Protein 8UMD (pdb70)

Solvent-accessible surface area: 52519 Å² total; per-residue (Å²): 194,102,103,103,115,91,74,91,108,37,88,34,101,105,35,10,82,63,15,17,82,130,10,80,95,99,2,82,100,42,28,70,9,8,2,50,0,0,69,40,11,26,63,75,46,167,200,173,64,153,31,59,11,33,14,37,0,9,9,4,28,147,45,2,20,152,108,62,25,42,58,0,111,138,72,24,33,86,170,36,20,97,50,20,43,87,16,109,83,103,80,125,172,58,57,58,95,27,34,25,51,3,6,58,61,5,47,111,60,17,142,106,82,49,57,154,30,140,71,55,115,90,138,75,114,64,69,31,50,180,62,59,29,114,83,123,0,67,61,66,18,74,57,85,94,51,88,145,122,47,134,21,0,6,64,25,0,21,108,23,73,39,78,50,0,0,93,54,2,105,91,16,2,14,2,0,0,0,1,1,4,63,83,3,112,173,64,17,11,57,65,0,16,70,71,3,80,112,156,31,74,95,29,0,86,102,7,50,82,54,60,64,52,39,47,111,48,1,46,61,36,1,28,82,16,7,54,52,94,26,104,44,165,115,80,96,194,77,173,167,56,49,99,137,57,40,1,104,99,10,75,145,61,127,82,120,103,24,80,58,60,34,82,60,29,133,158,177,59,40,128,74,1,100,119,14,48,44,64,37,43,90,33,91,45,24,46,69,6,41,62,114,2,6,75,40,15,59,129,54,15,97,80,99,13,12,15,38,2,8,46,56,8,107,74,79,16,61,75,25,28,7,153,34,32,69,126,194,34,10,54,94,20,105,78,36,31,89,112,119,43,142,48,192,140,71,84,6,74,78,33,18,98,42,15,30,110,37,10,118,120,7,31,140,95,55,74,14,116,85,36,117,60,145,86,121,180,201,109,105,65,109,32,76,27,101,46,59,118,51,100,44,147,59,164,4,56,0,3,62,68,1,1,94,105,0,8,136,74,1,74,99,14,0,100,104,16,5,152,98,69,1,78,27,95,40,25,85,29,113,23,16,17,18,46,67,6,16,168,101,23,72,111,19,1,0,2,0,7,0,44,1,78,105,20,215,43,49,0,2,2,0,0,12,22,30,0,3,16,4,0,0,7,24,2,2,8,7,82,6,160,19,114,58,91,72,101,39,67,117,26,26,114,2,4,41,86,3,0,58,66,0,2,127,50,1,13,100,2,5,20,53,5,3,119,68,62,32,84,11,110,30,68,78,59,117,28,33,52,40,50,137,111,13,111,12,21,57,2,65,29,24,19,0,1,2,4,10,0,86,0,45,7,63,119,24,71,3,66,0,9,5,0,3,8,24,84,1,1,97,82,23,108,96,61,3,49,64,46,109,82,169,100,28,197,126,74,60,116,73,171,130,70,66,89,76,144,126,76,50,129,47,108,45,78,8,11,2,43,24,12,83,5,102,36,101,4,37,62,5,32,154,30,114,55,41,46,70,15,114,31,141,66,25,104,108,1,59,4,29,25,110,30,47,38,28,4,25,0,54,99,29,87,74,138,38,50,42,4,4,132,2,61,124,48,70,124,153,143,52,17,85,29,1,45,8,73,5,20,2,18,8,2,95,25,125,15,32,44,85,70,17,100,164,22,80,140,40,34,82,20,42,8,101,16,102,46,66,88,36,10,17,4,12,2,53,57,114,30,9,3,26,0,65,60,49,100,63,80,121,117,104,2,7,84,2,44,88,46,40,68,102,52,79,36,97,160,121,180,127,142,50,39,61,2,12,2,57,3,26,0,29,11,4,74,15,150,30,43,22,74,60,32,131,160,45,89,113,23,25,77,8,61,4,98,23,94,32,63,88,56,13,5,3,17,0,51,59,61,36,10,2,40,0,65,12,12,10,26,57,43,52,12,0,1,47,4,68,64,26,99,48,72,97,71,60,116,183,102,167,196,113,106,106,72,14,82,2,12,0,17,10,1,36,13,106,27,34,5,62,79,4,97,168,23,71,109,42,29,100,21,65,8,59,21,79,14,24,86,38,6,4,0,21,24,101,56,138,17,50,4,27,0,17,18,17,59,68,97,98,53,23,0,0,40,21,22,58,138,14,72,73,87,40,68,49,97,39,95,36,170

InterPro domains:
  IPR000067 Flagellar M-ring protein FliF [PIRSF004862] (12-559)
  IPR000067 Flagellar M-ring protein FliF [PR01009] (122-140)
  IPR000067 Flagellar M-ring protein FliF [PR01009] (154-168)
  IPR000067 Flagellar M-ring protein FliF [PR01009] (197-215)
  IPR000067 Flagellar M-ring protein FliF [PR01009] (266-284)
  IPR000067 Flagellar M-ring protein FliF [PR01009] (365-389)
  IPR000067 Flagellar M-ring protein FliF [TIGR00206] (8-559)
  IPR006182 Flagellar M-ring, N-terminal [PF01514] (47-221)
  IPR013556 Flagellar M-ring C-terminal [PF08345] (253-437)
  IPR043427 Lipoprotein YscJ/Flagellar M-ring protein [PTHR30046] (7-559)
  IPR045851 AMP-binding enzyme domain superfamily [G3DSA:3.30.300.30] (123-225)

B-factor: mean 137.95, std 56.35, range [25.6, 321.14]

GO terms:
  GO:0005515 protein binding (F, IPI)

Sequence (911 aa):
KDEQLQQRRANQRLGAEVMSQRIREMSDNDPRVVALVIRQWMSNDHEMSNLSGTDKSVILLMTIGEDRAAEVFKHLSTREVQALSTAMANVRQISNKQLTDVLSEFEQEAEQFAALNINANEYLRSVLVKALGEERASSLLEDILETRDTTSGIETLNFMEPQSAADLIRDEHPQIIATILVHLKRSQAADILALFDERLRHDVMLRIATFGGVQPAALAELTEVLNGLLDGQNLKRSKMGGVRTAAEIINLMKTQQEEAVITAVREFDGELAQKIIDEMFLFENLVDVDDRSIQRLLQEVDSESLLIALKGAEPPLREKFLRNMSQRAADILRDDLANRGPVRLSQVENEQKAILLIVRRLAETGEMVIGSGEDTYVDIRPYDPNTQRRVVRERLQALEIINERFARQFRMGLFNLLRRSPDITVGAIRIQPYHEFARNLPVPTNLNLIHLKPLRGTGLVVFSPSLVFIAVDNLFGGDGRFPTKVEGREFTHTEQRVINRMLKLALEGYSDAWKAINPLEVEYVRSEMQVKFTNITTSPNDIVVNTPFHVEIGNLTGEFNICLPFSMIEPLRELLVNPPLENSRHEDQNWRDNLVRQVQHSELELVANFADIPLRLSQILKLKPGDVLPIEKPDRIIAHVDGVPVLTSQYGTVNGQYALRVEHLINPDLIMDIPVKLTVELGRTRMTIKELLRLTQGSVVALDGLAGEPLDILINGYLIAQGEVVVVADKYGVRITDIITPSERMRRLDLIMDIPVKLTVELGRTRMTIKELLRLTQGSVVALDGLAGEPLDILINGYLIAQGEVVVVADKYGVRITDIITPSERMRRLIMDIPVKLTVELGRTRMTIKELLRLTQGSVVALDGLAGEPLDILINGYLIAQGEVVVVADKYGVRITDIITPSERMRRLSR

Foldseek 3Di:
DVVVVVVVVVVVVVVVVVVVVVVVVVCVVCVVVVVVVVVVVVVPVVD/DPPQDPLLLVLLVLVPPDDVVVVVVVVVDDPVNVVVSVVVVVPHDDDDPVNSVVSVVVVVVVCVVPDDDPDCVPVVQLVVCCVPPNNVVSVVVSVVVVPVVDDPWLLVVLQVADLVVNLVVCVPPDLLLLLVSLVVHDVVSSVSNLVPDDPVSSVSNVVCNVVPDDDDPVVVVVSRVVSCVVPVPPDRCPDPPDDALVVLVVLLDDDPVVSVVVLVVVCVVPVVVSVSSVDSNQDPPCVLQQDLQLLVVLVVPADLVLVLLQCLPPDPSVLCSNLVRDDPVVSVVSVVSNVPDDDDDVVSNVVSVVVSVVVSVVVVVVVSTDRDPDHDDDD/DDDDDDPPPLPPDDDAAQPLVVQLQVQLQVLLQVVLCVQLVAGKDKDWDGKDWAFQLVVQVPADAFWKWWWKDWPPFPFIWIKTWGPLNLQQQVCSNPPHPPPDDDDPPHDDQDPVSVVSVVSSVVSSQVSSQVSCVQQPHTHMDTDDIDGHPVVCCRDPDRGFIKIKIKMWMDTDPRITIMMIIGGPSRCVVVPVVRRDPPDRDDDCVVVVVVVVVVVVVVPDDFDKDKDQFDADDDVVCVVVPDPPDDGDGDHDQWIFIATVPHTFFIFGWDDDPRHIDTDTDGTDDD/DVCVCVDFDKDWDDADDDDDVVVVVVDDPPDDDDGPDDPVQFTFMDTPRAGFFTWHWDDDPVDIDIHGPTGDDVVVRVVVD/DPPDPDDWDKDKDPADDDDDPVVVVPDDPPDDDDGPDDPPWWIFIDIVRHTFFTFAWDADPNRTDTDTDDGDDCPCVVVVD/DDDDDWDKDWDAAAADDDCPVVVVDDVPDDDDGPDDPDWFIFIATNNHTFFTFHWDADPNDIDTDTDDTDDVVVVVVRVVD

Radius of gyration: 49.78 Å; Cα contacts (8 Å, |Δi|>4): 1318; chains: 6; bounding box: 89×91×152 Å

Secondary structure (DSSP, 8-state):
-HHHHHHHHHHHHHHHHHHHHHHHHHHHH-HHHHHHHHHHHHHHTT-/-----HHHHHHHHHHHH-HHHHHHHHTTS-HHHHHHHHHHHHS-----HHHHHHHHHHHHHHHHHH----SSTTHHHHHHHHHHHHHHHHHHHHHHHHHHS--SSHHHHHHHS-HHHHHHHHSSS-HHHHHHHHHHS-HHHHHHHHTTS-HHHHHHHHHHHHT-----HHHHHHHHHHHHHHTTSS-------S-TTTHHHHHTTS-HHHHHHHHHHHHHH-HHHHHHHHHHHH-TTGGGGSHHHHHHHHHTTS-HHHHHHHHHHS-HHHHHHHHTTS-HHHHHHHHHHHHHS----HHHHHHHHHHHHHHHHHHHHTTSS---SS-----/-EE---TT----------HHHHHHHHHHHHHHHHHHHHHHSS--EEEEPPPEEEEHHHHHHTS-SS-EEEEEEEETSSS-EEEEE-HHHHHHHHHHHTT--S-SPP--------HHHHHHHHHHHHHHHHHHHHHHHTTS--EEEEEEEESSGGGT--SSSTTSEEEEEEEEEEETTEEEEEEEEEEHHHHSTTHHHHH----S--SSHHHHHHHHHHHHHTT-B--EEEEEEEEEE-HHHHHH--TT-EE-----SSEEEEETTEEEEEEEEEEETTEEEEEEEEE---/-TTS---EEEEEEEEEE--BHHHHHH--TT-EEEEEEETTSPEEEEETTEEEEEEEEEEETTEEEEEEEEE--HHHHHHT-/------EEEEEEEEEEEEEEHHHHHH--TT-EEEEEEETTPPEEEEETTEEEEEEEEEEESSBEEEEEEEES--TTHHHH-/----EEEEEEEEE--EEEHHHHHH--TT-----SSBBTBPEEEEETTEEEEEEEEEEETTEEEEEEEEE--HHHHHHHH--

Organism: Salmonella typhimurium (strain LT2 / SGSC1412 / ATCC 700720) (NCBI:txid99287)

Nearest PDB structures (foldseek):
  8umd-assembly1_D  TM=1.013E+00  e=9.962E-15  Salmonella enterica subsp. enterica serovar Typhimurium
  8t8o-assembly1_N  TM=9.360E-01  e=1.573E-11  Salmonella enterica subsp. enterica serovar Typhimurium
  8uox-assembly1_E6  TM=8.994E-01  e=2.295E-11  Salmonella enterica subsp. enterica serovar Typhimurium
  1o6a-assembly1_A  TM=7.856E-01  e=8.002E-09  Thermotoga maritima
  5xrw-assembly2_B  TM=7.809E-01  e=1.346E-05  Helicobacter pylori 26695

Structure (mmCIF, N/CA/C/O backbone):
data_8UMD
#
_entry.id   8UMD
#
_cell.length_a   1.00
_cell.length_b   1.00
_cell.length_c   1.00
_cell.angle_alpha   90.00
_cell.angle_beta   90.00
_cell.angle_gamma   90.00
#
_symmetry.space_group_name_H-M   'P 1'
#
loop_
_entity.id
_entity.type
_entity.pdbx_description
1 polymer 'Flagellar M-ring protein'
2 polymer 'Flagellar motor switch protein FliG'
3 polymer 'Flagellar motor switch protein FliM'
4 polymer 'Flagellar motor switch protein FliN'
#
loop_
_atom_site.group_PDB
_atom_site.id
_atom_site.type_symbol
_atom_site.label_atom_id
_atom_site.label_alt_id
_atom_site.label_comp_id
_atom_site.label_asym_id
_atom_site.label_entity_id
_atom_site.label_seq_id
_atom_site.pdbx_PDB_ins_code
_atom_site.Cartn_x
_atom_site.Cartn_y
_atom_site.Cartn_z
_atom_site.occupancy
_atom_site.B_iso_or_equiv
_atom_site.auth_seq_id
_atom_site.auth_comp_id
_atom_site.auth_asym_id
_atom_site.auth_atom_id
_atom_site.pdbx_PDB_model_num
ATOM 1 N N . LYS A 1 514 ? 564.95835 361.21415 374.79343 1.000 188.48253 514 LYS A N 1
ATOM 2 C CA . LYS A 1 514 ? 565.43080 362.00505 375.92318 1.000 188.48253 514 LYS A CA 1
ATOM 3 C C . LYS A 1 514 ? 566.92971 361.81274 376.14037 1.000 188.48253 514 LYS A C 1
ATOM 4 O O . LYS A 1 514 ? 567.60019 362.67866 376.70253 1.000 188.48253 514 LYS A O 1
ATOM 10 N N . ASP A 1 515 ? 567.45041 360.66706 375.69418 1.000 199.31651 515 ASP A N 1
ATOM 11 C CA . ASP A 1 515 ? 568.88190 360.41241 375.81583 1.000 199.31651 515 ASP A CA 1
ATOM 12 C C . ASP A 1 515 ? 569.67466 361.22777 374.80236 1.000 199.31651 515 ASP A C 1
ATOM 13 O O . ASP A 1 515 ? 570.72644 361.78876 375.13396 1.000 199.31651 515 ASP A O 1
ATOM 18 N N . GLU A 1 516 ? 569.18682 361.30232 373.56136 1.000 198.90398 516 GLU A N 1
ATOM 19 C CA . GLU A 1 516 ? 569.89119 362.06157 372.53319 1.000 198.90398 516 GLU A CA 1
ATOM 20 C C . GLU A 1 516 ? 569.91233 363.55049 372.86173 1.000 198.90398 516 GLU A C 1
ATOM 21 O O . GLU A 1 516 ? 570.92108 364.22721 372.62991 1.000 198.90398 516 GLU A O 1
ATOM 27 N N . GLN A 1 517 ? 568.81475 364.07699 373.41034 1.000 194.96522 517 GLN A N 1
ATOM 28 C CA . GLN A 1 517 ? 568.78358 365.48239 373.80014 1.000 194.96522 517 GLN A CA 1
ATOM 29 C C . GLN A 1 517 ? 569.80487 365.76121 374.89572 1.000 194.96522 517 GLN A C 1
ATOM 30 O O . GLN A 1 517 ? 570.53516 366.75799 374.84460 1.000 194.96522 517 GLN A O 1
ATOM 36 N N . LEU A 1 518 ? 569.88389 364.87227 375.88836 1.000 190.30654 518 LEU A N 1
ATOM 37 C CA . LEU A 1 518 ? 570.85595 365.04539 376.96185 1.000 190.30654 518 LEU A CA 1
ATOM 38 C C . LEU A 1 518 ? 572.28365 364.96514 376.43703 1.000 190.30654 518 LEU A C 1
ATOM 39 O O . LEU A 1 518 ? 573.14090 365.76641 376.83022 1.000 190.30654 518 LEU A O 1
ATOM 44 N N . GLN A 1 519 ? 572.56052 364.00980 375.54549 1.000 185.32364 519 GLN A N 1
ATOM 45 C CA . GLN A 1 519 ? 573.92460 363.86109 375.04922 1.000 185.32364 519 GLN A CA 1
ATOM 46 C C . GLN A 1 519 ? 574.32579 365.04061 374.16863 1.000 185.32364 519 GLN A C 1
ATOM 47 O O . GLN A 1 519 ? 575.47321 365.49694 374.22587 1.000 185.32364 519 GLN A O 1
ATOM 53 N N . GLN A 1 520 ? 573.39421 365.57498 373.37050 1.000 176.02321 520 GLN A N 1
ATOM 54 C CA . GLN A 1 520 ? 573.73656 366.73899 372.55941 1.000 176.02321 520 GLN A CA 1
ATOM 55 C C . GLN A 1 520 ? 573.87777 367.99147 373.41640 1.000 176.02321 520 GLN A C 1
ATOM 56 O O . GLN A 1 520 ? 574.70636 368.85447 373.11137 1.000 176.02321 520 GLN A O 1
ATOM 62 N N . ARG A 1 521 ? 573.09491 368.10506 374.49322 1.000 168.57281 521 ARG A N 1
ATOM 63 C CA . ARG A 1 521 ? 573.28075 369.20775 375.43128 1.000 168.57281 521 ARG A CA 1
ATOM 64 C C . ARG A 1 521 ? 574.65596 369.12927 376.08720 1.000 168.57281 521 ARG A C 1
ATOM 65 O O . ARG A 1 521 ? 575.35986 370.14271 376.20391 1.000 168.57281 521 ARG A O 1
ATOM 73 N N . ARG A 1 522 ? 575.06935 367.92517 376.48756 1.000 154.03612 522 ARG A N 1
ATOM 74 C CA . ARG A 1 522 ? 576.40617 367.74640 377.04477 1.000 154.03612 522 ARG A CA 1
ATOM 75 C C . ARG A 1 522 ? 577.48137 368.09444 376.02018 1.000 154.03612 522 ARG A C 1
ATOM 76 O O . ARG A 1 522 ? 578.49380 368.72144 376.35765 1.000 154.03612 522 ARG A O 1
ATOM 84 N N . ALA A 1 523 ? 577.27868 367.69150 374.76230 1.000 143.01213 523 ALA A N 1
ATOM 85 C CA . ALA A 1 523 ? 578.24552 368.00175 373.71329 1.000 143.01213 523 ALA A CA 1
ATOM 86 C C . ALA A 1 523 ? 578.35914 369.50439 373.48461 1.000 143.01213 523 ALA A C 1
ATOM 87 O O . ALA A 1 523 ? 579.46432 370.03253 373.32340 1.000 143.01213 523 ALA A O 1
ATOM 89 N N . ASN A 1 524 ? 577.22705 370.21004 373.45591 1.000 143.81505 524 ASN A N 1
ATOM 90 C CA . ASN A 1 524 ? 577.27076 371.66013 373.29468 1.000 143.81505 524 ASN A CA 1
ATOM 91 C C . ASN A 1 524 ? 577.98372 372.31839 374.46841 1.000 143.81505 524 ASN A C 1
ATOM 92 O O . ASN A 1 524 ? 578.78415 373.24589 374.28115 1.000 143.81505 524 ASN A O 1
ATOM 97 N N . GLN A 1 525 ? 577.70920 371.84667 375.68806 1.000 128.19294 525 GLN A N 1
ATOM 98 C CA . GLN A 1 525 ? 578.37216 372.40329 376.86284 1.000 128.19294 525 GLN A CA 1
ATOM 99 C C . GLN A 1 525 ? 579.87907 372.19723 376.79290 1.000 128.19294 525 GLN A C 1
ATOM 100 O O . GLN A 1 525 ? 580.65681 373.12154 377.05924 1.000 128.19294 525 GLN A O 1
ATOM 106 N N . ARG A 1 526 ? 580.31297 370.98785 376.42953 1.000 113.73940 526 ARG A N 1
ATOM 107 C CA . ARG A 1 526 ? 581.74615 370.72420 376.37855 1.000 113.73940 526 ARG A CA 1
ATOM 108 C C . ARG A 1 526 ? 582.40367 371.50096 375.24488 1.000 113.73940 526 ARG A C 1
ATOM 109 O O . ARG A 1 526 ? 583.54046 371.96319 375.38348 1.000 113.73940 526 ARG A O 1
ATOM 117 N N . LEU A 1 527 ? 581.69832 371.67847 374.12411 1.000 112.44274 527 LEU A N 1
ATOM 118 C CA . LEU A 1 527 ? 582.25035 372.46391 373.02580 1.000 112.44274 527 LEU A CA 1
ATOM 119 C C . LEU A 1 527 ? 582.44325 373.91720 373.44383 1.000 112.44274 527 LEU A C 1
ATOM 120 O O . LEU A 1 527 ? 583.48545 374.52518 373.16551 1.000 112.44274 527 LEU A O 1
ATOM 125 N N . GLY A 1 528 ? 581.44376 374.49255 374.11619 1.000 99.92973 528 GLY A N 1
ATOM 126 C CA . GLY A 1 528 ? 581.58837 375.85631 374.60034 1.000 99.92973 528 GLY A CA 1
ATOM 127 C C . GLY A 1 528 ? 582.69497 375.98852 375.62790 1.000 99.92973 528 GLY A C 1
ATOM 128 O O . GLY A 1 528 ? 583.44512 376.97271 375.63011 1.000 99.92973 528 GLY A O 1
ATOM 129 N N . ALA A 1 529 ? 582.81035 374.99587 376.51553 1.000 90.50248 529 ALA A N 1
ATOM 130 C CA . ALA A 1 529 ? 583.89785 374.98498 377.48521 1.000 90.50248 529 ALA A CA 1
ATOM 131 C C . ALA A 1 529 ? 585.24980 374.94796 376.79011 1.000 90.50248 529 ALA A C 1
ATOM 132 O O . ALA A 1 529 ? 586.17119 375.67181 377.17389 1.000 90.50248 529 ALA A O 1
ATOM 134 N N . GLU A 1 530 ? 585.38434 374.12753 375.75052 1.000 90.98942 530 GLU A N 1
ATOM 135 C CA . GLU A 1 530 ? 586.64656 374.08357 375.02334 1.000 90.98942 530 GLU A CA 1
ATOM 136 C C . GLU A 1 530 ? 586.94731 375.41579 374.34769 1.000 90.98942 530 GLU A C 1
ATOM 137 O O . GLU A 1 530 ? 588.08575 375.89515 374.38904 1.000 90.98942 530 GLU A O 1
ATOM 143 N N . VAL A 1 531 ? 585.93840 376.03253 373.72897 1.000 74.29054 531 VAL A N 1
ATOM 144 C CA . VAL A 1 531 ? 586.15452 377.28962 373.01279 1.000 74.29054 531 VAL A CA 1
ATOM 145 C C . VAL A 1 531 ? 586.60756 378.38559 373.97510 1.000 74.29054 531 VAL A C 1
ATOM 146 O O . VAL A 1 531 ? 587.63463 379.05258 373.76677 1.000 74.29054 531 VAL A O 1
ATOM 150 N N . MET A 1 532 ? 585.86580 378.57922 375.06289 1.000 61.86403 532 MET A N 1
ATOM 151 C CA . MET A 1 532 ? 586.28032 379.64640 375.96098 1.000 61.86403 532 MET A CA 1
ATOM 152 C C . MET A 1 532 ? 587.52253 379.25753 376.75780 1.000 61.86403 532 MET A C 1
ATOM 153 O O . MET A 1 532 ? 588.21567 380.14127 377.26001 1.000 61.86403 532 MET A O 1
ATOM 158 N N . SER A 1 533 ? 587.84601 377.96272 376.85809 1.000 65.79563 533 SER A N 1
ATOM 159 C CA . SER A 1 533 ? 589.11949 377.56585 377.45084 1.000 65.79563 533 SER A CA 1
ATOM 160 C C . SER A 1 533 ? 590.27994 377.93735 376.54311 1.000 65.79563 533 SER A C 1
ATOM 161 O O . SER A 1 533 ? 591.36287 378.29316 377.02052 1.000 65.79563 533 SER A O 1
ATOM 164 N N . GLN A 1 534 ? 590.07489 377.85205 375.22857 1.000 65.05007 534 GLN A N 1
ATOM 165 C CA . GLN A 1 534 ? 591.04014 378.44095 374.30738 1.000 65.05007 534 GLN A CA 1
ATOM 166 C C . GLN A 1 534 ? 591.14252 379.94172 374.53771 1.000 65.05007 534 GLN A C 1
ATOM 167 O O . GLN A 1 534 ? 592.22992 380.52537 374.43781 1.000 65.05007 534 GLN A O 1
ATOM 173 N N . ARG A 1 535 ? 590.01185 380.58285 374.84438 1.000 50.99066 535 ARG A N 1
ATOM 174 C CA . ARG A 1 535 ? 590.04636 382.00530 375.18764 1.000 50.99066 535 ARG A CA 1
ATOM 175 C C . ARG A 1 535 ? 590.92463 382.25976 376.41325 1.000 50.99066 535 ARG A C 1
ATOM 176 O O . ARG A 1 535 ? 591.72821 383.19840 376.43107 1.000 50.99066 535 ARG A O 1
ATOM 184 N N . ILE A 1 536 ? 590.77129 381.43810 377.45468 1.000 55.55662 536 ILE A N 1
ATOM 185 C CA . ILE A 1 536 ? 591.63958 381.54313 378.63181 1.000 55.55662 536 ILE A CA 1
ATOM 186 C C . ILE A 1 536 ? 593.09317 381.30214 378.26881 1.000 55.55662 536 ILE A C 1
ATOM 187 O O . ILE A 1 536 ? 593.98992 381.94183 378.82130 1.000 55.55662 536 ILE A O 1
ATOM 192 N N . ARG A 1 537 ? 593.35935 380.33786 377.39240 1.000 59.13598 537 ARG A N 1
ATOM 193 C CA . ARG A 1 537 ? 594.74133 380.09126 376.99807 1.000 59.13598 537 ARG A CA 1
ATOM 194 C C . ARG A 1 537 ? 595.34139 381.32303 376.33087 1.000 59.13598 537 ARG A C 1
ATOM 195 O O . ARG A 1 537 ? 596.47138 381.72632 376.64531 1.000 59.13598 537 ARG A O 1
ATOM 203 N N . GLU A 1 538 ? 594.57731 381.95897 375.43898 1.000 68.06322 538 GLU A N 1
ATOM 204 C CA . GLU A 1 538 ? 595.04103 383.19328 374.81103 1.000 68.06322 538 GLU A CA 1
ATOM 205 C C . GLU A 1 538 ? 595.25266 384.29419 375.84404 1.000 68.06322 538 GLU A C 1
ATOM 206 O O . GLU A 1 538 ? 596.26822 384.99775 375.81345 1.000 68.06322 538 GLU A O 1
ATOM 212 N N . MET A 1 539 ? 594.31549 384.44389 376.78176 1.000 55.92437 539 MET A N 1
ATOM 213 C CA . MET A 1 539 ? 594.44961 385.47903 377.80283 1.000 55.92437 539 MET A CA 1
ATOM 214 C C . MET A 1 539 ? 595.66120 385.22571 378.69260 1.000 55.92437 539 MET A C 1
ATOM 215 O O . MET A 1 539 ? 596.35971 386.16330 379.08920 1.000 55.92437 539 MET A O 1
ATOM 220 N N . SER A 1 540 ? 595.91617 383.96473 379.03154 1.000 60.00799 540 SER A N 1
ATOM 221 C CA . SER A 1 540 ? 597.02993 383.64321 379.91286 1.000 60.00799 540 SER A CA 1
ATOM 222 C C . SER A 1 540 ? 598.36522 383.86291 379.21903 1.000 60.00799 540 SER A C 1
ATOM 223 O O . SER A 1 540 ? 599.31488 384.35444 379.83939 1.000 60.00799 540 SER A O 1
ATOM 226 N N . ASP A 1 541 ? 598.46599 383.51049 377.93348 1.000 69.36399 541 ASP A N 1
ATOM 227 C CA . ASP A 1 541 ? 599.71127 383.80494 377.23365 1.000 69.36399 541 ASP A CA 1
ATOM 228 C C . ASP A 1 541 ? 599.83750 385.28738 376.90479 1.000 69.36399 541 ASP A C 1
ATOM 229 O O . ASP A 1 541 ? 600.94449 385.75315 376.61473 1.000 69.36399 541 ASP A O 1
ATOM 234 N N . ASN A 1 542 ? 598.73337 386.03636 376.95019 1.000 69.30678 542 ASN A N 1
ATOM 235 C CA . ASN A 1 542 ? 598.79961 387.47914 376.74439 1.000 69.30678 542 ASN A CA 1
ATOM 236 C C . ASN A 1 542 ? 599.28656 388.19894 377.99753 1.000 69.30678 542 ASN A C 1
ATOM 237 O O . ASN A 1 542 ? 600.32800 388.86342 377.97949 1.000 69.30678 542 ASN A O 1
ATOM 242 N N . ASP A 1 543 ? 598.54483 388.07768 379.09803 1.000 59.38366 543 ASP A N 1
ATOM 243 C CA . ASP A 1 543 ? 598.90153 388.71777 380.36590 1.000 59.38366 543 ASP A CA 1
ATOM 244 C C . ASP A 1 543 ? 598.88968 387.68848 381.49152 1.000 59.38366 543 ASP A C 1
ATOM 245 O O . ASP A 1 543 ? 597.93695 387.60673 382.28969 1.000 59.38366 543 ASP A O 1
ATOM 250 N N . PRO A 1 544 ? 599.95169 386.88264 381.58627 1.000 42.75797 544 PRO A N 1
ATOM 251 C CA . PRO A 1 544 ? 600.08497 385.97706 382.73461 1.000 42.75797 544 PRO A CA 1
ATOM 252 C C . PRO A 1 544 ? 600.11558 386.71127 384.05711 1.000 42.75797 544 PRO A C 1
ATOM 253 O O . PRO A 1 544 ? 599.62023 386.18616 385.05852 1.000 42.75797 544 PRO A O 1
ATOM 257 N N . ARG A 1 545 ? 600.67608 387.92090 384.09156 1.000 33.49165 545 ARG A N 1
ATOM 258 C CA . ARG A 1 545 ? 600.61031 388.72338 385.30715 1.000 33.49165 545 ARG A CA 1
ATOM 259 C C . ARG A 1 545 ? 599.16713 389.05188 385.66748 1.000 33.49165 545 ARG A C 1
ATOM 260 O O . ARG A 1 545 ? 598.80333 389.07213 386.84902 1.000 33.49165 545 ARG A O 1
ATOM 268 N N . VAL A 1 546 ? 598.32694 389.30485 384.66107 1.000 45.06835 546 VAL A N 1
ATOM 269 C CA . VAL A 1 546 ? 596.92522 389.61913 384.92709 1.000 45.06835 546 VAL A CA 1
ATOM 270 C C . VAL A 1 546 ? 596.20194 388.40139 385.48736 1.000 45.06835 546 VAL A C 1
ATOM 271 O O . VAL A 1 546 ? 595.46237 388.49813 386.47389 1.000 45.06835 546 VAL A O 1
ATOM 275 N N . VAL A 1 547 ? 596.39203 387.23328 384.87008 1.000 43.74930 547 VAL A N 1
ATOM 276 C CA . VAL A 1 547 ? 595.71476 386.05647 385.41618 1.000 43.74930 547 VAL A CA 1
ATOM 277 C C . VAL A 1 547 ? 596.25489 385.74044 386.80905 1.000 43.74930 547 VAL A C 1
ATOM 278 O O . VAL A 1 547 ? 595.51225 385.29952 387.69926 1.000 43.74930 547 VAL A O 1
ATOM 282 N N . ALA A 1 548 ? 597.54626 386.00069 387.03160 1.000 40.69856 548 ALA A N 1
ATOM 283 C CA . ALA A 1 548 ? 598.14183 385.77803 388.34242 1.000 40.69856 548 ALA A CA 1
ATOM 284 C C . ALA A 1 548 ? 597.52027 386.68379 389.39713 1.000 40.69856 548 ALA A C 1
ATOM 285 O O . ALA A 1 548 ? 597.18359 386.23134 390.49322 1.000 40.69856 548 ALA A O 1
ATOM 287 N N . LEU A 1 549 ? 597.35002 387.97005 389.09194 1.000 42.78648 549 LEU A N 1
ATOM 288 C CA . LEU A 1 549 ? 596.76766 388.83603 390.11062 1.000 42.78648 549 LEU A CA 1
ATOM 289 C C . LEU A 1 549 ? 595.27057 388.60025 390.26803 1.000 42.78648 549 LEU A C 1
ATOM 290 O O . LEU A 1 549 ? 594.72930 388.84240 391.35133 1.000 42.78648 549 LEU A O 1
ATOM 295 N N . VAL A 1 550 ? 594.59996 388.08195 389.23727 1.000 46.41468 550 VAL A N 1
ATOM 296 C CA . VAL A 1 550 ? 593.21074 387.66148 389.40098 1.000 46.41468 550 VAL A CA 1
ATOM 297 C C . VAL A 1 550 ? 593.11866 386.50444 390.39073 1.000 46.41468 550 VAL A C 1
ATOM 298 O O . VAL A 1 550 ? 592.30292 386.51905 391.32516 1.000 46.41468 550 VAL A O 1
ATOM 302 N N . ILE A 1 551 ? 593.96145 385.48394 390.21250 1.000 48.68424 551 ILE A N 1
ATOM 303 C CA . ILE A 1 551 ? 593.93882 384.39670 391.18215 1.000 48.68424 551 ILE A CA 1
ATOM 304 C C . ILE A 1 551 ? 594.42958 384.87744 392.54261 1.000 48.68424 551 ILE A C 1
ATOM 305 O O . ILE A 1 551 ? 594.05265 384.30229 393.56434 1.000 48.68424 551 ILE A O 1
ATOM 310 N N . ARG A 1 552 ? 595.23930 385.93997 392.58643 1.000 65.25543 552 ARG A N 1
ATOM 311 C CA . ARG A 1 552 ? 595.55713 386.57735 393.86270 1.000 65.25543 552 ARG A CA 1
ATOM 312 C C . ARG A 1 552 ? 594.30762 387.13602 394.53189 1.000 65.25543 552 ARG A C 1
ATOM 313 O O . ARG A 1 552 ? 594.12735 386.98774 395.74793 1.000 65.25543 552 ARG A O 1
ATOM 321 N N . GLN A 1 553 ? 593.43936 387.79558 393.75853 1.000 71.29034 553 GLN A N 1
ATOM 322 C CA . GLN A 1 553 ? 592.16176 388.22688 394.32174 1.000 71.29034 553 GLN A CA 1
ATOM 323 C C . GLN A 1 553 ? 591.38666 387.03660 394.86145 1.000 71.29034 553 GLN A C 1
ATOM 324 O O . GLN A 1 553 ? 590.77827 387.11358 395.93541 1.000 71.29034 553 GLN A O 1
ATOM 330 N N . TRP A 1 554 ? 591.38456 385.93163 394.11597 1.000 76.64822 554 TRP A N 1
ATOM 331 C CA . TRP A 1 554 ? 590.65215 384.74803 394.56229 1.000 76.64822 554 TRP A CA 1
ATOM 332 C C . TRP A 1 554 ? 591.20571 384.21199 395.88007 1.000 76.64822 554 TRP A C 1
ATOM 333 O O . TRP A 1 554 ? 590.43858 383.86747 396.79334 1.000 76.64822 554 TRP A O 1
ATOM 344 N N . MET A 1 555 ? 592.53564 384.13817 395.99552 1.000 95.67817 555 MET A N 1
ATOM 345 C CA . MET A 1 555 ? 593.15146 383.67990 397.23746 1.000 95.67817 555 MET A CA 1
ATOM 346 C C . MET A 1 555 ? 592.83388 384.61923 398.39076 1.000 95.67817 555 MET A C 1
ATOM 347 O O . MET A 1 555 ? 592.63756 384.17375 399.52737 1.000 95.67817 555 MET A O 1
ATOM 352 N N . SER A 1 556 ? 592.78965 385.92424 398.12537 1.000 97.59654 556 SER A N 1
ATOM 353 C CA . SER A 1 556 ? 592.42762 386.85368 399.18790 1.000 97.59654 556 SER A CA 1
ATOM 354 C C . SER A 1 556 ? 590.96688 386.70358 399.59398 1.000 97.59654 556 SER A C 1
ATOM 355 O O . SER A 1 556 ? 590.63206 386.90272 400.76712 1.000 97.59654 556 SER A O 1
ATOM 358 N N . ASN A 1 557 ? 590.08448 386.35758 398.65492 1.000 110.23358 557 ASN A N 1
ATOM 359 C CA . ASN A 1 557 ? 588.66592 386.32983 398.99377 1.000 110.23358 557 ASN A CA 1
ATOM 360 C C . ASN A 1 557 ? 588.14966 384.95590 399.40984 1.000 110.23358 557 ASN A C 1
ATOM 361 O O . ASN A 1 557 ? 586.95036 384.84222 399.68722 1.000 110.23358 557 ASN A O 1
ATOM 366 N N . ASP A 1 558 ? 588.98018 383.90452 399.44577 1.000 137.61112 558 ASP A N 1
ATOM 367 C CA . ASP A 1 558 ? 588.49911 382.72313 400.17312 1.000 137.61112 558 ASP A CA 1
ATOM 368 C C . ASP A 1 558 ? 588.20671 383.05420 401.63117 1.000 137.61112 558 ASP A C 1
ATOM 369 O O . ASP A 1 558 ? 587.27980 382.48751 402.22123 1.000 137.61112 558 ASP A O 1
ATOM 374 N N . HIS A 1 559 ? 588.97921 383.96131 402.22398 1.000 180.62262 559 HIS A N 1
ATOM 375 C CA . HIS A 1 559 ? 588.93440 384.21662 403.65679 1.000 180.62262 559 HIS A CA 1
ATOM 376 C C . HIS A 1 559 ? 587.77919 385.11765 404.07113 1.000 180.62262 559 HIS A C 1
ATOM 377 O O . HIS A 1 559 ? 587.60217 385.35904 405.26954 1.000 180.62262 559 HIS A O 1
ATOM 384 N N . GLU A 1 560 ? 586.99723 385.62056 403.12253 1.000 231.87851 560 GLU A N 1
ATOM 385 C CA . GLU A 1 560 ? 585.83232 386.43185 403.45202 1.000 231.87851 560 GLU A CA 1
ATOM 386 C C . GLU A 1 560 ? 584.56975 385.57756 403.48103 1.000 231.87851 560 GLU A C 1
ATOM 387 O O . GLU A 1 560 ? 584.52408 384.49483 402.89655 1.000 231.87851 560 GLU A O 1
ATOM 394 N N . MET B 2 1 ? 574.95210 374.28618 393.24872 1.000 299.60030 1 MET B N 1
ATOM 395 C CA . MET B 2 1 ? 576.25264 374.94043 393.21020 1.000 294.08638 1 MET B CA 1
ATOM 396 C C . MET B 2 1 ? 577.01928 374.44652 394.43822 1.000 294.50013 1 MET B C 1
ATOM 397 O O . MET B 2 1 ? 576.86939 374.97126 395.54293 1.000 295.85460 1 MET B O 1
ATOM 402 N N . SER B 2 2 ? 577.80780 373.39344 394.23282 1.000 292.21437 2 SER B N 1
ATOM 403 C CA . SER B 2 2 ? 578.47425 372.71223 395.33354 1.000 291.47166 2 SER B CA 1
ATOM 404 C C . SER B 2 2 ? 579.51948 373.61422 395.97679 1.000 282.88779 2 SER B C 1
ATOM 405 O O . SER B 2 2 ? 580.08218 374.50441 395.33693 1.000 278.73966 2 SER B O 1
ATOM 408 N N . ASN B 2 3 ? 579.80687 373.34878 397.25184 1.000 279.65475 3 ASN B N 1
ATOM 409 C CA . ASN B 2 3 ? 580.67504 374.21679 398.04654 1.000 272.71150 3 ASN B CA 1
ATOM 410 C C . ASN B 2 3 ? 582.11765 374.12390 397.54509 1.000 264.88016 3 ASN B C 1
ATOM 411 O O . ASN B 2 3 ? 583.00277 373.54127 398.17065 1.000 261.23623 3 ASN B O 1
ATOM 416 N N . LEU B 2 4 ? 582.33310 374.72236 396.37696 1.000 260.20568 4 LEU B N 1
ATOM 417 C CA . LEU B 2 4 ? 583.63272 374.70103 395.72207 1.000 248.86056 4 LEU B CA 1
ATOM 418 C C . LEU B 2 4 ? 584.48340 375.84670 396.25464 1.000 237.56147 4 LEU B C 1
ATOM 419 O O . LEU B 2 4 ? 584.21889 377.01559 395.95209 1.000 235.00457 4 LEU B O 1
ATOM 424 N N . SER B 2 5 ? 585.50115 375.51331 397.04345 1.000 231.85522 5 SER B N 1
ATOM 425 C CA . SER B 2 5 ? 586.35335 376.53215 397.63711 1.000 222.54067 5 SER B CA 1
ATOM 426 C C . SER B 2 5 ? 587.12352 377.28369 396.55796 1.000 213.62278 5 SER B C 1
ATOM 427 O O . SER B 2 5 ? 587.50392 376.72140 395.52770 1.000 213.81942 5 SER B O 1
ATOM 430 N N . GLY B 2 6 ? 587.35516 378.57413 396.81002 1.000 206.81741 6 GLY B N 1
ATOM 431 C CA . GLY B 2 6 ? 588.05002 379.39713 395.83593 1.000 198.46079 6 GLY B CA 1
ATOM 432 C C . GLY B 2 6 ? 589.44703 378.90148 395.52873 1.000 193.46541 6 GLY B C 1
ATOM 433 O O . GLY B 2 6 ? 589.92869 379.04992 394.40305 1.000 190.40906 6 GLY B O 1
ATOM 434 N N . THR B 2 7 ? 590.11855 378.31335 396.52010 1.000 192.70559 7 THR B N 1
ATOM 435 C CA . THR B 2 7 ? 591.42324 377.71266 396.26918 1.000 192.75146 7 THR B CA 1
ATOM 436 C C . THR B 2 7 ? 591.31594 376.56405 395.27509 1.000 195.61127 7 THR B C 1
ATOM 437 O O . THR B 2 7 ? 592.12850 376.45319 394.34885 1.000 195.15173 7 THR B O 1
ATOM 441 N N . ASP B 2 8 ? 590.30931 375.70505 395.43972 1.000 199.86617 8 ASP B N 1
ATOM 442 C CA . ASP B 2 8 ? 590.14328 374.59837 394.50551 1.000 204.00293 8 ASP B CA 1
ATOM 443 C C . ASP B 2 8 ? 589.70411 375.10509 393.13651 1.000 200.70741 8 ASP B C 1
ATOM 444 O O . ASP B 2 8 ? 590.06707 374.52540 392.10844 1.000 199.73807 8 ASP B O 1
ATOM 449 N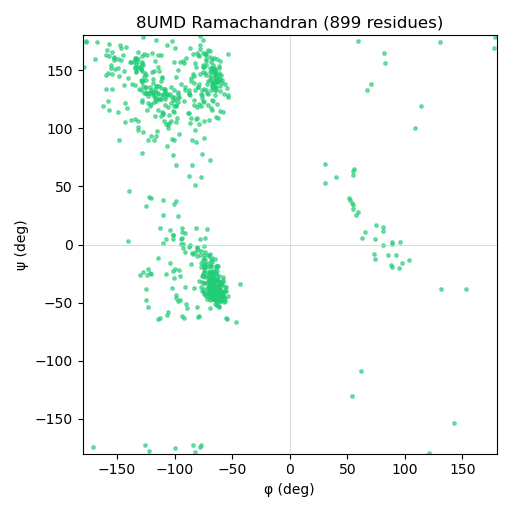 N . LYS B 2 9 ? 588.93689 376.19664 393.09914 1.000 199.53373 9 LYS B N 1
ATOM 450 C CA . LYS B 2 9 ? 588.59797 376.80723 391.81713 1.000 197.49465 9 LYS B CA 1
ATOM 451 C C . LYS B 2 9 ? 589.84486 377.32724 391.10932 1.000 191.37353 9 LYS B C 1
ATOM 452 O O . LYS B 2 9 ? 589.99680 377.15465 389.89309 1.000 187.42561 9 LYS B O 1
ATOM 458 N N . SER B 2 10 ? 590.75325 377.95662 391.85730 1.000 192.58081 10 SER B N 1
ATOM 459 C CA . SER B 2 10 ? 592.01756 378.39314 391.27510 1.000 192.43393 10 SER B CA 1
ATOM 460 C C . SER B 2 10 ? 592.83125 377.20329 390.78601 1.000 189.85396 10 SER B C 1
ATOM 461 O O . SER B 2 10 ? 593.49050 377.27718 389.74306 1.000 188.29152 10 SER B O 1
ATOM 464 N N . VAL B 2 11 ? 592.80986 376.10224 391.53931 1.000 190.50942 11 VAL B N 1
ATOM 465 C CA . VAL B 2 11 ? 593.47155 374.87774 391.09306 1.000 193.45751 11 VAL B CA 1
ATOM 466 C C . VAL B 2 11 ? 592.87148 374.40316 389.77699 1.000 190.97269 11 VAL B C 1
ATOM 467 O O . VAL B 2 11 ? 593.58526 373.94860 388.87415 1.000 192.66968 11 VAL B O 1
ATOM 471 N N . ILE B 2 12 ? 591.54768 374.50025 389.65150 1.000 188.96395 12 ILE B N 1
ATOM 472 C CA . ILE B 2 12 ? 590.88321 374.13338 388.40465 1.000 188.19656 12 ILE B CA 1
ATOM 473 C C . ILE B 2 12 ? 591.38605 375.00118 387.25975 1.000 186.64022 12 ILE B C 1
ATOM 474 O O . ILE B 2 12 ? 591.69963 374.50066 386.17278 1.000 186.19546 12 ILE B O 1
ATOM 479 N N . LEU B 2 13 ? 591.47390 376.31330 387.48653 1.000 185.75223 13 LEU B N 1
ATOM 480 C CA . LEU B 2 13 ? 591.95948 377.21184 386.43976 1.000 186.46424 13 LEU B CA 1
ATOM 481 C C . LEU B 2 13 ? 593.38855 376.86447 386.03767 1.000 188.13601 13 LEU B C 1
ATOM 482 O O . LEU B 2 13 ? 593.72290 376.82799 384.84617 1.000 188.94251 13 LEU B O 1
ATOM 487 N N . LEU B 2 14 ? 594.24736 376.60735 387.02714 1.000 187.59717 14 LEU B N 1
ATOM 488 C CA . LEU B 2 14 ? 595.63512 376.25629 386.74180 1.000 186.85533 14 LEU B CA 1
ATOM 489 C C . LEU B 2 14 ? 595.73411 374.95047 385.96674 1.000 186.44249 14 LEU B C 1
ATOM 490 O O . LEU B 2 14 ? 596.59092 374.81340 385.08651 1.000 186.48891 14 LEU B O 1
ATOM 495 N N . MET B 2 15 ? 594.88288 373.97637 386.28917 1.000 187.01650 15 MET B N 1
ATOM 496 C CA . MET B 2 15 ? 594.86173 372.73486 385.52490 1.000 190.39651 15 MET B CA 1
ATOM 497 C C . MET B 2 15 ? 594.40719 372.98391 384.09221 1.000 188.79969 15 MET B C 1
ATOM 498 O O . MET B 2 15 ? 594.95386 372.40273 383.14750 1.000 189.57922 15 MET B O 1
ATOM 503 N N . THR B 2 16 ? 593.40810 373.84969 383.91157 1.000 185.63908 16 THR B N 1
ATOM 504 C CA . THR B 2 16 ? 592.84145 374.06113 382.58378 1.000 184.94204 16 THR B CA 1
ATOM 505 C C . THR B 2 16 ? 593.77872 374.83905 381.66802 1.000 185.35750 16 THR B C 1
ATOM 506 O O . THR B 2 16 ? 593.84390 374.55240 380.46736 1.000 185.12912 16 THR B O 1
ATOM 510 N N . ILE B 2 17 ? 594.50133 375.82821 382.20131 1.000 186.41539 17 ILE B N 1
ATOM 511 C CA . ILE B 2 17 ? 595.26787 376.71744 381.32900 1.000 185.49965 17 ILE B CA 1
ATOM 512 C C . ILE B 2 17 ? 596.36249 375.95136 380.59299 1.000 181.42973 17 ILE B C 1
ATOM 513 O O . ILE B 2 17 ? 596.51953 376.08678 379.37365 1.000 175.01350 17 ILE B O 1
ATOM 518 N N . GLY B 2 18 ? 597.11356 375.12199 381.30333 1.000 182.89674 18 GLY B N 1
ATOM 519 C CA . GLY B 2 18 ? 598.22705 374.39664 380.72845 1.000 181.98287 18 GLY B CA 1
ATOM 520 C C . GLY B 2 18 ? 599.49063 374.54018 381.55929 1.000 185.90221 18 GLY B C 1
ATOM 521 O O . GLY B 2 18 ? 599.55843 375.29756 382.52519 1.000 188.71814 18 GLY B O 1
ATOM 522 N N . GLU B 2 19 ? 600.50949 373.78732 381.14061 1.000 184.22597 19 GLU B N 1
ATOM 523 C CA . GLU B 2 19 ? 601.73800 373.68800 381.92424 1.000 186.90014 19 GLU B CA 1
ATOM 524 C C . GLU B 2 19 ? 602.52167 374.99607 381.90931 1.000 190.00284 19 GLU B C 1
ATOM 525 O O . GLU B 2 19 ? 602.85937 375.54321 382.96557 1.000 191.02290 19 GLU B O 1
ATOM 531 N N . ASP B 2 20 ? 602.83871 375.50381 380.71530 1.000 191.61380 20 ASP B N 1
ATOM 532 C CA . ASP B 2 20 ? 603.64453 376.71802 380.61999 1.000 193.78136 20 ASP B CA 1
ATOM 533 C C . ASP B 2 20 ? 602.92338 377.90841 381.23662 1.000 190.89278 20 ASP B C 1
ATOM 534 O O . ASP B 2 20 ? 603.53758 378.73064 381.92730 1.000 190.66644 20 ASP B O 1
ATOM 539 N N . ARG B 2 21 ? 601.61759 378.01724 380.99557 1.000 185.89790 21 ARG B N 1
ATOM 540 C CA . ARG B 2 21 ? 600.84100 379.09170 381.60058 1.000 186.46180 21 ARG B CA 1
ATOM 541 C C . ARG B 2 21 ? 600.80638 378.95246 383.11694 1.000 191.22964 21 ARG B C 1
ATOM 542 O O . ARG B 2 21 ? 600.86565 379.95274 383.84296 1.000 191.55887 21 ARG B O 1
ATOM 550 N N . ALA B 2 22 ? 600.71867 377.71599 383.61405 1.000 194.96579 22 ALA B N 1
ATOM 551 C CA . ALA B 2 22 ? 600.77772 377.49587 385.05494 1.000 198.32921 22 ALA B CA 1
ATOM 552 C C . ALA B 2 22 ? 602.11514 377.94676 385.62435 1.000 195.68277 22 ALA B C 1
ATOM 553 O O . ALA B 2 22 ? 602.16638 378.54921 386.70110 1.000 195.07999 22 ALA B O 1
ATOM 555 N N . ALA B 2 23 ? 603.21027 377.65974 384.91715 1.000 193.49887 23 ALA B N 1
ATOM 556 C CA . ALA B 2 23 ? 604.52092 378.11597 385.36915 1.000 190.04442 23 ALA B CA 1
ATOM 557 C C . ALA B 2 23 ? 604.60361 379.63674 385.36228 1.000 190.53192 23 ALA B C 1
ATOM 558 O O . ALA B 2 23 ? 605.19254 380.24120 386.26712 1.000 191.06458 23 ALA B O 1
ATOM 560 N N . GLU B 2 24 ? 604.02023 380.27164 384.34414 1.000 189.17391 24 GLU B N 1
ATOM 561 C CA . GLU B 2 24 ? 604.00865 381.73018 384.29298 1.000 189.40468 24 GLU B CA 1
ATOM 562 C C . GLU B 2 24 ? 603.24835 382.31795 385.47561 1.000 189.85276 24 GLU B C 1
ATOM 563 O O . GLU B 2 24 ? 603.69868 383.29180 386.09043 1.000 187.47344 24 GLU B O 1
ATOM 569 N N . VAL B 2 25 ? 602.09254 381.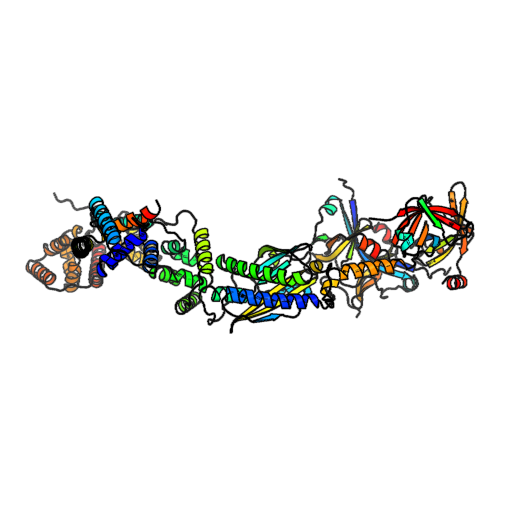73930 385.80891 1.000 190.99878 25 VAL B N 1
ATOM 570 C CA . VAL B 2 25 ? 601.34264 382.20341 386.97503 1.000 191.08520 25 VAL B CA 1
ATOM 571 C C . VAL B 2 25 ? 602.13943 381.96477 388.25188 1.000 189.73172 25 VAL B C 1
ATOM 572 O O . VAL B 2 25 ? 602.17368 382.81555 389.14942 1.000 187.65186 25 VAL B O 1
ATOM 576 N N . PHE B 2 26 ? 602.79329 380.80494 388.35026 1.000 191.59843 26 PHE B N 1
ATOM 577 C CA . PHE B 2 26 ? 603.59590 380.48311 389.52577 1.000 191.63287 26 PHE B CA 1
ATOM 578 C C . PHE B 2 26 ? 604.72062 381.48986 389.72171 1.000 188.90050 26 PHE B C 1
ATOM 579 O O . PHE B 2 26 ? 605.04247 381.86129 390.85676 1.000 187.15442 26 PHE B O 1
ATOM 587 N N . LYS B 2 27 ? 605.32692 381.94563 388.62447 1.000 187.23498 27 LYS B N 1
ATOM 588 C CA . LYS B 2 27 ? 606.40800 382.91993 388.71915 1.000 184.90370 27 LYS B CA 1
ATOM 589 C C . LYS B 2 27 ? 605.95357 384.23305 389.34361 1.000 184.54155 27 LYS B C 1
ATOM 590 O O . LYS B 2 27 ? 606.79665 385.01442 389.79711 1.000 183.59786 27 LYS B O 1
ATOM 596 N N . HIS B 2 28 ? 604.64628 384.49475 389.37789 1.000 185.86316 28 HIS B N 1
ATOM 597 C CA . HIS B 2 28 ? 604.10304 385.71664 389.95633 1.000 186.29596 28 HIS B CA 1
ATOM 598 C C . HIS B 2 28 ? 603.35074 385.46094 391.25960 1.000 184.16515 28 HIS B C 1
ATOM 599 O O . HIS B 2 28 ? 602.46550 386.24190 391.62254 1.000 182.70402 28 HIS B O 1
ATOM 606 N N . LEU B 2 29 ? 603.67864 384.38393 391.96743 1.000 182.18031 29 LEU B N 1
ATOM 607 C CA . LEU B 2 29 ? 603.01553 384.03078 393.21319 1.000 183.35862 29 LEU B CA 1
ATOM 608 C C . LEU B 2 29 ? 604.01456 383.99743 394.36267 1.000 187.00760 29 LEU B C 1
ATOM 609 O O . LEU B 2 29 ? 605.19254 383.68085 394.17484 1.000 183.97527 29 LEU B O 1
ATOM 614 N N . SER B 2 30 ? 603.53215 384.32788 395.55846 1.000 191.05980 30 SER B N 1
ATOM 615 C CA . SER B 2 30 ? 604.37101 384.26036 396.74389 1.000 197.70583 30 SER B CA 1
ATOM 616 C C . SER B 2 30 ? 604.49177 382.81674 397.22468 1.000 200.07889 30 SER B C 1
ATOM 617 O O . SER B 2 30 ? 603.68829 381.94799 396.87502 1.000 199.80994 30 SER B O 1
ATOM 620 N N . THR B 2 31 ? 605.51020 382.57379 398.05321 1.000 202.10263 31 THR B N 1
ATOM 621 C CA . THR B 2 31 ? 605.84156 381.20778 398.45007 1.000 200.81784 31 THR B CA 1
ATOM 622 C C . THR B 2 31 ? 604.70202 380.55657 399.22691 1.000 204.94025 31 THR B C 1
ATOM 623 O O . THR B 2 31 ? 604.37010 379.38748 398.99758 1.000 205.09438 31 THR B O 1
ATOM 627 N N . ARG B 2 32 ? 604.09209 381.29793 400.15588 1.000 207.29875 32 ARG B N 1
ATOM 628 C CA . ARG B 2 32 ? 603.01879 380.72692 400.96528 1.000 207.35915 32 ARG B CA 1
ATOM 629 C C . ARG B 2 32 ? 601.83957 380.31505 400.09519 1.000 207.76522 32 ARG B C 1
ATOM 630 O O . ARG B 2 32 ? 601.28410 379.22207 400.26121 1.000 210.04245 32 ARG B O 1
ATOM 638 N N . GLU B 2 33 ? 601.45164 381.17718 399.15335 1.000 204.67555 33 GLU B N 1
ATOM 639 C CA . GLU B 2 33 ? 600.38406 380.83320 398.22167 1.000 203.54414 33 GLU B CA 1
ATOM 640 C C . GLU B 2 33 ? 600.77705 379.63912 397.36443 1.000 204.22514 33 GLU B C 1
ATOM 641 O O . GLU B 2 33 ? 599.93567 378.78687 397.04547 1.000 204.94163 33 GLU B O 1
ATOM 647 N N . VAL B 2 34 ? 602.05549 379.56755 396.98063 1.000 203.22835 34 VAL B N 1
ATOM 648 C CA . VAL B 2 34 ? 602.54268 378.44675 396.18255 1.000 203.09098 34 VAL B CA 1
ATOM 649 C C . VAL B 2 34 ? 602.33944 377.13811 396.93338 1.000 204.60226 34 VAL B C 1
ATOM 650 O O . VAL B 2 34 ? 601.79361 376.16943 396.39278 1.000 204.00452 34 VAL B O 1
ATOM 654 N N . GLN B 2 35 ? 602.74693 377.09958 398.20311 1.000 207.22829 35 GLN B N 1
ATOM 655 C CA . GLN B 2 35 ? 602.54376 375.88921 398.99280 1.000 209.02942 35 GLN B CA 1
ATOM 656 C C . GLN B 2 35 ? 601.06098 375.59822 399.18467 1.000 211.73929 35 GLN B C 1
ATOM 657 O O . GLN B 2 35 ? 600.63965 374.43506 399.14897 1.000 212.59928 35 GLN B O 1
ATOM 663 N N . ALA B 2 36 ? 600.25425 376.64261 399.39328 1.000 212.62498 36 ALA B N 1
ATOM 664 C CA . ALA B 2 36 ? 598.83046 376.43852 399.63712 1.000 212.79013 36 ALA B CA 1
ATOM 665 C C . ALA B 2 36 ? 598.16024 375.75669 398.45155 1.000 211.95628 36 ALA B C 1
ATOM 666 O O . ALA B 2 36 ? 597.52677 374.70281 398.60138 1.000 213.89799 36 ALA B O 1
ATOM 668 N N . LEU B 2 37 ? 598.31605 376.31599 397.24912 1.000 209.81918 37 LEU B N 1
ATOM 669 C CA . LEU B 2 37 ? 597.62622 375.67129 396.13803 1.000 209.97494 37 LEU B CA 1
ATOM 670 C C . LEU B 2 37 ? 598.34950 374.40992 395.68483 1.000 210.81272 37 LEU B C 1
ATOM 671 O O . LEU B 2 37 ? 597.72293 373.55584 395.05338 1.000 208.93670 37 LEU B O 1
ATOM 676 N N . SER B 2 38 ? 599.63731 374.25314 396.01459 1.000 211.56423 38 SER B N 1
ATOM 677 C CA . SER B 2 38 ? 600.31112 372.98449 395.76279 1.000 211.42683 38 SER B CA 1
ATOM 678 C C . SER B 2 38 ? 599.67807 371.86671 396.57959 1.000 211.40398 38 SER B C 1
ATOM 679 O O . SER B 2 38 ? 599.39864 370.78253 396.05996 1.000 209.95779 38 SER B O 1
ATOM 682 N N . THR B 2 39 ? 599.41791 372.12295 397.86255 1.000 212.91183 39 THR B N 1
ATOM 683 C CA . THR B 2 39 ? 598.67464 371.15239 398.66008 1.000 216.05189 39 THR B CA 1
ATOM 684 C C . THR B 2 39 ? 597.26991 370.95804 398.10398 1.000 216.33836 39 THR B C 1
ATOM 685 O O . THR B 2 39 ? 596.75181 369.83207 398.07270 1.000 216.87009 39 THR B O 1
ATOM 689 N N . ALA B 2 40 ? 596.64645 372.04798 397.64699 1.000 216.46633 40 ALA B N 1
ATOM 690 C CA . ALA B 2 40 ? 595.28414 371.97026 397.12804 1.000 214.85278 40 ALA B CA 1
ATOM 691 C C . ALA B 2 40 ? 595.19649 371.04263 395.91894 1.000 210.99660 40 ALA B C 1
ATOM 692 O O . ALA B 2 40 ? 594.25122 370.25528 395.79635 1.000 211.85345 40 ALA B O 1
ATOM 694 N N . MET B 2 41 ? 596.16441 371.12409 395.00797 1.000 209.20082 41 MET B N 1
ATOM 695 C CA . MET B 2 41 ? 596.18506 370.20678 393.87408 1.000 209.23444 41 MET B CA 1
ATOM 696 C C . MET B 2 41 ? 596.84790 368.87941 394.21574 1.000 210.18133 41 MET B C 1
ATOM 697 O O . MET B 2 41 ? 596.81488 367.95592 393.39703 1.000 204.87091 41 MET B O 1
ATOM 702 N N . ALA B 2 42 ? 597.46695 368.76936 395.39190 1.000 212.30697 42 ALA B N 1
ATOM 703 C CA . ALA B 2 42 ? 597.92385 367.46638 395.85663 1.000 213.42992 42 ALA B CA 1
ATOM 704 C C . ALA B 2 42 ? 596.75247 366.61513 396.32454 1.000 211.76348 42 ALA B C 1
ATOM 705 O O . ALA B 2 42 ? 596.70140 365.41210 396.04332 1.000 206.73032 42 ALA B O 1
ATOM 707 N N . ASN B 2 43 ? 595.79902 367.21872 397.03305 1.000 213.59557 43 ASN B N 1
ATOM 708 C CA . ASN B 2 43 ? 594.59167 366.50850 397.45662 1.000 212.08541 43 ASN B CA 1
ATOM 709 C C . ASN B 2 43 ? 593.40808 366.82496 396.55008 1.000 209.36812 43 ASN B C 1
ATOM 710 O O . ASN B 2 43 ? 592.26144 366.89263 397.00271 1.000 208.28885 43 ASN B O 1
ATOM 715 N N . VAL B 2 44 ? 593.66666 367.01548 395.25408 1.000 205.72641 44 VAL B N 1
ATOM 716 C CA . VAL B 2 44 ? 592.61563 367.42780 394.33226 1.000 200.41397 44 VAL B CA 1
ATOM 717 C C . VAL B 2 44 ? 591.64480 366.27801 394.10847 1.000 194.58083 44 VAL B C 1
ATOM 718 O O . VAL B 2 44 ? 592.04234 365.10944 394.01831 1.000 194.22310 44 VAL B O 1
ATOM 722 N N . ARG B 2 45 ? 590.36026 366.60540 394.04083 1.000 189.62886 45 ARG B N 1
ATOM 723 C CA . ARG B 2 45 ? 589.31708 365.66096 393.67665 1.000 182.72316 45 ARG B CA 1
ATOM 724 C C . ARG B 2 45 ? 588.80889 365.95268 392.26841 1.000 176.92393 45 ARG B C 1
ATOM 725 O O . ARG B 2 45 ? 589.15800 366.95825 391.64624 1.000 174.14890 45 ARG B O 1
ATOM 733 N N . GLN B 2 46 ? 587.97430 365.04598 391.76673 1.000 176.58832 46 GLN B N 1
ATOM 734 C CA . GLN B 2 46 ? 587.41147 365.20269 390.43316 1.000 170.72732 46 GLN B CA 1
ATOM 735 C C . GLN B 2 46 ? 586.50371 366.42573 390.37551 1.000 166.58959 46 GLN B C 1
ATOM 736 O O . GLN B 2 46 ? 585.85871 366.79817 391.35915 1.000 168.78993 46 GLN B O 1
ATOM 742 N N . ILE B 2 47 ? 586.46371 367.05767 389.20632 1.000 161.18489 47 ILE B N 1
ATOM 743 C CA . ILE B 2 47 ? 585.64422 368.23845 388.97009 1.000 164.98888 47 ILE B CA 1
ATOM 744 C C . ILE B 2 47 ? 584.61573 367.90286 387.89839 1.000 163.76550 47 ILE B C 1
ATOM 745 O O . ILE B 2 47 ? 584.96962 367.41075 386.82053 1.000 159.13940 47 ILE B O 1
ATOM 750 N N . SER B 2 48 ? 583.34625 368.15538 388.20187 1.000 165.66180 48 SER B N 1
ATOM 751 C CA . SER B 2 48 ? 582.27729 367.91426 387.24802 1.000 170.97690 48 SER B CA 1
ATOM 752 C C . SER B 2 48 ? 582.31039 368.95725 386.13562 1.000 181.03096 48 SER B C 1
ATOM 753 O O . SER B 2 48 ? 582.87997 370.04180 386.28052 1.000 184.57134 48 SER B O 1
ATOM 756 N N . ASN B 2 49 ? 581.68792 368.60920 385.00706 1.000 180.89970 49 ASN B N 1
ATOM 757 C CA . ASN B 2 49 ? 581.69201 369.50386 383.85350 1.000 185.90045 49 ASN B CA 1
ATOM 758 C C . ASN B 2 49 ? 580.93258 370.79474 384.13999 1.000 191.94007 49 ASN B C 1
ATOM 759 O O . ASN B 2 49 ? 581.39667 371.88459 383.78508 1.000 194.81909 49 ASN B O 1
ATOM 764 N N . LYS B 2 50 ? 579.76272 370.69484 384.77608 1.000 191.66575 50 LYS B N 1
ATOM 765 C CA . LYS B 2 50 ? 578.95917 371.88690 385.03212 1.000 196.95384 50 LYS B CA 1
ATOM 766 C C . LYS B 2 50 ? 579.63591 372.80835 386.04000 1.000 202.51771 50 LYS B C 1
ATOM 767 O O . LYS B 2 50 ? 579.66157 374.03256 385.85667 1.000 206.17053 50 LYS B O 1
ATOM 773 N N . GLN B 2 51 ? 580.17925 372.24065 387.11829 1.000 203.20168 51 GLN B N 1
ATOM 774 C CA . GLN B 2 51 ? 580.88765 373.05703 388.09718 1.000 207.21082 51 GLN B CA 1
ATOM 775 C C . GLN B 2 51 ? 582.13955 373.67313 387.48830 1.000 205.71648 51 GLN B C 1
ATOM 776 O O . GLN B 2 51 ? 582.46660 374.83359 387.76651 1.000 207.15120 51 GLN B O 1
ATOM 782 N N . LEU B 2 52 ? 582.84865 372.90921 386.65315 1.000 201.05256 52 LEU B N 1
ATOM 783 C CA . LEU B 2 52 ? 583.97525 373.46471 385.91225 1.000 201.04180 52 LEU B CA 1
ATOM 784 C C . LEU B 2 52 ? 583.54474 374.66317 385.08025 1.000 202.04975 52 LEU B C 1
ATOM 785 O O . LEU B 2 52 ? 584.21187 375.70499 385.08719 1.000 204.00401 52 LEU B O 1
ATOM 790 N N . THR B 2 53 ? 582.42789 374.53249 384.36021 1.000 200.65585 53 THR B N 1
ATOM 791 C CA . THR B 2 53 ? 581.94844 375.62675 383.52388 1.000 201.26116 53 THR B CA 1
ATOM 792 C C . THR B 2 53 ? 581.59678 376.84919 384.36196 1.000 204.25083 53 THR B C 1
ATOM 793 O O . THR B 2 53 ? 581.93591 377.98045 383.99903 1.000 203.82909 53 THR B O 1
ATOM 797 N N . ASP B 2 54 ? 580.92336 376.64347 385.49241 1.000 206.63137 54 ASP B N 1
ATOM 798 C CA . ASP B 2 54 ? 580.57255 377.77401 386.34644 1.000 207.18592 54 ASP B CA 1
ATOM 799 C C . ASP B 2 54 ? 581.82508 378.47611 386.85853 1.000 206.66963 54 ASP B C 1
ATOM 800 O O . ASP B 2 54 ? 581.91443 379.71270 386.84537 1.000 207.15248 54 ASP B O 1
ATOM 805 N N . VAL B 2 55 ? 582.81472 377.69282 387.29444 1.000 207.41597 55 VAL B N 1
ATOM 806 C CA . VAL B 2 55 ? 584.04139 378.26209 387.84338 1.000 209.13719 55 VAL B CA 1
ATOM 807 C C . VAL B 2 55 ? 584.78357 379.06317 386.78214 1.000 205.95234 55 VAL B C 1
ATOM 808 O O . VAL B 2 55 ? 585.23734 380.18780 387.03193 1.000 204.52320 55 VAL B O 1
ATOM 812 N N . LEU B 2 56 ? 584.91679 378.50666 385.57840 1.000 203.00069 56 LEU B N 1
ATOM 813 C CA . LEU B 2 56 ? 585.68810 379.20577 384.55797 1.000 199.42999 56 LEU B CA 1
ATOM 814 C C . LEU B 2 56 ? 584.92511 380.41415 384.02435 1.000 199.34469 56 LEU B C 1
ATOM 815 O O . LEU B 2 56 ? 585.53510 381.41288 383.62872 1.000 198.39191 56 LEU B O 1
ATOM 820 N N . SER B 2 57 ? 583.58955 380.37608 384.07137 1.000 200.51779 57 SER B N 1
ATOM 821 C CA . SER B 2 57 ? 582.81104 381.54546 383.67377 1.000 200.74685 57 SER B CA 1
ATOM 822 C C . SER B 2 57 ? 582.97124 382.68592 384.67371 1.000 201.17307 57 SER B C 1
ATOM 823 O O . SER B 2 57 ? 583.17540 383.84600 384.28337 1.000 199.41698 57 SER B O 1
ATOM 826 N N . GLU B 2 58 ? 582.88226 382.38158 385.97217 1.000 203.10954 58 GLU B N 1
ATOM 827 C CA . GLU B 2 58 ? 583.07975 383.44177 386.95562 1.000 204.78279 58 GLU B CA 1
ATOM 828 C C . GLU B 2 58 ? 584.51461 383.95537 386.93205 1.000 202.29685 58 GLU B C 1
ATOM 829 O O . GLU B 2 58 ? 584.74776 385.15222 387.14953 1.000 201.02086 58 GLU B O 1
ATOM 835 N N . PHE B 2 59 ? 585.48550 383.08615 386.63524 1.000 201.07912 59 PHE B N 1
ATOM 836 C CA . PHE B 2 59 ? 586.85053 383.57161 386.46997 1.000 198.90815 59 PHE B CA 1
ATOM 837 C C . PHE B 2 59 ? 586.96534 384.48786 385.25970 1.000 197.86745 59 PHE B C 1
ATOM 838 O O . PHE B 2 59 ? 587.71505 385.46896 385.28796 1.000 195.15210 59 PHE B O 1
ATOM 846 N N . GLU B 2 60 ? 586.27305 384.15285 384.16780 1.000 199.23626 60 GLU B N 1
ATOM 847 C CA . GLU B 2 60 ? 586.25438 385.03303 383.00494 1.000 197.24010 60 GLU B CA 1
ATOM 848 C C . GLU B 2 60 ? 585.72854 386.40703 383.38480 1.000 197.02291 60 GLU B C 1
ATOM 849 O O . GLU B 2 60 ? 586.28781 387.43580 382.98589 1.000 198.56767 60 GLU B O 1
ATOM 855 N N . GLN B 2 61 ? 584.64753 386.43702 384.16515 1.000 198.19167 61 GLN B N 1
ATOM 856 C CA . GLN B 2 61 ? 584.10109 387.71455 384.61302 1.000 200.02549 61 GLN B CA 1
ATOM 857 C C . GLN B 2 61 ? 585.11357 388.48724 385.45409 1.000 198.33636 61 GLN B C 1
ATOM 858 O O . GLN B 2 61 ? 585.29084 389.69909 385.27040 1.000 197.26176 61 GLN B O 1
ATOM 864 N N . GLU B 2 62 ? 585.79107 387.80114 386.37873 1.000 197.13026 62 GLU B N 1
ATOM 865 C CA . GLU B 2 62 ? 586.77481 388.47027 387.22905 1.000 193.56062 62 GLU B CA 1
ATOM 866 C C . GLU B 2 62 ? 587.93617 389.02348 386.40754 1.000 191.12740 62 GLU B C 1
ATOM 867 O O . GLU B 2 62 ? 588.39128 390.15355 386.62985 1.000 185.25831 62 GLU B O 1
ATOM 873 N N . ALA B 2 63 ? 588.43438 388.23375 385.45566 1.000 195.43673 63 ALA B N 1
ATOM 874 C CA . ALA B 2 63 ? 589.54196 388.68397 384.62126 1.000 196.68633 63 ALA B CA 1
ATOM 875 C C . ALA B 2 63 ? 589.13477 389.87437 383.76631 1.000 198.71214 63 ALA B C 1
ATOM 876 O O . ALA B 2 63 ? 589.90595 390.82779 383.60829 1.000 196.97418 63 ALA B O 1
ATOM 878 N N . GLU B 2 64 ? 587.92206 389.83886 383.20816 1.000 205.62539 64 GLU B N 1
ATOM 879 C CA . GLU B 2 64 ? 587.44411 390.96072 382.40962 1.000 201.71236 64 GLU B CA 1
ATOM 880 C C . GLU B 2 64 ? 587.28763 392.21905 383.25186 1.000 196.88753 64 GLU B C 1
ATOM 881 O O . GLU B 2 64 ? 587.58266 393.32229 382.77819 1.000 192.30916 64 GLU B O 1
ATOM 887 N N . GLN B 2 65 ? 586.82655 392.08044 384.49771 1.000 195.70415 65 GLN B N 1
ATOM 888 C CA . GLN B 2 65 ? 586.62705 393.26434 385.32659 1.000 189.09372 65 GLN B CA 1
ATOM 889 C C . GLN B 2 65 ? 587.94078 393.82139 385.86593 1.000 181.74015 65 GLN B C 1
ATOM 890 O O . GLN B 2 65 ? 588.03217 395.02620 386.12670 1.000 174.79574 65 GLN B O 1
ATOM 896 N N . PHE B 2 66 ? 588.96510 392.98380 386.04197 1.000 179.54917 66 PHE B N 1
ATOM 897 C CA . PHE B 2 66 ? 590.16468 393.48714 386.70544 1.000 173.72749 66 PHE B CA 1
ATOM 898 C C . PHE B 2 66 ? 591.29870 393.85740 385.75496 1.000 176.53832 66 PHE B C 1
ATOM 899 O O . PHE B 2 66 ? 592.10980 394.72824 386.08823 1.000 171.59497 66 PHE B O 1
ATOM 907 N N . ALA B 2 67 ? 591.38749 393.21158 384.59322 1.000 185.62144 67 ALA B N 1
ATOM 908 C CA . ALA B 2 67 ? 592.57394 393.33548 383.75104 1.000 193.99834 67 ALA B CA 1
ATOM 909 C C . ALA B 2 67 ? 592.84302 394.78699 383.36889 1.000 193.50340 67 ALA B C 1
ATOM 910 O O . ALA B 2 67 ? 592.06524 395.40371 382.63434 1.000 193.98154 67 ALA B O 1
ATOM 912 N N . ALA B 2 68 ? 593.95570 395.32397 383.86502 1.000 192.66603 68 ALA B N 1
ATOM 913 C CA . ALA B 2 68 ? 594.37430 396.69314 383.57730 1.000 191.88920 68 ALA B CA 1
ATOM 914 C C . ALA B 2 68 ? 595.80112 396.87787 384.08538 1.000 198.36439 68 ALA B C 1
ATOM 915 O O . ALA B 2 68 ? 596.27383 396.13769 384.95403 1.000 201.67075 68 ALA B O 1
ATOM 917 N N . LEU B 2 69 ? 596.47573 397.89362 383.54001 1.000 199.09580 69 LEU B N 1
ATOM 918 C CA . LEU B 2 69 ? 597.80748 398.35979 383.97082 1.000 200.03385 69 LEU B CA 1
ATOM 919 C C . LEU B 2 69 ? 598.77870 397.17770 383.96481 1.000 206.65397 69 LEU B C 1
ATOM 920 O O . LEU B 2 69 ? 598.83551 396.46228 382.95519 1.000 210.14454 69 LEU B O 1
ATOM 925 N N . ASN B 2 70 ? 599.53722 396.95186 385.04047 1.000 207.80865 70 ASN B N 1
ATOM 926 C CA . ASN B 2 70 ? 600.55617 395.89879 385.15610 1.000 209.87391 70 ASN B CA 1
ATOM 927 C C . ASN B 2 70 ? 601.35968 395.72828 383.86695 1.000 209.95702 70 ASN B C 1
ATOM 928 O O . ASN B 2 70 ? 601.41967 394.65061 383.27133 1.000 210.25805 70 ASN B O 1
ATOM 933 N N . ILE B 2 71 ? 601.99944 396.81619 383.44082 1.000 207.64368 71 ILE B N 1
ATOM 934 C CA . ILE B 2 71 ? 602.83381 396.78538 382.24499 1.000 205.53121 71 ILE B CA 1
ATOM 935 C C . ILE B 2 71 ? 604.27376 396.46708 382.62710 1.000 204.67902 71 ILE B C 1
ATOM 936 O O . ILE B 2 71 ? 604.82098 395.43468 382.22413 1.000 205.83652 71 ILE B O 1
ATOM 941 N N . ASN B 2 72 ? 604.89694 397.35015 383.40468 1.000 202.45420 72 ASN B N 1
ATOM 942 C CA . ASN B 2 72 ? 606.27658 397.17091 383.84764 1.000 198.73528 72 ASN B CA 1
ATOM 943 C C . ASN B 2 72 ? 606.42989 397.60194 385.29825 1.000 193.81021 72 ASN B C 1
ATOM 944 O O . ASN B 2 72 ? 607.38353 398.30075 385.65486 1.000 192.32226 72 ASN B O 1
ATOM 949 N N . ALA B 2 73 ? 605.49588 397.17605 386.15309 1.000 189.36204 73 ALA B N 1
ATOM 950 C CA . ALA B 2 73 ? 605.38879 397.62307 387.54078 1.000 182.75442 73 ALA B CA 1
ATOM 951 C C . ALA B 2 73 ? 606.72676 397.69379 388.26866 1.000 182.25840 73 ALA B C 1
ATOM 952 O O . ALA B 2 73 ? 606.91906 398.55539 389.13151 1.000 178.95156 73 ALA B O 1
ATOM 954 N N . ASN B 2 74 ? 607.65181 396.79388 387.94158 1.000 184.60658 74 ASN B N 1
ATOM 955 C CA . ASN B 2 74 ? 608.98335 396.80759 388.53462 1.000 184.22726 74 ASN B CA 1
ATOM 956 C C . ASN B 2 74 ? 610.00790 397.54353 387.68231 1.000 181.73316 74 ASN B C 1
ATOM 957 O O . ASN B 2 74 ? 610.75164 398.38021 388.20251 1.000 177.88480 74 ASN B O 1
ATOM 962 N N . GLU B 2 75 ? 610.05957 397.25436 386.38023 1.000 185.38775 75 GLU B N 1
ATOM 963 C CA . GLU B 2 75 ? 611.03365 397.90448 385.50958 1.000 188.05668 75 GLU B CA 1
ATOM 964 C C . GLU B 2 75 ? 610.73749 399.38921 385.33656 1.000 186.43954 75 GLU B C 1
ATOM 965 O O . GLU B 2 75 ? 611.66444 400.18749 385.14767 1.000 187.26124 75 GLU B O 1
ATOM 971 N N . TYR B 2 76 ? 609.46092 399.77573 385.39873 1.000 184.71151 76 TYR B N 1
ATOM 972 C CA . TYR B 2 76 ? 609.10000 401.17813 385.22005 1.000 180.59066 76 TYR B CA 1
ATOM 973 C C . TYR B 2 76 ? 609.74568 402.05132 386.28609 1.000 177.19427 76 TYR B C 1
ATOM 974 O O . TYR B 2 76 ? 610.25775 403.13507 385.98376 1.000 176.02822 76 TYR B O 1
ATOM 983 N N . LEU B 2 77 ? 609.73323 401.59402 387.53968 1.000 175.63787 77 LEU B N 1
ATOM 984 C CA . LEU B 2 77 ? 610.34900 402.34411 388.62604 1.000 175.31979 77 LEU B CA 1
ATOM 985 C C . LEU B 2 77 ? 611.83677 402.55049 388.37604 1.000 179.00420 77 LEU B C 1
ATOM 986 O O . LEU B 2 77 ? 612.35474 403.66517 388.50411 1.000 179.36923 77 LEU B O 1
ATOM 991 N N . ARG B 2 78 ? 612.53343 401.47299 388.00756 1.000 180.58213 78 ARG B N 1
ATOM 992 C CA . ARG B 2 78 ? 613.96713 401.56147 387.75225 1.000 185.41269 78 ARG B CA 1
ATOM 993 C C . ARG B 2 78 ? 614.26409 402.52563 386.61189 1.000 187.98906 78 ARG B C 1
ATOM 994 O O . ARG B 2 78 ? 615.14341 403.38817 386.72735 1.000 190.57893 78 ARG B O 1
ATOM 1002 N N . SER B 2 79 ? 613.53273 402.39738 385.50271 1.000 187.15812 79 SER B N 1
ATOM 1003 C CA . SER B 2 79 ? 613.78236 403.25288 384.34748 1.000 187.28716 79 SER B CA 1
ATOM 1004 C C . SER B 2 79 ? 613.51152 404.71533 384.67768 1.000 187.34171 79 SER B C 1
ATOM 1005 O O . SER B 2 79 ? 614.30960 405.59844 384.34022 1.000 188.13360 79 SER B O 1
ATOM 1008 N N . VAL B 2 80 ? 612.39255 404.98889 385.35314 1.000 185.38999 80 VAL B N 1
ATOM 1009 C CA . VAL B 2 80 ? 612.03423 406.36564 385.68063 1.000 184.10763 80 VAL B CA 1
ATOM 1010 C C . VAL B 2 80 ? 613.05908 406.96875 386.63119 1.000 184.24096 80 VAL B C 1
ATOM 1011 O O . VAL B 2 80 ? 613.49357 408.11331 386.45840 1.000 180.94386 80 VAL B O 1
ATOM 1015 N N . LEU B 2 81 ? 613.46242 406.20697 387.65046 1.000 184.78161 81 LEU B N 1
ATOM 1016 C CA . LEU B 2 81 ? 614.42461 406.72022 388.61741 1.000 186.50563 81 LEU B CA 1
ATOM 1017 C C . LEU B 2 81 ? 615.78056 406.97685 387.97081 1.000 188.08210 81 LEU B C 1
ATOM 1018 O O . LEU B 2 81 ? 616.42186 407.99696 388.25028 1.000 185.96442 81 LEU B O 1
ATOM 1023 N N . VAL B 2 82 ? 616.23252 406.06863 387.10079 1.000 191.42149 82 VAL B N 1
ATOM 1024 C CA . VAL B 2 82 ? 617.50415 406.27130 386.41149 1.000 191.10751 82 VAL B CA 1
ATOM 1025 C C . VAL B 2 82 ? 617.43337 407.49992 385.51461 1.000 186.87728 82 VAL B C 1
ATOM 1026 O O . VAL B 2 82 ? 618.36393 408.31448 385.47653 1.000 185.97036 82 VAL B O 1
ATOM 1030 N N . LYS B 2 83 ? 616.32600 407.65900 384.78557 1.000 184.59082 83 LYS B N 1
ATOM 1031 C CA . LYS B 2 83 ? 616.18117 408.80656 383.89781 1.000 180.87516 83 LYS B CA 1
ATOM 1032 C C . LYS B 2 83 ? 616.10589 410.11763 384.66946 1.000 178.76427 83 LYS B C 1
ATOM 1033 O O . LYS B 2 83 ? 616.62128 411.13909 384.20167 1.000 175.95764 83 LYS B O 1
ATOM 1039 N N . ALA B 2 84 ? 615.47950 410.11287 385.84632 1.000 179.20958 84 ALA B N 1
ATOM 1040 C CA . ALA B 2 84 ? 615.21621 411.36519 386.54460 1.000 178.08489 84 ALA B CA 1
ATOM 1041 C C . ALA B 2 84 ? 616.36840 411.76521 387.45900 1.000 180.11845 84 ALA B C 1
ATOM 1042 O O . ALA B 2 84 ? 616.89426 412.87823 387.35190 1.000 180.50901 84 ALA B O 1
ATOM 1044 N N . LEU B 2 85 ? 616.77507 410.87722 388.36549 1.000 179.72434 85 LEU B N 1
ATOM 1045 C CA . LEU B 2 85 ? 617.69085 411.24775 389.43425 1.000 180.60663 85 LEU B CA 1
ATOM 1046 C C . LEU B 2 85 ? 619.06304 410.59619 389.33716 1.000 182.72785 85 LEU B C 1
ATOM 1047 O O . LEU B 2 85 ? 619.81260 410.62640 390.31883 1.000 182.53678 85 LEU B O 1
ATOM 1052 N N . GLY B 2 86 ? 619.41690 410.00840 388.20360 1.000 184.79712 86 GLY B N 1
ATOM 1053 C CA . GLY B 2 86 ? 620.71957 409.39677 388.05912 1.000 189.49247 86 GLY B CA 1
ATOM 1054 C C . GLY B 2 86 ? 620.76910 407.99697 388.64622 1.000 194.11500 86 GLY B C 1
ATOM 1055 O O . GLY B 2 86 ? 619.90985 407.58046 389.42007 1.000 192.53051 86 GLY B O 1
ATOM 1056 N N . GLU B 2 87 ? 621.82096 407.26629 388.27006 1.000 199.44900 87 GLU B N 1
ATOM 1057 C CA . GLU B 2 87 ? 621.90004 405.84938 388.61278 1.000 200.82045 87 GLU B CA 1
ATOM 1058 C C . GLU B 2 87 ? 622.03501 405.63075 390.11593 1.000 200.16224 87 GLU B C 1
ATOM 1059 O O . GLU B 2 87 ? 621.39401 404.73407 390.67557 1.000 198.28935 87 GLU B O 1
ATOM 1065 N N . GLU B 2 88 ? 622.86850 406.42839 390.78800 1.000 202.31138 88 GLU B N 1
ATOM 1066 C CA . GLU B 2 88 ? 623.13212 406.17839 392.20294 1.000 201.98448 88 GLU B CA 1
ATOM 1067 C C . GLU B 2 88 ? 621.89456 406.45161 393.05370 1.000 200.70924 88 GLU B C 1
ATOM 1068 O O . GLU B 2 88 ? 621.53079 405.64213 393.91627 1.000 198.41286 88 GLU B O 1
ATOM 1074 N N . ARG B 2 89 ? 621.21395 407.57352 392.80728 1.000 200.06479 89 ARG B N 1
ATOM 1075 C CA . ARG B 2 89 ? 619.99575 407.86109 393.55318 1.000 196.41097 89 ARG B CA 1
ATOM 1076 C C . ARG B 2 89 ? 618.87126 406.91757 393.15572 1.000 198.46595 89 ARG B C 1
ATOM 1077 O O . ARG B 2 89 ? 618.03902 406.56006 393.99685 1.000 200.91417 89 ARG B O 1
ATOM 1085 N N . ALA B 2 90 ? 618.84003 406.49225 391.89076 1.000 197.26159 90 ALA B N 1
ATOM 1086 C CA . ALA B 2 90 ? 617.86844 405.48798 391.47268 1.000 198.06158 90 ALA B CA 1
ATOM 1087 C C . ALA B 2 90 ? 618.04785 404.20030 392.26286 1.000 200.84994 90 ALA B C 1
ATOM 1088 O O . ALA B 2 90 ? 617.07716 403.62739 392.76763 1.000 200.83414 90 ALA B O 1
ATOM 1090 N N . SER B 2 91 ? 619.29300 403.73645 392.38830 1.000 200.48412 91 SER B N 1
ATOM 1091 C CA . SER B 2 91 ? 619.56160 402.52253 393.15051 1.000 199.01317 91 SER B CA 1
ATOM 1092 C C . SER B 2 91 ? 619.24232 402.71520 394.62712 1.000 201.69323 91 SER B C 1
ATOM 1093 O O . SER B 2 91 ? 618.71516 401.80458 395.27587 1.000 204.13880 91 SER B O 1
ATOM 1096 N N . SER B 2 92 ? 619.55810 403.89085 395.17635 1.000 199.78826 92 SER B N 1
ATOM 1097 C CA . SER B 2 92 ? 619.25776 404.15589 396.58047 1.000 198.90955 92 SER B CA 1
ATOM 1098 C C . SER B 2 92 ? 617.75794 404.08275 396.84443 1.000 201.86368 92 SER B C 1
ATOM 1099 O O . SER B 2 92 ? 617.30951 403.41191 397.78345 1.000 203.76936 92 SER B O 1
ATOM 1102 N N . LEU B 2 93 ? 616.96213 404.75864 396.01228 1.000 201.70167 93 LEU B N 1
ATOM 1103 C CA . LEU B 2 93 ? 615.51483 404.71917 396.18906 1.000 203.03099 93 LEU B CA 1
ATOM 1104 C C . LEU B 2 93 ? 614.94964 403.33146 395.91793 1.000 204.75287 93 LEU B C 1
ATOM 1105 O O . LEU B 2 93 ? 613.99815 402.91516 396.58611 1.000 206.01220 93 LEU B O 1
ATOM 1110 N N . LEU B 2 94 ? 615.51132 402.60338 394.94983 1.000 204.60157 94 LEU B N 1
ATOM 1111 C CA . LEU B 2 94 ? 615.05485 401.24217 394.69668 1.000 204.21049 94 LEU B CA 1
ATOM 1112 C C . LEU B 2 94 ? 615.29984 400.34937 395.90432 1.000 205.85657 94 LEU B C 1
ATOM 1113 O O . LEU B 2 94 ? 614.43028 399.55792 396.28298 1.000 202.97279 94 LEU B O 1
ATOM 1118 N N . GLU B 2 95 ? 616.47587 400.46854 396.52430 1.000 208.50779 95 GLU B N 1
ATOM 1119 C CA . GLU B 2 95 ? 616.75864 399.70535 397.73443 1.000 207.00565 95 GLU B CA 1
ATOM 1120 C C . GLU B 2 95 ? 615.80627 400.10654 398.85383 1.000 207.72411 95 GLU B C 1
ATOM 1121 O O . GLU B 2 95 ? 615.28589 399.24727 399.57483 1.000 209.88165 95 GLU B O 1
ATOM 1127 N N . ASP B 2 96 ? 615.54421 401.40891 398.99622 1.000 206.50097 96 ASP B N 1
ATOM 1128 C CA . ASP B 2 96 ? 614.64076 401.86704 400.04800 1.000 205.92522 96 ASP B CA 1
ATOM 1129 C C . ASP B 2 96 ? 613.23650 401.30122 399.86635 1.000 206.45976 96 ASP B C 1
ATOM 1130 O O . ASP B 2 96 ? 612.61468 400.84402 400.83256 1.000 204.30292 96 ASP B O 1
ATOM 1135 N N . ILE B 2 97 ? 612.71848 401.32541 398.64050 1.000 209.57427 97 ILE B N 1
ATOM 1136 C CA . ILE B 2 97 ? 611.37507 400.81059 398.39351 1.000 209.36913 97 ILE B CA 1
ATOM 1137 C C . ILE B 2 97 ? 611.30935 399.28761 398.49363 1.000 207.21174 97 ILE B C 1
ATOM 1138 O O . ILE B 2 97 ? 610.35440 398.75034 399.06244 1.000 207.53785 97 ILE B O 1
ATOM 1143 N N . LEU B 2 98 ? 612.29778 398.57039 397.96189 1.000 204.34413 98 LEU B N 1
ATOM 1144 C CA . LEU B 2 98 ? 612.31785 397.12081 398.08632 1.000 202.48365 98 LEU B CA 1
ATOM 1145 C C . LEU B 2 98 ? 612.59212 396.65755 399.50934 1.000 200.42019 98 LEU B C 1
ATOM 1146 O O . LEU B 2 98 ? 612.35698 395.48514 399.82077 1.000 197.74503 98 LEU B O 1
ATOM 1151 N N . GLU B 2 99 ? 613.08609 397.54462 400.37323 1.000 201.76747 99 GLU B N 1
ATOM 1152 C CA . GLU B 2 99 ? 613.25580 397.20706 401.77938 1.000 199.81803 99 GLU B CA 1
ATOM 1153 C C . GLU B 2 99 ? 611.97732 397.43681 402.57526 1.000 200.17891 99 GLU B C 1
ATOM 1154 O O . GLU B 2 99 ? 611.84443 396.91745 403.68912 1.000 199.79050 99 GLU B O 1
ATOM 1160 N N . THR B 2 100 ? 611.03159 398.20351 402.02489 1.000 202.32701 100 THR B N 1
ATOM 1161 C CA . THR B 2 100 ? 609.78694 398.47648 402.73422 1.000 203.52915 100 THR B CA 1
ATOM 1162 C C . THR B 2 100 ? 608.94555 397.22263 402.92290 1.000 204.53062 100 THR B C 1
ATOM 1163 O O . THR B 2 100 ? 608.19181 397.13738 403.89850 1.000 206.86066 100 THR B O 1
ATOM 1167 N N . ARG B 2 101 ? 609.05210 396.25116 402.01572 1.000 204.37981 101 ARG B N 1
ATOM 1168 C CA . ARG B 2 101 ? 608.37848 394.96412 402.18085 1.000 201.81678 101 ARG B CA 1
ATOM 1169 C C . ARG B 2 101 ? 609.14925 394.19077 403.24559 1.000 200.07023 101 ARG B C 1
ATOM 1170 O O . ARG B 2 101 ? 610.11751 393.47767 402.97080 1.000 196.54539 101 ARG B O 1
ATOM 1178 N N . ASP B 2 102 ? 608.70786 394.35042 404.49110 1.000 201.74294 102 ASP B N 1
ATOM 1179 C CA . ASP B 2 102 ? 609.45754 393.83949 405.62735 1.000 195.32436 102 ASP B CA 1
ATOM 1180 C C . ASP B 2 102 ? 609.55559 392.31983 405.58257 1.000 187.07264 102 ASP B C 1
ATOM 1181 O O . ASP B 2 102 ? 608.63908 391.61936 405.15483 1.000 190.05880 102 ASP B O 1
ATOM 1186 N N . THR B 2 103 ? 610.55435 391.79425 406.31843 1.000 179.16339 103 THR B N 1
ATOM 1187 C CA . THR B 2 103 ? 610.62003 390.38419 406.75345 1.000 169.21958 103 THR B CA 1
ATOM 1188 C C . THR B 2 103 ? 609.37565 389.91929 407.49653 1.000 171.42375 103 THR B C 1
ATOM 1189 O O . THR B 2 103 ? 608.55345 390.72883 407.93882 1.000 175.33317 103 THR B O 1
ATOM 1193 N N . THR B 2 104 ? 609.23524 388.60166 407.61832 1.000 167.51410 104 THR B N 1
ATOM 1194 C CA . THR B 2 104 ? 608.36578 387.98409 408.60662 1.000 161.99986 104 THR B CA 1
ATOM 1195 C C . THR B 2 104 ? 609.14509 387.32951 409.73588 1.000 148.73403 104 THR B C 1
ATOM 1196 O O . THR B 2 104 ? 608.62106 387.20314 410.84435 1.000 148.02022 104 THR B O 1
ATOM 1200 N N . SER B 2 105 ? 610.39162 386.93646 409.48175 1.000 142.31304 105 SER B N 1
ATOM 1201 C CA . SER B 2 105 ? 611.26220 386.33475 410.47839 1.000 127.57576 105 SER B CA 1
ATOM 1202 C C . SER B 2 105 ? 612.58320 387.08972 410.52793 1.000 121.74429 105 SER B C 1
ATOM 1203 O O . SER B 2 105 ? 612.99959 387.70984 409.54518 1.000 123.04191 105 SER B O 1
ATOM 1206 N N . GLY B 2 106 ? 613.24596 387.02497 411.68446 1.000 112.25865 106 GLY B N 1
ATOM 1207 C CA . GLY B 2 106 ? 614.51039 387.72268 411.84204 1.000 111.75028 106 GLY B CA 1
ATOM 1208 C C . GLY B 2 106 ? 615.63007 387.12861 411.01224 1.000 108.60545 106 GLY B C 1
ATOM 1209 O O . GLY B 2 106 ? 616.64598 387.79141 410.76448 1.000 107.10456 106 GLY B O 1
ATOM 1210 N N . ILE B 2 107 ? 615.46502 385.88074 410.57011 1.000 99.76884 107 ILE B N 1
ATOM 1211 C CA . ILE B 2 107 ? 616.48424 385.24650 409.74236 1.000 91.01387 107 ILE B CA 1
ATOM 1212 C C . ILE B 2 107 ? 616.71287 386.05767 408.47539 1.000 93.16895 107 ILE B C 1
ATOM 1213 O O . ILE B 2 107 ? 617.85267 386.24272 408.03403 1.000 89.68104 107 ILE B O 1
ATOM 1218 N N . GLU B 2 108 ? 615.63747 386.57259 407.88111 1.000 97.11222 108 GLU B N 1
ATOM 1219 C CA . GLU B 2 108 ? 615.79643 387.40859 406.69904 1.000 100.41221 108 GLU B CA 1
ATOM 1220 C C . GLU B 2 108 ? 616.31074 388.79871 407.05359 1.000 99.44787 108 GLU B C 1
ATOM 1221 O O . GLU B 2 108 ? 616.93430 389.45397 406.21161 1.000 98.06999 108 GLU B O 1
ATOM 1227 N N . THR B 2 109 ? 616.06677 389.27116 408.28035 1.000 95.89472 109 THR B N 1
ATOM 1228 C CA . THR B 2 109 ? 616.69611 390.51852 408.70432 1.000 98.76786 109 THR B CA 1
ATOM 1229 C C . THR B 2 109 ? 618.20647 390.36544 408.73568 1.000 92.95544 109 THR B C 1
ATOM 1230 O O . THR B 2 109 ? 618.94313 391.30746 408.42097 1.000 94.55547 109 THR B O 1
ATOM 1234 N N . LEU B 2 110 ? 618.68467 389.18222 409.12543 1.000 86.40789 110 LEU B N 1
ATOM 1235 C CA . LEU B 2 110 ? 620.11616 388.91011 409.05548 1.000 84.67561 110 LEU B CA 1
ATOM 1236 C C . LEU B 2 110 ? 620.64612 389.07652 407.63764 1.000 83.94591 110 LEU B C 1
ATOM 1237 O O . LEU B 2 110 ? 621.82745 389.38614 407.44800 1.000 81.97419 110 LEU B O 1
ATOM 1242 N N . ASN B 2 111 ? 619.79285 388.87177 406.63228 1.000 83.57094 111 ASN B N 1
ATOM 1243 C CA . ASN B 2 111 ? 620.21448 389.06473 405.24991 1.000 85.07346 111 ASN B CA 1
ATOM 1244 C C . ASN B 2 111 ? 620.33492 390.54058 404.89631 1.000 87.34560 111 ASN B C 1
ATOM 1245 O O . ASN B 2 111 ? 621.19623 390.91508 404.09316 1.000 90.70433 111 ASN B O 1
ATOM 1250 N N . PHE B 2 112 ? 619.49228 391.38758 405.48260 1.000 91.50473 112 PHE B N 1
ATOM 1251 C CA . PHE B 2 112 ? 619.40944 392.79556 405.11978 1.000 93.28414 112 PHE B CA 1
ATOM 1252 C C . PHE B 2 112 ? 620.26143 393.69869 405.99992 1.000 84.81495 112 PHE B C 1
ATOM 1253 O O . PHE B 2 112 ? 620.20654 394.92121 405.84035 1.000 83.67571 112 PHE B O 1
ATOM 1261 N N . MET B 2 113 ? 621.04078 393.13954 406.91651 1.000 84.44857 113 MET B N 1
ATOM 1262 C CA . MET B 2 113 ? 621.79531 393.93144 407.87477 1.000 82.43272 113 MET B CA 1
ATOM 1263 C C . MET B 2 113 ? 623.29667 393.72098 407.67979 1.000 78.92335 113 MET B C 1
ATOM 1264 O O . MET B 2 113 ? 623.73841 392.72110 407.10905 1.000 80.41266 113 MET B O 1
ATOM 1269 N N . GLU B 2 114 ? 624.07170 394.69551 408.15465 1.000 75.42951 114 GLU B N 1
ATOM 1270 C CA . GLU B 2 114 ? 625.48997 394.78932 407.83531 1.000 67.75062 114 GLU B CA 1
ATOM 1271 C C . GLU B 2 114 ? 626.22705 393.50770 408.22009 1.000 63.27052 114 GLU B C 1
ATOM 1272 O O . GLU B 2 114 ? 625.96715 392.93536 409.28485 1.000 65.22429 114 GLU B O 1
ATOM 1278 N N . PRO B 2 115 ? 627.14276 393.02682 407.37285 1.000 53.83943 115 PRO B N 1
ATOM 1279 C CA . PRO B 2 115 ? 627.84047 391.76589 407.67930 1.000 58.08455 115 PRO B CA 1
ATOM 1280 C C . PRO B 2 115 ? 628.61485 391.78610 408.98378 1.000 61.85465 115 PRO B C 1
ATOM 1281 O O . PRO B 2 115 ? 628.69607 390.75475 409.66188 1.000 67.03434 115 PRO B O 1
ATOM 1285 N N . GLN B 2 116 ? 629.20353 392.92575 409.34953 1.000 59.24437 116 GLN B N 1
ATOM 1286 C CA . GLN B 2 116 ? 629.97377 392.98700 410.58711 1.000 59.42841 116 GLN B CA 1
ATOM 1287 C C . GLN B 2 116 ? 629.08922 392.72502 411.79738 1.000 59.51902 116 GLN B C 1
ATOM 1288 O O . GLN B 2 116 ? 629.48962 392.01788 412.73086 1.000 67.97977 116 GLN B O 1
ATOM 1294 N N . SER B 2 117 ? 627.88001 393.28680 411.79780 1.000 58.63129 117 SER B N 1
ATOM 1295 C CA . SER B 2 117 ? 626.95109 393.03392 412.89146 1.000 63.14585 117 SER B CA 1
ATOM 1296 C C . SER B 2 117 ? 626.57170 391.56149 412.96070 1.000 62.64391 117 SER B C 1
ATOM 1297 O O . SER B 2 117 ? 626.46967 390.99260 414.05168 1.000 66.54069 117 SER B O 1
ATOM 1300 N N . ALA B 2 118 ? 626.35768 390.92633 411.80676 1.000 55.68598 118 ALA B N 1
ATOM 1301 C CA . ALA B 2 118 ? 626.03843 389.50269 411.80007 1.000 55.95928 118 ALA B CA 1
ATOM 1302 C C . ALA B 2 118 ? 627.18927 388.67785 412.35621 1.000 58.01923 118 ALA B C 1
ATOM 1303 O O . ALA B 2 118 ? 626.97623 387.75311 413.14996 1.000 57.20990 118 ALA B O 1
ATOM 1305 N N . ALA B 2 119 ? 628.41851 388.99857 411.94988 1.000 61.30783 119 ALA B N 1
ATOM 1306 C CA . ALA B 2 119 ? 629.57339 388.26738 412.45491 1.000 64.40280 119 ALA B CA 1
ATOM 1307 C C . ALA B 2 119 ? 629.70544 388.43316 413.95952 1.000 65.92598 119 ALA B C 1
ATOM 1308 O O . ALA B 2 119 ? 629.99332 387.46752 414.67322 1.000 69.17629 119 ALA B O 1
ATOM 1310 N N . ASP B 2 120 ? 629.49578 389.65139 414.46161 1.000 65.03584 120 ASP B N 1
ATOM 1311 C CA . ASP B 2 120 ? 629.53267 389.86303 415.90436 1.000 65.02305 120 ASP B CA 1
ATOM 1312 C C . ASP B 2 120 ? 628.42592 389.08736 416.60538 1.000 69.41442 120 ASP B C 1
ATOM 1313 O O . ASP B 2 120 ? 628.63738 388.53140 417.68880 1.000 85.14488 120 ASP B O 1
ATOM 1318 N N . LEU B 2 121 ? 627.23672 389.04115 416.00528 1.000 56.27195 121 LEU B N 1
ATOM 1319 C CA . LEU B 2 121 ? 626.09737 388.42798 416.67642 1.000 53.22941 121 LEU B CA 1
ATOM 1320 C C . LEU B 2 121 ? 626.22556 386.91194 416.74494 1.000 57.11365 121 LEU B C 1
ATOM 1321 O O . LEU B 2 121 ? 625.99987 386.31563 417.80417 1.000 65.70344 121 LEU B O 1
ATOM 1326 N N . ILE B 2 122 ? 626.58278 386.26741 415.63665 1.000 55.48324 122 ILE B N 1
ATOM 1327 C CA . ILE B 2 122 ? 626.53619 384.81332 415.55953 1.000 55.34923 122 ILE B CA 1
ATOM 1328 C C . ILE B 2 122 ? 627.91221 384.18366 415.72871 1.000 60.83580 122 ILE B C 1
ATOM 1329 O O . ILE B 2 122 ? 628.05959 382.97269 415.53973 1.000 62.65320 122 ILE B O 1
ATOM 1334 N N . ARG B 2 123 ? 628.92892 384.97026 416.08289 1.000 61.50585 123 ARG B N 1
ATOM 1335 C CA . ARG B 2 123 ? 630.22776 384.37896 416.38647 1.000 61.34973 123 ARG B CA 1
ATOM 1336 C C . ARG B 2 123 ? 630.14382 383.47792 417.61005 1.000 71.50472 123 ARG B C 1
ATOM 1337 O O . ARG B 2 123 ? 630.72455 382.38665 417.62772 1.000 76.79516 123 ARG B O 1
ATOM 1345 N N . ASP B 2 124 ? 629.42307 383.91777 418.64192 1.000 71.62552 124 ASP B N 1
ATOM 1346 C CA . ASP B 2 124 ? 629.24317 383.11454 419.84299 1.000 74.52894 124 ASP B CA 1
ATOM 1347 C C . ASP B 2 124 ? 628.26492 381.96881 419.63952 1.000 74.48856 124 ASP B C 1
ATOM 1348 O O . ASP B 2 124 ? 628.15212 381.11031 420.52062 1.000 72.50290 124 ASP B O 1
ATOM 1353 N N . GLU B 2 125 ? 627.56167 381.93532 418.51265 1.000 70.40297 125 GLU B N 1
ATOM 1354 C CA . GLU B 2 125 ? 626.56849 380.90223 418.27993 1.000 65.57008 125 GLU B CA 1
ATOM 1355 C C . GLU B 2 125 ? 627.22739 379.54143 418.07812 1.000 60.04474 125 GLU B C 1
ATOM 1356 O O . GLU B 2 125 ? 628.42197 379.42687 417.79188 1.000 56.89340 125 GLU B O 1
ATOM 1362 N N . HIS B 2 126 ? 626.41868 378.50330 418.24190 1.000 54.29386 126 HIS B N 1
ATOM 1363 C CA . HIS B 2 126 ? 626.88608 377.14267 418.04223 1.000 47.44142 126 HIS B CA 1
ATOM 1364 C C . HIS B 2 126 ? 627.27693 376.94208 416.58028 1.000 45.24966 126 HIS B C 1
ATOM 1365 O O . HIS B 2 126 ? 626.61118 377.47442 415.68602 1.000 47.01553 126 HIS B O 1
ATOM 1372 N N . PRO B 2 127 ? 628.34673 376.19143 416.29857 1.000 42.21153 127 PRO B N 1
ATOM 1373 C CA . PRO B 2 127 ? 628.76213 376.02609 414.89481 1.000 40.25866 127 PRO B CA 1
ATOM 1374 C C . PRO B 2 127 ? 627.66030 375.48601 414.00271 1.000 41.80151 127 PRO B C 1
ATOM 1375 O O . PRO B 2 127 ? 627.50090 375.95391 412.86863 1.000 46.52571 127 PRO B O 1
ATOM 1379 N N . GLN B 2 128 ? 626.87378 374.52675 414.49122 1.000 38.75458 128 GLN B N 1
ATOM 1380 C CA . GLN B 2 128 ? 625.71908 374.07562 413.72575 1.000 36.07074 128 GLN B CA 1
ATOM 1381 C C . GLN B 2 128 ? 624.65610 375.16008 413.63475 1.000 36.68186 128 GLN B C 1
ATOM 1382 O O . GLN B 2 128 ? 623.98318 375.28064 412.60577 1.000 38.89949 128 GLN B O 1
ATOM 1388 N N . ILE B 2 129 ? 624.48872 375.95369 414.69327 1.000 37.00941 129 ILE B N 1
ATOM 1389 C CA . ILE B 2 129 ? 623.57782 377.09038 414.62495 1.000 38.14300 129 ILE B CA 1
ATOM 1390 C C . ILE B 2 129 ? 624.05626 378.09169 413.58382 1.000 37.75118 129 ILE B C 1
ATOM 1391 O O . ILE B 2 129 ? 623.25744 378.62818 412.80726 1.000 40.46177 129 ILE B O 1
ATOM 1396 N N . ILE B 2 130 ? 625.36365 378.35778 413.54629 1.000 38.78615 130 ILE B N 1
ATOM 1397 C CA . ILE B 2 130 ? 625.90691 379.24403 412.52194 1.000 36.07212 130 ILE B CA 1
ATOM 1398 C C . ILE B 2 130 ? 625.63337 378.68147 411.13608 1.000 40.45714 130 ILE B C 1
ATOM 1399 O O . ILE B 2 130 ? 625.26890 379.41824 410.21405 1.000 44.11487 130 ILE B O 1
ATOM 1404 N N . ALA B 2 131 ? 625.81316 377.37155 410.96316 1.000 35.73708 131 ALA B N 1
ATOM 1405 C CA . ALA B 2 131 ? 625.56820 376.75829 409.66218 1.000 33.90377 131 ALA B CA 1
ATOM 1406 C C . ALA B 2 131 ? 624.10890 376.90704 409.24907 1.000 37.98357 131 ALA B C 1
ATOM 1407 O O . ALA B 2 131 ? 623.80583 377.27655 408.10661 1.000 42.43186 131 ALA B O 1
ATOM 1409 N N . THR B 2 132 ? 623.18877 376.62776 410.17373 1.000 32.90309 132 THR B N 1
ATOM 1410 C CA . THR B 2 132 ? 621.76780 376.74975 409.86768 1.000 32.08170 132 THR B CA 1
ATOM 1411 C C . THR B 2 132 ? 621.40433 378.18735 409.52677 1.000 43.09117 132 THR B C 1
ATOM 1412 O O . THR B 2 132 ? 620.62543 378.43712 408.59962 1.000 51.34382 132 THR B O 1
ATOM 1416 N N . ILE B 2 133 ? 621.96251 379.14719 410.26510 1.000 38.40518 133 ILE B N 1
ATOM 1417 C CA . ILE B 2 133 ? 621.70152 380.55344 409.97917 1.000 33.03674 133 ILE B CA 1
ATOM 1418 C C . ILE B 2 133 ? 622.22362 380.92236 408.59897 1.000 42.78881 133 ILE B C 1
ATOM 1419 O O . ILE B 2 133 ? 621.53964 381.59487 407.81945 1.000 53.02276 133 ILE B O 1
ATOM 1424 N N . LEU B 2 134 ? 623.43226 380.47020 408.26565 1.000 38.20872 134 LEU B N 1
ATOM 1425 C CA . LEU B 2 134 ? 624.05864 380.88572 407.01734 1.000 44.62309 134 LEU B CA 1
ATOM 1426 C C . LEU B 2 134 ? 623.37237 380.26526 405.80880 1.000 47.08324 134 LEU B C 1
ATOM 1427 O O . LEU B 2 134 ? 623.35148 380.86745 404.72960 1.000 52.18775 134 LEU B O 1
ATOM 1432 N N . VAL B 2 135 ? 622.81769 379.06020 405.95905 1.000 37.81944 135 VAL B N 1
ATOM 1433 C CA . VAL B 2 135 ? 622.15404 378.42292 404.82262 1.000 41.14139 135 VAL B CA 1
ATOM 1434 C C . VAL B 2 135 ? 620.98908 379.27311 404.33233 1.000 53.37048 135 VAL B C 1
ATOM 1435 O O . VAL B 2 135 ? 620.81295 379.47432 403.12462 1.000 58.28470 135 VAL B O 1
ATOM 1439 N N . HIS B 2 136 ? 620.18167 379.79270 405.25739 1.000 51.48259 136 HIS B N 1
ATOM 1440 C CA . HIS B 2 136 ? 618.98060 380.52142 404.86445 1.000 58.61391 136 HIS B CA 1
ATOM 1441 C C . HIS B 2 136 ? 619.30643 381.85189 404.19597 1.000 58.08431 136 HIS B C 1
ATOM 1442 O O . HIS B 2 136 ? 618.48889 382.37647 403.43179 1.000 59.58681 136 HIS B O 1
ATOM 1449 N N . LEU B 2 137 ? 620.48078 382.41274 404.46616 1.000 54.80416 137 LEU B N 1
ATOM 1450 C CA . LEU B 2 137 ? 620.81422 383.73721 403.96847 1.000 57.84448 137 LEU B CA 1
ATOM 1451 C C . LEU B 2 137 ? 621.22035 383.68893 402.49748 1.000 62.44816 137 LEU B C 1
ATOM 1452 O O . LEU B 2 137 ? 621.45517 382.62670 401.91590 1.000 66.36034 137 LEU B O 1
ATOM 1457 N N . LYS B 2 138 ? 621.29666 384.87422 401.89736 1.000 64.01905 138 LYS B N 1
ATOM 1458 C CA . LYS B 2 138 ? 621.79769 385.00318 400.53707 1.000 65.20209 138 LYS B CA 1
ATOM 1459 C C . LYS B 2 138 ? 623.28201 384.65785 400.49440 1.000 65.58987 138 LYS B C 1
ATOM 1460 O O . LYS B 2 138 ? 624.01535 384.88478 401.46016 1.000 71.34450 138 LYS B O 1
ATOM 1466 N N . ARG B 2 139 ? 623.72280 384.10072 399.36271 1.000 62.21145 139 ARG B N 1
ATOM 1467 C CA . ARG B 2 139 ? 625.07828 383.56456 399.27419 1.000 65.93882 139 ARG B CA 1
ATOM 1468 C C . ARG B 2 139 ? 626.12944 384.64105 399.51345 1.000 67.07598 139 ARG B C 1
ATOM 1469 O O . ARG B 2 139 ? 627.11612 384.40602 400.22114 1.000 71.43795 139 ARG B O 1
ATOM 1477 N N . SER B 2 140 ? 625.94308 385.82635 398.93039 1.000 62.98460 140 SER B N 1
ATOM 1478 C CA . SER B 2 140 ? 626.91489 386.89606 399.13145 1.000 69.18105 140 SER B CA 1
ATOM 1479 C C . SER B 2 140 ? 626.96421 387.32227 400.59156 1.000 69.69184 140 SER B C 1
ATOM 1480 O O . SER B 2 140 ? 628.04424 387.57861 401.13547 1.000 68.64820 140 SER B O 1
ATOM 1483 N N . GLN B 2 141 ? 625.80160 387.40815 401.24113 1.000 69.74649 141 GLN B N 1
ATOM 1484 C CA . GLN B 2 141 ? 625.76707 387.77354 402.65270 1.000 71.45677 141 GLN B CA 1
ATOM 1485 C C . GLN B 2 141 ? 626.47632 386.73091 403.50648 1.000 67.69357 141 GLN B C 1
ATOM 1486 O O . GLN B 2 141 ? 627.22249 387.07487 404.43202 1.000 70.47708 141 GLN B O 1
ATOM 1492 N N . ALA B 2 142 ? 626.25386 385.44865 403.20997 1.000 61.18134 142 ALA B N 1
ATOM 1493 C CA . ALA B 2 142 ? 626.93086 384.39033 403.95001 1.000 60.79065 142 ALA B CA 1
ATOM 1494 C C . ALA B 2 142 ? 628.43802 384.45720 403.74947 1.000 62.92989 142 ALA B C 1
ATOM 1495 O O . ALA B 2 142 ? 629.20636 384.27267 404.69959 1.000 70.78049 142 ALA B O 1
ATOM 1497 N N . ALA B 2 143 ? 628.88122 384.71866 402.51839 1.000 57.15054 143 ALA B N 1
ATOM 1498 C CA . ALA B 2 143 ? 630.31209 384.85150 402.26646 1.000 63.49681 143 ALA B CA 1
ATOM 1499 C C . ALA B 2 143 ? 630.89615 386.03680 403.02173 1.000 69.30651 143 ALA B C 1
ATOM 1500 O O . ALA B 2 143 ? 631.99499 385.94690 403.58217 1.000 71.05639 143 ALA B O 1
ATOM 1502 N N . ASP B 2 144 ? 630.17570 387.15892 403.04488 1.000 69.39257 144 ASP B N 1
ATOM 1503 C CA . ASP B 2 144 ? 630.65373 388.32985 403.77139 1.000 67.24514 144 ASP B CA 1
ATOM 1504 C C . ASP B 2 144 ? 630.76629 388.04280 405.26176 1.000 61.82053 144 ASP B C 1
ATOM 1505 O O . ASP B 2 144 ? 631.72808 388.46683 405.91249 1.000 67.56790 144 ASP B O 1
ATOM 1510 N N . ILE B 2 145 ? 629.78758 387.33116 405.82224 1.000 52.50584 145 ILE B N 1
ATOM 1511 C CA . ILE B 2 145 ? 629.85376 386.96229 407.23392 1.000 47.89953 145 ILE B CA 1
ATOM 1512 C C . ILE B 2 145 ? 631.04285 386.04582 407.48810 1.000 59.14401 145 ILE B C 1
ATOM 1513 O O . ILE B 2 145 ? 631.79977 386.22805 408.44828 1.000 69.91354 145 ILE B O 1
ATOM 1518 N N . LEU B 2 146 ? 631.22948 385.04895 406.62129 1.000 63.50298 146 LEU B N 1
ATOM 1519 C CA . LEU B 2 146 ? 632.28948 384.07003 406.83000 1.000 67.84214 146 LEU B CA 1
ATOM 1520 C C . LEU B 2 146 ? 633.66971 384.68896 406.67588 1.000 68.29346 146 LEU B C 1
ATOM 1521 O O . LEU B 2 146 ? 634.63078 384.21626 407.29218 1.000 66.07178 146 LEU B O 1
ATOM 1526 N N . ALA B 2 147 ? 633.78979 385.73959 405.86485 1.000 67.89982 147 ALA B N 1
ATOM 1527 C CA . ALA B 2 147 ? 635.07571 386.40047 405.68955 1.000 75.11921 147 ALA B CA 1
ATOM 1528 C C . ALA B 2 147 ? 635.54995 387.11278 406.94789 1.000 78.35462 147 ALA B C 1
ATOM 1529 O O . ALA B 2 147 ? 636.71225 387.52729 407.00085 1.000 80.27835 147 ALA B O 1
ATOM 1531 N N . LEU B 2 148 ? 634.68698 387.27201 407.95113 1.000 73.54294 148 LEU B N 1
ATOM 1532 C CA . LEU B 2 148 ? 635.06274 387.93954 409.18832 1.000 68.09774 148 LEU B CA 1
ATOM 1533 C C . LEU B 2 148 ? 635.40133 386.97683 410.31701 1.000 72.50203 148 LEU B C 1
ATOM 1534 O O . LEU B 2 148 ? 636.09285 387.37593 411.25949 1.000 77.64843 148 LEU B O 1
ATOM 1539 N N . PHE B 2 149 ? 634.93978 385.73164 410.24803 1.000 70.32588 149 PHE B N 1
ATOM 1540 C CA . PHE B 2 149 ? 635.29924 384.74990 411.25756 1.000 75.31368 149 PHE B CA 1
ATOM 1541 C C . PHE B 2 149 ? 636.77872 384.39373 411.15691 1.000 83.56613 149 PHE B C 1
ATOM 1542 O O . PHE B 2 149 ? 637.41572 384.54677 410.11132 1.000 88.62542 149 PHE B O 1
ATOM 1550 N N . ASP B 2 150 ? 637.32596 383.91183 412.26874 1.000 84.92312 150 ASP B N 1
ATOM 1551 C CA . ASP B 2 150 ? 638.68334 383.39577 412.25411 1.000 88.11584 150 ASP B CA 1
ATOM 1552 C C . ASP B 2 150 ? 638.74017 382.09914 411.44887 1.000 94.40634 150 ASP B C 1
ATOM 1553 O O . ASP B 2 150 ? 637.71795 381.49084 411.12280 1.000 95.91694 150 ASP B O 1
ATOM 1558 N N . GLU B 2 151 ? 639.96486 381.67631 411.13006 1.000 100.95899 151 GLU B N 1
ATOM 1559 C CA . GLU B 2 151 ? 640.14848 380.57001 410.19530 1.000 100.84878 151 GLU B CA 1
ATOM 1560 C C . GLU B 2 151 ? 639.53780 379.27580 410.72119 1.000 97.18969 151 GLU B C 1
ATOM 1561 O O . GLU B 2 151 ? 638.89666 378.53449 409.96691 1.000 91.83799 151 GLU B O 1
ATOM 1567 N N . ARG B 2 152 ? 639.72614 378.98576 412.01020 1.000 95.62750 152 ARG B N 1
ATOM 1568 C CA . ARG B 2 152 ? 639.24244 377.72566 412.56821 1.000 92.39178 152 ARG B CA 1
ATOM 1569 C C . ARG B 2 152 ? 637.72255 377.63473 412.49962 1.000 88.81800 152 ARG B C 1
ATOM 1570 O O . ARG B 2 152 ? 637.16644 376.65602 411.98278 1.000 91.05850 152 ARG B O 1
ATOM 1578 N N . LEU B 2 153 ? 637.03261 378.65447 413.01383 1.000 83.39347 153 LEU B N 1
ATOM 1579 C CA . LEU B 2 153 ? 635.57473 378.63659 413.00531 1.000 79.87399 153 LEU B CA 1
ATOM 1580 C C . LEU B 2 153 ? 635.03177 378.68942 411.58581 1.000 79.08518 153 LEU B C 1
ATOM 1581 O O . LEU B 2 153 ? 634.02246 378.04680 411.27940 1.000 81.58000 153 LEU B O 1
ATOM 1586 N N . ARG B 2 154 ? 635.68156 379.45538 410.70824 1.000 78.59388 154 ARG B N 1
ATOM 1587 C CA . ARG B 2 154 ? 635.23333 379.52540 409.32280 1.000 73.54457 154 ARG B CA 1
ATOM 1588 C C . ARG B 2 154 ? 635.33128 378.16487 408.64743 1.000 69.60619 154 ARG B C 1
ATOM 1589 O O . ARG B 2 154 ? 634.40243 377.74140 407.94919 1.000 70.23922 154 ARG B O 1
ATOM 1597 N N . HIS B 2 155 ? 636.44473 377.45869 408.85502 1.000 71.60114 155 HIS B N 1
ATOM 1598 C CA . HIS B 2 155 ? 636.58922 376.12419 408.28483 1.000 77.78562 155 HIS B CA 1
ATOM 1599 C C . HIS B 2 155 ? 635.55777 375.16563 408.86071 1.000 72.14178 155 HIS B C 1
ATOM 1600 O O . HIS B 2 155 ? 634.97668 374.35360 408.12955 1.000 70.96052 155 HIS B O 1
ATOM 1607 N N . ASP B 2 156 ? 635.31840 375.24217 410.17201 1.000 68.22028 156 ASP B N 1
ATOM 1608 C CA . ASP B 2 156 ? 634.32991 374.36234 410.78623 1.000 62.43258 156 ASP B CA 1
ATOM 1609 C C . ASP B 2 156 ? 632.94088 374.61301 410.21394 1.000 59.80011 156 ASP B C 1
ATOM 1610 O O . ASP B 2 156 ? 632.20266 373.66663 409.91071 1.000 65.53832 156 ASP B O 1
ATOM 1615 N N . VAL B 2 157 ? 632.57364 375.88365 410.04472 1.000 55.48711 157 VAL B N 1
ATOM 1616 C CA . VAL B 2 157 ? 631.25784 376.21040 409.51000 1.000 50.15688 157 VAL B CA 1
ATOM 1617 C C . VAL B 2 157 ? 631.14261 375.76676 408.05817 1.000 57.89554 157 VAL B C 1
ATOM 1618 O O . VAL B 2 157 ? 630.09842 375.26152 407.63818 1.000 57.05847 157 VAL B O 1
ATOM 1622 N N . MET B 2 158 ? 632.20416 375.94200 407.26683 1.000 62.53583 158 MET B N 1
ATOM 1623 C CA . MET B 2 158 ? 632.17086 375.46579 405.88602 1.000 58.99078 158 MET B CA 1
ATOM 1624 C C . MET B 2 158 ? 631.97285 373.95654 405.83271 1.000 58.90137 158 MET B C 1
ATOM 1625 O O . MET B 2 158 ? 631.14605 373.44836 405.06240 1.000 60.23916 158 MET B O 1
ATOM 1630 N N . LEU B 2 159 ? 632.71626 373.22301 406.66138 1.000 57.23021 159 LEU B N 1
ATOM 1631 C CA . LEU B 2 159 ? 632.58877 371.77165 406.67206 1.000 56.57466 159 LEU B CA 1
ATOM 1632 C C . LEU B 2 159 ? 631.18794 371.34686 407.09047 1.000 57.48866 159 LEU B C 1
ATOM 1633 O O . LEU B 2 159 ? 630.62549 370.39899 406.53041 1.000 60.10406 159 LEU B O 1
ATOM 1638 N N . ARG B 2 160 ? 630.60475 372.03874 408.07155 1.000 57.69316 160 ARG B N 1
ATOM 1639 C CA . ARG B 2 160 ? 629.24753 371.70510 408.49001 1.000 59.47650 160 ARG B CA 1
ATOM 1640 C C . ARG B 2 160 ? 628.22158 372.06256 407.42186 1.000 60.27000 160 ARG B C 1
ATOM 1641 O O . ARG B 2 160 ? 627.20668 371.37027 407.28568 1.000 62.37312 160 ARG B O 1
ATOM 1649 N N . ILE B 2 161 ? 628.46142 373.13422 406.66388 1.000 56.68512 161 ILE B N 1
ATOM 1650 C CA . ILE B 2 161 ? 627.60309 373.45351 405.52677 1.000 54.81397 161 ILE B CA 1
ATOM 1651 C C . ILE B 2 161 ? 627.64062 372.32391 404.51120 1.000 56.45957 161 ILE B C 1
ATOM 1652 O O . ILE B 2 161 ? 626.60759 371.92846 403.95691 1.000 56.32349 161 ILE B O 1
ATOM 1657 N N . ALA B 2 162 ? 628.83393 371.78501 404.25472 1.000 56.86868 162 ALA B N 1
ATOM 1658 C CA . ALA B 2 162 ? 628.96684 370.73018 403.25624 1.000 58.35104 162 ALA B CA 1
ATOM 1659 C C . ALA B 2 162 ? 628.15541 369.49558 403.63205 1.000 59.88155 162 ALA B C 1
ATOM 1660 O O . ALA B 2 162 ? 627.51684 368.87968 402.77114 1.000 63.20021 162 ALA B O 1
ATOM 1662 N N . THR B 2 163 ? 628.15768 369.12227 404.91115 1.000 58.33920 163 THR B N 1
ATOM 1663 C CA . THR B 2 163 ? 627.54897 367.87716 405.36393 1.000 61.57790 163 THR B CA 1
ATOM 1664 C C . THR B 2 163 ? 626.28305 368.10808 406.18566 1.000 59.22163 163 THR B C 1
ATOM 1665 O O . THR B 2 163 ? 626.03826 367.40194 407.16600 1.000 57.34045 163 THR B O 1
ATOM 1669 N N . PHE B 2 164 ? 625.47125 369.08916 405.80152 1.000 56.89278 164 PHE B N 1
ATOM 1670 C CA . PHE B 2 164 ? 624.22410 369.33902 406.51064 1.000 52.57160 164 PHE B CA 1
ATOM 1671 C C . PHE B 2 164 ? 623.25249 368.18508 406.29504 1.000 58.54091 164 PHE B C 1
ATOM 1672 O O . PHE B 2 164 ? 623.14046 367.64324 405.19265 1.000 62.94063 164 PHE B O 1
ATOM 1680 N N . GLY B 2 165 ? 622.54662 367.80855 407.35950 1.000 64.94148 165 GLY B N 1
ATOM 1681 C CA . GLY B 2 165 ? 621.67053 366.65399 407.31037 1.000 64.28415 165 GLY B CA 1
ATOM 1682 C C . GLY B 2 165 ? 620.19218 366.95010 407.46166 1.000 64.37227 165 GLY B C 1
ATOM 1683 O O . GLY B 2 165 ? 619.35813 366.07146 407.22628 1.000 64.98094 165 GLY B O 1
ATOM 1684 N N . GLY B 2 166 ? 619.84772 368.17315 407.85405 1.000 65.78124 166 GLY B N 1
ATOM 1685 C CA . GLY B 2 166 ? 618.45185 368.54394 407.98838 1.000 67.30742 166 GLY B CA 1
ATOM 1686 C C . GLY B 2 166 ? 618.02954 368.84432 409.41148 1.000 59.53312 166 GLY B C 1
ATOM 1687 O O . GLY B 2 166 ? 618.09419 367.97428 410.28416 1.000 56.36861 166 GLY B O 1
ATOM 1688 N N . VAL B 2 167 ? 617.57627 370.06672 409.64991 1.000 55.69938 167 VAL B N 1
ATOM 1689 C CA . VAL B 2 167 ? 617.23282 370.53897 410.98581 1.000 50.26177 167 VAL B CA 1
ATOM 1690 C C . VAL B 2 167 ? 615.79801 370.14774 411.30931 1.000 58.32257 167 VAL B C 1
ATOM 1691 O O . VAL B 2 167 ? 614.92372 370.15446 410.43557 1.000 68.01687 167 VAL B O 1
ATOM 1695 N N . GLN B 2 168 ? 615.55510 369.79293 412.56898 1.000 53.96459 168 GLN B N 1
ATOM 1696 C CA . GLN B 2 168 ? 614.20755 369.46981 413.00394 1.000 56.63242 168 GLN B CA 1
ATOM 1697 C C . GLN B 2 168 ? 613.32203 370.71387 412.95009 1.000 56.86908 168 GLN B C 1
ATOM 1698 O O . GLN B 2 168 ? 613.80656 371.83858 413.10083 1.000 57.98623 168 GLN B O 1
ATOM 1704 N N . PRO B 2 169 ? 612.01523 370.53985 412.73531 1.000 56.71792 169 PRO B N 1
ATOM 1705 C CA . PRO B 2 169 ? 611.14498 371.71897 412.60305 1.000 59.64204 169 PRO B CA 1
ATOM 1706 C C . PRO B 2 169 ? 610.96576 372.49501 413.89503 1.000 62.39186 169 PRO B C 1
ATOM 1707 O O . PRO B 2 169 ? 610.96903 373.73116 413.86653 1.000 66.35460 169 PRO B O 1
ATOM 1711 N N . ALA B 2 170 ? 610.79476 371.81140 415.02888 1.000 63.47634 170 ALA B N 1
ATOM 1712 C CA . ALA B 2 170 ? 610.58649 372.52018 416.28839 1.000 64.70712 170 ALA B CA 1
ATOM 1713 C C . ALA B 2 170 ? 611.81247 373.33719 416.67404 1.000 67.32250 170 ALA B C 1
ATOM 1714 O O . ALA B 2 170 ? 611.69054 374.48807 417.11369 1.000 72.12228 170 ALA B O 1
ATOM 1716 N N . ALA B 2 171 ? 613.00449 372.75792 416.51849 1.000 63.59810 171 ALA B N 1
ATOM 1717 C CA . ALA B 2 171 ? 614.22577 373.49381 416.82286 1.000 65.86725 171 ALA B CA 1
ATOM 1718 C C . ALA B 2 171 ? 614.38737 374.69088 415.89794 1.000 63.13681 171 ALA B C 1
ATOM 1719 O O . ALA B 2 171 ? 614.81755 375.76731 416.32941 1.000 66.16852 171 ALA B O 1
ATOM 1721 N N . LEU B 2 172 ? 614.05230 374.52003 414.61822 1.000 59.77228 172 LEU B N 1
ATOM 1722 C CA . LEU B 2 172 ? 614.12631 375.63525 413.68273 1.000 55.24540 172 LEU B CA 1
ATOM 1723 C C . LEU B 2 172 ? 613.16126 376.74363 414.07312 1.000 58.70325 172 LEU B C 1
ATOM 1724 O O . LEU B 2 172 ? 613.50143 377.92837 413.99401 1.000 62.94259 172 LEU B O 1
ATOM 1729 N N . ALA B 2 173 ? 611.94978 376.37813 414.49461 1.000 62.95180 173 ALA B N 1
ATOM 1730 C CA . ALA B 2 173 ? 610.98716 377.38262 414.93184 1.000 65.65165 173 ALA B CA 1
ATOM 1731 C C . ALA B 2 173 ? 611.48365 378.11670 416.16902 1.000 68.05351 173 ALA B C 1
ATOM 1732 O O . ALA B 2 173 ? 611.31910 379.33649 416.28410 1.000 74.20785 173 ALA B O 1
ATOM 1734 N N . GLU B 2 174 ? 612.08766 377.38888 417.11060 1.000 69.05541 174 GLU B N 1
ATOM 1735 C CA . GLU B 2 174 ? 612.63000 378.03510 418.30250 1.000 78.80901 174 GLU B CA 1
ATOM 1736 C C . GLU B 2 174 ? 613.75446 378.99942 417.94465 1.000 76.42123 174 GLU B C 1
ATOM 1737 O O . GLU B 2 174 ? 613.81518 380.11917 418.46831 1.000 82.90974 174 GLU B O 1
ATOM 1743 N N . LEU B 2 175 ? 614.65061 378.58443 417.04775 1.000 64.02236 175 LEU B N 1
ATOM 1744 C CA . LEU B 2 175 ? 615.72269 379.47125 416.60907 1.000 58.89583 175 LEU B CA 1
ATOM 1745 C C . LEU B 2 175 ? 615.16302 380.70621 415.91621 1.000 66.45018 175 LEU B C 1
ATOM 1746 O O . LEU B 2 175 ? 615.64483 381.82569 416.13295 1.000 71.10147 175 LEU B O 1
ATOM 1751 N N . THR B 2 176 ? 614.14277 380.51919 415.07742 1.000 73.23154 176 THR B N 1
ATOM 1752 C CA . THR B 2 176 ? 613.52711 381.64533 414.38757 1.000 76.53228 176 THR B CA 1
ATOM 1753 C C . THR B 2 176 ? 612.88811 382.61207 415.37361 1.000 81.82000 176 THR B C 1
ATOM 1754 O O . THR B 2 176 ? 613.00330 383.83240 415.21954 1.000 86.78352 176 THR B O 1
ATOM 1758 N N . GLU B 2 177 ? 612.21251 382.08765 416.39730 1.000 78.84909 177 GLU B N 1
ATOM 1759 C CA . GLU B 2 177 ? 611.59783 382.96734 417.38408 1.000 82.46172 177 GLU B CA 1
ATOM 1760 C C . GLU B 2 177 ? 612.64988 383.69327 418.21351 1.000 83.45502 177 GLU B C 1
ATOM 1761 O O . GLU B 2 177 ? 612.45260 384.85851 418.57514 1.000 90.69967 177 GLU B O 1
ATOM 1767 N N . VAL B 2 178 ? 613.77905 383.04069 418.50010 1.000 74.71226 178 VAL B N 1
ATOM 1768 C CA . VAL B 2 178 ? 614.86240 383.71973 419.20644 1.000 74.80716 178 VAL B CA 1
ATOM 1769 C C . VAL B 2 178 ? 615.41922 384.85523 418.35861 1.000 76.98003 178 VAL B C 1
ATOM 1770 O O . VAL B 2 178 ? 615.66292 385.96315 418.85558 1.000 81.38711 178 VAL B O 1
ATOM 1774 N N . LEU B 2 179 ? 615.62932 384.59895 417.06606 1.000 74.86921 179 LEU B N 1
ATOM 1775 C CA . LEU B 2 179 ? 616.13206 385.64468 416.18048 1.000 71.72511 179 LEU B CA 1
ATOM 1776 C C . LEU B 2 179 ? 615.13766 386.79136 416.05533 1.000 79.26496 179 LEU B C 1
ATOM 1777 O O . LEU B 2 179 ? 615.53535 387.95958 416.01486 1.000 80.72179 179 LEU B O 1
ATOM 1782 N N . ASN B 2 180 ? 613.84254 386.47954 415.98315 1.000 82.75217 180 ASN B N 1
ATOM 1783 C CA . ASN B 2 180 ? 612.83194 387.53078 415.92491 1.000 87.00499 180 ASN B CA 1
ATOM 1784 C C . ASN B 2 180 ? 612.82731 388.36425 417.19776 1.000 89.39019 180 ASN B C 1
ATOM 1785 O O . ASN B 2 180 ? 612.72128 389.59487 417.14276 1.000 93.35026 180 ASN B O 1
ATOM 1790 N N . GLY B 2 181 ? 612.93331 387.71173 418.35515 1.000 87.28591 181 GLY B N 1
ATOM 1791 C CA . GLY B 2 181 ? 612.97575 388.45184 419.60342 1.000 90.14329 181 GLY B CA 1
ATOM 1792 C C . GLY B 2 181 ? 614.19491 389.34577 419.70864 1.000 94.94708 181 GLY B C 1
ATOM 1793 O O . GLY B 2 181 ? 614.10095 390.48958 420.15917 1.000 105.15039 181 GLY B O 1
ATOM 1794 N N . LEU B 2 182 ? 615.35660 388.83960 419.29161 1.000 89.79857 182 LEU B N 1
ATOM 1795 C CA . LEU B 2 182 ? 616.57854 389.62547 419.42283 1.000 85.91784 182 LEU B CA 1
ATOM 1796 C C . LEU B 2 182 ? 616.61951 390.76547 418.41180 1.000 95.00622 182 LEU B C 1
ATOM 1797 O O . LEU B 2 182 ? 617.00138 391.89022 418.75394 1.000 104.69997 182 LEU B O 1
ATOM 1802 N N . LEU B 2 183 ? 616.22946 390.49974 417.16681 1.000 92.62192 183 LEU B N 1
ATOM 1803 C CA . LEU B 2 183 ? 616.20485 391.50897 416.11744 1.000 92.26193 183 LEU B CA 1
ATOM 1804 C C . LEU B 2 183 ? 614.96437 392.38700 416.17501 1.000 101.34262 183 LEU B C 1
ATOM 1805 O O . LEU B 2 183 ? 614.67398 393.09191 415.20370 1.000 102.55217 183 LEU B O 1
ATOM 1810 N N . ASP B 2 184 ? 614.22466 392.35730 417.28450 1.000 107.47712 184 ASP B N 1
ATOM 1811 C CA . ASP B 2 184 ? 613.03100 393.18395 417.40242 1.000 116.84619 184 ASP B CA 1
ATOM 1812 C C . ASP B 2 184 ? 613.36501 394.66135 417.54400 1.000 129.01575 184 ASP B C 1
ATOM 1813 O O . ASP B 2 184 ? 612.45357 395.49451 417.49809 1.000 137.19280 184 ASP B O 1
ATOM 1818 N N . GLY B 2 185 ? 614.64109 395.00110 417.72744 1.000 127.46799 185 GLY B N 1
ATOM 1819 C CA . GLY B 2 185 ? 615.06287 396.38545 417.80801 1.000 127.60292 185 GLY B CA 1
ATOM 1820 C C . GLY B 2 185 ? 614.60326 397.18775 416.61027 1.000 132.10023 185 GLY B C 1
ATOM 1821 O O . GLY B 2 185 ? 614.82619 396.78870 415.46319 1.000 123.91058 185 GLY B O 1
ATOM 1822 N N . GLN B 2 186 ? 613.95282 398.32054 416.86951 1.000 140.85414 186 GLN B N 1
ATOM 1823 C CA . GLN B 2 186 ? 613.30165 399.08956 415.81737 1.000 145.79323 186 GLN B CA 1
ATOM 1824 C C . GLN B 2 186 ? 614.30754 399.58727 414.78971 1.000 139.85400 186 GLN B C 1
ATOM 1825 O O . GLN B 2 186 ? 615.11368 400.47486 415.08856 1.000 136.62108 186 GLN B O 1
ATOM 1831 N N . ASN B 2 187 ? 614.27109 399.00165 413.58831 1.000 133.27908 187 ASN B N 1
ATOM 1832 C CA . ASN B 2 187 ? 615.02352 399.47528 412.43010 1.000 123.70381 187 ASN B CA 1
ATOM 1833 C C . ASN B 2 187 ? 616.51872 399.22413 412.58834 1.000 112.65526 187 ASN B C 1
ATOM 1834 O O . ASN B 2 187 ? 617.08165 399.42446 413.66875 1.000 111.15650 187 ASN B O 1
ATOM 1839 N N . LEU B 2 188 ? 617.17607 398.78159 411.51695 1.000 105.11435 188 LEU B N 1
ATOM 1840 C CA . LEU B 2 188 ? 618.63262 398.71003 411.48896 1.000 100.35056 188 LEU B CA 1
ATOM 1841 C C . LEU B 2 188 ? 619.18982 399.68251 410.46132 1.000 108.22400 188 LEU B C 1
ATOM 1842 O O . LEU B 2 188 ? 619.90883 400.61446 410.83126 1.000 109.26151 188 LEU B O 1
ATOM 1847 N N . LYS B 2 189 ? 618.89188 399.47761 409.17129 1.000 112.97187 189 LYS B N 1
ATOM 1848 C CA . LYS B 2 189 ? 618.91487 400.48220 408.10798 1.000 120.00488 189 LYS B CA 1
ATOM 1849 C C . LYS B 2 189 ? 619.95684 401.57465 408.32559 1.000 117.13112 189 LYS B C 1
ATOM 1850 O O . LYS B 2 189 ? 619.61974 402.76316 408.32345 1.000 121.10467 189 LYS B O 1
ATOM 1856 N N . ARG B 2 190 ? 621.21235 401.19677 408.54645 1.000 109.93090 190 ARG B N 1
ATOM 1857 C CA . ARG B 2 190 ? 622.24948 402.19590 408.77739 1.000 108.87545 190 ARG B CA 1
ATOM 1858 C C . ARG B 2 190 ? 622.40353 403.03585 407.51750 1.000 117.40673 190 ARG B C 1
ATOM 1859 O O . ARG B 2 190 ? 622.89424 402.54772 406.49471 1.000 128.27936 190 ARG B O 1
ATOM 1867 N N . SER B 2 191 ? 621.96923 404.29506 407.58803 1.000 109.90075 191 SER B N 1
ATOM 1868 C CA . SER B 2 191 ? 621.89280 405.15890 406.41599 1.000 105.28147 191 SER B CA 1
ATOM 1869 C C . SER B 2 191 ? 623.24295 405.28758 405.72477 1.000 109.31099 191 SER B C 1
ATOM 1870 O O . SER B 2 191 ? 624.25525 405.58593 406.36582 1.000 109.49458 191 SER B O 1
ATOM 1873 N N . LYS B 2 192 ? 623.25845 405.07032 404.41408 1.000 105.91386 192 LYS B N 1
ATOM 1874 C CA . LYS B 2 192 ? 624.48252 405.04777 403.62758 1.000 107.15505 192 LYS B CA 1
ATOM 1875 C C . LYS B 2 192 ? 624.96656 406.45163 403.26803 1.000 105.71802 192 LYS B C 1
ATOM 1876 O O . LYS B 2 192 ? 626.03789 406.59604 402.66859 1.000 105.91362 192 LYS B O 1
ATOM 1882 N N . MET B 2 193 ? 624.22220 407.48425 403.66238 1.000 105.76390 193 MET B N 1
ATOM 1883 C CA . MET B 2 193 ? 624.54557 408.85103 403.27252 1.000 104.94611 193 MET B CA 1
ATOM 1884 C C . MET B 2 193 ? 625.97786 409.20431 403.65053 1.000 101.33227 193 MET B C 1
ATOM 1885 O O . MET B 2 193 ? 626.44227 408.89653 404.75122 1.000 108.22528 193 MET B O 1
ATOM 1890 N N . GLY B 2 194 ? 626.68391 409.82196 402.71284 1.000 94.67682 194 GLY B N 1
ATOM 1891 C CA . GLY B 2 194 ? 628.07963 410.15003 402.89714 1.000 92.73052 194 GLY B CA 1
ATOM 1892 C C . GLY B 2 194 ? 628.99344 408.97774 402.58598 1.000 86.39555 194 GLY B C 1
ATOM 1893 O O . GLY B 2 194 ? 628.60894 407.81124 402.64735 1.000 85.85558 194 GLY B O 1
ATOM 1894 N N . GLY B 2 195 ? 630.22762 409.30657 402.24594 1.000 87.84677 195 GLY B N 1
ATOM 1895 C CA . GLY B 2 195 ? 631.22421 408.30144 401.95123 1.000 94.42105 195 GLY B CA 1
ATOM 1896 C C . GLY B 2 195 ? 632.11571 408.75595 400.81432 1.000 99.64189 195 GLY B C 1
ATOM 1897 O O . GLY B 2 195 ? 632.29538 409.94840 400.59009 1.000 103.54442 195 GLY B O 1
ATOM 1898 N N . VAL B 2 196 ? 632.66602 407.76887 400.10312 1.000 102.77494 196 VAL B N 1
ATOM 1899 C CA . VAL B 2 196 ? 633.54912 408.06502 398.98275 1.000 103.67261 196 VAL B CA 1
ATOM 1900 C C . VAL B 2 196 ? 632.76058 408.75093 397.87036 1.000 100.91156 196 VAL B C 1
ATOM 1901 O O . VAL B 2 196 ? 631.52482 408.71593 397.82843 1.000 109.42763 196 VAL B O 1
ATOM 1905 N N . ARG B 2 197 ? 633.49775 409.42258 396.98107 1.000 93.10493 197 ARG B N 1
ATOM 1906 C CA . ARG B 2 197 ? 632.96823 410.17648 395.84630 1.000 107.40825 197 ARG B CA 1
ATOM 1907 C C . ARG B 2 197 ? 632.31777 411.46582 396.34036 1.000 105.62137 197 ARG B C 1
ATOM 1908 O O . ARG B 2 197 ? 631.96636 412.34460 395.54648 1.000 107.85108 197 ARG B O 1
ATOM 1916 N N . THR B 2 198 ? 632.19089 411.60538 397.65787 1.000 97.39503 198 THR B N 1
ATOM 1917 C CA . THR B 2 198 ? 631.81736 412.87741 398.25886 1.000 92.22910 198 THR B CA 1
ATOM 1918 C C . THR B 2 198 ? 633.02837 413.57578 398.85624 1.000 91.60952 198 THR B C 1
ATOM 1919 O O . THR B 2 198 ? 633.14868 414.80291 398.76557 1.000 102.31632 198 THR B O 1
ATOM 1923 N N . ALA B 2 199 ? 633.93635 412.80529 399.45636 1.000 86.59910 199 ALA B N 1
ATOM 1924 C CA . ALA B 2 199 ? 635.17677 413.38119 399.95764 1.000 89.07392 199 ALA B CA 1
ATOM 1925 C C . ALA B 2 199 ? 635.99200 413.97622 398.81983 1.000 93.99113 199 ALA B C 1
ATOM 1926 O O . ALA B 2 199 ? 636.55724 415.06493 398.95225 1.000 100.75418 199 ALA B O 1
ATOM 1928 N N . ALA B 2 200 ? 636.06213 413.27250 397.68774 1.000 91.98087 200 ALA B N 1
ATOM 1929 C CA . ALA B 2 200 ? 636.76892 413.80974 396.52951 1.000 101.47256 200 ALA B CA 1
ATOM 1930 C C . ALA B 2 200 ? 636.08996 415.07005 396.01020 1.000 101.81664 200 ALA B C 1
ATOM 1931 O O . ALA B 2 200 ? 636.76159 416.03215 395.61423 1.000 103.27708 200 ALA B O 1
ATOM 1933 N N . GLU B 2 201 ? 634.75519 415.08461 396.00949 1.000 98.45633 201 GLU B N 1
ATOM 1934 C CA . GLU B 2 201 ? 634.03310 416.28694 395.61486 1.000 95.41651 201 GLU B CA 1
ATOM 1935 C C . GLU B 2 201 ? 634.38374 417.45923 396.51797 1.000 94.43744 201 GLU B C 1
ATOM 1936 O O . GLU B 2 201 ? 634.56514 418.58295 396.03540 1.000 100.34492 201 GLU B O 1
ATOM 1942 N N . ILE B 2 202 ? 634.49751 417.21638 397.82386 1.000 91.99686 202 ILE B N 1
ATOM 1943 C CA . ILE B 2 202 ? 634.88073 418.28169 398.74419 1.000 94.88510 202 ILE B CA 1
ATOM 1944 C C . ILE B 2 202 ? 636.30909 418.73787 398.46785 1.000 100.12228 202 ILE B C 1
ATOM 1945 O O . ILE B 2 202 ? 636.58539 419.93894 398.37281 1.000 107.60600 202 ILE B O 1
ATOM 1950 N N . ILE B 2 203 ? 637.23273 417.78513 398.31060 1.000 96.48684 203 ILE B N 1
ATOM 1951 C CA . ILE B 2 203 ? 638.63543 418.11492 398.07405 1.000 99.97699 203 ILE B CA 1
ATOM 1952 C C . ILE B 2 203 ? 638.81593 418.89715 396.78295 1.000 110.45229 203 ILE B C 1
ATOM 1953 O O . ILE B 2 203 ? 639.75425 419.69325 396.66354 1.000 115.77683 203 ILE B O 1
ATOM 1958 N N . ASN B 2 204 ? 637.91154 418.72105 395.82029 1.000 110.64494 204 ASN B N 1
ATOM 1959 C CA . ASN B 2 204 ? 638.00605 419.47532 394.57668 1.000 111.53472 204 ASN B CA 1
ATOM 1960 C C . ASN B 2 204 ? 637.81598 420.97292 394.78406 1.000 106.98887 204 ASN B C 1
ATOM 1961 O O . ASN B 2 204 ? 638.09665 421.75116 393.86650 1.000 109.31436 204 ASN B O 1
ATOM 1966 N N . LEU B 2 205 ? 637.35126 421.39723 395.95929 1.000 102.63934 205 LEU B N 1
ATOM 1967 C CA . LEU B 2 205 ? 636.95750 422.78490 396.16593 1.000 105.16005 205 LEU B CA 1
ATOM 1968 C C . LEU B 2 205 ? 638.02520 423.65608 396.81586 1.000 113.01185 205 LEU B C 1
ATOM 1969 O O . LEU B 2 205 ? 638.28761 424.75329 396.31327 1.000 121.27117 205 LEU B O 1
ATOM 1974 N N . MET B 2 206 ? 638.64972 423.22192 397.90960 1.000 110.34656 206 MET B N 1
ATOM 1975 C CA . MET B 2 206 ? 639.46356 424.16840 398.65937 1.000 120.15675 206 MET B CA 1
ATOM 1976 C C . MET B 2 206 ? 640.81132 424.41781 397.98214 1.000 130.77631 206 MET B C 1
ATOM 1977 O O . MET B 2 206 ? 641.08175 423.96631 396.86692 1.000 133.93943 206 MET B O 1
ATOM 1982 N N . LYS B 2 207 ? 641.65999 425.15809 398.69403 1.000 136.58334 207 LYS B N 1
ATOM 1983 C CA . LYS B 2 207 ? 642.91281 425.66116 398.14769 1.000 140.03665 207 LYS B CA 1
ATOM 1984 C C . LYS B 2 207 ? 643.86695 424.51732 397.81608 1.000 143.10572 207 LYS B C 1
ATOM 1985 O O . LYS B 2 207 ? 643.83268 423.44991 398.43373 1.000 143.89167 207 LYS B O 1
ATOM 1991 N N . THR B 2 208 ? 644.71872 424.75549 396.81166 1.000 144.87605 208 THR B N 1
ATOM 1992 C CA . THR B 2 208 ? 645.68374 423.75206 396.37071 1.000 149.17353 208 THR B CA 1
ATOM 1993 C C . THR B 2 208 ? 646.53584 423.23573 397.52289 1.000 148.41575 208 THR B C 1
ATOM 1994 O O . THR B 2 208 ? 646.76511 422.02695 397.64052 1.000 148.84931 208 THR B O 1
ATOM 1998 N N . GLN B 2 209 ? 647.02187 424.13571 398.37900 1.000 144.85340 209 GLN B N 1
ATOM 1999 C CA . GLN B 2 209 ? 647.85877 423.71064 399.49628 1.000 143.48484 209 GLN B CA 1
ATOM 2000 C C . GLN B 2 209 ? 647.08247 422.81253 400.45225 1.000 142.04383 209 GLN B C 1
ATOM 2001 O O . GLN B 2 209 ? 647.57571 421.75969 400.87712 1.000 141.13449 209 GLN B O 1
ATOM 2007 N N . GLN B 2 210 ? 645.85208 423.20536 400.78752 1.000 138.91384 210 GLN B N 1
ATOM 2008 C CA . GLN B 2 210 ? 645.05125 422.40531 401.70677 1.000 140.16452 210 GLN B CA 1
ATOM 2009 C C . GLN B 2 210 ? 644.75292 421.02861 401.12691 1.000 140.21826 210 GLN B C 1
ATOM 2010 O O . GLN B 2 210 ? 644.89214 420.01249 401.81830 1.000 141.26399 210 GLN B O 1
ATOM 2016 N N . GLU B 2 211 ? 644.35987 420.96999 399.85262 1.000 140.37377 211 GLU B N 1
ATOM 2017 C CA . GLU B 2 211 ? 643.99663 419.68445 399.26690 1.000 138.03503 211 GLU B CA 1
ATOM 2018 C C . GLU B 2 211 ? 645.21771 418.79208 399.08561 1.000 136.85381 211 GLU B C 1
ATOM 2019 O O . GLU B 2 211 ? 645.12807 417.57202 399.26542 1.000 137.18572 211 GLU B O 1
ATOM 2025 N N . GLU B 2 212 ? 646.36891 419.37228 398.73250 1.000 137.64685 212 GLU B N 1
ATOM 2026 C CA . GLU B 2 212 ? 647.56944 418.55331 398.60536 1.000 137.92354 212 GLU B CA 1
ATOM 2027 C C . GLU B 2 212 ? 648.01355 418.02644 399.96470 1.000 134.11139 212 GLU B C 1
ATOM 2028 O O . GLU B 2 212 ? 648.44195 416.87173 400.07659 1.000 131.55047 212 GLU B O 1
ATOM 2034 N N . ALA B 2 213 ? 647.87984 418.83778 401.01844 1.000 133.29387 213 ALA B N 1
ATOM 2035 C CA . ALA B 2 213 ? 648.16930 418.33968 402.35824 1.000 132.54771 213 ALA B CA 1
ATOM 2036 C C . ALA B 2 213 ? 647.21847 417.21266 402.74115 1.000 131.05838 213 ALA B C 1
ATOM 2037 O O . ALA B 2 213 ? 647.63761 416.20562 403.32550 1.000 130.89868 213 ALA B O 1
ATOM 2039 N N . VAL B 2 214 ? 645.93434 417.36101 402.41092 1.000 130.01556 214 VAL B N 1
ATOM 2040 C CA . VAL B 2 214 ? 644.94961 416.34410 402.76879 1.000 127.95615 214 VAL B CA 1
ATOM 2041 C C . VAL B 2 214 ? 645.24058 415.03458 402.04484 1.000 129.90517 214 VAL B C 1
ATOM 2042 O O . VAL B 2 214 ? 645.20695 413.95420 402.64672 1.000 129.87695 214 VAL B O 1
ATOM 2046 N N . ILE B 2 215 ? 645.52816 415.10666 400.74275 1.000 131.41473 215 ILE B N 1
ATOM 2047 C CA . ILE B 2 215 ? 645.79830 413.87982 400.00033 1.000 129.57984 215 ILE B CA 1
ATOM 2048 C C . ILE B 2 215 ? 647.11275 413.25701 400.45233 1.000 132.11813 215 ILE B C 1
ATOM 2049 O O . ILE B 2 215 ? 647.24253 412.02839 400.47781 1.000 132.17332 215 ILE B O 1
ATOM 2054 N N . THR B 2 216 ? 648.10027 414.07436 400.83129 1.000 133.50949 216 THR B N 1
ATOM 2055 C CA . THR B 2 216 ? 649.32996 413.52370 401.39015 1.000 135.64643 216 THR B CA 1
ATOM 2056 C C . THR B 2 216 ? 649.05560 412.78035 402.69124 1.000 135.56018 216 THR B C 1
ATOM 2057 O O . THR B 2 216 ? 649.58703 411.68560 402.91718 1.000 136.16220 216 THR B O 1
ATOM 2061 N N . ALA B 2 217 ? 648.22237 413.35993 403.55805 1.000 134.77835 217 ALA B N 1
ATOM 2062 C CA . ALA B 2 217 ? 647.87872 412.69530 404.81054 1.000 135.81629 217 ALA B CA 1
ATOM 2063 C C . ALA B 2 217 ? 647.14000 411.38785 404.55660 1.000 133.53171 217 ALA B C 1
ATOM 2064 O O . ALA B 2 217 ? 647.40361 410.37689 405.21882 1.000 134.65300 217 ALA B O 1
ATOM 2066 N N . VAL B 2 218 ? 646.20762 411.38977 403.60213 1.000 128.24422 218 VAL B N 1
ATOM 2067 C CA . VAL B 2 218 ? 645.47455 410.16803 403.27934 1.000 126.15702 218 VAL B CA 1
ATOM 2068 C C . VAL B 2 218 ? 646.42227 409.10592 402.73698 1.000 129.05206 218 VAL B C 1
ATOM 2069 O O . VAL B 2 218 ? 646.32636 407.92558 403.09519 1.000 130.80085 218 VAL B O 1
ATOM 2073 N N . ARG B 2 219 ? 647.35450 409.50744 401.86877 1.000 130.88173 219 ARG B N 1
ATOM 2074 C CA . ARG B 2 219 ? 648.32503 408.56255 401.32685 1.000 136.28727 219 ARG B CA 1
ATOM 2075 C C . ARG B 2 219 ? 649.19618 407.97760 402.42794 1.000 137.93463 219 ARG B C 1
ATOM 2076 O O . ARG B 2 219 ? 649.52054 406.78434 402.40644 1.000 134.84374 219 ARG B O 1
ATOM 2084 N N . GLU B 2 220 ? 649.59229 408.80552 403.39578 1.000 141.03047 220 GLU B N 1
ATOM 2085 C CA . GLU B 2 220 ? 650.31466 408.28513 404.55052 1.000 143.51107 220 GLU B CA 1
ATOM 2086 C C . GLU B 2 220 ? 649.46172 407.28432 405.31862 1.000 139.99885 220 GLU B C 1
ATOM 2087 O O . GLU B 2 220 ? 649.95675 406.23823 405.75391 1.000 140.60785 220 GLU B O 1
ATOM 2093 N N . PHE B 2 221 ? 648.17315 407.58621 405.49020 1.000 137.07936 221 PHE B N 1
ATOM 2094 C CA . PHE B 2 221 ? 647.28955 406.66630 406.19843 1.000 135.75634 221 PHE B CA 1
ATOM 2095 C C . PHE B 2 221 ? 646.98046 405.43070 405.36218 1.000 130.95213 221 PHE B C 1
ATOM 2096 O O . PHE B 2 221 ? 647.01342 404.30603 405.87446 1.000 125.88529 221 PHE B O 1
ATOM 2104 N N . ASP B 2 222 ? 646.67547 405.61406 404.07853 1.000 132.16980 222 ASP B N 1
ATOM 2105 C CA . ASP B 2 222 ? 646.29347 404.48739 403.22944 1.000 135.78707 222 ASP B CA 1
ATOM 2106 C C . ASP B 2 222 ? 646.55841 404.86572 401.77841 1.000 141.04819 222 ASP B C 1
ATOM 2107 O O . ASP B 2 222 ? 645.93447 405.79578 401.25856 1.000 143.60561 222 ASP B O 1
ATOM 2112 N N . GLY B 2 223 ? 647.47897 404.14671 401.13353 1.000 138.78160 223 GLY B N 1
ATOM 2113 C CA . GLY B 2 223 ? 647.80194 404.44663 399.74808 1.000 141.78526 223 GLY B CA 1
ATOM 2114 C C . GLY B 2 223 ? 646.65970 404.16273 398.79021 1.000 144.97327 223 GLY B C 1
ATOM 2115 O O . GLY B 2 223 ? 646.37253 404.96784 397.90054 1.000 144.56532 223 GLY B O 1
ATOM 2116 N N . GLU B 2 224 ? 646.00013 403.01169 398.94798 1.000 146.90175 224 GLU B N 1
ATOM 2117 C CA . GLU B 2 224 ? 644.91173 402.65440 398.04172 1.000 146.45621 224 GLU B CA 1
ATOM 2118 C C . GLU B 2 224 ? 643.73527 403.61050 398.18232 1.000 144.05429 224 GLU B C 1
ATOM 2119 O O . GLU B 2 224 ? 643.11790 403.99698 397.18199 1.000 139.33716 224 GLU B O 1
ATOM 2125 N N . LEU B 2 225 ? 643.40344 403.99430 399.41642 1.000 143.87087 225 LEU B N 1
ATOM 2126 C CA . LEU B 2 225 ? 642.33396 404.96381 399.61981 1.000 140.98258 225 LEU B CA 1
ATOM 2127 C C . LEU B 2 225 ? 642.67999 406.29727 398.97599 1.000 138.24495 225 LEU B C 1
ATOM 2128 O O . LEU B 2 225 ? 641.82276 406.93833 398.35843 1.000 138.02835 225 LEU B O 1
ATOM 2133 N N . ALA B 2 226 ? 643.93531 406.72958 399.10816 1.000 139.00160 226 ALA B N 1
ATOM 2134 C CA . ALA B 2 226 ? 644.35796 407.97130 398.47190 1.000 142.35733 226 ALA B CA 1
ATOM 2135 C C . ALA B 2 226 ? 644.25863 407.87484 396.95703 1.000 143.05804 226 ALA B C 1
ATOM 2136 O O . ALA B 2 226 ? 643.83709 408.82856 396.29450 1.000 138.22208 226 ALA B O 1
ATOM 2138 N N . GLN B 2 227 ? 644.65329 406.73394 396.38896 1.000 144.67119 227 GLN B N 1
ATOM 2139 C CA . GLN B 2 227 ? 644.55435 406.56261 394.94403 1.000 144.07392 227 GLN B CA 1
ATOM 2140 C C . GLN B 2 227 ? 643.10463 406.60990 394.48380 1.000 139.06507 227 GLN B C 1
ATOM 2141 O O . GLN B 2 227 ? 642.79045 407.23602 393.46594 1.000 139.43275 227 GLN B O 1
ATOM 2147 N N . LYS B 2 228 ? 642.20616 405.95616 395.22356 1.000 134.24885 228 LYS B N 1
ATOM 2148 C CA . LYS B 2 228 ? 640.78871 406.00896 394.87856 1.000 133.44086 228 LYS B CA 1
ATOM 2149 C C . LYS B 2 228 ? 640.25664 407.43284 394.96710 1.000 136.73105 228 LYS B C 1
ATOM 2150 O O . LYS B 2 228 ? 639.49652 407.87998 394.09736 1.000 137.41967 228 LYS B O 1
ATOM 2156 N N . ILE B 2 229 ? 640.64605 408.15723 396.01763 1.000 135.38329 229 ILE B N 1
ATOM 2157 C CA . ILE B 2 229 ? 640.18035 409.52737 396.20580 1.000 129.61395 229 ILE B CA 1
ATOM 2158 C C . ILE B 2 229 ? 640.66495 410.41100 395.06552 1.000 132.78816 229 ILE B C 1
ATOM 2159 O O . ILE B 2 229 ? 639.91390 411.23276 394.53071 1.000 135.49679 229 ILE B O 1
ATOM 2164 N N . ILE B 2 230 ? 641.92924 410.25025 394.67344 1.000 132.43399 230 ILE B N 1
ATOM 2165 C CA . ILE B 2 230 ? 642.47368 411.03566 393.56999 1.000 135.13622 230 ILE B CA 1
ATOM 2166 C C . ILE B 2 230 ? 641.76857 410.68649 392.26626 1.000 138.24428 230 ILE B C 1
ATOM 2167 O O . ILE B 2 230 ? 641.43039 411.57115 391.47026 1.000 140.01386 230 ILE B O 1
ATOM 2172 N N . ASP B 2 231 ? 641.53406 409.39373 392.02593 1.000 137.23327 231 ASP B N 1
ATOM 2173 C CA . ASP B 2 231 ? 640.88185 408.97862 390.78923 1.000 137.93042 231 ASP B CA 1
ATOM 2174 C C . ASP B 2 231 ? 639.47620 409.55165 390.68781 1.000 137.86681 231 ASP B C 1
ATOM 2175 O O . ASP B 2 231 ? 639.07121 410.03777 389.62587 1.000 145.82693 231 ASP B O 1
ATOM 2180 N N . GLU B 2 232 ? 638.71717 409.50923 391.78300 1.000 132.57804 232 GLU B N 1
ATOM 2181 C CA . GLU B 2 232 ? 637.39001 410.11355 391.76726 1.000 132.22333 232 GLU B CA 1
ATOM 2182 C C . GLU B 2 232 ? 637.47234 411.63387 391.72442 1.000 134.73855 232 GLU B C 1
ATOM 2183 O O . GLU B 2 232 ? 636.53613 412.29463 391.26016 1.000 135.02026 232 GLU B O 1
ATOM 2189 N N . MET B 2 233 ? 638.58945 412.19756 392.18626 1.000 133.67053 233 MET B N 1
ATOM 2190 C CA . MET B 2 233 ? 638.73002 413.64674 392.26841 1.000 132.04497 233 MET B CA 1
ATOM 2191 C C . MET B 2 233 ? 638.65896 414.29874 390.89509 1.000 137.36404 233 MET B C 1
ATOM 2192 O O . MET B 2 233 ? 637.96755 415.30762 390.71274 1.000 133.93368 233 MET B O 1
ATOM 2197 N N . PHE B 2 234 ? 639.36429 413.73756 389.91521 1.000 143.23479 234 PHE B N 1
ATOM 2198 C CA . PHE B 2 234 ? 639.38483 414.34341 388.59074 1.000 150.44977 234 PHE B CA 1
ATOM 2199 C C . PHE B 2 234 ? 638.13328 413.98893 387.79869 1.000 161.62916 234 PHE B C 1
ATOM 2200 O O . PHE B 2 234 ? 637.43913 414.88446 387.30524 1.000 167.88085 234 PHE B O 1
ATOM 2208 N N . LEU B 2 235 ? 637.84168 412.69072 387.67168 1.000 164.90314 235 LEU B N 1
ATOM 2209 C CA . LEU B 2 235 ? 636.71583 412.15807 386.90809 1.000 169.99971 235 LEU B CA 1
ATOM 2210 C C . LEU B 2 235 ? 636.91300 412.41475 385.41709 1.000 179.31287 235 LEU B C 1
ATOM 2211 O O . LEU B 2 235 ? 637.23725 413.53368 385.00719 1.000 182.94993 235 LEU B O 1
ATOM 2216 N N . PHE B 2 236 ? 636.70197 411.38721 384.59488 1.000 182.23328 236 PHE B N 1
ATOM 2217 C CA . PHE B 2 236 ? 637.01563 411.46841 383.17264 1.000 186.56785 236 PHE B CA 1
ATOM 2218 C C . PHE B 2 236 ? 635.90908 412.15072 382.37637 1.000 186.15654 236 PHE B C 1
ATOM 2219 O O . PHE B 2 236 ? 635.44472 411.61696 381.36413 1.000 184.61667 236 PHE B O 1
ATOM 2227 N N . GLU B 2 237 ? 635.48729 413.33441 382.81929 1.000 188.65477 237 GLU B N 1
ATOM 2228 C CA . GLU B 2 237 ? 634.51240 414.12800 382.08088 1.000 187.97391 237 GLU B CA 1
ATOM 2229 C C . GLU B 2 237 ? 635.04887 415.52513 381.80312 1.000 198.77744 237 GLU B C 1
ATOM 2230 O O . GLU B 2 237 ? 634.81457 416.08297 380.72630 1.000 201.92426 237 GLU B O 1
ATOM 2236 N N . ASN B 2 238 ? 635.77376 416.09732 382.76616 1.000 202.01113 238 ASN B N 1
ATOM 2237 C CA . ASN B 2 238 ? 636.20519 417.48495 382.64813 1.000 211.54343 238 ASN B CA 1
ATOM 2238 C C . ASN B 2 238 ? 637.34495 417.66963 381.65743 1.000 216.24277 238 ASN B C 1
ATOM 2239 O O . ASN B 2 238 ? 637.78175 418.80862 381.45671 1.000 222.90426 238 ASN B O 1
ATOM 2244 N N . LEU B 2 239 ? 637.84159 416.59324 381.04162 1.000 212.56381 239 LEU B N 1
ATOM 2245 C CA . LEU B 2 239 ? 638.82066 416.74350 379.97250 1.000 215.13288 239 LEU B CA 1
ATOM 2246 C C . LEU B 2 239 ? 638.23989 417.48309 378.77638 1.000 220.54272 239 LEU B C 1
ATOM 2247 O O . LEU B 2 239 ? 638.99840 417.98428 377.94030 1.000 225.80485 239 LEU B O 1
ATOM 2252 N N . VAL B 2 240 ? 636.91155 417.55212 378.67023 1.000 219.51808 240 VAL B N 1
ATOM 2253 C CA . VAL B 2 240 ? 636.29603 418.38986 377.64898 1.000 224.03201 240 VAL B CA 1
ATOM 2254 C C . VAL B 2 240 ? 636.42786 419.86287 378.01611 1.000 226.25697 240 VAL B C 1
ATOM 2255 O O . VAL B 2 240 ? 636.32260 420.73871 377.14921 1.000 225.66307 240 VAL B O 1
ATOM 2259 N N . ASP B 2 241 ? 636.66755 420.16420 379.29308 1.000 228.87828 241 ASP B N 1
ATOM 2260 C CA . ASP B 2 241 ? 636.77776 421.53470 379.77309 1.000 231.85225 241 ASP B CA 1
ATOM 2261 C C . ASP B 2 241 ? 638.22277 421.95184 380.02510 1.000 231.70176 241 ASP B C 1
ATOM 2262 O O . ASP B 2 241 ? 638.46305 422.98962 380.65113 1.000 231.86097 241 ASP B O 1
ATOM 2267 N N . VAL B 2 242 ? 639.18663 421.16423 379.55429 1.000 231.40668 242 VAL B N 1
ATOM 2268 C CA . VAL B 2 242 ? 640.60084 421.47656 379.72523 1.000 231.29354 242 VAL B CA 1
ATOM 2269 C C . VAL B 2 242 ? 641.09351 422.23746 378.49863 1.000 234.56248 242 VAL B C 1
ATOM 2270 O O . VAL B 2 242 ? 642.29877 422.43557 378.31786 1.000 234.12265 242 VAL B O 1
ATOM 2274 N N . ASP B 2 243 ? 640.14921 422.66615 377.65601 1.000 235.94909 243 ASP B N 1
ATOM 2275 C CA . ASP B 2 243 ? 640.35050 423.45334 376.43729 1.000 234.87436 243 ASP B CA 1
ATOM 2276 C C . ASP B 2 243 ? 641.24302 422.75262 375.41546 1.000 234.59703 243 ASP B C 1
ATOM 2277 O O . ASP B 2 243 ? 641.78506 421.67257 375.67150 1.000 234.00138 243 ASP B O 1
ATOM 2282 N N . ASP B 2 244 ? 641.38218 423.37424 374.24247 1.000 236.21122 244 ASP B N 1
ATOM 2283 C CA . ASP B 2 244 ? 641.95892 422.69874 373.08393 1.000 237.97682 244 ASP B CA 1
ATOM 2284 C C . ASP B 2 244 ? 643.47456 422.56959 373.18962 1.000 235.82010 244 ASP B C 1
ATOM 2285 O O . ASP B 2 244 ? 644.04644 421.54935 372.77985 1.000 238.03184 244 ASP B O 1
ATOM 2290 N N . ARG B 2 245 ? 644.14336 423.60036 373.71294 1.000 231.19222 245 ARG B N 1
ATOM 2291 C CA . ARG B 2 245 ? 645.60140 423.58244 373.77391 1.000 226.49148 245 ARG B CA 1
ATOM 2292 C C . ARG B 2 245 ? 646.09905 422.41797 374.61917 1.000 227.00074 245 ARG B C 1
ATOM 2293 O O . ARG B 2 245 ? 647.16066 421.84421 374.34272 1.000 225.59505 245 ARG B O 1
ATOM 2301 N N . SER B 2 246 ? 645.33288 422.04396 375.64550 1.000 229.53503 246 SER B N 1
ATOM 2302 C CA . SER B 2 246 ? 645.68419 420.87542 376.44213 1.000 231.31667 246 SER B CA 1
ATOM 2303 C C . SER B 2 246 ? 645.65984 419.61039 375.59696 1.000 233.48703 246 SER B C 1
ATOM 2304 O O . SER B 2 246 ? 646.54612 418.76172 375.71697 1.000 233.51020 246 SER B O 1
ATOM 2307 N N . ILE B 2 247 ? 644.64466 419.46359 374.74275 1.000 234.25586 247 ILE B N 1
ATOM 2308 C CA . ILE B 2 247 ? 644.56976 418.30768 373.85125 1.000 232.27619 247 ILE B CA 1
ATOM 2309 C C . ILE B 2 247 ? 645.74991 418.29808 372.88966 1.000 231.57534 247 ILE B C 1
ATOM 2310 O O . ILE B 2 247 ? 646.35383 417.24670 372.62385 1.000 228.99844 247 ILE B O 1
ATOM 2315 N N . GLN B 2 248 ? 646.08742 419.46861 372.34314 1.000 233.91734 248 GLN B N 1
ATOM 2316 C CA . GLN B 2 248 ? 647.20572 419.55332 371.41050 1.000 235.09404 248 GLN B CA 1
ATOM 2317 C C . GLN B 2 248 ? 648.50980 419.14507 372.08267 1.000 235.93179 248 GLN B C 1
ATOM 2318 O O . GLN B 2 248 ? 649.32385 418.42500 371.49277 1.000 239.50343 248 GLN B O 1
ATOM 2324 N N . ARG B 2 249 ? 648.72366 419.59511 373.32049 1.000 233.32907 249 ARG B N 1
ATOM 2325 C CA . ARG B 2 249 ? 649.90597 419.17737 374.06819 1.000 229.15205 249 ARG B CA 1
ATOM 2326 C C . ARG B 2 249 ? 649.86636 417.68783 374.39011 1.000 229.46196 249 ARG B C 1
ATOM 2327 O O . ARG B 2 249 ? 650.88892 416.99871 374.29823 1.000 229.81769 249 ARG B O 1
ATOM 2335 N N . LEU B 2 250 ? 648.69416 417.17710 374.77150 1.000 228.46042 250 LEU B N 1
ATOM 2336 C CA . LEU B 2 250 ? 648.58975 415.80226 375.24487 1.000 228.51582 250 LEU B CA 1
ATOM 2337 C C . LEU B 2 250 ? 648.84654 414.79934 374.13081 1.000 232.21101 250 LEU B C 1
ATOM 2338 O O . LEU B 2 250 ? 649.46946 413.75639 374.36402 1.000 230.66060 250 LEU B O 1
ATOM 2343 N N . LEU B 2 251 ? 648.36347 415.08107 372.91598 1.000 234.95239 251 LEU B N 1
ATOM 2344 C CA . LEU B 2 251 ? 648.58255 414.09327 371.86142 1.000 236.58436 251 LEU B CA 1
ATOM 2345 C C . LEU B 2 251 ? 650.06644 413.90662 371.55019 1.000 239.06371 251 LEU B C 1
ATOM 2346 O O . LEU B 2 251 ? 650.45344 412.86437 371.00783 1.000 241.24100 251 LEU B O 1
ATOM 2351 N N . GLN B 2 252 ? 650.91330 414.85438 371.94349 1.000 238.66916 252 GLN B N 1
ATOM 2352 C CA . GLN B 2 252 ? 652.35499 414.69791 371.82191 1.000 239.92666 252 GLN B CA 1
ATOM 2353 C C . GLN B 2 252 ? 652.92707 413.72048 372.84043 1.000 240.85394 252 GLN B C 1
ATOM 2354 O O . GLN B 2 252 ? 654.11868 413.40172 372.76636 1.000 246.10194 252 GLN B O 1
ATOM 2360 N N . GLU B 2 253 ? 652.11528 413.24192 373.78246 1.000 236.85771 253 GLU B N 1
ATOM 2361 C CA . GLU B 2 253 ? 652.57461 412.35186 374.83917 1.000 231.82178 253 GLU B CA 1
ATOM 2362 C C . GLU B 2 253 ? 651.82446 411.03023 374.90609 1.000 228.80264 253 GLU B C 1
ATOM 2363 O O . GLU B 2 253 ? 652.35343 410.07014 375.47029 1.000 226.62111 253 GLU B O 1
ATOM 2369 N N . VAL B 2 254 ? 650.61537 410.95118 374.35563 1.000 228.11367 254 VAL B N 1
ATOM 2370 C CA . VAL B 2 254 ? 649.78700 409.75257 374.43455 1.000 227.28777 254 VAL B CA 1
ATOM 2371 C C . VAL B 2 254 ? 650.07402 408.86949 373.22816 1.000 227.63079 254 VAL B C 1
ATOM 2372 O O . VAL B 2 254 ? 650.18872 409.36111 372.09798 1.000 231.14713 254 VAL B O 1
ATOM 2376 N N . ASP B 2 255 ? 650.21635 407.56922 373.47055 1.000 226.72588 255 ASP B N 1
ATOM 2377 C CA . ASP B 2 255 ? 650.37535 406.61694 372.38469 1.000 229.41592 255 ASP B CA 1
ATOM 2378 C C . ASP B 2 255 ? 649.05003 406.41866 371.65250 1.000 235.36565 255 ASP B C 1
ATOM 2379 O O . ASP B 2 255 ? 647.96724 406.67782 372.18515 1.000 234.08147 255 ASP B O 1
ATOM 2384 N N . SER B 2 256 ? 649.14971 405.95477 370.40452 1.000 240.84996 256 SER B N 1
ATOM 2385 C CA . SER B 2 256 ? 647.95780 405.80419 369.57478 1.000 243.69885 256 SER B CA 1
ATOM 2386 C C . SER B 2 256 ? 647.05929 404.67908 370.07645 1.000 243.81937 256 SER B C 1
ATOM 2387 O O . SER B 2 256 ? 645.83186 404.82398 370.09695 1.000 245.39876 256 SER B O 1
ATOM 2390 N N . GLU B 2 257 ? 647.64754 403.54748 370.47310 1.000 242.22654 257 GLU B N 1
ATOM 2391 C CA . GLU B 2 257 ? 646.84195 402.40605 370.89958 1.000 239.68176 257 GLU B CA 1
ATOM 2392 C C . GLU B 2 257 ? 646.07101 402.70920 372.17973 1.000 238.02194 257 GLU B C 1
ATOM 2393 O O . GLU B 2 257 ? 644.88635 402.36676 372.29409 1.000 240.70929 257 GLU B O 1
ATOM 2399 N N . SER B 2 258 ? 646.72496 403.34848 373.15262 1.000 234.95114 258 SER B N 1
ATOM 2400 C CA . SER B 2 258 ? 646.04923 403.68522 374.40010 1.000 234.22035 258 SER B CA 1
ATOM 2401 C C . SER B 2 258 ? 644.90442 404.65506 374.15230 1.000 236.33245 258 SER B C 1
ATOM 2402 O O . SER B 2 258 ? 643.81391 404.49885 374.71279 1.000 238.45054 258 SER B O 1
ATOM 2405 N N . LEU B 2 259 ? 645.13463 405.65823 373.30383 1.000 236.11076 259 LEU B N 1
ATOM 2406 C CA . LEU B 2 259 ? 644.08048 406.60505 372.96060 1.000 235.80739 259 LEU B CA 1
ATOM 2407 C C . LEU B 2 259 ? 642.91979 405.91339 372.25815 1.000 239.56070 259 LEU B C 1
ATOM 2408 O O . LEU B 2 259 ? 641.75098 406.19795 372.54630 1.000 237.82077 259 LEU B O 1
ATOM 2413 N N . LEU B 2 260 ? 643.22385 405.00982 371.32354 1.000 243.78504 260 LEU B N 1
ATOM 2414 C CA . LEU B 2 260 ? 642.17111 404.30792 370.59777 1.000 245.46831 260 LEU B CA 1
ATOM 2415 C C . LEU B 2 260 ? 641.33250 403.44961 371.53438 1.000 244.75395 260 LEU B C 1
ATOM 2416 O O . LEU B 2 260 ? 640.10151 403.41226 371.41963 1.000 245.09812 260 LEU B O 1
ATOM 2421 N N . ILE B 2 261 ? 641.98064 402.75033 372.46757 1.000 245.05709 261 ILE B N 1
ATOM 2422 C CA . ILE B 2 261 ? 641.23517 401.93487 373.42116 1.000 243.95424 261 ILE B CA 1
ATOM 2423 C C . ILE B 2 261 ? 640.40625 402.81672 374.34864 1.000 243.38534 261 ILE B C 1
ATOM 2424 O O . ILE B 2 261 ? 639.24596 402.50772 374.64678 1.000 243.50984 261 ILE B O 1
ATOM 2429 N N . ALA B 2 262 ? 640.98077 403.93060 374.81261 1.000 242.55142 262 ALA B N 1
ATOM 2430 C CA . ALA B 2 262 ? 640.27967 404.79371 375.75763 1.000 239.28815 262 ALA B CA 1
ATOM 2431 C C . ALA B 2 262 ? 639.06478 405.45811 375.12184 1.000 242.89602 262 ALA B C 1
ATOM 2432 O O . ALA B 2 262 ? 638.01287 405.57642 375.76096 1.000 246.36759 262 ALA B O 1
ATOM 2434 N N . LEU B 2 263 ? 639.18596 405.90105 373.86832 1.000 241.98839 263 LEU B N 1
ATOM 2435 C CA . LEU B 2 263 ? 638.09582 406.62469 373.22510 1.000 241.36303 263 LEU B CA 1
ATOM 2436 C C . LEU B 2 263 ? 636.87174 405.75729 372.96745 1.000 245.26571 263 LEU B C 1
ATOM 2437 O O . LEU B 2 263 ? 635.79905 406.30464 372.69140 1.000 245.99039 263 LEU B O 1
ATOM 2442 N N . LYS B 2 264 ? 637.00138 404.43082 373.04636 1.000 247.01720 264 LYS B N 1
ATOM 2443 C CA . LYS B 2 264 ? 635.84222 403.56535 372.85433 1.000 249.63995 264 LYS B CA 1
ATOM 2444 C C . LYS B 2 264 ? 634.78706 403.81290 373.92444 1.000 251.46429 264 LYS B C 1
ATOM 2445 O O . LYS B 2 264 ? 633.58949 403.87895 373.62335 1.000 252.15137 264 LYS B O 1
ATOM 2451 N N . GLY B 2 265 ? 635.21115 403.95336 375.17985 1.000 253.23460 265 GLY B N 1
ATOM 2452 C CA . GLY B 2 265 ? 634.28388 404.23976 376.25744 1.000 257.17828 265 GLY B CA 1
ATOM 2453 C C . GLY B 2 265 ? 633.95492 405.70245 376.45411 1.000 260.18841 265 GLY B C 1
ATOM 2454 O O . GLY B 2 265 ? 633.06855 406.02075 377.25255 1.000 263.76019 265 GLY B O 1
ATOM 2455 N N . ALA B 2 266 ? 634.64158 406.59610 375.74736 1.000 260.68307 266 ALA B N 1
ATOM 2456 C CA . ALA B 2 266 ? 634.40311 408.02284 375.90478 1.000 263.20820 266 ALA B CA 1
ATOM 2457 C C . ALA B 2 266 ? 633.09550 408.43172 375.23547 1.000 264.12592 266 ALA B C 1
ATOM 2458 O O . ALA B 2 266 ? 632.63194 407.79809 374.28374 1.000 261.33340 266 ALA B O 1
ATOM 2460 N N . GLU B 2 267 ? 632.49739 409.50454 375.74987 1.000 265.96835 267 GLU B N 1
ATOM 2461 C CA . GLU B 2 267 ? 631.26146 410.01494 375.18549 1.000 264.41655 267 GLU B CA 1
ATOM 2462 C C . GLU B 2 267 ? 631.52618 410.69499 373.84385 1.000 262.62345 267 GLU B C 1
ATOM 2463 O O . GLU B 2 267 ? 632.63656 411.16387 373.58217 1.000 262.53403 267 GLU B O 1
ATOM 2469 N N . PRO B 2 268 ? 630.52120 410.74377 372.97202 1.000 262.35001 268 PRO B N 1
ATOM 2470 C CA . PRO B 2 268 ? 630.69395 411.38441 371.65869 1.000 261.37398 268 PRO B CA 1
ATOM 2471 C C . PRO B 2 268 ? 631.15510 412.83027 371.76618 1.000 260.41930 268 PRO B C 1
ATOM 2472 O O . PRO B 2 268 ? 631.98270 413.26346 370.95011 1.000 259.61304 268 PRO B O 1
ATOM 2476 N N . PRO B 2 269 ? 630.65075 413.62707 372.72663 1.000 259.85866 269 PRO B N 1
ATOM 2477 C CA . PRO B 2 269 ? 631.19607 414.99160 372.85042 1.000 257.46533 269 PRO B CA 1
ATOM 2478 C C . PRO B 2 269 ? 632.69015 415.02391 373.11823 1.000 257.58631 269 PRO B C 1
ATOM 2479 O O . PRO B 2 269 ? 633.40657 415.82287 372.50321 1.000 257.26094 269 PRO B O 1
ATOM 2483 N N . LEU B 2 270 ? 633.18549 414.15991 374.00780 1.000 258.32446 270 LEU B N 1
ATOM 2484 C CA . LEU B 2 270 ? 634.61680 414.13122 374.29383 1.000 256.92750 270 LEU B CA 1
ATOM 2485 C C . LEU B 2 270 ? 635.41164 413.65438 373.08554 1.000 255.08040 270 LEU B C 1
ATOM 2486 O O . LEU B 2 270 ? 636.49573 414.17791 372.80006 1.000 253.73379 270 LEU B O 1
ATOM 2491 N N . ARG B 2 271 ? 634.88964 412.65824 372.36740 1.000 254.12156 271 ARG B N 1
ATOM 2492 C CA . ARG B 2 271 ? 635.57009 412.17193 371.17324 1.000 251.28107 271 ARG B CA 1
ATOM 2493 C C . ARG B 2 271 ? 635.67090 413.26346 370.11709 1.000 253.25264 271 ARG B C 1
ATOM 2494 O O . ARG B 2 271 ? 636.73080 413.45471 369.51102 1.000 252.40960 271 ARG B O 1
ATOM 2502 N N . GLU B 2 272 ? 634.57952 413.99842 369.89160 1.000 255.95973 272 GLU B N 1
ATOM 2503 C CA . GLU B 2 272 ? 634.61067 415.09366 368.92784 1.000 256.72501 272 GLU B CA 1
ATOM 2504 C C . GLU B 2 272 ? 635.54913 416.20402 369.38375 1.000 254.20453 272 GLU B C 1
ATOM 2505 O O . GLU B 2 272 ? 636.26881 416.78996 368.56615 1.000 252.90787 272 GLU B O 1
ATOM 2511 N N . LYS B 2 273 ? 635.55052 416.50870 370.68505 1.000 254.73816 273 LYS B N 1
ATOM 2512 C CA . LYS B 2 273 ? 636.45786 417.52013 371.21652 1.000 251.66113 273 LYS B CA 1
ATOM 2513 C C . LYS B 2 273 ? 637.91083 417.13301 370.98301 1.000 248.54167 273 LYS B C 1
ATOM 2514 O O . LYS B 2 273 ? 638.73607 417.97660 370.61324 1.000 247.57693 273 LYS B O 1
ATOM 2520 N N . PHE B 2 274 ? 638.24220 415.86013 371.19262 1.000 246.36408 274 PHE B N 1
ATOM 2521 C CA . PHE B 2 274 ? 639.60607 415.40750 370.95939 1.000 241.36272 274 PHE B CA 1
ATOM 2522 C C . PHE B 2 274 ? 639.94522 415.38227 369.47367 1.000 244.83387 274 PHE B C 1
ATOM 2523 O O . PHE B 2 274 ? 641.08645 415.67082 369.09659 1.000 244.46600 274 PHE B O 1
ATOM 2531 N N . LEU B 2 275 ? 638.97273 415.04239 368.62337 1.000 248.71841 275 LEU B N 1
ATOM 2532 C CA . LEU B 2 275 ? 639.24857 414.87127 367.20056 1.000 253.95870 275 LEU B CA 1
ATOM 2533 C C . LEU B 2 275 ? 639.39784 416.20699 366.48195 1.000 256.78936 275 LEU B C 1
ATOM 2534 O O . LEU B 2 275 ? 640.26726 416.35375 365.61505 1.000 262.62243 275 LEU B O 1
ATOM 2539 N N . ARG B 2 276 ? 638.56602 417.19415 366.82527 1.000 254.98067 276 ARG B N 1
ATOM 2540 C CA . ARG B 2 276 ? 638.46151 418.39659 366.00490 1.000 256.77247 276 ARG B CA 1
ATOM 2541 C C . ARG B 2 276 ? 639.70142 419.27734 366.05886 1.000 260.55923 276 ARG B C 1
ATOM 2542 O O . ARG B 2 276 ? 639.80066 420.21839 365.26482 1.000 265.64786 276 ARG B O 1
ATOM 2550 N N . ASN B 2 277 ? 640.64018 419.00731 366.96136 1.000 261.47952 277 ASN B N 1
ATOM 2551 C CA . ASN B 2 277 ? 641.78990 419.88305 367.13863 1.000 264.60073 277 ASN B CA 1
ATOM 2552 C C . ASN B 2 277 ? 642.98630 419.50859 366.27923 1.000 270.81241 277 ASN B C 1
ATOM 2553 O O . ASN B 2 277 ? 643.69119 420.40277 365.80029 1.000 275.02900 277 ASN B O 1
ATOM 2558 N N . MET B 2 278 ? 643.23793 418.22306 366.07143 1.000 272.40294 278 MET B N 1
ATOM 2559 C CA . MET B 2 278 ? 644.44952 417.80636 365.38834 1.000 276.85016 278 MET B CA 1
ATOM 2560 C C . MET B 2 278 ? 644.26697 417.86929 363.87282 1.000 285.78306 278 MET B C 1
ATOM 2561 O O . MET B 2 278 ? 643.26526 418.37036 363.35703 1.000 288.67048 278 MET B O 1
ATOM 2566 N N . SER B 2 279 ? 645.26366 417.35284 363.15762 1.000 291.82202 279 SER B N 1
ATOM 2567 C CA . SER B 2 279 ? 645.24730 417.38970 361.70365 1.000 294.33084 279 SER B CA 1
ATOM 2568 C C . SER B 2 279 ? 644.13466 416.50122 361.15487 1.000 299.49494 279 SER B C 1
ATOM 2569 O O . SER B 2 279 ? 643.62557 415.60234 361.83040 1.000 302.41684 279 SER B O 1
ATOM 2572 N N . GLN B 2 280 ? 643.75621 416.77067 359.90291 1.000 301.36632 280 GLN B N 1
ATOM 2573 C CA . GLN B 2 280 ? 642.66557 416.02519 359.28273 1.000 303.13333 280 GLN B CA 1
ATOM 2574 C C . GLN B 2 280 ? 643.01440 414.55089 359.12602 1.000 305.72771 280 GLN B C 1
ATOM 2575 O O . GLN B 2 280 ? 642.16293 413.68136 359.33830 1.000 309.08207 280 GLN B O 1
ATOM 2581 N N . ARG B 2 281 ? 644.25703 414.24887 358.74356 1.000 304.40260 281 ARG B N 1
ATOM 2582 C CA . ARG B 2 281 ? 644.66024 412.85583 358.57425 1.000 300.82334 281 ARG B CA 1
ATOM 2583 C C . ARG B 2 281 ? 644.58830 412.09604 359.89307 1.000 301.56335 281 ARG B C 1
ATOM 2584 O O . ARG B 2 281 ? 644.06160 410.97830 359.95146 1.000 303.45593 281 ARG B O 1
ATOM 2592 N N . ALA B 2 282 ? 645.12118 412.68820 360.96512 1.000 299.64597 282 ALA B N 1
ATOM 2593 C CA . ALA B 2 282 ? 645.11161 412.01689 362.26057 1.000 298.60031 282 ALA B CA 1
ATOM 2594 C C . ALA B 2 282 ? 643.68953 411.79629 362.75754 1.000 303.54890 282 ALA B C 1
ATOM 2595 O O . ALA B 2 282 ? 643.35011 410.70370 363.22758 1.000 302.45327 282 ALA B O 1
ATOM 2597 N N . ALA B 2 283 ? 642.83956 412.82009 362.65059 1.000 306.43515 283 ALA B N 1
ATOM 2598 C CA . ALA B 2 283 ? 641.45411 412.67755 363.08439 1.000 303.98061 283 ALA B CA 1
ATOM 2599 C C . ALA B 2 283 ? 640.72254 411.62883 362.25742 1.000 306.61537 283 ALA B C 1
ATOM 2600 O O . ALA B 2 283 ? 639.95513 410.82439 362.79898 1.000 303.76725 283 ALA B O 1
ATOM 2602 N N . ASP B 2 284 ? 640.95448 411.61725 360.94316 1.000 309.79302 284 ASP B N 1
ATOM 2603 C CA . ASP B 2 284 ? 640.28746 410.65245 360.07660 1.000 309.54970 284 ASP B CA 1
ATOM 2604 C C . ASP B 2 284 ? 640.70652 409.22774 360.41307 1.000 309.57914 284 ASP B C 1
ATOM 2605 O O . ASP B 2 284 ? 639.86053 408.33377 360.53144 1.000 311.72590 284 ASP B O 1
ATOM 2610 N N . ILE B 2 285 ? 642.01223 408.99386 360.57243 1.000 306.81760 285 ILE B N 1
ATOM 2611 C CA . ILE B 2 285 ? 642.47349 407.64005 360.86404 1.000 304.91594 285 ILE B CA 1
ATOM 2612 C C . ILE B 2 285 ? 642.01431 407.20541 362.25032 1.000 304.47382 285 ILE B C 1
ATOM 2613 O O . ILE B 2 285 ? 641.66946 406.03712 362.46142 1.000 304.56011 285 ILE B O 1
ATOM 2618 N N . LEU B 2 286 ? 641.97667 408.13422 363.21151 1.000 304.07406 286 LEU B N 1
ATOM 2619 C CA . LEU B 2 286 ? 641.47847 407.79262 364.53923 1.000 302.92787 286 LEU B CA 1
ATOM 2620 C C . LEU B 2 286 ? 639.99849 407.42892 364.49969 1.000 306.75962 286 LEU B C 1
ATOM 2621 O O . LEU B 2 286 ? 639.57673 406.45533 365.13487 1.000 306.69479 286 LEU B O 1
ATOM 2626 N N . ARG B 2 287 ? 639.19586 408.19269 363.75302 1.000 309.04207 287 ARG B N 1
ATOM 2627 C CA . ARG B 2 287 ? 637.77492 407.87986 363.63740 1.000 307.06663 287 ARG B CA 1
ATOM 2628 C C . ARG B 2 287 ? 637.55902 406.53989 362.94563 1.000 311.65366 287 ARG B C 1
ATOM 2629 O O . ARG B 2 287 ? 636.70212 405.74877 363.35973 1.000 311.27834 287 ARG B O 1
ATOM 2637 N N . ASP B 2 288 ? 638.31904 406.27177 361.88068 1.000 313.96018 288 ASP B N 1
ATOM 2638 C CA . ASP B 2 288 ? 638.18765 404.99392 361.18932 1.000 314.43344 288 ASP B CA 1
ATOM 2639 C C . ASP B 2 288 ? 638.58652 403.83404 362.09136 1.000 311.94704 288 ASP B C 1
ATOM 2640 O O . ASP B 2 288 ? 637.92348 402.79177 362.09569 1.000 312.85394 288 ASP B O 1
ATOM 2645 N N . ASP B 2 289 ? 639.66165 403.99424 362.86627 1.000 308.09683 289 ASP B N 1
ATOM 2646 C CA . ASP B 2 289 ? 640.04420 402.95125 363.81070 1.000 302.43292 289 ASP B CA 1
ATOM 2647 C C . ASP B 2 289 ? 638.95932 402.73756 364.85779 1.000 303.89686 289 ASP B C 1
ATOM 2648 O O . ASP B 2 289 ? 638.62370 401.59542 365.18940 1.000 303.15239 289 ASP B O 1
ATOM 2653 N N . LEU B 2 290 ? 638.38372 403.82608 365.37444 1.000 307.15519 290 LEU B N 1
ATOM 2654 C CA . LEU B 2 290 ? 637.32139 403.70135 366.36737 1.000 307.07953 290 LEU B CA 1
ATOM 2655 C C . LEU B 2 290 ? 636.11796 402.96094 365.79898 1.000 309.77864 290 LEU B C 1
ATOM 2656 O O . LEU B 2 290 ? 635.52850 402.10740 366.47223 1.000 309.84807 290 LEU B O 1
ATOM 2661 N N . ALA B 2 291 ? 635.74111 403.27063 364.55757 1.000 310.54578 291 ALA B N 1
ATOM 2662 C CA . ALA B 2 291 ? 634.59281 402.61309 363.94640 1.000 308.28553 291 ALA B CA 1
ATOM 2663 C C . ALA B 2 291 ? 634.91167 401.20206 363.46818 1.000 308.48537 291 ALA B C 1
ATOM 2664 O O . ALA B 2 291 ? 633.98459 400.42763 363.20869 1.000 307.96057 291 ALA B O 1
ATOM 2666 N N . ASN B 2 292 ? 636.19129 400.84901 363.34735 1.000 308.95498 292 ASN B N 1
ATOM 2667 C CA . ASN B 2 292 ? 636.59405 399.55477 362.80839 1.000 307.89130 292 ASN B CA 1
ATOM 2668 C C . ASN B 2 292 ? 636.94339 398.53029 363.87937 1.000 302.04151 292 ASN B C 1
ATOM 2669 O O . ASN B 2 292 ? 636.53786 397.36950 363.76603 1.000 300.40442 292 ASN B O 1
ATOM 2674 N N . ARG B 2 293 ? 637.68985 398.92184 364.91080 1.000 296.61045 293 ARG B N 1
ATOM 2675 C CA . ARG B 2 293 ? 638.09733 397.96637 365.93285 1.000 288.42235 293 ARG B CA 1
ATOM 2676 C C . ARG B 2 293 ? 636.88150 397.44324 366.68788 1.000 287.08701 293 ARG B C 1
ATOM 2677 O O . ARG B 2 293 ? 635.90341 398.16417 366.90324 1.000 290.16740 293 ARG B O 1
ATOM 2685 N N . GLY B 2 294 ? 636.94755 396.17644 367.08803 1.000 281.92957 294 GLY B N 1
ATOM 2686 C CA . GLY B 2 294 ? 635.85621 395.53792 367.78239 1.000 272.55323 294 GLY B CA 1
ATOM 2687 C C . GLY B 2 294 ? 635.74861 395.98778 369.22411 1.000 263.61594 294 GLY B C 1
ATOM 2688 O O . GLY B 2 294 ? 636.56946 396.76645 369.71932 1.000 262.01201 294 GLY B O 1
ATOM 2689 N N . PRO B 2 295 ? 634.72140 395.50952 369.92480 1.000 256.71694 295 PRO B N 1
ATOM 2690 C CA . PRO B 2 295 ? 634.54658 395.89668 371.32881 1.000 247.95893 295 PRO B CA 1
ATOM 2691 C C . PRO B 2 295 ? 635.70426 395.41024 372.18799 1.000 244.50921 295 PRO B C 1
ATOM 2692 O O . PRO B 2 295 ? 636.26931 394.33901 371.95798 1.000 246.10835 295 PRO B O 1
ATOM 2696 N N . VAL B 2 296 ? 636.05226 396.21470 373.18794 1.000 238.83707 296 VAL B N 1
ATOM 2697 C CA . VAL B 2 296 ? 637.15780 395.92566 374.09032 1.000 231.47494 296 VAL B CA 1
ATOM 2698 C C . VAL B 2 296 ? 636.62938 395.94994 375.51729 1.000 225.77494 296 VAL B C 1
ATOM 2699 O O . VAL B 2 296 ? 635.71483 396.71245 375.84748 1.000 220.83022 296 VAL B O 1
ATOM 2703 N N . ARG B 2 297 ? 637.20427 395.09396 376.36093 1.000 225.52798 297 ARG B N 1
ATOM 2704 C CA . ARG B 2 297 ? 636.77495 394.99845 377.74842 1.000 222.86658 297 ARG B CA 1
ATOM 2705 C C . ARG B 2 297 ? 636.93823 396.33837 378.45585 1.000 222.21712 297 ARG B C 1
ATOM 2706 O O . ARG B 2 297 ? 637.86035 397.10950 378.17624 1.000 223.58674 297 ARG B O 1
ATOM 2714 N N . LEU B 2 298 ? 636.01621 396.61087 379.38114 1.000 219.45788 298 LEU B N 1
ATOM 2715 C CA . LEU B 2 298 ? 635.99834 397.90231 380.05893 1.000 218.69735 298 LEU B CA 1
ATOM 2716 C C . LEU B 2 298 ? 637.26907 398.12446 380.86866 1.000 221.89525 298 LEU B C 1
ATOM 2717 O O . LEU B 2 298 ? 637.79464 399.24218 380.91197 1.000 223.00984 298 LEU B O 1
ATOM 2722 N N . SER B 2 299 ? 637.78018 397.06925 381.50968 1.000 224.74783 299 SER B N 1
ATOM 2723 C CA . SER B 2 299 ? 638.93115 397.21721 382.39677 1.000 228.06501 299 SER B CA 1
ATOM 2724 C C . SER B 2 299 ? 640.15300 397.73645 381.64875 1.000 226.51798 299 SER B C 1
ATOM 2725 O O . SER B 2 299 ? 640.89070 398.58341 382.16535 1.000 226.60487 299 SER B O 1
ATOM 2728 N N . GLN B 2 300 ? 640.38882 397.23754 380.43348 1.000 225.12716 300 GLN B N 1
ATOM 2729 C CA . GLN B 2 300 ? 641.50133 397.74369 379.63549 1.000 223.72575 300 GLN B CA 1
ATOM 2730 C C . GLN B 2 300 ? 641.30843 399.21757 379.30028 1.000 224.95132 300 GLN B C 1
ATOM 2731 O O . GLN B 2 300 ? 642.26808 400.00115 379.31950 1.000 224.85906 300 GLN B O 1
ATOM 2737 N N . VAL B 2 301 ? 640.07095 399.61183 378.99221 1.000 225.33520 301 VAL B N 1
ATOM 2738 C CA . VAL B 2 301 ? 639.78175 401.01349 378.70444 1.000 227.90375 301 VAL B CA 1
ATOM 2739 C C . VAL B 2 301 ? 640.10783 401.87747 379.91496 1.000 221.63169 301 VAL B C 1
ATOM 2740 O O . VAL B 2 301 ? 640.73375 402.93639 379.79321 1.000 218.76167 301 VAL B O 1
ATOM 2744 N N . GLU B 2 302 ? 639.69399 401.43290 381.10443 1.000 221.81512 302 GLU B N 1
ATOM 2745 C CA . GLU B 2 302 ? 639.99078 402.19390 382.31456 1.000 220.27293 302 GLU B CA 1
ATOM 2746 C C . GLU B 2 302 ? 641.48716 402.23330 382.59296 1.000 216.16902 302 GLU B C 1
ATOM 2747 O O . GLU B 2 302 ? 641.99810 403.22801 383.11268 1.000 212.27766 302 GLU B O 1
ATOM 2753 N N . ASN B 2 303 ? 642.20556 401.15769 382.26947 1.000 219.40584 303 ASN B N 1
ATOM 2754 C CA . ASN B 2 303 ? 643.65227 401.15286 382.47138 1.000 219.27733 303 ASN B CA 1
ATOM 2755 C C . ASN B 2 303 ? 644.33536 402.18628 381.58093 1.000 218.67096 303 ASN B C 1
ATOM 2756 O O . ASN B 2 303 ? 645.18732 402.95955 382.04260 1.000 214.53874 303 ASN B O 1
ATOM 2761 N N . GLU B 2 304 ? 643.96817 402.21716 380.29704 1.000 221.30044 304 GLU B N 1
ATOM 2762 C CA . GLU B 2 304 ? 644.52615 403.22818 379.40120 1.000 221.81517 304 GLU B CA 1
ATOM 2763 C C . GLU B 2 304 ? 644.13698 404.63041 379.85121 1.000 213.96717 304 GLU B C 1
ATOM 2764 O O . GLU B 2 304 ? 644.95318 405.56343 379.79875 1.000 210.33506 304 GLU B O 1
ATOM 2770 N N . GLN B 2 305 ? 642.88864 404.79534 380.29506 1.000 210.70835 305 GLN B N 1
ATOM 2771 C CA . GLN B 2 305 ? 642.44295 406.08678 380.79678 1.000 206.94269 305 GLN B CA 1
ATOM 2772 C C . GLN B 2 305 ? 643.26003 406.51741 382.00524 1.000 206.79224 305 GLN B C 1
ATOM 2773 O O . GLN B 2 305 ? 643.65680 407.67643 382.10550 1.000 205.09451 305 GLN B O 1
ATOM 2779 N N . LYS B 2 306 ? 643.54065 405.59789 382.92506 1.000 208.87265 306 LYS B N 1
ATOM 2780 C CA . LYS B 2 306 ? 644.34453 405.95432 384.08821 1.000 207.96089 306 LYS B CA 1
ATOM 2781 C C . LYS B 2 306 ? 645.77989 406.28572 383.70045 1.000 208.05993 306 LYS B C 1
ATOM 2782 O O . LYS B 2 306 ? 646.40456 407.15374 384.32196 1.000 204.71334 306 LYS B O 1
ATOM 2788 N N . ALA B 2 307 ? 646.32008 405.60742 382.68586 1.000 210.62835 307 ALA B N 1
ATOM 2789 C CA . ALA B 2 307 ? 647.65185 405.95424 382.19627 1.000 210.22150 307 ALA B CA 1
ATOM 2790 C C . ALA B 2 307 ? 647.68298 407.38242 381.65858 1.000 211.08639 307 ALA B C 1
ATOM 2791 O O . ALA B 2 307 ? 648.58127 408.17139 381.99029 1.000 211.90751 307 ALA B O 1
ATOM 2793 N N . ILE B 2 308 ? 646.69849 407.74063 380.82912 1.000 210.57469 308 ILE B N 1
ATOM 2794 C CA . ILE B 2 308 ? 646.66970 409.11189 380.32346 1.000 210.30399 308 ILE B CA 1
ATOM 2795 C C . ILE B 2 308 ? 646.35961 410.09735 381.44407 1.000 207.58577 308 ILE B C 1
ATOM 2796 O O . ILE B 2 308 ? 646.74898 411.26442 381.36942 1.000 209.70879 308 ILE B O 1
ATOM 2801 N N . LEU B 2 309 ? 645.65806 409.65987 382.49373 1.000 203.41113 309 LEU B N 1
ATOM 2802 C CA . LEU B 2 309 ? 645.47062 410.52550 383.65739 1.000 203.27883 309 LEU B CA 1
ATOM 2803 C C . LEU B 2 309 ? 646.79213 410.79722 384.35891 1.000 206.35912 309 LEU B C 1
ATOM 2804 O O . LEU B 2 309 ? 647.03931 411.91739 384.81682 1.000 208.02650 309 LEU B O 1
ATOM 2809 N N . LEU B 2 310 ? 647.63881 409.77466 384.47885 1.000 206.26443 310 LEU B N 1
ATOM 2810 C CA . LEU B 2 310 ? 648.97239 409.98620 385.03138 1.000 207.69959 310 LEU B CA 1
ATOM 2811 C C . LEU B 2 310 ? 649.76195 410.96070 384.16918 1.000 214.26071 310 LEU B C 1
ATOM 2812 O O . LEU B 2 310 ? 650.46684 411.83671 384.68712 1.000 215.02840 310 LEU B O 1
ATOM 2817 N N . ILE B 2 311 ? 649.64577 410.82522 382.84670 1.000 218.59128 311 ILE B N 1
ATOM 2818 C CA . ILE B 2 311 ? 650.29424 411.77434 381.94201 1.000 222.01026 311 ILE B CA 1
ATOM 2819 C C . ILE B 2 311 ? 649.76209 413.18582 382.17395 1.000 221.61556 311 ILE B C 1
ATOM 2820 O O . ILE B 2 311 ? 650.52861 414.15648 382.23220 1.000 222.46161 311 ILE B O 1
ATOM 2825 N N . VAL B 2 312 ? 648.44087 413.31777 382.31139 1.000 219.07043 312 VAL B N 1
ATOM 2826 C CA . VAL B 2 312 ? 647.81602 414.62118 382.51662 1.000 218.99098 312 VAL B CA 1
ATOM 2827 C C . VAL B 2 312 ? 648.30681 415.24745 383.81218 1.000 222.86098 312 VAL B C 1
ATOM 2828 O O . VAL B 2 312 ? 648.61330 416.44234 383.86315 1.000 227.75023 312 VAL B O 1
ATOM 2832 N N . ARG B 2 313 ? 648.37449 414.45478 384.88164 1.000 220.42174 313 ARG B N 1
ATOM 2833 C CA . ARG B 2 313 ? 648.84189 414.97272 386.16252 1.000 222.47828 313 ARG B CA 1
ATOM 2834 C C . ARG B 2 313 ? 650.30555 415.39095 386.09347 1.000 224.45765 313 ARG B C 1
ATOM 2835 O O . ARG B 2 313 ? 650.67663 416.45538 386.60558 1.000 224.53275 313 ARG B O 1
ATOM 2843 N N . ARG B 2 314 ? 651.15220 414.57345 385.45921 1.000 223.59225 314 ARG B N 1
ATOM 2844 C CA . ARG B 2 314 ? 652.56492 414.92526 385.36058 1.000 223.96670 314 ARG B CA 1
ATOM 2845 C C . ARG B 2 314 ? 652.76168 416.17729 384.51391 1.000 228.55231 314 ARG B C 1
ATOM 2846 O O . ARG B 2 314 ? 653.68792 416.95859 384.75906 1.000 230.76384 314 ARG B O 1
ATOM 2854 N N . LEU B 2 315 ? 651.90038 416.38837 383.51546 1.000 228.43224 315 LEU B N 1
ATOM 2855 C CA . LEU B 2 315 ? 652.00639 417.58476 382.68937 1.000 228.03144 315 LEU B CA 1
ATOM 2856 C C . LEU B 2 315 ? 651.41735 418.81150 383.37554 1.000 230.43444 315 LEU B C 1
ATOM 2857 O O . LEU B 2 315 ? 651.88697 419.93125 383.14399 1.000 232.30421 315 LEU B O 1
ATOM 2862 N N . ALA B 2 316 ? 650.39540 418.62395 384.21254 1.000 229.39413 316 ALA B N 1
ATOM 2863 C CA . ALA B 2 316 ? 649.80069 419.74690 384.92748 1.000 226.74756 316 ALA B CA 1
ATOM 2864 C C . ALA B 2 316 ? 650.69885 420.21066 386.06425 1.000 228.83418 316 ALA B C 1
ATOM 2865 O O . ALA B 2 316 ? 650.72909 421.40282 386.39170 1.000 226.51622 316 ALA B O 1
ATOM 2867 N N . GLU B 2 317 ? 651.43051 419.28199 386.68564 1.000 230.69580 317 GLU B N 1
ATOM 2868 C CA . GLU B 2 317 ? 652.41153 419.67929 387.68901 1.000 233.66164 317 GLU B CA 1
ATOM 2869 C C . GLU B 2 317 ? 653.48681 420.56472 387.07364 1.000 238.37694 317 GLU B C 1
ATOM 2870 O O . GLU B 2 317 ? 653.99557 421.48388 387.72601 1.000 239.94655 317 GLU B O 1
ATOM 2876 N N . THR B 2 318 ? 653.84441 420.30320 385.81473 1.000 240.15088 318 THR B N 1
ATOM 2877 C CA . THR B 2 318 ? 654.76830 421.16903 385.09464 1.000 242.38470 318 THR B CA 1
ATOM 2878 C C . THR B 2 318 ? 654.13139 422.48880 384.68054 1.000 242.30980 318 THR B C 1
ATOM 2879 O O . THR B 2 318 ? 654.85633 423.41112 384.29233 1.000 243.82294 318 THR B O 1
ATOM 2883 N N . GLY B 2 319 ? 652.80717 422.60286 384.75531 1.000 240.55483 319 GLY B N 1
ATOM 2884 C CA . GLY B 2 319 ? 652.13239 423.83784 384.41811 1.000 237.96901 319 GLY B CA 1
ATOM 2885 C C . GLY B 2 319 ? 651.90284 424.07507 382.94358 1.000 235.18832 319 GLY B C 1
ATOM 2886 O O . GLY B 2 319 ? 651.60504 425.21146 382.55813 1.000 234.63188 319 GLY B O 1
ATOM 2887 N N . GLU B 2 320 ? 652.03099 423.04745 382.10259 1.000 233.16163 320 GLU B N 1
ATOM 2888 C CA . GLU B 2 320 ? 651.85074 423.22717 380.66762 1.000 227.04685 320 GLU B CA 1
ATOM 2889 C C . GLU B 2 320 ? 650.38980 423.38578 380.26271 1.000 224.66384 320 GLU B C 1
ATOM 2890 O O . GLU B 2 320 ? 650.12371 423.76029 379.11624 1.000 224.04681 320 GLU B O 1
ATOM 2896 N N . MET B 2 321 ? 649.44295 423.11085 381.15928 1.000 225.08224 321 MET B N 1
ATOM 2897 C CA . MET B 2 321 ? 648.03552 423.39080 380.91006 1.000 222.62879 321 MET B CA 1
ATOM 2898 C C . MET B 2 321 ? 647.35347 423.74264 382.22432 1.000 221.29390 321 MET B C 1
ATOM 2899 O O . MET B 2 321 ? 647.92854 423.60723 383.30772 1.000 221.53141 321 MET B O 1
ATOM 2904 N N . VAL B 2 322 ? 646.10608 424.19511 382.11536 1.000 218.56560 322 VAL B N 1
ATOM 2905 C CA . VAL B 2 322 ? 645.31746 424.64247 383.25746 1.000 216.91444 322 VAL B CA 1
ATOM 2906 C C . VAL B 2 322 ? 644.09502 423.74495 383.37806 1.000 216.06621 322 VAL B C 1
ATOM 2907 O O . VAL B 2 322 ? 643.30308 423.63881 382.43384 1.000 215.15658 322 VAL B O 1
ATOM 2911 N N . ILE B 2 323 ? 643.94193 423.10468 384.53203 1.000 217.54281 323 ILE B N 1
ATOM 2912 C CA . ILE B 2 323 ? 642.77091 422.29330 384.84045 1.000 218.40096 323 ILE B CA 1
ATOM 2913 C C . ILE B 2 323 ? 641.92586 423.07573 385.83657 1.000 223.85654 323 ILE B C 1
ATOM 2914 O O . ILE B 2 323 ? 642.22006 423.09343 387.03671 1.000 221.82393 323 ILE B O 1
ATOM 2919 N N . GLY B 2 324 ? 640.87036 423.71999 385.34587 1.000 228.75254 324 GLY B N 1
ATOM 2920 C CA . GLY B 2 324 ? 640.05577 424.56952 386.19115 1.000 235.23006 324 GLY B CA 1
ATOM 2921 C C . GLY B 2 324 ? 638.57966 424.23386 386.17083 1.000 246.61872 324 GLY B C 1
ATOM 2922 O O . GLY B 2 324 ? 637.99709 424.01484 385.10412 1.000 246.96136 324 GLY B O 1
ATOM 2923 N N . SER B 2 325 ? 637.96530 424.18498 387.35544 1.000 253.44357 325 SER B N 1
ATOM 2924 C CA . SER B 2 325 ? 636.52804 423.94695 387.43475 1.000 259.08900 325 SER B CA 1
ATOM 2925 C C . SER B 2 325 ? 635.74538 425.08587 386.79437 1.000 260.45197 325 SER B C 1
ATOM 2926 O O . SER B 2 325 ? 634.73947 424.85004 386.11487 1.000 263.23541 325 SER B O 1
ATOM 2929 N N . GLY B 2 326 ? 636.18600 426.32415 387.00465 1.000 257.90333 326 GLY B N 1
ATOM 2930 C CA . GLY B 2 326 ? 635.54971 427.46910 386.38557 1.000 257.76056 326 GLY B CA 1
ATOM 2931 C C . GLY B 2 326 ? 635.64253 427.43637 384.87475 1.000 260.73658 326 GLY B C 1
ATOM 2932 O O . GLY B 2 326 ? 636.74189 427.40911 384.31324 1.000 257.02246 326 GLY B O 1
ATOM 2933 N N . GLU B 2 327 ? 634.49115 427.43481 384.20747 1.000 266.17930 327 GLU B N 1
ATOM 2934 C CA . GLU B 2 327 ? 634.46850 427.35594 382.75395 1.000 266.44360 327 GLU B CA 1
ATOM 2935 C C . GLU B 2 327 ? 635.07237 428.61246 382.13986 1.000 263.55838 327 GLU B C 1
ATOM 2936 O O . GLU B 2 327 ? 634.83595 429.72986 382.60710 1.000 264.00098 327 GLU B O 1
ATOM 2942 N N . ASP B 2 328 ? 635.86063 428.42211 381.08491 1.000 263.02749 328 ASP B N 1
ATOM 2943 C CA . ASP B 2 328 ? 636.52979 429.53552 380.42040 1.000 260.66278 328 ASP B CA 1
ATOM 2944 C C . ASP B 2 328 ? 635.53750 430.26033 379.52004 1.000 260.35365 328 ASP B C 1
ATOM 2945 O O . ASP B 2 328 ? 635.19777 429.77342 378.43697 1.000 258.85580 328 ASP B O 1
ATOM 2950 N N . THR B 2 329 ? 635.07212 431.42435 379.96499 1.000 259.17313 329 THR B N 1
ATOM 2951 C CA . THR B 2 329 ? 634.12361 432.20194 379.18041 1.000 254.08418 329 THR B CA 1
ATOM 2952 C C . THR B 2 329 ? 634.83152 432.86460 378.00541 1.000 251.86807 329 THR B C 1
ATOM 2953 O O . THR B 2 329 ? 635.90694 433.45080 378.16355 1.000 250.00381 329 THR B O 1
ATOM 2957 N N . TYR B 2 330 ? 634.22788 432.76724 376.82496 1.000 252.84078 330 TYR B N 1
ATOM 2958 C CA . TYR B 2 330 ? 634.76410 433.36218 375.60910 1.000 250.80204 330 TYR B CA 1
ATOM 2959 C C . TYR B 2 330 ? 633.87284 434.51759 375.17822 1.000 251.09246 330 TYR B C 1
ATOM 2960 O O . TYR B 2 330 ? 632.65194 434.35970 375.07218 1.000 253.38786 330 TYR B O 1
ATOM 2969 N N . VAL B 2 331 ? 634.48324 435.67187 374.93379 1.000 249.30200 331 VAL B N 1
ATOM 2970 C CA . VAL B 2 331 ? 633.74285 436.85356 374.51455 1.000 250.70231 331 VAL B CA 1
ATOM 2971 C C . VAL B 2 331 ? 634.21224 437.30570 373.13716 1.000 252.88245 331 VAL B C 1
ATOM 2972 O O . VAL B 2 331 ? 635.28663 436.91950 372.67706 1.000 249.78073 331 VAL B O 1
ATOM 2977 N N . ASP C 3 34 ? 648.32399 358.99328 466.26416 1.000 205.03201 34 ASP C N 1
ATOM 2978 C CA . ASP C 3 34 ? 647.04802 359.62544 465.95082 1.000 207.25888 34 ASP C CA 1
ATOM 2979 C C . ASP C 3 34 ? 646.88271 360.93761 466.70982 1.000 208.13871 34 ASP C C 1
ATOM 2980 O O . ASP C 3 34 ? 645.77325 361.45297 466.84512 1.000 205.77744 34 ASP C O 1
ATOM 2985 N N . ILE C 3 35 ? 647.99337 361.47105 467.20516 1.000 208.77959 35 ILE C N 1
ATOM 2986 C CA . ILE C 3 35 ? 647.99588 362.71994 467.96327 1.000 206.32721 35 ILE C CA 1
ATOM 2987 C C . ILE C 3 35 ? 648.48476 363.80053 467.00495 1.000 203.69570 35 ILE C C 1
ATOM 2988 O O . ILE C 3 35 ? 649.68175 364.06900 466.89367 1.000 202.80411 35 ILE C O 1
ATOM 2993 N N . ARG C 3 36 ? 647.54759 364.43612 466.30586 1.000 204.10068 36 ARG C N 1
ATOM 2994 C CA . ARG C 3 36 ? 647.91840 365.49078 465.37844 1.000 204.36186 36 ARG C CA 1
ATOM 2995 C C . ARG C 3 36 ? 647.14631 366.76620 465.69471 1.000 203.39351 36 ARG C C 1
ATOM 2996 O O . ARG C 3 36 ? 646.00183 366.70681 466.15357 1.000 198.55965 36 ARG C O 1
ATOM 3004 N N . PRO C 3 37 ? 647.74678 367.93506 465.46795 1.000 204.47738 37 PRO C N 1
ATOM 3005 C CA . PRO C 3 37 ? 647.05974 369.19243 465.79227 1.000 199.80121 37 PRO C CA 1
ATOM 3006 C C . PRO C 3 37 ? 645.96224 369.48870 464.78015 1.000 196.01216 37 PRO C C 1
ATOM 3007 O O . PRO C 3 37 ? 646.21382 369.56988 463.57575 1.000 194.63176 37 PRO C O 1
ATOM 3011 N N . TYR C 3 38 ? 644.73890 369.64551 465.27776 1.000 194.88942 38 TYR C N 1
ATOM 3012 C CA . TYR C 3 38 ? 643.61832 369.97066 464.40782 1.000 197.39165 38 TYR C CA 1
ATOM 3013 C C . TYR C 3 38 ? 643.76181 371.39125 463.88287 1.000 195.99106 38 TYR C C 1
ATOM 3014 O O . TYR C 3 38 ? 644.18623 372.29485 464.60906 1.000 191.13250 38 TYR C O 1
ATOM 3023 N N . ASP C 3 39 ? 643.40666 371.58689 462.61761 1.000 198.31803 39 ASP C N 1
ATOM 3024 C CA . ASP C 3 39 ? 643.41161 372.90744 462.02823 1.000 198.50467 39 ASP C CA 1
ATOM 3025 C C . ASP C 3 39 ? 642.11856 373.15003 461.25993 1.000 197.91572 39 ASP C C 1
ATOM 3026 O O . ASP C 3 39 ? 641.53662 372.20690 460.71375 1.000 197.02202 39 ASP C O 1
ATOM 3031 N N . PRO C 3 40 ? 641.64192 374.39246 461.20822 1.000 196.63734 40 PRO C N 1
ATOM 3032 C CA . PRO C 3 40 ? 640.43248 374.68807 460.43539 1.000 193.24936 40 PRO C CA 1
ATOM 3033 C C . PRO C 3 40 ? 640.63449 374.38102 458.96052 1.000 195.29810 40 PRO C C 1
ATOM 3034 O O . PRO C 3 40 ? 641.75338 374.39285 458.44398 1.000 197.40918 40 PRO C O 1
ATOM 3038 N N . ASN C 3 41 ? 639.52021 374.08764 458.28974 1.000 194.94946 41 ASN C N 1
ATOM 3039 C CA . ASN C 3 41 ? 639.43233 373.65929 456.89152 1.000 194.84236 41 ASN C CA 1
ATOM 3040 C C . ASN C 3 41 ? 639.86888 372.20993 456.73391 1.000 192.87010 41 ASN C C 1
ATOM 3041 O O . ASN C 3 41 ? 640.18463 371.78447 455.61310 1.000 192.54949 41 ASN C O 1
ATOM 3046 N N . THR C 3 42 ? 639.92186 371.44263 457.82132 1.000 191.38100 42 THR C N 1
ATOM 3047 C CA . THR C 3 42 ? 640.13613 369.99794 457.74368 1.000 189.58908 42 THR C CA 1
ATOM 3048 C C . THR C 3 42 ? 638.78788 369.28434 457.85616 1.000 188.76612 42 THR C C 1
ATOM 3049 O O . THR C 3 42 ? 638.47685 368.60749 458.83792 1.000 186.38138 42 THR C O 1
ATOM 3053 N N . GLN C 3 43 ? 637.97263 369.45343 456.81361 1.000 192.82500 43 GLN C N 1
ATOM 3054 C CA . GLN C 3 43 ? 636.63363 368.86298 456.78616 1.000 193.28103 43 GLN C CA 1
ATOM 3055 C C . GLN C 3 43 ? 636.74398 367.36525 456.49256 1.000 191.86540 43 GLN C C 1
ATOM 3056 O O . GLN C 3 43 ? 636.51858 366.88431 455.37999 1.000 188.54754 43 GLN C O 1
ATOM 3062 N N . ARG C 3 44 ? 637.10609 366.61702 457.53520 1.000 193.62443 44 ARG C N 1
ATOM 3063 C CA . ARG C 3 44 ? 637.09214 365.15574 457.47831 1.000 196.53100 44 ARG C CA 1
ATOM 3064 C C . ARG C 3 44 ? 635.68264 364.66598 457.81403 1.000 196.07457 44 ARG C C 1
ATOM 3065 O O . ARG C 3 44 ? 635.41801 364.05587 458.85208 1.000 194.39590 44 ARG C O 1
ATOM 3073 N N . ARG C 3 45 ? 634.76316 364.95567 456.89744 1.000 194.82251 45 ARG C N 1
ATOM 3074 C CA . ARG C 3 45 ? 633.35486 364.60452 457.05965 1.000 192.21281 45 ARG C CA 1
ATOM 3075 C C . ARG C 3 45 ? 633.16946 363.14792 456.65645 1.000 193.54564 45 ARG C C 1
ATOM 3076 O O . ARG C 3 45 ? 633.06188 362.82632 455.47111 1.000 193.10600 45 ARG C O 1
ATOM 3084 N N . VAL C 3 46 ? 633.13183 362.26000 457.64306 1.000 196.46247 46 VAL C N 1
ATOM 3085 C CA . VAL C 3 46 ? 632.97362 360.82797 457.40177 1.000 197.40373 46 VAL C CA 1
ATOM 3086 C C . VAL C 3 46 ? 631.50884 360.49906 457.67012 1.000 196.43322 46 VAL C C 1
ATOM 3087 O O . VAL C 3 46 ? 631.11654 360.15868 458.78723 1.000 196.62430 46 VAL C O 1
ATOM 3091 N N . VAL C 3 47 ? 630.68970 360.60142 456.63115 1.000 194.88207 47 VAL C N 1
ATOM 3092 C CA . VAL C 3 47 ? 629.28823 360.18866 456.68059 1.000 190.32914 47 VAL C CA 1
ATOM 3093 C C . VAL C 3 47 ? 629.11134 359.15829 455.57123 1.000 188.11100 47 VAL C C 1
ATOM 3094 O O . VAL C 3 47 ? 628.78086 359.49123 454.42959 1.000 185.99463 47 VAL C O 1
ATOM 3098 N N . ARG C 3 48 ? 629.33103 357.88914 455.90644 1.000 184.51599 48 ARG C N 1
ATOM 3099 C CA . ARG C 3 48 ? 629.26902 356.78083 454.95815 1.000 178.65400 48 ARG C CA 1
ATOM 3100 C C . ARG C 3 48 ? 627.91095 356.10040 455.07701 1.000 176.03562 48 ARG C C 1
ATOM 3101 O O . ARG C 3 48 ? 627.55729 355.58942 456.14480 1.000 176.39783 48 ARG C O 1
ATOM 3109 N N . GLU C 3 49 ? 627.15626 356.09455 453.98093 1.000 169.22263 49 GLU C N 1
ATOM 3110 C CA . GLU C 3 49 ? 625.91714 355.33845 453.87771 1.000 161.10503 49 GLU C CA 1
ATOM 3111 C C . GLU C 3 49 ? 625.81289 354.76461 452.47326 1.000 155.84667 49 GLU C C 1
ATOM 3112 O O . GLU C 3 49 ? 626.59552 355.10065 451.58115 1.000 160.58690 49 GLU C O 1
ATOM 3118 N N . ARG C 3 50 ? 624.83471 353.88150 452.28144 1.000 148.67869 50 ARG C N 1
ATOM 3119 C CA . ARG C 3 50 ? 624.58145 353.24835 450.98714 1.000 145.32932 50 ARG C CA 1
ATOM 3120 C C . ARG C 3 50 ? 623.08685 353.35760 450.70664 1.000 138.59317 50 ARG C C 1
ATOM 3121 O O . ARG C 3 50 ? 622.29251 352.55325 451.19975 1.000 137.26551 50 ARG C O 1
ATOM 3129 N N . LEU C 3 51 ? 622.70893 354.35284 449.90840 1.000 131.11861 51 LEU C N 1
ATOM 3130 C CA . LEU C 3 51 ? 621.30461 354.61657 449.60270 1.000 128.15742 51 LEU C CA 1
ATOM 3131 C C . LEU C 3 51 ? 620.88307 353.72229 448.44421 1.000 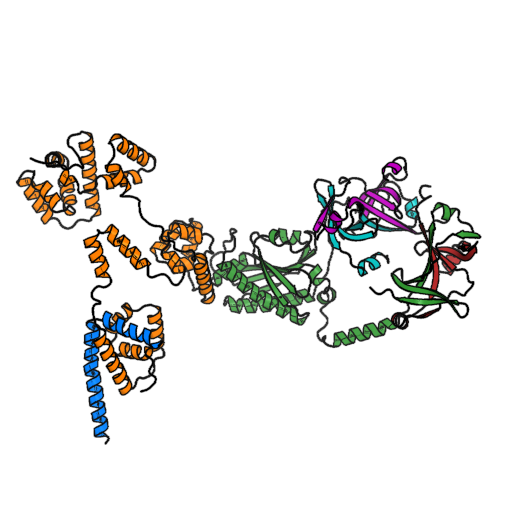129.79360 51 LEU C C 1
ATOM 3132 O O . LEU C 3 51 ? 620.98904 354.08781 447.27287 1.000 133.69604 51 LEU C O 1
ATOM 3137 N N . GLN C 3 52 ? 620.39844 352.52518 448.78004 1.000 128.73563 52 GLN C N 1
ATOM 3138 C CA . GLN C 3 52 ? 619.94986 351.59518 447.74950 1.000 129.10367 52 GLN C CA 1
ATOM 3139 C C . GLN C 3 52 ? 618.73971 352.13897 447.00336 1.000 126.92986 52 GLN C C 1
ATOM 3140 O O . GLN C 3 52 ? 618.65434 352.02759 445.77241 1.000 130.63269 52 GLN C O 1
ATOM 3146 N N . ALA C 3 53 ? 617.78936 352.72599 447.73311 1.000 122.53549 53 ALA C N 1
ATOM 3147 C CA . ALA C 3 53 ? 616.59652 353.26129 447.09040 1.000 120.72291 53 ALA C CA 1
ATOM 3148 C C . ALA C 3 53 ? 616.95556 354.37619 446.12120 1.000 120.91262 53 ALA C C 1
ATOM 3149 O O . ALA C 3 53 ? 616.34582 354.50122 445.05407 1.000 120.76427 53 ALA C O 1
ATOM 3151 N N . LEU C 3 54 ? 617.94862 355.19407 446.47048 1.000 120.09718 54 LEU C N 1
ATOM 3152 C CA . LEU C 3 54 ? 618.38690 356.23538 445.55069 1.000 116.72798 54 LEU C CA 1
ATOM 3153 C C . LEU C 3 54 ? 619.00373 355.63456 444.29510 1.000 115.43811 54 LEU C C 1
ATOM 3154 O O . LEU C 3 54 ? 618.82038 356.16399 443.19625 1.000 119.20549 54 LEU C O 1
ATOM 3159 N N . GLU C 3 55 ? 619.73456 354.52617 444.43265 1.000 112.90234 55 GLU C N 1
ATOM 3160 C CA . GLU C 3 55 ? 620.28412 353.86350 443.25304 1.000 112.59374 55 GLU C CA 1
ATOM 3161 C C . GLU C 3 55 ? 619.17633 353.32179 442.35748 1.000 114.99896 55 GLU C C 1
ATOM 3162 O O . GLU C 3 55 ? 619.24705 353.43488 441.12604 1.000 121.01950 55 GLU C O 1
ATOM 3168 N N . ILE C 3 56 ? 618.14141 352.73217 442.95749 1.000 111.07721 56 ILE C N 1
ATOM 3169 C CA . ILE C 3 56 ? 617.01416 352.24101 442.16891 1.000 110.19063 56 ILE C CA 1
ATOM 3170 C C . ILE C 3 56 ? 616.32114 353.39544 441.45597 1.000 114.37426 56 ILE C C 1
ATOM 3171 O O . ILE C 3 56 ? 615.96940 353.29866 440.27063 1.000 116.05277 56 ILE C O 1
ATOM 3176 N N . ILE C 3 57 ? 616.11577 354.50518 442.16678 1.000 113.65900 57 ILE C N 1
ATOM 3177 C CA . ILE C 3 57 ? 615.49377 355.67768 441.56208 1.000 114.54255 57 ILE C CA 1
ATOM 3178 C C . ILE C 3 57 ? 616.34416 356.19646 440.41290 1.000 112.87890 57 ILE C C 1
ATOM 3179 O O . ILE C 3 57 ? 615.82197 356.60855 439.37139 1.000 114.50089 57 ILE C O 1
ATOM 3184 N N . ASN C 3 58 ? 617.66610 356.18590 440.58313 1.000 110.41320 58 ASN C N 1
ATOM 3185 C CA . ASN C 3 58 ? 618.55273 356.62965 439.51597 1.000 109.04457 58 ASN C CA 1
ATOM 3186 C C . ASN C 3 58 ? 618.43216 355.73383 438.29377 1.000 113.94873 58 ASN C C 1
ATOM 3187 O O . ASN C 3 58 ? 618.43203 356.22148 437.16094 1.000 122.00362 58 ASN C O 1
ATOM 3192 N N . GLU C 3 59 ? 618.33632 354.41926 438.49977 1.000 113.03364 59 GLU C N 1
ATOM 3193 C CA . GLU C 3 59 ? 618.17314 353.51658 437.36206 1.000 114.44318 59 GLU C CA 1
ATOM 3194 C C . GLU C 3 59 ? 616.86145 353.77946 436.62882 1.000 116.70572 59 GLU C C 1
ATOM 3195 O O . GLU C 3 59 ? 616.82702 353.83616 435.38911 1.000 122.45639 59 GLU C O 1
ATOM 3201 N N . ARG C 3 60 ? 615.77063 353.94933 437.37884 1.000 112.93433 60 ARG C N 1
ATOM 3202 C CA . ARG C 3 60 ? 614.48686 354.23136 436.74249 1.000 114.74895 60 ARG C CA 1
ATOM 3203 C C . ARG C 3 60 ? 614.53448 355.54657 435.97502 1.000 116.45306 60 ARG C C 1
ATOM 3204 O O . ARG C 3 60 ? 614.03745 355.63931 434.84318 1.000 119.07244 60 ARG C O 1
ATOM 3212 N N . PHE C 3 61 ? 615.13823 356.57396 436.57391 1.000 112.70106 61 PHE C N 1
ATOM 3213 C CA . PHE C 3 61 ? 615.24440 357.86142 435.90306 1.000 115.00177 61 PHE C CA 1
ATOM 3214 C C . PHE C 3 61 ? 616.11582 357.76236 434.66252 1.000 112.76986 61 PHE C C 1
ATOM 3215 O O . PHE C 3 61 ? 615.85758 358.43735 433.66483 1.000 117.58482 61 PHE C O 1
ATOM 3223 N N . ALA C 3 62 ? 617.16913 356.94675 434.71329 1.000 109.20097 62 ALA C N 1
ATOM 3224 C CA . ALA C 3 62 ? 618.01498 356.76545 433.54101 1.000 110.09860 62 ALA C CA 1
ATOM 3225 C C . ALA C 3 62 ? 617.23767 356.12490 432.40351 1.000 118.71649 62 ALA C C 1
ATOM 3226 O O . ALA C 3 62 ? 617.37030 356.53235 431.24440 1.000 127.90924 62 ALA C O 1
ATOM 3228 N N . ARG C 3 63 ? 616.41392 355.12404 432.71384 1.000 113.95592 63 ARG C N 1
ATOM 3229 C CA . ARG C 3 63 ? 615.59005 354.51631 431.67156 1.000 117.88008 63 ARG C CA 1
ATOM 3230 C C . ARG C 3 63 ? 614.61108 355.53112 431.08565 1.000 120.50419 63 ARG C C 1
ATOM 3231 O O . ARG C 3 63 ? 614.45643 355.63665 429.85901 1.000 122.36035 63 ARG C O 1
ATOM 3239 N N . GLN C 3 64 ? 613.95394 356.30454 431.95361 1.000 118.17255 64 GLN C N 1
ATOM 3240 C CA . GLN C 3 64 ? 613.00293 357.30408 431.47409 1.000 119.65105 64 GLN C CA 1
ATOM 3241 C C . GLN C 3 64 ? 613.69466 358.36235 430.62360 1.000 119.21240 64 GLN C C 1
ATOM 3242 O O . GLN C 3 64 ? 613.15911 358.79853 429.59762 1.000 116.36178 64 GLN C O 1
ATOM 3248 N N . PHE C 3 65 ? 614.88877 358.78590 431.03415 1.000 121.98321 65 PHE C N 1
ATOM 3249 C CA . PHE C 3 65 ? 615.63558 359.77404 430.27174 1.000 114.87044 65 PHE C CA 1
ATOM 3250 C C . PHE C 3 65 ? 616.09924 359.21558 428.93845 1.000 118.13861 65 PHE C C 1
ATOM 3251 O O . PHE C 3 65 ? 616.16411 359.95556 427.95521 1.000 126.21451 65 PHE C O 1
ATOM 3259 N N . ARG C 3 66 ? 616.44078 357.92722 428.88138 1.000 118.79442 66 ARG C N 1
ATOM 3260 C CA . ARG C 3 66 ? 616.79041 357.33337 427.59642 1.000 122.60606 66 ARG C CA 1
ATOM 3261 C C . ARG C 3 66 ? 615.58763 357.33081 426.66118 1.000 122.27746 66 ARG C C 1
ATOM 3262 O O . ARG C 3 66 ? 615.72029 357.63237 425.46828 1.000 122.78083 66 ARG C O 1
ATOM 3270 N N . MET C 3 67 ? 614.39620 357.03307 427.19124 1.000 121.61784 67 MET C N 1
ATOM 3271 C CA . MET C 3 67 ? 613.19578 357.13262 426.36192 1.000 123.67612 67 MET C CA 1
ATOM 3272 C C . MET C 3 67 ? 612.97281 358.56352 425.88434 1.000 124.52220 67 MET C C 1
ATOM 3273 O O . MET C 3 67 ? 612.65439 358.79615 424.71031 1.000 129.15488 67 MET C O 1
ATOM 3278 N N . GLY C 3 68 ? 613.14514 359.53621 426.77903 1.000 122.27728 68 GLY C N 1
ATOM 3279 C CA . GLY C 3 68 ? 612.94928 360.92502 426.39344 1.000 118.35118 68 GLY C CA 1
ATOM 3280 C C . GLY C 3 68 ? 613.93537 361.38873 425.33781 1.000 121.94126 68 GLY C C 1
ATOM 3281 O O . GLY C 3 68 ? 613.56956 362.10336 424.40192 1.000 125.76967 68 GLY C O 1
ATOM 3282 N N . LEU C 3 69 ? 615.20022 360.99070 425.47330 1.000 122.85459 69 LEU C N 1
ATOM 3283 C CA . LEU C 3 69 ? 616.20425 361.37445 424.48860 1.000 121.01253 69 LEU C CA 1
ATOM 3284 C C . LEU C 3 69 ? 615.96014 360.68880 423.15344 1.000 126.92242 69 LEU C C 1
ATOM 3285 O O . LEU C 3 69 ? 616.21698 361.27472 422.09736 1.000 127.51855 69 LEU C O 1
ATOM 3290 N N . PHE C 3 70 ? 615.47743 359.44512 423.17283 1.000 130.65198 70 PHE C N 1
ATOM 3291 C CA . PHE C 3 70 ? 615.08653 358.80822 421.92127 1.000 129.47367 70 PHE C CA 1
ATOM 3292 C C . PHE C 3 70 ? 613.95990 359.59651 421.26495 1.000 127.44990 70 PHE C C 1
ATOM 3293 O O . PHE C 3 70 ? 613.96999 359.82144 420.04933 1.000 126.76330 70 PHE C O 1
ATOM 3301 N N . ASN C 3 71 ? 612.99451 360.05152 422.06395 1.000 128.55175 71 ASN C N 1
ATOM 3302 C CA . ASN C 3 71 ? 611.90115 360.85196 421.52217 1.000 132.12724 71 ASN C CA 1
ATOM 3303 C C . ASN C 3 71 ? 612.41811 362.15597 420.92157 1.000 129.68638 71 ASN C C 1
ATOM 3304 O O . ASN C 3 71 ? 611.96567 362.58583 419.85489 1.000 128.59362 71 ASN C O 1
ATOM 3309 N N . LEU C 3 72 ? 613.37357 362.79784 421.59363 1.000 125.17413 72 LEU C N 1
ATOM 3310 C CA . LEU C 3 72 ? 613.81283 364.12455 421.16791 1.000 122.85987 72 LEU C CA 1
ATOM 3311 C C . LEU C 3 72 ? 614.78942 364.04960 419.99945 1.000 121.62761 72 LEU C C 1
ATOM 3312 O O . LEU C 3 72 ? 614.50468 364.55154 418.90677 1.000 121.25945 72 LEU C O 1
ATOM 3317 N N . LEU C 3 73 ? 615.94787 363.42857 420.21059 1.000 122.62446 73 LEU C N 1
ATOM 3318 C CA . LEU C 3 73 ? 617.02239 363.44323 419.22722 1.000 123.33546 73 LEU C CA 1
ATOM 3319 C C . LEU C 3 73 ? 616.80648 362.47357 418.07580 1.000 127.11536 73 LEU C C 1
ATOM 3320 O O . LEU C 3 73 ? 617.56912 362.51526 417.10449 1.000 123.92003 73 LEU C O 1
ATOM 3325 N N . ARG C 3 74 ? 615.80178 361.60146 418.16502 1.000 132.47068 74 ARG C N 1
ATOM 3326 C CA . ARG C 3 74 ? 615.55487 360.56309 417.16319 1.000 131.56189 74 ARG C CA 1
ATOM 3327 C C . ARG C 3 74 ? 616.75390 359.63127 417.00859 1.000 131.69485 74 ARG C C 1
ATOM 3328 O O . ARG C 3 74 ? 616.98121 359.06370 415.93813 1.000 135.72986 74 ARG C O 1
ATOM 3336 N N . ARG C 3 75 ? 617.53189 359.47983 418.07705 1.000 127.19974 75 ARG C N 1
ATOM 3337 C CA . ARG C 3 75 ? 618.60677 358.50405 418.15580 1.000 122.04169 75 ARG C CA 1
ATOM 3338 C C . ARG C 3 75 ? 618.48938 357.78175 419.48955 1.000 124.36992 75 ARG C C 1
ATOM 3339 O O . ARG C 3 75 ? 617.85678 358.27430 420.42532 1.000 128.35880 75 ARG C O 1
ATOM 3347 N N . SER C 3 76 ? 619.09678 356.60074 419.57465 1.000 125.62744 76 SER C N 1
ATOM 3348 C CA . SER C 3 76 ? 618.96345 355.79051 420.77540 1.000 129.04777 76 SER C CA 1
ATOM 3349 C C . SER C 3 76 ? 620.22920 355.88650 421.60960 1.000 127.38303 76 SER C C 1
ATOM 3350 O O . SER C 3 76 ? 621.25378 355.29920 421.23188 1.000 128.39549 76 SER C O 1
ATOM 3353 N N . PRO C 3 77 ? 620.21432 356.59459 422.73439 1.000 124.72911 77 PRO C N 1
ATOM 3354 C CA . PRO C 3 77 ? 621.39110 356.65637 423.59985 1.000 128.54491 77 PRO C CA 1
ATOM 3355 C C . PRO C 3 77 ? 621.36270 355.59762 424.68795 1.000 133.31251 77 PRO C C 1
ATOM 3356 O O . PRO C 3 77 ? 620.31367 355.07696 425.06802 1.000 134.11224 77 PRO C O 1
ATOM 3360 N N . ASP C 3 78 ? 622.55084 355.28644 425.19508 1.000 136.99085 78 ASP C N 1
ATOM 3361 C CA . ASP C 3 78 ? 622.70998 354.40243 426.34053 1.000 138.06403 78 ASP C CA 1
ATOM 3362 C C . ASP C 3 78 ? 623.37462 355.17654 427.46773 1.000 130.69825 78 ASP C C 1
ATOM 3363 O O . ASP C 3 78 ? 624.41293 355.81330 427.26067 1.000 131.22172 78 ASP C O 1
ATOM 3368 N N . ILE C 3 79 ? 622.77448 355.12335 428.65341 1.000 121.31552 79 ILE C N 1
ATOM 3369 C CA . ILE C 3 79 ? 623.24053 355.87477 429.81072 1.000 117.03983 79 ILE C CA 1
ATOM 3370 C C . ILE C 3 79 ? 623.71299 354.89688 430.87383 1.000 116.56052 79 ILE C C 1
ATOM 3371 O O . ILE C 3 79 ? 622.98931 353.96040 431.23022 1.000 118.41499 79 ILE C O 1
ATOM 3376 N N . THR C 3 80 ? 624.92145 355.11850 431.37817 1.000 113.59005 80 THR C N 1
ATOM 3377 C CA . THR C 3 80 ? 625.47528 354.33460 432.47155 1.000 115.91423 80 THR C CA 1
ATOM 3378 C C . THR C 3 80 ? 625.34597 355.12691 433.76335 1.000 120.28728 80 THR C C 1
ATOM 3379 O O . THR C 3 80 ? 625.81572 356.26587 433.84628 1.000 120.06913 80 THR C O 1
ATOM 3383 N N . VAL C 3 81 ? 624.70979 354.52807 434.76290 1.000 120.56995 81 VAL C N 1
ATOM 3384 C CA . VAL C 3 81 ? 624.49549 355.18382 436.04681 1.000 115.89617 81 VAL C CA 1
ATOM 3385 C C . VAL C 3 81 ? 625.75282 355.02289 436.88748 1.000 115.39594 81 VAL C C 1
ATOM 3386 O O . VAL C 3 81 ? 626.16926 353.90004 437.18999 1.000 117.87274 81 VAL C O 1
ATOM 3390 N N . GLY C 3 82 ? 626.35674 356.14134 437.26565 1.000 113.15414 82 GLY C N 1
ATOM 3391 C CA . GLY C 3 82 ? 627.54502 356.09699 438.08545 1.000 117.49051 82 GLY C CA 1
ATOM 3392 C C . GLY C 3 82 ? 627.23171 355.88514 439.55113 1.000 119.90866 82 GLY C C 1
ATOM 3393 O O . GLY C 3 82 ? 626.09888 356.03325 440.00714 1.000 118.68072 82 GLY C O 1
ATOM 3394 N N . ALA C 3 83 ? 628.26957 355.52344 440.29806 1.000 121.10896 83 ALA C N 1
ATOM 3395 C CA . ALA C 3 83 ? 628.12159 355.32703 441.73121 1.000 114.88890 83 ALA C CA 1
ATOM 3396 C C . ALA C 3 83 ? 627.79103 356.64691 442.41204 1.000 113.34921 83 ALA C C 1
ATOM 3397 O O . ALA C 3 83 ? 628.34026 357.69688 442.06876 1.000 114.62601 83 ALA C O 1
ATOM 3399 N N . ILE C 3 84 ? 626.88184 356.58993 443.38298 1.000 110.02612 84 ILE C N 1
ATOM 3400 C CA . ILE C 3 84 ? 626.49218 357.79493 444.10176 1.000 109.04845 84 ILE C CA 1
ATOM 3401 C C . ILE C 3 84 ? 627.66746 358.26408 444.94239 1.000 115.10708 84 ILE C C 1
ATOM 3402 O O . ILE C 3 84 ? 628.12443 357.55649 445.84798 1.000 121.44912 84 ILE C O 1
ATOM 3407 N N . ARG C 3 85 ? 628.16528 359.45947 444.64599 1.000 112.03716 85 ARG C N 1
ATOM 3408 C CA . ARG C 3 85 ? 629.28660 360.04401 445.37030 1.000 116.76920 85 ARG C CA 1
ATOM 3409 C C . ARG C 3 85 ? 628.73171 361.00453 446.41351 1.000 118.07663 85 ARG C C 1
ATOM 3410 O O . ARG C 3 85 ? 628.22869 362.07895 446.07216 1.000 121.11349 85 ARG C O 1
ATOM 3418 N N . ILE C 3 86 ? 628.82153 360.61720 447.67961 1.000 115.02608 86 ILE C N 1
ATOM 3419 C CA . ILE C 3 86 ? 628.35762 361.43591 448.79125 1.000 115.10090 86 ILE C CA 1
ATOM 3420 C C . ILE C 3 86 ? 629.58031 362.18360 449.30888 1.000 118.01869 86 ILE C C 1
ATOM 3421 O O . ILE C 3 86 ? 630.34279 361.66379 450.12675 1.000 124.65872 86 ILE C O 1
ATOM 3426 N N . GLN C 3 87 ? 629.77067 363.40461 448.82892 1.000 120.23566 87 GLN C N 1
ATOM 3427 C CA . GLN C 3 87 ? 630.99568 364.15850 449.03717 1.000 122.80274 87 GLN C CA 1
ATOM 3428 C C . GLN C 3 87 ? 630.65622 365.58764 449.43238 1.000 120.22716 87 GLN C C 1
ATOM 3429 O O . GLN C 3 87 ? 629.54432 366.05914 449.18004 1.000 122.48113 87 GLN C O 1
ATOM 3435 N N . PRO C 3 88 ? 631.59423 366.29481 450.06491 1.000 115.98401 88 PRO C N 1
ATOM 3436 C CA . PRO C 3 88 ? 631.34917 367.70096 450.40471 1.000 116.03299 88 PRO C CA 1
ATOM 3437 C C . PRO C 3 88 ? 631.12237 368.54301 449.15995 1.000 119.02605 88 PRO C C 1
ATOM 3438 O O . PRO C 3 88 ? 631.62643 368.24070 448.07703 1.000 122.54031 88 PRO C O 1
ATOM 3442 N N . TYR C 3 89 ? 630.34775 369.61634 449.33093 1.000 117.95962 89 TYR C N 1
ATOM 3443 C CA . TYR C 3 89 ? 629.90459 370.40431 448.18525 1.000 117.74594 89 TYR C CA 1
ATOM 3444 C C . TYR C 3 89 ? 631.07548 371.04464 447.45073 1.000 120.34338 89 TYR C C 1
ATOM 3445 O O . TYR C 3 89 ? 631.09114 371.08252 446.21609 1.000 122.75007 89 TYR C O 1
ATOM 3454 N N . HIS C 3 90 ? 632.05766 371.56736 448.18633 1.000 120.61009 90 HIS C N 1
ATOM 3455 C CA . HIS C 3 90 ? 633.16729 372.25562 447.53380 1.000 123.04742 90 HIS C CA 1
ATOM 3456 C C . HIS C 3 90 ? 633.97021 371.30117 446.65920 1.000 126.80681 90 HIS C C 1
ATOM 3457 O O . HIS C 3 90 ? 634.41349 371.67236 445.56500 1.000 129.97161 90 HIS C O 1
ATOM 3464 N N . GLU C 3 91 ? 634.16191 370.06457 447.12203 1.000 125.83160 91 GLU C N 1
ATOM 3465 C CA . GLU C 3 91 ? 634.86389 369.07206 446.31607 1.000 126.55028 91 GLU C CA 1
ATOM 3466 C C . GLU C 3 91 ? 634.08662 368.74729 445.04736 1.000 126.19015 91 GLU C C 1
ATOM 3467 O O . GLU C 3 91 ? 634.67799 368.55235 443.97936 1.000 131.41636 91 GLU C O 1
ATOM 3473 N N . PHE C 3 92 ? 632.75814 368.67584 445.14690 1.000 121.82408 92 PHE C N 1
ATOM 3474 C CA . PHE C 3 92 ? 631.93807 368.45436 443.96095 1.000 119.26599 92 PHE C CA 1
ATOM 3475 C C . PHE C 3 92 ? 632.05479 369.61647 442.98478 1.000 114.42138 92 PHE C C 1
ATOM 3476 O O . PHE C 3 92 ? 632.16363 369.41034 441.77071 1.000 111.42980 92 PHE C O 1
ATOM 3484 N N . ALA C 3 93 ? 632.03456 370.84654 443.49831 1.000 116.43928 93 ALA C N 1
ATOM 3485 C CA . ALA C 3 93 ? 632.06548 372.01422 442.62498 1.000 119.08698 93 ALA C CA 1
ATOM 3486 C C . ALA C 3 93 ? 633.41763 372.16828 441.94299 1.000 123.42289 93 ALA C C 1
ATOM 3487 O O . ALA C 3 93 ? 633.48674 372.58945 440.78280 1.000 122.91810 93 ALA C O 1
ATOM 3489 N N . ARG C 3 94 ? 634.50475 371.83956 442.64350 1.000 128.15217 94 ARG C N 1
ATOM 3490 C CA . ARG C 3 94 ? 635.82907 372.02997 442.06358 1.000 129.14047 94 ARG C CA 1
ATOM 3491 C C . ARG C 3 94 ? 636.07341 371.13260 440.85705 1.000 128.64280 94 ARG C C 1
ATOM 3492 O O . ARG C 3 94 ? 636.92242 371.45917 440.02124 1.000 131.87314 94 ARG C O 1
ATOM 3500 N N . ASN C 3 95 ? 635.35364 370.01874 440.74007 1.000 123.40268 95 ASN C N 1
ATOM 3501 C CA . ASN C 3 95 ? 635.53998 369.10712 439.62013 1.000 122.38170 95 ASN C CA 1
ATOM 3502 C C . ASN C 3 95 ? 634.64083 369.41986 438.43286 1.000 125.48990 95 ASN C C 1
ATOM 3503 O O . ASN C 3 95 ? 634.79245 368.78964 437.38143 1.000 126.31488 95 ASN C O 1
ATOM 3508 N N . LEU C 3 96 ? 633.71891 370.36121 438.56882 1.000 128.52162 96 LEU C N 1
ATOM 3509 C CA . LEU C 3 96 ? 632.83020 370.70050 437.46388 1.000 123.57089 96 LEU C CA 1
ATOM 3510 C C . LEU C 3 96 ? 633.56547 371.56398 436.44584 1.000 122.57176 96 LEU C C 1
ATOM 3511 O O . LEU C 3 96 ? 634.18580 372.56236 436.82362 1.000 123.58223 96 LEU C O 1
ATOM 3516 N N . PRO C 3 97 ? 633.52754 371.21400 435.16312 1.000 121.43160 97 PRO C N 1
ATOM 3517 C CA . PRO C 3 97 ? 634.13855 372.07718 434.14909 1.000 120.10323 97 PRO C CA 1
ATOM 3518 C C . PRO C 3 97 ? 633.41810 373.41117 434.05811 1.000 120.96401 97 PRO C C 1
ATOM 3519 O O . PRO C 3 97 ? 632.21371 373.51272 434.30234 1.000 121.50811 97 PRO C O 1
ATOM 3523 N N . VAL C 3 98 ? 634.17515 374.44262 433.70560 1.000 123.45032 98 VAL C N 1
ATOM 3524 C CA . VAL C 3 98 ? 633.67340 375.80791 433.61212 1.000 124.53144 98 VAL C CA 1
ATOM 3525 C C . VAL C 3 98 ? 633.84278 376.27422 432.17481 1.000 131.28213 98 VAL C C 1
ATOM 3526 O O . VAL C 3 98 ? 634.92401 376.11303 431.60536 1.000 135.41069 98 VAL C O 1
ATOM 3530 N N . PRO C 3 99 ? 632.80576 376.83108 431.53796 1.000 133.69276 99 PRO C N 1
ATOM 3531 C CA . PRO C 3 99 ? 631.43917 377.01400 432.03737 1.000 129.47827 99 PRO C CA 1
ATOM 3532 C C . PRO C 3 99 ? 630.63174 375.73157 431.93237 1.000 128.29278 99 PRO C C 1
ATOM 3533 O O . PRO C 3 99 ? 631.01416 374.81695 431.21401 1.000 128.14953 99 PRO C O 1
ATOM 3537 N N . THR C 3 100 ? 629.51143 375.63678 432.64076 1.000 128.10886 100 THR C N 1
ATOM 3538 C CA . THR C 3 100 ? 628.64493 374.47233 432.54609 1.000 122.55848 100 THR C CA 1
ATOM 3539 C C . THR C 3 100 ? 627.22608 374.90433 432.87260 1.000 119.92120 100 THR C C 1
ATOM 3540 O O . THR C 3 100 ? 627.00316 375.94665 433.49239 1.000 124.09324 100 THR C O 1
ATOM 3544 N N . ASN C 3 101 ? 626.26816 374.09013 432.44710 1.000 111.28355 101 ASN C N 1
ATOM 3545 C CA . ASN C 3 101 ? 624.85881 374.39853 432.63972 1.000 107.75056 101 ASN C CA 1
ATOM 3546 C C . ASN C 3 101 ? 624.40802 373.87929 433.99774 1.000 110.70398 101 ASN C C 1
ATOM 3547 O O . ASN C 3 101 ? 624.35169 372.66475 434.21651 1.000 111.31043 101 ASN C O 1
ATOM 3552 N N . LEU C 3 102 ? 624.08032 374.79796 434.90056 1.000 113.82949 102 LEU C N 1
ATOM 3553 C CA . LEU C 3 102 ? 623.62069 374.47087 436.24535 1.000 109.29695 102 LEU C CA 1
ATOM 3554 C C . LEU C 3 102 ? 622.15019 374.84798 436.33495 1.000 111.01664 102 LEU C C 1
ATOM 3555 O O . LEU C 3 102 ? 621.80483 376.03060 436.25403 1.000 112.77918 102 LEU C O 1
ATOM 3560 N N . ASN C 3 103 ? 621.28812 373.85313 436.50016 1.000 108.26297 103 ASN C N 1
ATOM 3561 C CA . ASN C 3 103 ? 619.84652 374.06153 436.55524 1.000 107.38592 103 ASN C CA 1
ATOM 3562 C C . ASN C 3 103 ? 619.36735 373.80598 437.97662 1.000 106.04141 103 ASN C C 1
ATOM 3563 O O . ASN C 3 103 ? 619.39897 372.66738 438.45425 1.000 106.95413 103 ASN C O 1
ATOM 3568 N N . LEU C 3 104 ? 618.92179 374.86308 438.64483 1.000 108.40936 104 LEU C N 1
ATOM 3569 C CA . LEU C 3 104 ? 618.38197 374.73937 439.98809 1.000 105.03436 104 LEU C CA 1
ATOM 3570 C C . LEU C 3 104 ? 616.94722 374.23956 439.92929 1.000 108.32975 104 LEU C C 1
ATOM 3571 O O . LEU C 3 104 ? 616.14520 374.70851 439.11841 1.000 114.63939 104 LEU C O 1
ATOM 3576 N N . ILE C 3 105 ? 616.62421 373.28263 440.79777 1.000 107.93993 105 ILE C N 1
ATOM 3577 C CA . ILE C 3 105 ? 615.29652 372.69148 440.84392 1.000 112.60310 105 ILE C CA 1
ATOM 3578 C C . ILE C 3 105 ? 614.81347 372.66820 442.28582 1.000 117.12774 105 ILE C C 1
ATOM 3579 O O . ILE C 3 105 ? 615.59778 372.74135 443.23326 1.000 120.92298 105 ILE C O 1
ATOM 3584 N N . HIS C 3 106 ? 613.49693 372.56533 442.43958 1.000 118.26249 106 HIS C N 1
ATOM 3585 C CA . HIS C 3 106 ? 612.84914 372.50273 443.74357 1.000 121.78095 106 HIS C CA 1
ATOM 3586 C C . HIS C 3 106 ? 612.21711 371.13135 443.91662 1.000 125.40835 106 HIS C C 1
ATOM 3587 O O . HIS C 3 106 ? 611.42161 370.70096 443.07569 1.000 132.17567 106 HIS C O 1
ATOM 3594 N N . LEU C 3 107 ? 612.57588 370.44672 444.99725 1.000 121.43431 107 LEU C N 1
ATOM 3595 C CA . LEU C 3 107 ? 611.98313 369.15368 445.32324 1.000 123.49021 107 LEU C CA 1
ATOM 3596 C C . LEU C 3 107 ? 610.93214 369.33022 446.41868 1.000 134.24902 107 LEU C C 1
ATOM 3597 O O . LEU C 3 107 ? 611.15048 369.02982 447.59132 1.000 138.64441 107 LEU C O 1
ATOM 3602 N N . LYS C 3 108 ? 609.77273 369.83578 446.01360 1.000 134.95746 108 LYS C N 1
ATOM 3603 C CA . LYS C 3 108 ? 608.66468 369.95403 446.95030 1.000 135.58372 108 LYS C CA 1
ATOM 3604 C C . LYS C 3 108 ? 608.21352 368.56715 447.40062 1.000 137.82153 108 LYS C C 1
ATOM 3605 O O . LYS C 3 108 ? 608.19680 367.62926 446.59680 1.000 137.91301 108 LYS C O 1
ATOM 3611 N N . PRO C 3 109 ? 607.83524 368.39844 448.67229 1.000 138.01005 109 PRO C N 1
ATOM 3612 C CA . PRO C 3 109 ? 607.77147 369.40108 449.73972 1.000 137.61034 109 PRO C CA 1
ATOM 3613 C C . PRO C 3 109 ? 609.05642 369.50265 450.55337 1.000 139.07394 109 PRO C C 1
ATOM 3614 O O . PRO C 3 109 ? 609.07298 370.14994 451.59526 1.000 143.21462 109 PRO C O 1
ATOM 3618 N N . LEU C 3 110 ? 610.14050 368.86751 450.11799 1.000 136.25807 110 LEU C N 1
ATOM 3619 C CA . LEU C 3 110 ? 611.38224 368.90686 450.87737 1.000 136.60453 110 LEU C CA 1
ATOM 3620 C C . LEU C 3 110 ? 611.97136 370.31178 450.87743 1.000 141.12146 110 LEU C C 1
ATOM 3621 O O . LEU C 3 110 ? 612.00051 370.99283 449.84891 1.000 136.57995 110 LEU C O 1
ATOM 3626 N N . ARG C 3 111 ? 612.44162 370.74326 452.04448 1.000 145.36450 111 ARG C N 1
ATOM 3627 C CA . ARG C 3 111 ? 613.04245 372.06359 452.17028 1.000 149.11511 111 ARG C CA 1
ATOM 3628 C C . ARG C 3 111 ? 614.41364 372.08384 451.50988 1.000 145.72982 111 ARG C C 1
ATOM 3629 O O . ARG C 3 111 ? 615.23821 371.19485 451.74022 1.000 144.77789 111 ARG C O 1
ATOM 3637 N N . GLY C 3 112 ? 614.66077 373.10374 450.70166 1.000 140.20066 112 GLY C N 1
ATOM 3638 C CA . GLY C 3 112 ? 615.92321 373.26909 450.01375 1.000 134.43394 112 GLY C CA 1
ATOM 3639 C C . GLY C 3 112 ? 615.74222 373.31063 448.50978 1.000 133.80553 112 GLY C C 1
ATOM 3640 O O . GLY C 3 112 ? 614.63511 373.21866 447.98209 1.000 137.91093 112 GLY C O 1
ATOM 3641 N N . THR C 3 113 ? 616.87221 373.44802 447.82035 1.000 127.51509 113 THR C N 1
ATOM 3642 C CA . THR C 3 113 ? 616.90082 373.53802 446.36821 1.000 123.47170 113 THR C CA 1
ATOM 3643 C C . THR C 3 113 ? 617.85823 372.49599 445.81161 1.000 116.12811 113 THR C C 1
ATOM 3644 O O . THR C 3 113 ? 618.88140 372.18921 446.42858 1.000 120.15221 113 THR C O 1
ATOM 3648 N N . GLY C 3 114 ? 617.51039 371.93994 444.65037 1.000 109.32619 114 GLY C N 1
ATOM 3649 C CA . GLY C 3 114 ? 618.31833 370.93224 444.00328 1.000 102.69349 114 GLY C CA 1
ATOM 3650 C C . GLY C 3 114 ? 619.17477 371.50332 442.88282 1.000 106.53232 114 GLY C C 1
ATOM 3651 O O . GLY C 3 114 ? 619.22689 372.70578 442.64325 1.000 117.28434 114 GLY C O 1
ATOM 3652 N N . LEU C 3 115 ? 619.86582 370.59892 442.19325 1.000 102.04614 115 LEU C N 1
ATOM 3653 C CA . LEU C 3 115 ? 620.73051 370.95638 441.07845 1.000 97.61011 115 LEU C CA 1
ATOM 3654 C C . LEU C 3 115 ? 620.67242 369.87865 440.00832 1.000 98.79077 115 LEU C C 1
ATOM 3655 O O . LEU C 3 115 ? 620.69041 368.68546 440.31941 1.000 104.45423 115 LEU C O 1
ATOM 3660 N N . VAL C 3 116 ? 620.59407 370.30131 438.74925 1.000 101.22777 116 VAL C N 1
ATOM 3661 C CA . VAL C 3 116 ? 620.70526 369.40857 437.60008 1.000 99.15098 116 VAL C CA 1
ATOM 3662 C C . VAL C 3 116 ? 621.75969 369.98817 436.66979 1.000 102.22821 116 VAL C C 1
ATOM 3663 O O . VAL C 3 116 ? 621.63402 371.13399 436.21937 1.000 108.61737 116 VAL C O 1
ATOM 3667 N N . VAL C 3 117 ? 622.78787 369.20026 436.37414 1.000 99.55108 117 VAL C N 1
ATOM 3668 C CA . VAL C 3 117 ? 623.96535 369.66982 435.65500 1.000 100.10077 117 VAL C CA 1
ATOM 3669 C C . VAL C 3 117 ? 623.98951 369.01872 434.28234 1.000 105.16470 117 VAL C C 1
ATOM 3670 O O . VAL C 3 117 ? 623.94124 367.78896 434.17095 1.000 107.94918 117 VAL C O 1
ATOM 3674 N N . PHE C 3 118 ? 624.07213 369.83925 433.24092 1.000 107.09897 118 PHE C N 1
ATOM 3675 C CA . PHE C 3 118 ? 624.27822 369.36801 431.87680 1.000 105.98410 118 PHE C CA 1
ATOM 3676 C C . PHE C 3 118 ? 625.66535 369.81438 431.43620 1.000 111.74738 118 PHE C C 1
ATOM 3677 O O . PHE C 3 118 ? 625.89970 371.00830 431.22707 1.000 118.18376 118 PHE C O 1
ATOM 3685 N N . SER C 3 119 ? 626.58007 368.86156 431.29136 1.000 107.51460 119 SER C N 1
ATOM 3686 C CA . SER C 3 119 ? 627.93725 369.19839 430.91164 1.000 111.45511 119 SER C CA 1
ATOM 3687 C C . SER C 3 119 ? 627.95885 369.76155 429.49496 1.000 115.60485 119 SER C C 1
ATOM 3688 O O . SER C 3 119 ? 627.09681 369.43809 428.67581 1.000 114.80273 119 SER C O 1
ATOM 3691 N N . PRO C 3 120 ? 628.93411 370.61876 429.18580 1.000 116.25313 120 PRO C N 1
ATOM 3692 C CA . PRO C 3 120 ? 628.97936 371.20887 427.84061 1.000 109.54650 120 PRO C CA 1
ATOM 3693 C C . PRO C 3 120 ? 629.06750 370.17690 426.73803 1.000 116.27934 120 PRO C C 1
ATOM 3694 O O . PRO C 3 120 ? 628.56419 370.42090 425.63662 1.000 121.82031 120 PRO C O 1
ATOM 3698 N N . SER C 3 121 ? 629.69404 369.02934 426.99597 1.000 114.60609 121 SER C N 1
ATOM 3699 C CA . SER C 3 121 ? 629.77852 367.99325 425.97400 1.000 117.89518 121 SER C CA 1
ATOM 3700 C C . SER C 3 121 ? 628.39515 367.47221 425.60674 1.000 118.95977 121 SER C C 1
ATOM 3701 O O . SER C 3 121 ? 628.07467 367.30444 424.42406 1.000 123.88548 121 SER C O 1
ATOM 3704 N N . LEU C 3 122 ? 627.55538 367.21619 426.61098 1.000 113.74838 122 LEU C N 1
ATOM 3705 C CA . LEU C 3 122 ? 626.22434 366.68789 426.33349 1.000 113.36269 122 LEU C CA 1
ATOM 3706 C C . LEU C 3 122 ? 625.37241 367.69832 425.58065 1.000 112.74114 122 LEU C C 1
ATOM 3707 O O . LEU C 3 122 ? 624.64965 367.33325 424.64817 1.000 118.84188 122 LEU C O 1
ATOM 3712 N N . VAL C 3 123 ? 625.43454 368.96997 425.97301 1.000 109.37500 123 VAL C N 1
ATOM 3713 C CA . VAL C 3 123 ? 624.65916 369.99001 425.27641 1.000 109.92758 123 VAL C CA 1
ATOM 3714 C C . VAL C 3 123 ? 625.16984 370.16845 423.85361 1.000 113.05532 123 VAL C C 1
ATOM 3715 O O . VAL C 3 123 ? 624.38565 370.36296 422.91852 1.000 117.27731 123 VAL C O 1
ATOM 3719 N N . PHE C 3 124 ? 626.48922 370.11435 423.66918 1.000 113.97454 124 PHE C N 1
ATOM 3720 C CA . PHE C 3 124 ? 627.06365 370.14053 422.32908 1.000 114.59992 124 PHE C CA 1
ATOM 3721 C C . PHE C 3 124 ? 626.49255 369.01204 421.48087 1.000 113.25315 124 PHE C C 1
ATOM 3722 O O . PHE C 3 124 ? 626.03926 369.23532 420.35320 1.000 117.95001 124 PHE C O 1
ATOM 3730 N N . ILE C 3 125 ? 626.47849 367.79475 422.02470 1.000 109.86291 125 ILE C N 1
ATOM 3731 C CA . ILE C 3 125 ? 625.96715 366.64866 421.27666 1.000 113.00258 125 ILE C CA 1
ATOM 3732 C C . ILE C 3 125 ? 624.49496 366.84567 420.94110 1.000 112.30197 125 ILE C C 1
ATOM 3733 O O . ILE C 3 125 ? 624.05828 366.60364 419.80964 1.000 117.10760 125 ILE C O 1
ATOM 3738 N N . ALA C 3 126 ? 623.70863 367.28928 421.92118 1.000 107.32590 126 ALA C N 1
ATOM 3739 C CA . ALA C 3 126 ? 622.27080 367.42231 421.71771 1.000 107.26485 126 ALA C CA 1
ATOM 3740 C C . ALA C 3 126 ? 621.95332 368.48550 420.67603 1.000 112.59370 126 ALA C C 1
ATOM 3741 O O . ALA C 3 126 ? 621.10947 368.27411 419.79837 1.000 118.92177 126 ALA C O 1
ATOM 3743 N N . VAL C 3 127 ? 622.61814 369.63832 420.75641 1.000 112.51954 127 VAL C N 1
ATOM 3744 C CA . VAL C 3 127 ? 622.37874 370.70005 419.78603 1.000 111.87046 127 VAL C CA 1
ATOM 3745 C C . VAL C 3 127 ? 622.83936 370.27208 418.39933 1.000 112.58882 127 VAL C C 1
ATOM 3746 O O . VAL C 3 127 ? 622.15200 370.51636 417.40105 1.000 115.88246 127 VAL C O 1
ATOM 3750 N N . ASP C 3 128 ? 623.99976 369.61772 418.31168 1.000 113.05176 128 ASP C N 1
ATOM 3751 C CA . ASP C 3 128 ? 624.49444 369.16527 417.01824 1.000 119.45520 128 ASP C CA 1
ATOM 3752 C C . ASP C 3 128 ? 623.53093 368.17453 416.38190 1.000 122.94301 128 ASP C C 1
ATOM 3753 O O . ASP C 3 128 ? 623.25959 368.24702 415.17879 1.000 129.70276 128 ASP C O 1
ATOM 3758 N N . ASN C 3 129 ? 622.99689 367.24477 417.17361 1.000 120.07815 129 ASN C N 1
ATOM 3759 C CA . ASN C 3 129 ? 622.04592 366.28249 416.63014 1.000 124.01343 129 ASN C CA 1
ATOM 3760 C C . ASN C 3 129 ? 620.73263 366.95443 416.25122 1.000 118.20603 129 ASN C C 1
ATOM 3761 O O . ASN C 3 129 ? 620.10148 366.58037 415.25666 1.000 120.87738 129 ASN C O 1
ATOM 3766 N N . LEU C 3 130 ? 620.30138 367.94153 417.03683 1.000 111.23477 130 LEU C N 1
ATOM 3767 C CA . LEU C 3 130 ? 619.02381 368.59372 416.77480 1.000 108.62060 130 LEU C CA 1
ATOM 3768 C C . LEU C 3 130 ? 619.05531 369.40541 415.48705 1.000 116.82522 130 LEU C C 1
ATOM 3769 O O . LEU C 3 130 ? 618.08948 369.39102 414.71677 1.000 124.48375 130 LEU C O 1
ATOM 3774 N N . PHE C 3 131 ? 620.15012 370.11668 415.23137 1.000 115.87142 131 PHE C N 1
ATOM 3775 C CA . PHE C 3 131 ? 620.20424 371.09545 414.14736 1.000 113.73527 131 PHE C CA 1
ATOM 3776 C C . PHE C 3 131 ? 620.86898 370.54495 412.89528 1.000 117.74147 131 PHE C C 1
ATOM 3777 O O . PHE C 3 131 ? 621.60050 371.25584 412.20347 1.000 121.61192 131 PHE C O 1
ATOM 3785 N N . GLY C 3 132 ? 620.63428 369.27364 412.58613 1.000 121.89291 132 GLY C N 1
ATOM 3786 C CA . GLY C 3 132 ? 621.00877 368.70755 411.31364 1.000 126.68879 132 GLY C CA 1
ATOM 3787 C C . GLY C 3 132 ? 622.34341 367.99981 411.28750 1.000 133.45982 132 GLY C C 1
ATOM 3788 O O . GLY C 3 132 ? 622.57320 367.17804 410.39441 1.000 138.92385 132 GLY C O 1
ATOM 3789 N N . GLY C 3 133 ? 623.22752 368.28449 412.23855 1.000 129.20827 133 GLY C N 1
ATOM 3790 C CA . GLY C 3 133 ? 624.50779 367.60751 412.27289 1.000 136.03318 133 GLY C CA 1
ATOM 3791 C C . GLY C 3 133 ? 624.34712 366.16048 412.70875 1.000 147.58077 133 GLY C C 1
ATOM 3792 O O . GLY C 3 133 ? 623.58854 365.84219 413.62348 1.000 144.38912 133 GLY C O 1
ATOM 3793 N N . ASP C 3 134 ? 625.07476 365.27812 412.03437 1.000 158.43844 134 ASP C N 1
ATOM 3794 C CA . ASP C 3 134 ? 625.05925 363.86024 412.35927 1.000 159.00989 134 ASP C CA 1
ATOM 3795 C C . ASP C 3 134 ? 625.99305 363.51476 413.50857 1.000 154.09352 134 ASP C C 1
ATOM 3796 O O . ASP C 3 134 ? 625.99714 362.36676 413.96342 1.000 153.84327 134 ASP C O 1
ATOM 3801 N N . GLY C 3 135 ? 626.78078 364.47418 413.98383 1.000 149.10838 135 GLY C N 1
ATOM 3802 C CA . GLY C 3 135 ? 627.68315 364.24496 415.08628 1.000 149.43347 135 GLY C CA 1
ATOM 3803 C C . GLY C 3 135 ? 628.98522 363.57220 414.72196 1.000 156.40350 135 GLY C C 1
ATOM 3804 O O . GLY C 3 135 ? 629.81540 363.35051 415.61182 1.000 160.93593 135 GLY C O 1
ATOM 3805 N N . ARG C 3 136 ? 629.19983 363.24230 413.44782 1.000 158.34198 136 ARG C N 1
ATOM 3806 C CA . ARG C 3 136 ? 630.45031 362.60846 413.05270 1.000 163.94470 136 ARG C CA 1
ATOM 3807 C C . ARG C 3 136 ? 631.64111 363.54673 413.17261 1.000 162.41858 136 ARG C C 1
ATOM 3808 O O . ARG C 3 136 ? 632.78081 363.07192 413.21263 1.000 163.88036 136 ARG C O 1
ATOM 3816 N N . PHE C 3 137 ? 631.40854 364.84982 413.22997 1.000 155.90592 137 PHE C N 1
ATOM 3817 C CA . PHE C 3 137 ? 632.49339 365.80010 413.38881 1.000 155.89492 137 PHE C CA 1
ATOM 3818 C C . PHE C 3 137 ? 633.00608 365.78860 414.82605 1.000 161.04471 137 PHE C C 1
ATOM 3819 O O . PHE C 3 137 ? 632.24526 365.52761 415.76138 1.000 160.16070 137 PHE C O 1
ATOM 3827 N N . PRO C 3 138 ? 634.29543 366.05555 415.02410 1.000 165.54683 138 PRO C N 1
ATOM 3828 C CA . PRO C 3 138 ? 634.84239 366.06026 416.38522 1.000 164.67759 138 PRO C CA 1
ATOM 3829 C C . PRO C 3 138 ? 634.18910 367.13030 417.24583 1.000 163.14070 138 PRO C C 1
ATOM 3830 O O . PRO C 3 138 ? 633.88525 368.23120 416.78197 1.000 160.55561 138 PRO C O 1
ATOM 3834 N N . THR C 3 139 ? 633.97915 366.79338 418.51436 1.000 164.11206 139 THR C N 1
ATOM 3835 C CA . THR C 3 139 ? 633.43204 367.74703 419.46919 1.000 163.82863 139 THR C CA 1
ATOM 3836 C C . THR C 3 139 ? 634.52634 368.71800 419.89343 1.000 165.31990 139 THR C C 1
ATOM 3837 O O . THR C 3 139 ? 635.54995 368.30654 420.44966 1.000 167.85910 139 THR C O 1
ATOM 3841 N N . LYS C 3 140 ? 634.31593 370.00353 419.62556 1.000 162.66748 140 LYS C N 1
ATOM 3842 C CA . LYS C 3 140 ? 635.31958 371.04009 419.85322 1.000 163.49729 140 LYS C CA 1
ATOM 3843 C C . LYS C 3 140 ? 634.77253 371.98451 420.92177 1.000 165.58397 140 LYS C C 1
ATOM 3844 O O . LYS C 3 140 ? 634.04830 372.93417 420.61423 1.000 166.89285 140 LYS C O 1
ATOM 3850 N N . VAL C 3 141 ? 635.11573 371.71786 422.17929 1.000 165.59015 141 VAL C N 1
ATOM 3851 C CA . VAL C 3 141 ? 634.66078 372.51496 423.31393 1.000 164.43998 141 VAL C CA 1
ATOM 3852 C C . VAL C 3 141 ? 635.83731 373.36741 423.76791 1.000 166.59211 141 VAL C C 1
ATOM 3853 O O . VAL C 3 141 ? 636.76930 372.87318 424.41219 1.000 167.05829 141 VAL C O 1
ATOM 3857 N N . GLU C 3 142 ? 635.79787 374.65603 423.43221 1.000 166.44744 142 GLU C N 1
ATOM 3858 C CA . GLU C 3 142 ? 636.84778 375.57124 423.85987 1.000 164.77593 142 GLU C CA 1
ATOM 3859 C C . GLU C 3 142 ? 636.46368 376.31948 425.12781 1.000 163.84426 142 GLU C C 1
ATOM 3860 O O . GLU C 3 142 ? 637.34275 376.81053 425.84444 1.000 164.68985 142 GLU C O 1
ATOM 3866 N N . GLY C 3 143 ? 635.16989 376.41234 425.41877 1.000 159.67611 143 GLY C N 1
ATOM 3867 C CA . GLY C 3 143 ? 634.69821 377.13901 426.57801 1.000 153.19215 143 GLY C CA 1
ATOM 3868 C C . GLY C 3 143 ? 634.00425 378.42877 426.19943 1.000 150.40117 143 GLY C C 1
ATOM 3869 O O . GLY C 3 143 ? 634.65833 379.43679 425.91875 1.000 151.88821 143 GLY C O 1
ATOM 3870 N N . ARG C 3 144 ? 632.67481 378.40824 426.18752 1.000 148.55241 144 ARG C N 1
ATOM 3871 C CA . ARG C 3 144 ? 631.89764 379.58971 425.85272 1.000 148.47144 144 ARG C CA 1
ATOM 3872 C C . ARG C 3 144 ? 630.54294 379.49759 426.53506 1.000 151.62714 144 ARG C C 1
ATOM 3873 O O . ARG C 3 144 ? 630.08186 378.41388 426.90085 1.000 148.91310 144 ARG C O 1
ATOM 3881 N N . GLU C 3 145 ? 629.90618 380.65294 426.69818 1.000 155.37246 145 GLU C N 1
ATOM 3882 C CA . GLU C 3 145 ? 628.60216 380.69663 427.33473 1.000 153.72848 145 GLU C CA 1
ATOM 3883 C C . GLU C 3 145 ? 627.54102 380.09710 426.41485 1.000 146.16031 145 GLU C C 1
ATOM 3884 O O . GLU C 3 145 ? 627.76291 379.86578 425.22326 1.000 143.58073 145 GLU C O 1
ATOM 3890 N N . PHE C 3 146 ? 626.37136 379.84024 426.98980 1.000 140.62879 146 PHE C N 1
ATOM 3891 C CA . PHE C 3 146 ? 625.24613 379.27192 426.26210 1.000 136.92676 146 PHE C CA 1
ATOM 3892 C C . PHE C 3 146 ? 624.37694 380.40235 425.72909 1.000 139.89717 146 PHE C C 1
ATOM 3893 O O . PHE C 3 146 ? 623.91133 381.24852 426.49941 1.000 139.00311 146 PHE C O 1
ATOM 3901 N N . THR C 3 147 ? 624.15776 380.41192 424.41782 1.000 143.39805 147 THR C N 1
ATOM 3902 C CA . THR C 3 147 ? 623.29465 381.41029 423.81072 1.000 140.85415 147 THR C CA 1
ATOM 3903 C C . THR C 3 147 ? 621.83048 381.03805 424.03407 1.000 138.85493 147 THR C C 1
ATOM 3904 O O . THR C 3 147 ? 621.50018 380.08223 424.74027 1.000 139.48154 147 THR C O 1
ATOM 3908 N N . HIS C 3 148 ? 620.93610 381.80952 423.41714 1.000 136.83387 148 HIS C N 1
ATOM 3909 C CA . HIS C 3 148 ? 619.51235 381.62105 423.66970 1.000 136.62860 148 HIS C CA 1
ATOM 3910 C C . HIS C 3 148 ? 618.99493 380.32750 423.05184 1.000 134.62550 148 HIS C C 1
ATOM 3911 O O . HIS C 3 148 ? 618.15788 379.64481 423.64996 1.000 135.15088 148 HIS C O 1
ATOM 3918 N N . THR C 3 149 ? 619.46853 379.97555 421.85593 1.000 134.41856 149 THR C N 1
ATOM 3919 C CA . THR C 3 149 ? 619.01129 378.74465 421.21584 1.000 134.56641 149 THR C CA 1
ATOM 3920 C C . THR C 3 149 ? 619.46995 377.51702 421.99488 1.000 132.91890 149 THR C C 1
ATOM 3921 O O . THR C 3 149 ? 618.68414 376.59087 422.24645 1.000 135.05649 149 THR C O 1
ATOM 3925 N N . GLU C 3 150 ? 620.74725 377.48829 422.37988 1.000 129.03276 150 GLU C N 1
ATOM 3926 C CA . GLU C 3 150 ? 621.21866 376.41835 423.24755 1.000 127.77567 150 GLU C CA 1
ATOM 3927 C C . GLU C 3 150 ? 620.48318 376.43224 424.57588 1.000 124.52113 150 GLU C C 1
ATOM 3928 O O . GLU C 3 150 ? 620.26883 375.37554 425.17661 1.000 122.45426 150 GLU C O 1
ATOM 3934 N N . GLN C 3 151 ? 620.07663 377.61332 425.04329 1.000 125.23240 151 GLN C N 1
ATOM 3935 C CA . GLN C 3 151 ? 619.28182 377.67748 426.26237 1.000 125.07904 151 GLN C CA 1
ATOM 3936 C C . GLN C 3 151 ? 617.93057 377.00214 426.07140 1.000 121.87300 151 GLN C C 1
ATOM 3937 O O . GLN C 3 151 ? 617.45478 376.29940 426.96585 1.000 124.98701 151 GLN C O 1
ATOM 3943 N N . ARG C 3 152 ? 617.29890 377.19801 424.91200 1.000 120.33255 152 ARG C N 1
ATOM 3944 C CA . ARG C 3 152 ? 616.03416 376.52068 424.63758 1.000 119.58156 152 ARG C CA 1
ATOM 3945 C C . ARG C 3 152 ? 616.22298 375.01083 424.57579 1.000 118.11978 152 ARG C C 1
ATOM 3946 O O . ARG C 3 152 ? 615.39106 374.24779 425.08519 1.000 121.96857 152 ARG C O 1
ATOM 3954 N N . VAL C 3 153 ? 617.30942 374.56116 423.94593 1.000 117.28105 153 VAL C N 1
ATOM 3955 C CA . VAL C 3 153 ? 617.57084 373.12447 423.86747 1.000 116.99883 153 VAL C CA 1
ATOM 3956 C C . VAL C 3 153 ? 617.78403 372.54443 425.26136 1.000 114.22531 153 VAL C C 1
ATOM 3957 O O . VAL C 3 153 ? 617.24423 371.48063 425.60389 1.000 114.44595 153 VAL C O 1
ATOM 3961 N N . ILE C 3 154 ? 618.57426 373.23555 426.08556 1.000 115.28015 154 ILE C N 1
ATOM 3962 C CA . ILE C 3 154 ? 618.80294 372.80037 427.45857 1.000 117.55318 154 ILE C CA 1
ATOM 3963 C C . ILE C 3 154 ? 617.49637 372.78963 428.23526 1.000 118.51299 154 ILE C C 1
ATOM 3964 O O . ILE C 3 154 ? 617.25948 371.90672 429.06256 1.000 119.33716 154 ILE C O 1
ATOM 3969 N N . ASN C 3 155 ? 616.63085 373.77248 427.98719 1.000 119.93854 155 ASN C N 1
ATOM 3970 C CA . ASN C 3 155 ? 615.34807 373.82269 428.67668 1.000 116.91089 155 ASN C CA 1
ATOM 3971 C C . ASN C 3 155 ? 614.48354 372.62413 428.31399 1.000 116.96242 155 ASN C C 1
ATOM 3972 O O . ASN C 3 155 ? 613.83323 372.03195 429.18217 1.000 120.07333 155 ASN C O 1
ATOM 3977 N N . ARG C 3 156 ? 614.46592 372.25120 427.03405 1.000 114.88004 156 ARG C N 1
ATOM 3978 C CA . ARG C 3 156 ? 613.72104 371.06514 426.61958 1.000 115.18168 156 ARG C CA 1
ATOM 3979 C C . ARG C 3 156 ? 614.26624 369.81158 427.29449 1.000 119.81442 156 ARG C C 1
ATOM 3980 O O . ARG C 3 156 ? 613.50650 369.00037 427.84918 1.000 125.84550 156 ARG C O 1
ATOM 3988 N N . MET C 3 157 ? 615.59062 369.64003 427.26050 1.000 118.21297 157 MET C N 1
ATOM 3989 C CA . MET C 3 157 ? 616.18959 368.46723 427.88939 1.000 116.42244 157 MET C CA 1
ATOM 3990 C C . MET C 3 157 ? 615.90327 368.44088 429.38304 1.000 116.10343 157 MET C C 1
ATOM 3991 O O . MET C 3 157 ? 615.64790 367.37701 429.95484 1.000 115.32716 157 MET C O 1
ATOM 3996 N N . LEU C 3 158 ? 615.94171 369.60424 430.03052 1.000 115.37854 158 LEU C N 1
ATOM 3997 C CA . LEU C 3 158 ? 615.69760 369.67208 431.46344 1.000 112.19131 158 LEU C CA 1
ATOM 3998 C C . LEU C 3 158 ? 614.24949 369.35020 431.78996 1.000 114.75715 158 LEU C C 1
ATOM 3999 O O . LEU C 3 158 ? 613.97081 368.70652 432.80335 1.000 119.15454 158 LEU C O 1
ATOM 4004 N N . LYS C 3 159 ? 613.31124 369.79894 430.95559 1.000 115.44847 159 LYS C N 1
ATOM 4005 C CA . LYS C 3 159 ? 611.91517 369.43678 431.17233 1.000 117.56411 159 LYS C CA 1
ATOM 4006 C C . LYS C 3 159 ? 611.73426 367.92815 431.07425 1.000 118.98564 159 LYS C C 1
ATOM 4007 O O . LYS C 3 159 ? 611.07555 367.31355 431.92585 1.000 123.28846 159 LYS C O 1
ATOM 4013 N N . LEU C 3 160 ? 612.34096 367.30950 430.05831 1.000 114.99746 160 LEU C N 1
ATOM 4014 C CA . LEU C 3 160 ? 612.24793 365.85710 429.93566 1.000 114.42202 160 LEU C CA 1
ATOM 4015 C C . LEU C 3 160 ? 612.87476 365.15946 431.13801 1.000 119.05344 160 LEU C C 1
ATOM 4016 O O . LEU C 3 160 ? 612.30314 364.20725 431.68745 1.000 120.69398 160 LEU C O 1
ATOM 4021 N N . ALA C 3 161 ? 614.04612 365.63022 431.56746 1.000 118.07491 161 ALA C N 1
ATOM 4022 C CA . ALA C 3 161 ? 614.74003 365.00588 432.68614 1.000 114.08092 161 ALA C CA 1
ATOM 4023 C C . ALA C 3 161 ? 613.95400 365.15348 433.98051 1.000 114.83651 161 ALA C C 1
ATOM 4024 O O . ALA C 3 161 ? 613.89474 364.21816 434.78174 1.000 121.08485 161 ALA C O 1
ATOM 4026 N N . LEU C 3 162 ? 613.35430 366.32164 434.20987 1.000 110.99007 162 LEU C N 1
ATOM 4027 C CA . LEU C 3 162 ? 612.56176 366.52314 435.41617 1.000 112.32842 162 LEU C CA 1
ATOM 4028 C C . LEU C 3 162 ? 611.31561 365.65272 435.40793 1.000 115.68584 162 LEU C C 1
ATOM 4029 O O . LEU C 3 162 ? 610.92811 365.10782 436.44830 1.000 118.85017 162 LEU C O 1
ATOM 4034 N N . GLU C 3 163 ? 610.66890 365.51169 434.24928 1.000 114.85672 163 GLU C N 1
ATOM 4035 C CA . GLU C 3 163 ? 609.52846 364.60677 434.16864 1.000 121.09059 163 GLU C CA 1
ATOM 4036 C C . GLU C 3 163 ? 609.95047 363.18189 434.50215 1.000 121.66412 163 GLU C C 1
ATOM 4037 O O . GLU C 3 163 ? 609.28302 362.48665 435.27911 1.000 127.85415 163 GLU C O 1
ATOM 4043 N N . GLY C 3 164 ? 611.07749 362.73947 433.94243 1.000 117.55839 164 GLY C N 1
ATOM 4044 C CA . GLY C 3 164 ? 611.56183 361.40304 434.24878 1.000 116.38136 164 GLY C CA 1
ATOM 4045 C C . GLY C 3 164 ? 611.90627 361.22769 435.71558 1.000 118.49812 164 GLY C C 1
ATOM 4046 O O . GLY C 3 164 ? 611.61126 360.19145 436.31417 1.000 122.66700 164 GLY C O 1
ATOM 4047 N N . TYR C 3 165 ? 612.53467 362.23969 436.31309 1.000 117.47984 165 TYR C N 1
ATOM 4048 C CA . TYR C 3 165 ? 612.91690 362.16344 437.71779 1.000 114.48416 165 TYR C CA 1
ATOM 4049 C C . TYR C 3 165 ? 611.69414 362.09225 438.62002 1.000 115.43407 165 TYR C C 1
ATOM 4050 O O . TYR C 3 165 ? 611.65878 361.29798 439.56769 1.000 118.99652 165 TYR C O 1
ATOM 4059 N N . SER C 3 166 ? 610.68229 362.91511 438.34239 1.000 114.21917 166 SER C N 1
ATOM 4060 C CA . SER C 3 166 ? 609.45429 362.85615 439.12422 1.000 114.74252 166 SER C CA 1
ATOM 4061 C C . SER C 3 166 ? 608.77578 361.50450 438.96968 1.000 116.91867 166 SER C C 1
ATOM 4062 O O . SER C 3 166 ? 608.28090 360.93471 439.94915 1.000 117.90003 166 SER C O 1
ATOM 4065 N N . ASP C 3 167 ? 608.74703 360.97058 437.74592 1.000 121.24562 167 ASP C N 1
ATOM 4066 C CA . ASP C 3 167 ? 608.13618 359.66332 437.53590 1.000 126.44870 167 ASP C CA 1
ATOM 4067 C C . ASP C 3 167 ? 608.87965 358.57954 438.30392 1.000 125.54394 167 ASP C C 1
ATOM 4068 O O . ASP C 3 167 ? 608.25827 357.68315 438.88562 1.000 130.15753 167 ASP C O 1
ATOM 4073 N N . ALA C 3 168 ? 610.21156 358.64025 438.31178 1.000 121.19165 168 ALA C N 1
ATOM 4074 C CA . ALA C 3 168 ? 610.99000 357.65426 439.05231 1.000 121.02039 168 ALA C CA 1
ATOM 4075 C C . ALA C 3 168 ? 610.72583 357.75959 440.54789 1.000 125.33154 168 ALA C C 1
ATOM 4076 O O . ALA C 3 168 ? 610.53013 356.74660 441.22816 1.000 125.56025 168 ALA C O 1
ATOM 4078 N N . TRP C 3 169 ? 610.70716 358.98346 441.07915 1.000 126.93429 169 TRP C N 1
ATOM 4079 C CA . TRP C 3 169 ? 610.48144 359.15687 442.50894 1.000 125.67405 169 TRP C CA 1
ATOM 4080 C C . TRP C 3 169 ? 609.05796 358.81409 442.92232 1.000 128.77710 169 TRP C C 1
ATOM 4081 O O . TRP C 3 169 ? 608.83024 358.49718 444.09389 1.000 131.28587 169 TRP C O 1
ATOM 4092 N N . LYS C 3 170 ? 608.10066 358.87210 441.99329 1.000 129.36771 170 LYS C N 1
ATOM 4093 C CA . LYS C 3 170 ? 606.70983 358.59599 442.34035 1.000 130.05586 170 LYS C CA 1
ATOM 4094 C C . LYS C 3 170 ? 606.53650 357.20900 442.94618 1.000 130.97816 170 LYS C C 1
ATOM 4095 O O . LYS C 3 170 ? 605.67518 357.01405 443.81142 1.000 132.24670 170 LYS C O 1
ATOM 4101 N N . ALA C 3 171 ? 607.35181 356.24102 442.52285 1.000 131.99382 171 ALA C N 1
ATOM 4102 C CA . ALA C 3 171 ? 607.20778 354.87950 443.02699 1.000 133.68274 171 ALA C CA 1
ATOM 4103 C C . ALA C 3 171 ? 607.47068 354.79345 444.52492 1.000 133.21789 171 ALA C C 1
ATOM 4104 O O . ALA C 3 171 ? 606.90359 353.93019 445.20336 1.000 130.16359 171 ALA C O 1
ATOM 4106 N N . ILE C 3 172 ? 608.31807 355.66687 445.05868 1.000 133.71173 172 ILE C N 1
ATOM 4107 C CA . ILE C 3 172 ? 608.68529 355.65305 446.46859 1.000 132.10412 172 ILE C CA 1
ATOM 4108 C C . ILE C 3 172 ? 60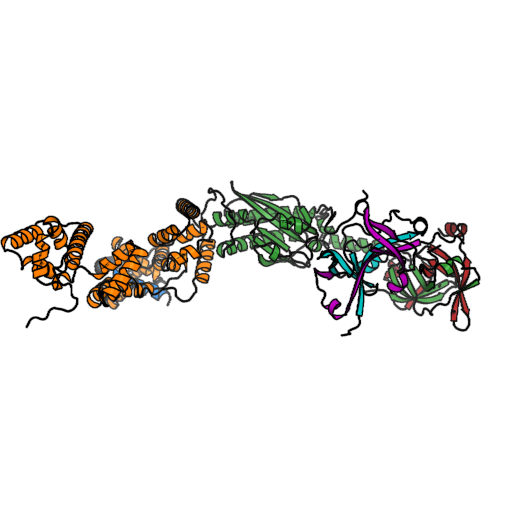8.02377 356.79635 447.22974 1.000 135.22552 172 ILE C C 1
ATOM 4109 O O . ILE C 3 172 ? 607.29390 356.56945 448.19480 1.000 139.48142 172 ILE C O 1
ATOM 4114 N N . ASN C 3 173 ? 608.27105 358.03774 446.80848 1.000 134.47272 173 ASN C N 1
ATOM 4115 C CA . ASN C 3 173 ? 607.67616 359.19801 447.44864 1.000 135.07602 173 ASN C CA 1
ATOM 4116 C C . ASN C 3 173 ? 607.34170 360.22298 446.37107 1.000 136.28451 173 ASN C C 1
ATOM 4117 O O . ASN C 3 173 ? 608.24407 360.66668 445.64068 1.000 136.55546 173 ASN C O 1
ATOM 4122 N N . PRO C 3 174 ? 606.07624 360.62027 446.24339 1.000 139.12052 174 PRO C N 1
ATOM 4123 C CA . PRO C 3 174 ? 605.69574 361.57175 445.18820 1.000 137.83179 174 PRO C CA 1
ATOM 4124 C C . PRO C 3 174 ? 606.20906 362.96873 445.50290 1.000 135.63112 174 PRO C C 1
ATOM 4125 O O . PRO C 3 174 ? 606.01963 363.47784 446.60904 1.000 133.12836 174 PRO C O 1
ATOM 4129 N N . LEU C 3 175 ? 606.86230 363.58744 444.52181 1.000 134.11319 175 LEU C N 1
ATOM 4130 C CA . LEU C 3 175 ? 607.29056 364.97330 444.62432 1.000 134.93027 175 LEU C CA 1
ATOM 4131 C C . LEU C 3 175 ? 606.97239 365.70812 443.33360 1.000 134.86627 175 LEU C C 1
ATOM 4132 O O . LEU C 3 175 ? 606.83178 365.10105 442.26911 1.000 134.22156 175 LEU C O 1
ATOM 4137 N N . GLU C 3 176 ? 606.86160 367.02572 443.44270 1.000 139.48777 176 GLU C N 1
ATOM 4138 C CA . GLU C 3 176 ? 606.73424 367.90023 442.28843 1.000 139.15060 176 GLU C CA 1
ATOM 4139 C C . GLU C 3 176 ? 608.05104 368.63384 442.08823 1.000 137.88297 176 GLU C C 1
ATOM 4140 O O . GLU C 3 176 ? 608.59417 369.21214 443.03456 1.000 139.70564 176 GLU C O 1
ATOM 4146 N N . VAL C 3 177 ? 608.56253 368.60101 440.86299 1.000 131.09199 177 VAL C N 1
ATOM 4147 C CA . VAL C 3 177 ? 609.83670 369.21737 440.51745 1.000 123.52668 177 VAL C CA 1
ATOM 4148 C C . VAL C 3 177 ? 609.54534 370.44394 439.66447 1.000 126.40584 177 VAL C C 1
ATOM 4149 O O . VAL C 3 177 ? 608.75775 370.37755 438.71261 1.000 130.60524 177 VAL C O 1
ATOM 4153 N N . GLU C 3 178 ? 610.14939 371.57161 440.02226 1.000 126.30633 178 GLU C N 1
ATOM 4154 C CA . GLU C 3 178 ? 609.94196 372.82022 439.30620 1.000 127.97496 178 GLU C CA 1
ATOM 4155 C C . GLU C 3 178 ? 611.27675 373.42346 438.90067 1.000 123.67275 178 GLU C C 1
ATOM 4156 O O . GLU C 3 178 ? 612.22625 373.45129 439.68901 1.000 124.05974 178 GLU C O 1
ATOM 4162 N N . TYR C 3 179 ? 611.33613 373.90413 437.66538 1.000 118.59837 179 TYR C N 1
ATOM 4163 C CA . TYR C 3 179 ? 612.48813 374.64684 437.18587 1.000 118.29191 179 TYR C CA 1
ATOM 4164 C C . TYR C 3 179 ? 612.46589 376.05530 437.76292 1.000 126.73084 179 TYR C C 1
ATOM 4165 O O . TYR C 3 179 ? 611.43176 376.72776 437.75337 1.000 131.97201 179 TYR C O 1
ATOM 4174 N N . VAL C 3 180 ? 613.61105 376.49948 438.27401 1.000 126.73658 180 VAL C N 1
ATOM 4175 C CA . VAL C 3 180 ? 613.74535 377.82279 438.87749 1.000 124.26249 180 VAL C CA 1
ATOM 4176 C C . VAL C 3 180 ? 614.52915 378.76748 437.97122 1.000 125.16883 180 VAL C C 1
ATOM 4177 O O . VAL C 3 180 ? 614.00868 379.79505 437.53394 1.000 126.99887 180 VAL C O 1
ATOM 4181 N N . ARG C 3 181 ? 615.77866 378.43266 437.67279 1.000 119.69098 181 ARG C N 1
ATOM 4182 C CA . ARG C 3 181 ? 616.64057 379.27430 436.84942 1.000 114.24530 181 ARG C CA 1
ATOM 4183 C C . ARG C 3 181 ? 617.86381 378.45186 436.46856 1.000 111.79727 181 ARG C C 1
ATOM 4184 O O . ARG C 3 181 ? 618.04752 377.32513 436.93768 1.000 115.87657 181 ARG C O 1
ATOM 4192 N N . SER C 3 182 ? 618.70527 379.02633 435.61479 1.000 111.74810 182 SER C N 1
ATOM 4193 C CA . SER C 3 182 ? 619.93386 378.37974 435.18482 1.000 114.89279 182 SER C CA 1
ATOM 4194 C C . SER C 3 182 ? 621.10502 379.33103 435.37075 1.000 118.42964 182 SER C C 1
ATOM 4195 O O . SER C 3 182 ? 620.95814 380.55306 435.30543 1.000 123.22994 182 SER C O 1
ATOM 4198 N N . GLU C 3 183 ? 622.27733 378.75045 435.61032 1.000 116.78561 183 GLU C N 1
ATOM 4199 C CA . GLU C 3 183 ? 623.49777 379.51779 435.79556 1.000 121.84710 183 GLU C CA 1
ATOM 4200 C C . GLU C 3 183 ? 624.63252 378.83631 435.04660 1.000 120.71017 183 GLU C C 1
ATOM 4201 O O . GLU C 3 183 ? 624.58975 377.63500 434.77246 1.000 121.44816 183 GLU C O 1
ATOM 4207 N N . MET C 3 184 ? 625.65615 379.62274 434.71276 1.000 121.30112 184 MET C N 1
ATOM 4208 C CA . MET C 3 184 ? 626.83204 379.10056 434.03484 1.000 124.03006 184 MET C CA 1
ATOM 4209 C C . MET C 3 184 ? 628.04067 378.94384 434.94211 1.000 123.28065 184 MET C C 1
ATOM 4210 O O . MET C 3 184 ? 628.98525 378.24492 434.56522 1.000 126.38929 184 MET C O 1
ATOM 4215 N N . GLN C 3 185 ? 628.03605 379.56482 436.11622 1.000 121.05228 185 GLN C N 1
ATOM 4216 C CA . GLN C 3 185 ? 629.15035 379.49950 437.04811 1.000 125.53310 185 GLN C CA 1
ATOM 4217 C C . GLN C 3 185 ? 628.68845 378.86953 438.35174 1.000 125.52323 185 GLN C C 1
ATOM 4218 O O . GLN C 3 185 ? 627.56269 379.10427 438.80073 1.000 127.72980 185 GLN C O 1
ATOM 4224 N N . VAL C 3 186 ? 629.56634 378.06719 438.95719 1.000 121.49021 186 VAL C N 1
ATOM 4225 C CA . VAL C 3 186 ? 629.22816 377.39510 440.20378 1.000 121.85571 186 VAL C CA 1
ATOM 4226 C C . VAL C 3 186 ? 629.01460 378.38275 441.33886 1.000 124.03348 186 VAL C C 1
ATOM 4227 O O . VAL C 3 186 ? 628.31394 378.06875 442.30599 1.000 127.72077 186 VAL C O 1
ATOM 4231 N N . LYS C 3 187 ? 629.60246 379.57733 441.24837 1.000 123.11220 187 LYS C N 1
ATOM 4232 C CA . LYS C 3 187 ? 629.46688 380.55397 442.32089 1.000 122.84377 187 LYS C CA 1
ATOM 4233 C C . LYS C 3 187 ? 628.08864 381.19625 442.35195 1.000 125.74883 187 LYS C C 1
ATOM 4234 O O . LYS C 3 187 ? 627.69522 381.73572 443.39046 1.000 128.07429 187 LYS C O 1
ATOM 4240 N N . PHE C 3 188 ? 627.34768 381.15319 441.24578 1.000 122.47309 188 PHE C N 1
ATOM 4241 C CA . PHE C 3 188 ? 626.03352 381.77897 441.20900 1.000 121.59977 188 PHE C CA 1
ATOM 4242 C C . PHE C 3 188 ? 624.95400 380.91393 441.84158 1.000 127.63336 188 PHE C C 1
ATOM 4243 O O . PHE C 3 188 ? 623.83245 381.39282 442.03662 1.000 133.07522 188 PHE C O 1
ATOM 4251 N N . THR C 3 189 ? 625.26097 379.65734 442.16332 1.000 129.59659 189 THR C N 1
ATOM 4252 C CA . THR C 3 189 ? 624.24528 378.75373 442.69309 1.000 129.27529 189 THR C CA 1
ATOM 4253 C C . THR C 3 189 ? 624.22341 378.76014 444.21791 1.000 131.85129 189 THR C C 1
ATOM 4254 O O . THR C 3 189 ? 623.21513 379.12610 444.83133 1.000 131.94848 189 THR C O 1
ATOM 4258 N N . ASN C 3 190 ? 625.33152 378.36216 444.84220 1.000 130.21344 190 ASN C N 1
ATOM 4259 C CA . ASN C 3 190 ? 625.43077 378.23588 446.29577 1.000 129.85869 190 ASN C CA 1
ATOM 4260 C C . ASN C 3 190 ? 624.33408 377.31303 446.82985 1.000 129.78522 190 ASN C C 1
ATOM 4261 O O . ASN C 3 190 ? 623.43867 377.71824 447.57206 1.000 128.58766 190 ASN C O 1
ATOM 4266 N N . ILE C 3 191 ? 624.42574 376.04395 446.42604 1.000 127.72430 191 ILE C N 1
ATOM 4267 C CA . ILE C 3 191 ? 623.32652 375.10663 446.63387 1.000 121.33531 191 ILE C CA 1
ATOM 4268 C C . ILE C 3 191 ? 623.11042 374.80350 448.11558 1.000 120.91616 191 ILE C C 1
ATOM 4269 O O . ILE C 3 191 ? 621.98416 374.50791 448.53101 1.000 119.38921 191 ILE C O 1
ATOM 4274 N N . THR C 3 192 ? 624.15634 374.86778 448.93435 1.000 124.19854 192 THR C N 1
ATOM 4275 C CA . THR C 3 192 ? 624.03636 374.66106 450.37466 1.000 128.52243 192 THR C CA 1
ATOM 4276 C C . THR C 3 192 ? 624.41292 375.93671 451.11843 1.000 136.43545 192 THR C C 1
ATOM 4277 O O . THR C 3 192 ? 624.83742 376.93050 450.52625 1.000 140.15965 192 THR C O 1
ATOM 4281 N N . THR C 3 193 ? 624.25410 375.88996 452.44299 1.000 136.38211 193 THR C N 1
ATOM 4282 C CA . THR C 3 193 ? 624.59731 377.03839 453.27457 1.000 136.35423 193 THR C CA 1
ATOM 4283 C C . THR C 3 193 ? 626.10304 377.25917 453.32650 1.000 133.50269 193 THR C C 1
ATOM 4284 O O . THR C 3 193 ? 626.57122 378.40211 453.28372 1.000 136.07241 193 THR C O 1
ATOM 4288 N N . SER C 3 194 ? 626.87672 376.18347 453.41759 1.000 133.45793 194 SER C N 1
ATOM 4289 C CA . SER C 3 194 ? 628.31691 376.29004 453.57159 1.000 134.25891 194 SER C CA 1
ATOM 4290 C C . SER C 3 194 ? 629.02386 375.41755 452.54757 1.000 134.60659 194 SER C C 1
ATOM 4291 O O . SER C 3 194 ? 628.48654 374.39064 452.12312 1.000 137.47417 194 SER C O 1
ATOM 4294 N N . PRO C 3 195 ? 630.23375 375.80150 452.13496 1.000 134.36713 195 PRO C N 1
ATOM 4295 C CA . PRO C 3 195 ? 630.97202 374.97768 451.16491 1.000 133.96463 195 PRO C CA 1
ATOM 4296 C C . PRO C 3 195 ? 631.34763 373.60488 451.68793 1.000 133.34344 195 PRO C C 1
ATOM 4297 O O . PRO C 3 195 ? 631.62500 372.70960 450.88149 1.000 134.45700 195 PRO C O 1
ATOM 4301 N N . ASN C 3 196 ? 631.37670 373.40675 453.00281 1.000 132.99588 196 ASN C N 1
ATOM 4302 C CA . ASN C 3 196 ? 631.72832 372.11990 453.58510 1.000 133.75372 196 ASN C CA 1
ATOM 4303 C C . ASN C 3 196 ? 630.51943 371.23699 453.85235 1.000 135.31012 196 ASN C C 1
ATOM 4304 O O . ASN C 3 196 ? 630.68514 370.12586 454.36286 1.000 137.62048 196 ASN C O 1
ATOM 4309 N N . ASP C 3 197 ? 629.31529 371.69998 453.52892 1.000 134.27039 197 ASP C N 1
ATOM 4310 C CA . ASP C 3 197 ? 628.12843 370.88448 453.73536 1.000 128.94474 197 ASP C CA 1
ATOM 4311 C C . ASP C 3 197 ? 628.17092 369.65186 452.84204 1.000 125.82039 197 ASP C C 1
ATOM 4312 O O . ASP C 3 197 ? 628.67119 369.68773 451.71556 1.000 126.67755 197 ASP C O 1
ATOM 4317 N N . ILE C 3 198 ? 627.64760 368.55164 453.36058 1.000 125.51312 198 ILE C N 1
ATOM 4318 C CA . ILE C 3 198 ? 627.68938 367.28153 452.64992 1.000 121.13885 198 ILE C CA 1
ATOM 4319 C C . ILE C 3 198 ? 626.54612 367.25106 451.64554 1.000 119.31501 198 ILE C C 1
ATOM 4320 O O . ILE C 3 198 ? 625.40661 367.60845 451.96533 1.000 120.02251 198 ILE C O 1
ATOM 4325 N N . VAL C 3 199 ? 626.85179 366.84324 450.41352 1.000 117.30172 199 VAL C N 1
ATOM 4326 C CA . VAL C 3 199 ? 625.88599 366.84471 449.32448 1.000 111.49761 199 VAL C CA 1
ATOM 4327 C C . VAL C 3 199 ? 625.94904 365.49816 448.61570 1.000 115.33054 199 VAL C C 1
ATOM 4328 O O . VAL C 3 199 ? 626.95126 364.78388 448.67827 1.000 119.98419 199 VAL C O 1
ATOM 4332 N N . VAL C 3 200 ? 624.85673 365.15093 447.94137 1.000 117.88668 200 VAL C N 1
ATOM 4333 C CA . VAL C 3 200 ? 624.73161 363.88448 447.22811 1.000 115.84722 200 VAL C CA 1
ATOM 4334 C C . VAL C 3 200 ? 624.78966 364.18159 445.73744 1.000 110.23467 200 VAL C C 1
ATOM 4335 O O . VAL C 3 200 ? 623.94644 364.91375 445.20625 1.000 108.79293 200 VAL C O 1
ATOM 4339 N N . ASN C 3 201 ? 625.77756 363.60618 445.06095 1.000 108.64460 201 ASN C N 1
ATOM 4340 C CA . ASN C 3 201 ? 625.99161 363.80359 443.63616 1.000 107.01785 201 ASN C CA 1
ATOM 4341 C C . ASN C 3 201 ? 625.86808 362.47081 442.91453 1.000 109.13944 201 ASN C C 1
ATOM 4342 O O . ASN C 3 201 ? 626.34939 361.44571 443.40439 1.000 112.49170 201 ASN C O 1
ATOM 4347 N N . THR C 3 202 ? 625.22043 362.48543 441.75582 1.000 106.53385 202 THR C N 1
ATOM 4348 C CA . THR C 3 202 ? 624.97862 361.27095 440.97843 1.000 103.55439 202 THR C CA 1
ATOM 4349 C C . THR C 3 202 ? 625.36107 361.49620 439.52470 1.000 102.00021 202 THR C C 1
ATOM 4350 O O . THR C 3 202 ? 624.57571 362.10608 438.77020 1.000 105.78027 202 THR C O 1
ATOM 4354 N N . PRO C 3 203 ? 626.52302 361.02438 439.08071 1.000 99.75244 203 PRO C N 1
ATOM 4355 C CA . PRO C 3 203 ? 626.90880 361.21285 437.67993 1.000 103.82124 203 PRO C CA 1
ATOM 4356 C C . PRO C 3 203 ? 626.30949 360.15835 436.76420 1.000 110.22252 203 PRO C C 1
ATOM 4357 O O . PRO C 3 203 ? 626.25076 358.97055 437.08710 1.000 117.26092 203 PRO C O 1
ATOM 4361 N N . PHE C 3 204 ? 625.85423 360.61232 435.59997 1.000 105.52096 204 PHE C N 1
ATOM 4362 C CA . PHE C 3 204 ? 625.37560 359.73677 434.54021 1.000 103.67933 204 PHE C CA 1
ATOM 4363 C C . PHE C 3 204 ? 626.21095 359.98330 433.29539 1.000 108.06748 204 PHE C C 1
ATOM 4364 O O . PHE C 3 204 ? 626.48091 361.13633 432.94507 1.000 112.62472 204 PHE C O 1
ATOM 4372 N N . HIS C 3 205 ? 626.61688 358.90701 432.63303 1.000 111.64350 205 HIS C N 1
ATOM 4373 C CA . HIS C 3 205 ? 627.39663 358.99000 431.40658 1.000 116.89997 205 HIS C CA 1
ATOM 4374 C C . HIS C 3 205 ? 626.48232 358.70642 430.22287 1.000 117.69938 205 HIS C C 1
ATOM 4375 O O . HIS C 3 205 ? 625.87521 357.63375 430.14746 1.000 117.21676 205 HIS C O 1
ATOM 4382 N N . VAL C 3 206 ? 626.39066 359.66210 429.30327 1.000 121.86903 206 VAL C N 1
ATOM 4383 C CA . VAL C 3 206 ? 625.52999 359.55539 428.13165 1.000 121.14246 206 VAL C CA 1
ATOM 4384 C C . VAL C 3 206 ? 626.39214 359.24202 426.91985 1.000 125.04955 206 VAL C C 1
ATOM 4385 O O . VAL C 3 206 ? 627.39287 359.92363 426.66498 1.000 126.86867 206 VAL C O 1
ATOM 4389 N N . GLU C 3 207 ? 626.00766 358.21011 426.17455 1.000 126.27324 207 GLU C N 1
ATOM 4390 C CA . GLU C 3 207 ? 626.72504 357.78865 424.98104 1.000 134.44201 207 GLU C CA 1
ATOM 4391 C C . GLU C 3 207 ? 625.76075 357.75981 423.80676 1.000 135.24251 207 GLU C C 1
ATOM 4392 O O . GLU C 3 207 ? 624.66584 357.19927 423.91320 1.000 133.42760 207 GLU C O 1
ATOM 4398 N N . ILE C 3 208 ? 626.16071 358.37657 422.69821 1.000 138.57723 208 ILE C N 1
ATOM 4399 C CA . ILE C 3 208 ? 625.39375 358.36706 421.45715 1.000 135.35587 208 ILE C CA 1
ATOM 4400 C C . ILE C 3 208 ? 626.36663 358.06385 420.32835 1.000 141.61701 208 ILE C C 1
ATOM 4401 O O . ILE C 3 208 ? 627.18607 358.91706 419.96543 1.000 138.09930 208 ILE C O 1
ATOM 4406 N N . GLY C 3 209 ? 626.27996 356.85839 419.77261 1.000 143.83378 209 GLY C N 1
ATOM 4407 C CA . GLY C 3 209 ? 627.18104 356.46105 418.71040 1.000 141.96354 209 GLY C CA 1
ATOM 4408 C C . GLY C 3 209 ? 628.62359 356.44724 419.16666 1.000 146.94078 209 GLY C C 1
ATOM 4409 O O . GLY C 3 209 ? 629.03373 355.57358 419.93599 1.000 147.08505 209 GLY C O 1
ATOM 4410 N N . ASN C 3 210 ? 629.40579 357.41221 418.69005 1.000 148.67557 210 ASN C N 1
ATOM 4411 C CA . ASN C 3 210 ? 630.77893 357.59397 419.13329 1.000 152.14429 210 ASN C CA 1
ATOM 4412 C C . ASN C 3 210 ? 630.96233 358.84960 419.97178 1.000 152.37035 210 ASN C C 1
ATOM 4413 O O . ASN C 3 210 ? 632.08757 359.13965 420.39087 1.000 154.58852 210 ASN C O 1
ATOM 4418 N N . LEU C 3 211 ? 629.89411 359.59843 420.22758 1.000 146.52302 211 LEU C N 1
ATOM 4419 C CA . LEU C 3 211 ? 629.96420 360.83468 420.99287 1.000 141.91492 211 LEU C CA 1
ATOM 4420 C C . LEU C 3 211 ? 629.58493 360.56263 422.44061 1.000 139.56103 211 LEU C C 1
ATOM 4421 O O . LEU C 3 211 ? 628.53907 359.96429 422.71161 1.000 139.18428 211 LEU C O 1
ATOM 4426 N N . THR C 3 212 ? 630.42834 361.01156 423.36444 1.000 139.92120 212 THR C N 1
ATOM 4427 C CA . THR C 3 212 ? 630.23381 360.77202 424.78547 1.000 139.74302 212 THR C CA 1
ATOM 4428 C C . THR C 3 212 ? 629.90114 362.07442 425.49752 1.000 134.67501 212 THR C C 1
ATOM 4429 O O . THR C 3 212 ? 630.45570 363.13115 425.18034 1.000 133.01927 212 THR C O 1
ATOM 4433 N N . GLY C 3 213 ? 628.97626 361.98967 426.45407 1.000 127.90622 213 GLY C N 1
ATOM 4434 C CA . GLY C 3 213 ? 628.59671 363.13747 427.24635 1.000 118.83856 213 GLY C CA 1
ATOM 4435 C C . GLY C 3 213 ? 628.27972 362.71764 428.66667 1.000 116.49774 213 GLY C C 1
ATOM 4436 O O . GLY C 3 213 ? 628.05794 361.54007 428.95230 1.000 124.03874 213 GLY C O 1
ATOM 4437 N N . GLU C 3 214 ? 628.25918 363.70503 429.55520 1.000 108.27292 214 GLU C N 1
ATOM 4438 C CA . GLU C 3 214 ? 628.02516 363.45328 430.96686 1.000 109.07074 214 GLU C CA 1
ATOM 4439 C C . GLU C 3 214 ? 627.01520 364.45581 431.49783 1.000 107.53299 214 GLU C C 1
ATOM 4440 O O . GLU C 3 214 ? 626.89180 365.56591 430.97807 1.000 117.36482 214 GLU C O 1
ATOM 4446 N N . PHE C 3 215 ? 626.27996 364.04835 432.52861 1.000 103.14710 215 PHE C N 1
ATOM 4447 C CA . PHE C 3 215 ? 625.40962 364.96602 433.24583 1.000 103.59800 215 PHE C CA 1
ATOM 4448 C C . PHE C 3 215 ? 625.19815 364.42859 434.65334 1.000 107.22646 215 PHE C C 1
ATOM 4449 O O . PHE C 3 215 ? 625.25358 363.22136 434.89591 1.000 111.68120 215 PHE C O 1
ATOM 4457 N N . ASN C 3 216 ? 624.95367 365.34712 435.58489 1.000 104.91921 216 ASN C N 1
ATOM 4458 C CA . ASN C 3 216 ? 624.93964 365.02641 437.00273 1.000 98.06307 216 ASN C CA 1
ATOM 4459 C C . ASN C 3 216 ? 623.65104 365.52491 437.63376 1.000 95.38630 216 ASN C C 1
ATOM 4460 O O . ASN C 3 216 ? 623.08166 366.53160 437.20687 1.000 103.66740 216 ASN C O 1
ATOM 4465 N N . ILE C 3 217 ? 623.20217 364.81296 438.66358 1.000 93.21366 217 ILE C N 1
ATOM 4466 C CA . ILE C 3 217 ? 622.09494 365.24918 439.50470 1.000 93.94354 217 ILE C CA 1
ATOM 4467 C C . ILE C 3 217 ? 622.61741 365.36643 440.92574 1.000 101.97399 217 ILE C C 1
ATOM 4468 O O . ILE C 3 217 ? 623.09644 364.38024 441.49700 1.000 108.17194 217 ILE C O 1
ATOM 4473 N N . CYS C 3 218 ? 622.52132 366.56353 441.49561 1.000 101.60534 218 CYS C N 1
ATOM 4474 C CA . CYS C 3 218 ? 623.12305 366.87427 442.78524 1.000 99.45652 218 CYS C CA 1
ATOM 4475 C C . CYS C 3 218 ? 622.04682 367.37612 443.73261 1.000 103.56779 218 CYS C C 1
ATOM 4476 O O . CYS C 3 218 ? 621.38236 368.37584 443.44455 1.000 109.69598 218 CYS C O 1
ATOM 4479 N N . LEU C 3 219 ? 621.88302 366.69114 444.86100 1.000 101.96123 219 LEU C N 1
ATOM 4480 C CA . LEU C 3 219 ? 620.89750 367.05360 445.86156 1.000 102.24122 219 LEU C CA 1
ATOM 4481 C C . LEU C 3 219 ? 621.57565 367.24314 447.20994 1.000 110.54839 219 LEU C C 1
ATOM 4482 O O . LEU C 3 219 ? 622.41933 366.42027 447.59213 1.000 119.47466 219 LEU C O 1
ATOM 4487 N N . PRO C 3 220 ? 621.24338 368.29497 447.95469 1.000 109.04652 220 PRO C N 1
ATOM 4488 C CA . PRO C 3 220 ? 621.81501 368.45467 449.29496 1.000 111.10065 220 PRO C CA 1
ATOM 4489 C C . PRO C 3 220 ? 621.41763 367.29414 450.19151 1.000 120.41858 220 PRO C C 1
ATOM 4490 O O . PRO C 3 220 ? 620.31956 366.74750 450.07816 1.000 125.94317 220 PRO C O 1
ATOM 4494 N N . PHE C 3 221 ? 622.32867 366.91235 451.08791 1.000 120.57606 221 PHE C N 1
ATOM 4495 C CA . PHE C 3 221 ? 622.02505 365.81593 451.99898 1.000 121.85578 221 PHE C CA 1
ATOM 4496 C C . PHE C 3 221 ? 620.90762 366.18679 452.96188 1.000 125.76554 221 PHE C C 1
ATOM 4497 O O . PHE C 3 221 ? 620.16104 365.31016 453.40946 1.000 127.74651 221 PHE C O 1
ATOM 4505 N N . SER C 3 222 ? 620.78262 367.47197 453.29798 1.000 125.94532 222 SER C N 1
ATOM 4506 C CA . SER C 3 222 ? 619.69569 367.90483 454.16735 1.000 124.22838 222 SER C CA 1
ATOM 4507 C C . SER C 3 222 ? 618.34094 367.77008 453.48505 1.000 126.06111 222 SER C C 1
ATOM 4508 O O . SER C 3 222 ? 617.31303 367.69688 454.16659 1.000 127.19304 222 SER C O 1
ATOM 4511 N N . MET C 3 223 ? 618.31512 367.75042 452.14977 1.000 124.53128 223 MET C N 1
ATOM 4512 C CA . MET C 3 223 ? 617.06348 367.50887 451.43837 1.000 125.22421 223 MET C CA 1
ATOM 4513 C C . MET C 3 223 ? 616.50843 366.12566 451.74144 1.000 127.46880 223 MET C C 1
ATOM 4514 O O . MET C 3 223 ? 615.30640 365.96910 451.98413 1.000 132.32388 223 MET C O 1
ATOM 4519 N N . ILE C 3 224 ? 617.36761 365.10584 451.72364 1.000 122.76816 224 ILE C N 1
ATOM 4520 C CA . ILE C 3 224 ? 616.92951 363.73156 451.91194 1.000 126.90033 224 ILE C CA 1
ATOM 4521 C C . ILE C 3 224 ? 617.19101 363.22520 453.31820 1.000 132.82855 224 ILE C C 1
ATOM 4522 O O . ILE C 3 224 ? 616.96444 362.03908 453.59215 1.000 138.71755 224 ILE C O 1
ATOM 4527 N N . GLU C 3 225 ? 617.66874 364.08242 454.21729 1.000 129.67605 225 GLU C N 1
ATOM 4528 C CA . GLU C 3 225 ? 617.79646 363.67694 455.61296 1.000 130.38178 225 GLU C CA 1
ATOM 4529 C C . GLU C 3 225 ? 616.47070 363.23263 456.22112 1.000 133.24534 225 GLU C C 1
ATOM 4530 O O . GLU C 3 225 ? 616.46468 362.20433 456.91977 1.000 132.21631 225 GLU C O 1
ATOM 4536 N N . PRO C 3 226 ? 615.34260 363.92654 456.02283 1.000 131.19828 226 PRO C N 1
ATOM 4537 C CA . PRO C 3 226 ? 614.06973 363.36917 456.50613 1.000 128.42996 226 PRO C CA 1
ATOM 4538 C C . PRO C 3 226 ? 613.74466 362.01982 455.89925 1.000 133.04667 226 PRO C C 1
ATOM 4539 O O . PRO C 3 226 ? 613.13892 361.17477 456.56930 1.000 138.37141 226 PRO C O 1
ATOM 4543 N N . LEU C 3 227 ? 614.13389 361.79032 454.64667 1.000 133.43208 227 LEU C N 1
ATOM 4544 C CA . LEU C 3 227 ? 613.87814 360.53581 453.95632 1.000 136.03700 227 LEU C CA 1
ATOM 4545 C C . LEU C 3 227 ? 615.06826 359.58830 454.01512 1.000 135.76008 227 LEU C C 1
ATOM 4546 O O . LEU C 3 227 ? 615.21249 358.73261 453.13787 1.000 135.67777 227 LEU C O 1
ATOM 4551 N N . ARG C 3 228 ? 615.93319 359.73562 455.01897 1.000 135.05072 228 ARG C N 1
ATOM 4552 C CA . ARG C 3 228 ? 617.11704 358.88740 455.09967 1.000 138.69557 228 ARG C CA 1
ATOM 4553 C C . ARG C 3 228 ? 616.73970 357.42349 455.28736 1.000 143.19813 228 ARG C C 1
ATOM 4554 O O . ARG C 3 228 ? 617.28674 356.54237 454.61329 1.000 140.95515 228 ARG C O 1
ATOM 4562 N N . GLU C 3 229 ? 615.79893 357.14425 456.19128 1.000 144.80373 229 GLU C N 1
ATOM 4563 C CA . GLU C 3 229 ? 615.39328 355.76323 456.42596 1.000 142.26224 229 GLU C CA 1
ATOM 4564 C C . GLU C 3 229 ? 614.68356 355.17166 455.21568 1.000 139.36277 229 GLU C C 1
ATOM 4565 O O . GLU C 3 229 ? 614.74019 353.95616 454.99946 1.000 140.32902 229 GLU C O 1
ATOM 4571 N N . LEU C 3 230 ? 614.01431 356.00654 454.41933 1.000 136.43596 230 LEU C N 1
ATOM 4572 C CA . LEU C 3 230 ? 613.37877 355.51278 453.20315 1.000 132.33061 230 LEU C CA 1
ATOM 4573 C C . LEU C 3 230 ? 614.41021 355.21983 452.12251 1.000 130.77051 230 LEU C C 1
ATOM 4574 O O . LEU C 3 230 ? 614.30254 354.21769 451.40713 1.000 132.20051 230 LEU C O 1
ATOM 4579 N N . LEU C 3 231 ? 615.41456 356.08508 451.98799 1.000 130.22200 231 LEU C N 1
ATOM 4580 C CA . LEU C 3 231 ? 616.41714 355.91675 450.94388 1.000 129.26654 231 LEU C CA 1
ATOM 4581 C C . LEU C 3 231 ? 617.42015 354.81535 451.26033 1.000 132.74075 231 LEU C C 1
ATOM 4582 O O . LEU C 3 231 ? 617.99492 354.23002 450.33622 1.000 135.15926 231 LEU C O 1
ATOM 4587 N N . VAL C 3 232 ? 617.65547 354.52394 452.54054 1.000 129.85516 232 VAL C N 1
ATOM 4588 C CA . VAL C 3 232 ? 618.68268 353.54686 452.88990 1.000 131.83275 232 VAL C CA 1
ATOM 4589 C C . VAL C 3 232 ? 618.25569 352.13720 452.49546 1.000 139.11047 232 VAL C C 1
ATOM 4590 O O . VAL C 3 232 ? 619.04196 351.37640 451.91906 1.000 140.09929 232 VAL C O 1
ATOM 4594 N N . ASN C 3 233 ? 617.01159 351.76701 452.78514 1.000 141.51373 233 ASN C N 1
ATOM 4595 C CA . ASN C 3 233 ? 616.55603 350.40008 452.61073 1.000 141.38128 233 ASN C CA 1
ATOM 4596 C C . ASN C 3 233 ? 615.34184 350.34974 451.69228 1.000 145.16662 233 ASN C C 1
ATOM 4597 O O . ASN C 3 233 ? 614.36618 351.07800 451.92319 1.000 146.22305 233 ASN C O 1
ATOM 4602 N N . PRO C 3 234 ? 615.35897 349.52434 450.64751 1.000 147.26912 234 PRO C N 1
ATOM 4603 C CA . PRO C 3 234 ? 614.20068 349.42276 449.75300 1.000 151.60346 234 PRO C CA 1
ATOM 4604 C C . PRO C 3 234 ? 613.33882 348.19616 450.01610 1.000 160.95914 234 PRO C C 1
ATOM 4605 O O . PRO C 3 234 ? 612.42592 347.91936 449.22305 1.000 155.44805 234 PRO C O 1
ATOM 4609 N N . PRO C 3 235 ? 613.57082 347.41681 451.10457 1.000 169.29053 235 PRO C N 1
ATOM 4610 C CA . PRO C 3 235 ? 613.11843 346.01588 451.07393 1.000 170.62086 235 PRO C CA 1
ATOM 4611 C C . PRO C 3 235 ? 611.61584 345.88310 451.30051 1.000 166.87543 235 PRO C C 1
ATOM 4612 O O . PRO C 3 235 ? 611.15103 345.20636 452.22191 1.000 161.22196 235 PRO C O 1
ATOM 4616 N N . LEU C 3 236 ? 610.83851 346.53542 450.44133 1.000 164.89464 236 LEU C N 1
ATOM 4617 C CA . LEU C 3 236 ? 609.39061 346.52823 450.58398 1.000 165.44352 236 LEU C CA 1
ATOM 4618 C C . LEU C 3 236 ? 608.76591 346.89384 449.24886 1.000 163.47938 236 LEU C C 1
ATOM 4619 O O . LEU C 3 236 ? 609.20923 347.83844 448.58957 1.000 162.13859 236 LEU C O 1
ATOM 4624 N N . GLU C 3 237 ? 607.75861 346.12399 448.84459 1.000 164.47123 237 GLU C N 1
ATOM 4625 C CA . GLU C 3 237 ? 607.00739 346.40212 447.63119 1.000 168.70756 237 GLU C CA 1
ATOM 4626 C C . GLU C 3 237 ? 605.52575 346.61489 447.89327 1.000 176.23175 237 GLU C C 1
ATOM 4627 O O . GLU C 3 237 ? 604.86171 347.29516 447.10374 1.000 181.72608 237 GLU C O 1
ATOM 4633 N N . ASN C 3 238 ? 605.00244 346.05650 448.97964 1.000 176.21037 238 ASN C N 1
ATOM 4634 C CA . ASN C 3 238 ? 603.58861 346.15503 449.32958 1.000 180.70375 238 ASN C CA 1
ATOM 4635 C C . ASN C 3 238 ? 603.47046 347.11362 450.50730 1.000 181.72002 238 ASN C C 1
ATOM 4636 O O . ASN C 3 238 ? 603.44849 346.69832 451.66575 1.000 186.47561 238 ASN C O 1
ATOM 4641 N N . SER C 3 239 ? 603.40743 348.41347 450.21492 1.000 180.43937 239 SER C N 1
ATOM 4642 C CA . SER C 3 239 ? 603.29941 349.38622 451.30322 1.000 184.14945 239 SER C CA 1
ATOM 4643 C C . SER C 3 239 ? 602.48092 350.58582 450.82125 1.000 186.84247 239 SER C C 1
ATOM 4644 O O . SER C 3 239 ? 603.02931 351.55635 450.29494 1.000 189.03449 239 SER C O 1
ATOM 4647 N N . ARG C 3 240 ? 601.16485 350.50283 451.01042 1.000 186.82605 240 ARG C N 1
ATOM 4648 C CA . ARG C 3 240 ? 600.31277 351.68492 451.03652 1.000 189.90885 240 ARG C CA 1
ATOM 4649 C C . ARG C 3 240 ? 599.55262 351.72719 452.35436 1.000 186.00465 240 ARG C C 1
ATOM 4650 O O . ARG C 3 240 ? 599.58964 352.72516 453.08088 1.000 184.32612 240 ARG C O 1
ATOM 4658 N N . HIS C 3 241 ? 598.86356 350.62784 452.66145 1.000 181.57858 241 HIS C N 1
ATOM 4659 C CA . HIS C 3 241 ? 598.15468 350.48166 453.92585 1.000 181.26804 241 HIS C CA 1
ATOM 4660 C C . HIS C 3 241 ? 598.94373 349.62415 454.90488 1.000 180.68450 241 HIS C C 1
ATOM 4661 O O . HIS C 3 241 ? 598.75532 349.73412 456.12381 1.000 180.43258 241 HIS C O 1
ATOM 4668 N N . GLU C 3 242 ? 599.83543 348.77857 454.38584 1.000 178.55736 242 GLU C N 1
ATOM 4669 C CA . GLU C 3 242 ? 600.70189 347.98240 455.24438 1.000 170.07109 242 GLU C CA 1
ATOM 4670 C C . GLU C 3 242 ? 601.61693 348.85933 456.08725 1.000 167.49426 242 GLU C C 1
ATOM 4671 O O . GLU C 3 242 ? 601.95761 348.48770 457.21330 1.000 164.93413 242 GLU C O 1
ATOM 4677 N N . ASP C 3 243 ? 602.01910 350.02449 455.57202 1.000 172.87768 243 ASP C N 1
ATOM 4678 C CA . ASP C 3 243 ? 602.76389 350.96905 456.39993 1.000 169.35794 243 ASP C CA 1
ATOM 4679 C C . ASP C 3 243 ? 601.93311 351.43002 457.58829 1.000 162.93555 243 ASP C C 1
ATOM 4680 O O . ASP C 3 243 ? 602.43544 351.50665 458.71538 1.000 159.69991 243 ASP C O 1
ATOM 4685 N N . GLN C 3 244 ? 600.66038 351.75180 457.35274 1.000 164.86164 244 GLN C N 1
ATOM 4686 C CA . GLN C 3 244 ? 599.78896 352.15724 458.44797 1.000 161.71030 244 GLN C CA 1
ATOM 4687 C C . GLN C 3 244 ? 599.61460 351.02946 459.45343 1.000 157.19834 244 GLN C C 1
ATOM 4688 O O . GLN C 3 244 ? 599.63336 351.26235 460.66706 1.000 157.37027 244 GLN C O 1
ATOM 4694 N N . ASN C 3 245 ? 599.44943 349.79776 458.96791 1.000 155.15804 245 ASN C N 1
ATOM 4695 C CA . ASN C 3 245 ? 599.30500 348.66620 459.87790 1.000 152.55724 245 ASN C CA 1
ATOM 4696 C C . ASN C 3 245 ? 600.56869 348.45876 460.70469 1.000 150.39994 245 ASN C C 1
ATOM 4697 O O . ASN C 3 245 ? 600.49564 348.20398 461.91251 1.000 149.97111 245 ASN C O 1
ATOM 4702 N N . TRP C 3 246 ? 601.73771 348.56530 460.06999 1.000 149.15776 246 TRP C N 1
ATOM 4703 C CA . TRP C 3 246 ? 602.99676 348.41263 460.78980 1.000 140.72146 246 TRP C CA 1
ATOM 4704 C C . TRP C 3 246 ? 603.16794 349.49866 461.84021 1.000 139.62401 246 TRP C C 1
ATOM 4705 O O . TRP C 3 246 ? 603.58588 349.21973 462.96908 1.000 138.73321 246 TRP C O 1
ATOM 4716 N N . ARG C 3 247 ? 602.85500 350.74581 461.48633 1.000 145.32635 247 ARG C N 1
ATOM 4717 C CA . ARG C 3 247 ? 602.95995 351.83186 462.45345 1.000 143.11527 247 ARG C CA 1
ATOM 4718 C C . ARG C 3 247 ? 602.00250 351.62558 463.61711 1.000 141.11131 247 ARG C C 1
ATOM 4719 O O . ARG C 3 247 ? 602.36388 351.86445 464.77511 1.000 142.08031 247 ARG C O 1
ATOM 4727 N N . ASP C 3 248 ? 600.77540 351.18520 463.32764 1.000 143.02644 248 ASP C N 1
ATOM 4728 C CA . ASP C 3 248 ? 599.80347 350.94111 464.38627 1.000 146.01447 248 ASP C CA 1
ATOM 4729 C C . ASP C 3 248 ? 600.30396 349.83975 465.31270 1.000 146.13447 248 ASP C C 1
ATOM 4730 O O . ASP C 3 248 ? 600.22844 349.96815 466.54111 1.000 146.13856 248 ASP C O 1
ATOM 4735 N N . ASN C 3 249 ? 600.84157 348.75870 464.74294 1.000 143.96754 249 ASN C N 1
ATOM 4736 C CA . ASN C 3 249 ? 601.39170 347.69146 465.57098 1.000 139.97127 249 ASN C CA 1
ATOM 4737 C C . ASN C 3 249 ? 602.53621 348.20310 466.43114 1.000 138.85548 249 ASN C C 1
ATOM 4738 O O . ASN C 3 249 ? 602.62121 347.88333 467.62273 1.000 141.08085 249 ASN C O 1
ATOM 4743 N N . LEU C 3 250 ? 603.41735 349.01443 465.84920 1.000 138.41350 250 LEU C N 1
ATOM 4744 C CA . LEU C 3 250 ? 604.55936 349.51684 466.60004 1.000 134.64481 250 LEU C CA 1
ATOM 4745 C C . LEU C 3 250 ? 604.10875 350.38366 467.76895 1.000 132.69486 250 LEU C C 1
ATOM 4746 O O . LEU C 3 250 ? 604.59873 350.22727 468.89216 1.000 132.15698 250 LEU C O 1
ATOM 4751 N N . VAL C 3 251 ? 603.16241 351.29665 467.53374 1.000 133.73975 251 VAL C N 1
ATOM 4752 C CA . VAL C 3 251 ? 602.74779 352.17562 468.62405 1.000 133.32473 251 VAL C CA 1
ATOM 4753 C C . VAL C 3 251 ? 601.99681 351.38341 469.68420 1.000 135.75642 251 VAL C C 1
ATOM 4754 O O . VAL C 3 251 ? 602.14564 351.63897 470.88364 1.000 140.83653 251 VAL C O 1
ATOM 4758 N N . ARG C 3 252 ? 601.18434 350.40616 469.27215 1.000 134.20818 252 ARG C N 1
ATOM 4759 C CA . ARG C 3 252 ? 600.43576 349.64250 470.26154 1.000 135.99110 252 ARG C CA 1
ATOM 4760 C C . ARG C 3 252 ? 601.31693 348.66438 471.02466 1.000 137.50426 252 ARG C C 1
ATOM 4761 O O . ARG C 3 252 ? 600.91970 348.20856 472.10129 1.000 141.31082 252 ARG C O 1
ATOM 4769 N N . GLN C 3 253 ? 602.49582 348.32661 470.50036 1.000 134.34517 253 GLN C N 1
ATOM 4770 C CA . GLN C 3 253 ? 603.39335 347.43321 471.21878 1.000 132.66751 253 GLN C CA 1
ATOM 4771 C C . GLN C 3 253 ? 604.44477 348.15878 472.04682 1.000 133.75134 253 GLN C C 1
ATOM 4772 O O . GLN C 3 253 ? 604.90387 347.60370 473.04976 1.000 138.96577 253 GLN C O 1
ATOM 4778 N N . VAL C 3 254 ? 604.84043 349.37522 471.66366 1.000 133.13109 254 VAL C N 1
ATOM 4779 C CA . VAL C 3 254 ? 605.71871 350.16746 472.51838 1.000 133.45084 254 VAL C CA 1
ATOM 4780 C C . VAL C 3 254 ? 605.00138 350.65010 473.76921 1.000 134.62570 254 VAL C C 1
ATOM 4781 O O . VAL C 3 254 ? 605.65075 350.94321 474.77956 1.000 138.18470 254 VAL C O 1
ATOM 4785 N N . GLN C 3 255 ? 603.67037 350.66709 473.75510 1.000 133.27296 255 GLN C N 1
ATOM 4786 C CA . GLN C 3 255 ? 602.87655 351.09099 474.89914 1.000 134.92293 255 GLN C CA 1
ATOM 4787 C C . GLN C 3 255 ? 602.89625 350.08436 476.03902 1.000 137.64552 255 GLN C C 1
ATOM 4788 O O . GLN C 3 255 ? 602.08015 350.19326 476.95951 1.000 140.53042 255 GLN C O 1
ATOM 4794 N N . HIS C 3 256 ? 603.80030 349.10850 476.00374 1.000 137.12484 256 HIS C N 1
ATOM 4795 C CA . HIS C 3 256 ? 603.88825 348.09203 477.04269 1.000 139.85029 256 HIS C CA 1
ATOM 4796 C C . HIS C 3 256 ? 605.29010 348.03747 477.63544 1.000 139.89924 256 HIS C C 1
ATOM 4797 O O . HIS C 3 256 ? 605.76470 346.96709 478.02261 1.000 142.20226 256 HIS C O 1
ATOM 4804 N N . SER C 3 257 ? 605.96683 349.18004 477.70775 1.000 136.07419 257 SER C N 1
ATOM 4805 C CA . SER C 3 257 ? 607.32949 349.25734 478.21103 1.000 135.34166 257 SER C CA 1
ATOM 4806 C C . SER C 3 257 ? 607.40583 350.25468 479.35727 1.000 142.30591 257 SER C C 1
ATOM 4807 O O . SER C 3 257 ? 606.93295 351.38868 479.23861 1.000 144.44789 257 SER C O 1
ATOM 4810 N N . GLU C 3 258 ? 608.01177 349.82873 480.46131 1.000 148.37655 258 GLU C N 1
ATOM 4811 C CA . GLU C 3 258 ? 608.14662 350.67603 481.63621 1.000 151.35917 258 GLU C CA 1
ATOM 4812 C C . GLU C 3 258 ? 609.22035 351.73529 481.42061 1.000 148.68942 258 GLU C C 1
ATOM 4813 O O . GLU C 3 258 ? 610.14399 351.56098 480.62131 1.000 147.39776 258 GLU C O 1
ATOM 4819 N N . LEU C 3 259 ? 609.09160 352.84320 482.14833 1.000 144.40713 259 LEU C N 1
ATOM 4820 C CA . LEU C 3 259 ? 610.01079 353.96815 482.04305 1.000 142.64351 259 LEU C CA 1
ATOM 4821 C C . LEU C 3 259 ? 610.62482 354.26101 483.40860 1.000 145.01890 259 LEU C C 1
ATOM 4822 O O . LEU C 3 259 ? 610.36790 353.56754 484.39637 1.000 144.80381 259 LEU C O 1
ATOM 4827 N N . GLU C 3 260 ? 611.45022 355.30188 483.45338 1.000 147.10460 260 GLU C N 1
ATOM 4828 C CA . GLU C 3 260 ? 612.16846 355.72465 484.65490 1.000 145.06169 260 GLU C CA 1
ATOM 4829 C C . GLU C 3 260 ? 611.70827 357.13739 485.00528 1.000 144.56416 260 GLU C C 1
ATOM 4830 O O . GLU C 3 260 ? 612.29589 358.12186 484.55610 1.000 148.11120 260 GLU C O 1
ATOM 4836 N N . LEU C 3 261 ? 610.66110 357.23887 485.81795 1.000 138.55124 261 LEU C N 1
ATOM 4837 C CA . LEU C 3 261 ? 610.13021 358.53708 486.22067 1.000 136.60748 261 LEU C CA 1
ATOM 4838 C C . LEU C 3 261 ? 610.86676 359.00834 487.46731 1.000 141.72028 261 LEU C C 1
ATOM 4839 O O . LEU C 3 261 ? 610.73274 358.41427 488.54114 1.000 146.07471 261 LEU C O 1
ATOM 4844 N N . VAL C 3 262 ? 611.64055 360.07878 487.32130 1.000 142.42044 262 VAL C N 1
ATOM 4845 C CA . VAL C 3 262 ? 612.41478 360.66331 488.40748 1.000 137.02501 262 VAL C CA 1
ATOM 4846 C C . VAL C 3 262 ? 611.88288 362.06526 488.65027 1.000 143.27882 262 VAL C C 1
ATOM 4847 O O . VAL C 3 262 ? 611.84401 362.88779 487.72717 1.000 148.23496 262 VAL C O 1
ATOM 4851 N N . ALA C 3 263 ? 611.47101 362.33680 489.88231 1.000 142.25603 263 ALA C N 1
ATOM 4852 C CA . ALA C 3 263 ? 610.96447 363.64739 490.26743 1.000 148.48924 263 ALA C CA 1
ATOM 4853 C C . ALA C 3 263 ? 612.03884 364.36047 491.07868 1.000 157.31844 263 ALA C C 1
ATOM 4854 O O . ALA C 3 263 ? 612.34291 363.95916 492.20600 1.000 158.15139 263 ALA C O 1
ATOM 4856 N N . ASN C 3 264 ? 612.61215 365.41527 490.50640 1.000 157.87924 264 ASN C N 1
ATOM 4857 C CA . ASN C 3 264 ? 613.61694 366.21264 491.20023 1.000 159.82131 264 ASN C CA 1
ATOM 4858 C C . ASN C 3 264 ? 612.90494 367.17328 492.14183 1.000 163.43369 264 ASN C C 1
ATOM 4859 O O . ASN C 3 264 ? 612.26381 368.12993 491.69592 1.000 163.09408 264 ASN C O 1
ATOM 4864 N N . PHE C 3 265 ? 613.00992 366.91724 493.44603 1.000 163.64912 265 PHE C N 1
ATOM 4865 C CA . PHE C 3 265 ? 612.27472 367.72206 494.41497 1.000 167.96014 265 PHE C CA 1
ATOM 4866 C C . PHE C 3 265 ? 612.78125 369.15758 494.44642 1.000 169.40110 265 PHE C C 1
ATOM 4867 O O . PHE C 3 265 ? 611.98839 370.10554 494.45482 1.000 171.24153 265 PHE C O 1
ATOM 4875 N N . ALA C 3 266 ? 614.09622 369.34117 494.46410 1.000 166.49102 266 ALA C N 1
ATOM 4876 C CA . ALA C 3 266 ? 614.65381 370.66822 494.67310 1.000 163.44729 266 ALA C CA 1
ATOM 4877 C C . ALA C 3 266 ? 616.03843 370.72966 494.05050 1.000 155.91249 266 ALA C C 1
ATOM 4878 O O . ALA C 3 266 ? 616.64165 369.70785 493.71858 1.000 154.44789 266 ALA C O 1
ATOM 4880 N N . ASP C 3 267 ? 616.53732 371.95386 493.90972 1.000 154.97750 267 ASP C N 1
ATOM 4881 C CA . ASP C 3 267 ? 617.78657 372.23497 493.21213 1.000 155.59440 267 ASP C CA 1
ATOM 4882 C C . ASP C 3 267 ? 618.63102 373.14694 494.09059 1.000 155.90582 267 ASP C C 1
ATOM 4883 O O . ASP C 3 267 ? 618.33326 374.33853 494.21604 1.000 156.91427 267 ASP C O 1
ATOM 4888 N N . ILE C 3 268 ? 619.67607 372.59325 494.69645 1.000 151.55252 268 ILE C N 1
ATOM 4889 C CA . ILE C 3 268 ? 620.53083 373.31489 495.63088 1.000 148.70437 268 ILE C CA 1
ATOM 4890 C C . ILE C 3 268 ? 621.92296 373.43798 495.01102 1.000 144.31716 268 ILE C C 1
ATOM 4891 O O . ILE C 3 268 ? 622.59034 372.42068 494.77381 1.000 139.94249 268 ILE C O 1
ATOM 4896 N N . PRO C 3 269 ? 622.39400 374.64803 494.71569 1.000 144.94084 269 PRO C N 1
ATOM 4897 C CA . PRO C 3 269 ? 623.77058 374.80434 494.22995 1.000 141.46220 269 PRO C CA 1
ATOM 4898 C C . PRO C 3 269 ? 624.77114 374.95985 495.36441 1.000 136.32911 269 PRO C C 1
ATOM 4899 O O . PRO C 3 269 ? 624.58409 375.79098 496.25812 1.000 132.21203 269 PRO C O 1
ATOM 4903 N N . LEU C 3 270 ? 625.83874 374.16653 495.33635 1.000 137.70597 270 LEU C N 1
ATOM 4904 C CA . LEU C 3 270 ? 626.86586 374.19035 496.36644 1.000 142.49572 270 LEU C CA 1
ATOM 4905 C C . LEU C 3 270 ? 628.24352 374.25534 495.72296 1.000 144.54910 270 LEU C C 1
ATOM 4906 O O . LEU C 3 270 ? 628.40514 374.02626 494.52207 1.000 143.12304 270 LEU C O 1
ATOM 4911 N N . ARG C 3 271 ? 629.23761 374.57478 496.54353 1.000 143.56342 271 ARG C N 1
ATOM 4912 C CA . ARG C 3 271 ? 630.63189 374.54328 496.13427 1.000 142.46319 271 ARG C CA 1
ATOM 4913 C C . ARG C 3 271 ? 631.25841 373.21275 496.53433 1.000 146.08622 271 ARG C C 1
ATOM 4914 O O . ARG C 3 271 ? 630.79039 372.52905 497.44726 1.000 149.81803 271 ARG C O 1
ATOM 4922 N N . LEU C 3 272 ? 632.33693 372.84875 495.83729 1.000 145.78267 272 LEU C N 1
ATOM 4923 C CA . LEU C 3 272 ? 632.93619 371.53898 496.06950 1.000 145.50460 272 LEU C CA 1
ATOM 4924 C C . LEU C 3 272 ? 633.60749 371.45473 497.43426 1.000 149.17159 272 LEU C C 1
ATOM 4925 O O . LEU C 3 272 ? 633.65882 370.37139 498.02664 1.000 151.92502 272 LEU C O 1
ATOM 4930 N N . SER C 3 273 ? 634.12007 372.57398 497.95325 1.000 150.02837 273 SER C N 1
ATOM 4931 C CA . SER C 3 273 ? 634.66385 372.56573 499.30848 1.000 152.53647 273 SER C CA 1
ATOM 4932 C C . SER C 3 273 ? 633.58470 372.22510 500.32476 1.000 156.02003 273 SER C C 1
ATOM 4933 O O . SER C 3 273 ? 633.83695 371.49687 501.29169 1.000 155.97555 273 SER C O 1
ATOM 4936 N N . GLN C 3 274 ? 632.37443 372.74751 500.12249 1.000 156.04800 274 GLN C N 1
ATOM 4937 C CA . GLN C 3 274 ? 631.27046 372.42297 501.01618 1.000 156.59459 274 GLN C CA 1
ATOM 4938 C C . GLN C 3 274 ? 630.94107 370.93928 500.96608 1.000 158.27826 274 GLN C C 1
ATOM 4939 O O . GLN C 3 274 ? 630.61643 370.33971 501.99664 1.000 159.91633 274 GLN C O 1
ATOM 4945 N N . ILE C 3 275 ? 631.01958 370.33357 499.77973 1.000 157.12847 275 ILE C N 1
ATOM 4946 C CA . ILE C 3 275 ? 630.73508 368.90838 499.64561 1.000 156.42445 275 ILE C CA 1
ATOM 4947 C C . ILE C 3 275 ? 631.75751 368.08525 500.41654 1.000 158.45962 275 ILE C C 1
ATOM 4948 O O . ILE C 3 275 ? 631.40559 367.12956 501.11869 1.000 160.55762 275 ILE C O 1
ATOM 4953 N N . LEU C 3 276 ? 633.03966 368.43524 500.29227 1.000 159.19368 276 LEU C N 1
ATOM 4954 C CA . LEU C 3 276 ? 634.07363 367.72376 501.03658 1.000 161.36140 276 LEU C CA 1
ATOM 4955 C C . LEU C 3 276 ? 633.91492 367.93284 502.53693 1.000 161.21222 276 LEU C C 1
ATOM 4956 O O . LEU C 3 276 ? 634.06240 366.98905 503.32189 1.000 157.76016 276 LEU C O 1
ATOM 4961 N N . LYS C 3 277 ? 633.60444 369.16069 502.95185 1.000 162.37340 277 LYS C N 1
ATOM 4962 C CA . LYS C 3 277 ? 633.40591 369.46553 504.36204 1.000 163.26571 277 LYS C CA 1
ATOM 4963 C C . LYS C 3 277 ? 632.03303 369.04337 504.86512 1.000 164.93404 277 LYS C C 1
ATOM 4964 O O . LYS C 3 277 ? 631.76392 369.17586 506.06366 1.000 164.16204 277 LYS C O 1
ATOM 4970 N N . LEU C 3 278 ? 631.16660 368.54840 503.98500 1.000 165.65182 278 LEU C N 1
ATOM 4971 C CA . LEU C 3 278 ? 629.80960 368.19565 504.37705 1.000 166.39831 278 LEU C CA 1
ATOM 4972 C C . LEU C 3 278 ? 629.81563 367.07305 505.40672 1.000 164.90421 278 LEU C C 1
ATOM 4973 O O . LEU C 3 278 ? 630.61066 366.13329 505.32360 1.000 164.79399 278 LEU C O 1
ATOM 4978 N N . LYS C 3 279 ? 628.92414 367.17811 506.38182 1.000 161.76157 279 LYS C N 1
ATOM 4979 C CA . LYS C 3 279 ? 628.78684 366.19373 507.44208 1.000 160.70363 279 LYS C CA 1
ATOM 4980 C C . LYS C 3 279 ? 627.30804 365.96734 507.70669 1.000 157.98574 279 LYS C C 1
ATOM 4981 O O . LYS C 3 279 ? 626.47548 366.81863 507.37508 1.000 156.42505 279 LYS C O 1
ATOM 4987 N N . PRO C 3 280 ? 626.94467 364.81915 508.27993 1.000 156.74636 280 PRO C N 1
ATOM 4988 C CA . PRO C 3 280 ? 625.53454 364.57692 508.60017 1.000 153.10979 280 PRO C CA 1
ATOM 4989 C C . PRO C 3 280 ? 625.01054 365.59592 509.59891 1.000 155.90815 280 PRO C C 1
ATOM 4990 O O . PRO C 3 280 ? 625.74186 366.09076 510.45861 1.000 160.89950 280 PRO C O 1
ATOM 4994 N N . GLY C 3 281 ? 623.72543 365.91594 509.46733 1.000 151.13034 281 GLY C N 1
ATOM 4995 C CA . GLY C 3 281 ? 623.05448 366.83841 510.35156 1.000 149.70575 281 GLY C CA 1
ATOM 4996 C C . GLY C 3 281 ? 622.93963 368.25344 509.82444 1.000 154.87953 281 GLY C C 1
ATOM 4997 O O . GLY C 3 281 ? 622.13536 369.03034 510.35071 1.000 154.97955 281 GLY C O 1
ATOM 4998 N N . ASP C 3 282 ? 623.71663 368.60775 508.80584 1.000 160.52024 282 ASP C N 1
ATOM 4999 C CA . ASP C 3 282 ? 623.64626 369.94764 508.24405 1.000 158.32808 282 ASP C CA 1
ATOM 5000 C C . ASP C 3 282 ? 622.32572 370.15301 507.51266 1.000 156.50244 282 ASP C C 1
ATOM 5001 O O . ASP C 3 282 ? 621.71783 369.20853 507.00377 1.000 157.91801 282 ASP C O 1
ATOM 5006 N N . VAL C 3 283 ? 621.88267 371.40629 507.46326 1.000 154.45120 283 VAL C N 1
ATOM 5007 C CA . VAL C 3 283 ? 620.64375 371.78200 506.79354 1.000 159.05907 283 VAL C CA 1
ATOM 5008 C C . VAL C 3 283 ? 620.98928 372.67431 505.60961 1.000 160.51692 283 VAL C C 1
ATOM 5009 O O . VAL C 3 283 ? 621.76489 373.62770 505.74570 1.000 162.47823 283 VAL C O 1
ATOM 5013 N N . LEU C 3 284 ? 620.43129 372.34898 504.44505 1.000 156.68309 284 LEU C N 1
ATOM 5014 C CA . LEU C 3 284 ? 620.73540 373.07410 503.22243 1.000 154.12052 284 LEU C CA 1
ATOM 5015 C C . LEU C 3 284 ? 619.56022 373.95790 502.84734 1.000 157.69067 284 LEU C C 1
ATOM 5016 O O . LEU C 3 284 ? 618.46164 373.43680 502.59858 1.000 160.70846 284 LEU C O 1
ATOM 5021 N N . PRO C 3 285 ? 619.73123 375.27525 502.79848 1.000 159.43896 285 PRO C N 1
ATOM 5022 C CA . PRO C 3 285 ? 618.62870 376.14543 502.38109 1.000 165.05666 285 PRO C CA 1
ATOM 5023 C C . PRO C 3 285 ? 618.24855 375.89355 500.93266 1.000 167.36782 285 PRO C C 1
ATOM 5024 O O . PRO C 3 285 ? 619.08081 375.52313 500.10175 1.000 168.76174 285 PRO C O 1
ATOM 5028 N N . ILE C 3 286 ? 616.96941 376.09861 500.63402 1.000 169.33123 286 ILE C N 1
ATOM 5029 C CA . ILE C 3 286 ? 616.44076 375.80682 499.30575 1.000 174.56410 286 ILE C CA 1
ATOM 5030 C C . ILE C 3 286 ? 615.22374 376.68397 499.05287 1.000 179.94811 286 ILE C C 1
ATOM 5031 O O . ILE C 3 286 ? 614.34910 376.81312 499.91462 1.000 179.96298 286 ILE C O 1
ATOM 5036 N N . GLU C 3 287 ? 615.17452 377.29222 497.86997 1.000 184.11614 287 GLU C N 1
ATOM 5037 C CA . GLU C 3 287 ? 613.98666 378.01972 497.45061 1.000 186.94390 287 GLU C CA 1
ATOM 5038 C C . GLU C 3 287 ? 612.81603 377.05297 497.33775 1.000 186.63750 287 GLU C C 1
ATOM 5039 O O . GLU C 3 287 ? 612.96692 375.92345 496.86643 1.000 184.51838 287 GLU C O 1
ATOM 5045 N N . LYS C 3 288 ? 611.64566 377.50149 497.76643 1.000 187.53785 288 LYS C N 1
ATOM 5046 C CA . LYS C 3 288 ? 610.52245 376.59241 497.95822 1.000 185.07895 288 LYS C CA 1
ATOM 5047 C C . LYS C 3 288 ? 609.99568 376.12264 496.60924 1.000 188.90913 288 LYS C C 1
ATOM 5048 O O . LYS C 3 288 ? 609.56439 376.95303 495.80110 1.000 189.58127 288 LYS C O 1
ATOM 5054 N N . PRO C 3 289 ? 610.00983 374.82156 496.32404 1.000 186.78668 289 PRO C N 1
ATOM 5055 C CA . PRO C 3 289 ? 609.51826 374.32550 495.03289 1.000 181.78928 289 PRO C CA 1
ATOM 5056 C C . PRO C 3 289 ? 608.00147 374.21295 495.02969 1.000 181.47872 289 PRO C C 1
ATOM 5057 O O . PRO C 3 289 ? 607.42535 373.32879 495.67132 1.000 177.26312 289 PRO C O 1
ATOM 5061 N N . ASP C 3 290 ? 607.34712 375.11866 494.30420 1.000 183.51753 290 ASP C N 1
ATOM 5062 C CA . ASP C 3 290 ? 605.90190 375.02561 494.14648 1.000 183.98020 290 ASP C CA 1
ATOM 5063 C C . ASP C 3 290 ? 605.51167 373.95768 493.13523 1.000 183.36361 290 ASP C C 1
ATOM 5064 O O . ASP C 3 290 ? 604.50583 373.26608 493.32701 1.000 181.54339 290 ASP C O 1
ATOM 5069 N N . ARG C 3 291 ? 606.29160 373.80518 492.06828 1.000 182.27309 291 ARG C N 1
ATOM 5070 C CA . ARG C 3 291 ? 606.01145 372.85308 491.00359 1.000 177.57235 291 ARG C CA 1
ATOM 5071 C C . ARG C 3 291 ? 607.15393 371.85346 490.91528 1.000 174.57995 291 ARG C C 1
ATOM 5072 O O . ARG C 3 291 ? 608.32468 372.24539 490.88017 1.000 172.88608 291 ARG C O 1
ATOM 5080 N N . ILE C 3 292 ? 606.81371 370.56925 490.87668 1.000 173.43518 292 ILE C N 1
ATOM 5081 C CA . ILE C 3 292 ? 607.79509 369.49504 490.79396 1.000 166.98666 292 ILE C CA 1
ATOM 5082 C C . ILE C 3 292 ? 607.87104 369.02050 489.35230 1.000 164.17820 292 ILE C C 1
ATOM 5083 O O . ILE C 3 292 ? 606.84582 368.69016 488.74367 1.000 164.22310 292 ILE C O 1
ATOM 5088 N N . ILE C 3 293 ? 609.08103 368.98603 488.80609 1.000 161.23918 293 ILE C N 1
ATOM 5089 C CA . ILE C 3 293 ? 609.31963 368.54105 487.43951 1.000 158.82935 293 ILE C CA 1
ATOM 5090 C C . ILE C 3 293 ? 609.73745 367.07756 487.48250 1.000 157.54081 293 ILE C C 1
ATOM 5091 O O . ILE C 3 293 ? 610.66886 366.70716 488.20697 1.000 157.78754 293 ILE C O 1
ATOM 5096 N N . ALA C 3 294 ? 609.03994 366.24116 486.72183 1.000 155.00934 294 ALA C N 1
ATOM 5097 C CA . ALA C 3 294 ? 609.34587 364.82055 486.62266 1.000 149.39045 294 ALA C CA 1
ATOM 5098 C C . ALA C 3 294 ? 609.93601 364.54984 485.24806 1.000 145.09552 294 ALA C C 1
ATOM 5099 O O . ALA C 3 294 ? 609.33447 364.90706 484.23009 1.000 149.62232 294 ALA C O 1
ATOM 5101 N N . HIS C 3 295 ? 611.10241 363.92271 485.21995 1.000 140.40557 295 HIS C N 1
ATOM 5102 C CA . HIS C 3 295 ? 611.83207 363.67788 483.98670 1.000 142.17678 295 HIS C CA 1
ATOM 5103 C C . HIS C 3 295 ? 612.10575 362.18608 483.82593 1.000 143.81313 295 HIS C C 1
ATOM 5104 O O . HIS C 3 295 ? 612.01776 361.40642 484.77591 1.000 148.95569 295 HIS C O 1
ATOM 5111 N N . VAL C 3 296 ? 612.44162 361.79592 482.59936 1.000 141.45190 296 VAL C N 1
ATOM 5112 C CA . VAL C 3 296 ? 612.84802 360.43345 482.27993 1.000 138.98422 296 VAL C CA 1
ATOM 5113 C C . VAL C 3 296 ? 614.21727 360.50587 481.62433 1.000 142.17941 296 VAL C C 1
ATOM 5114 O O . VAL C 3 296 ? 614.35537 361.07521 480.53500 1.000 144.99776 296 VAL C O 1
ATOM 5118 N N . ASP C 3 297 ? 615.22365 359.93304 482.28463 1.000 140.61101 297 ASP C N 1
ATOM 5119 C CA . ASP C 3 297 ? 616.61098 360.00272 481.82347 1.000 149.76310 297 ASP C CA 1
ATOM 5120 C C . ASP C 3 297 ? 617.04058 361.45089 481.59799 1.000 152.22503 297 ASP C C 1
ATOM 5121 O O . ASP C 3 297 ? 617.79389 361.76710 480.67529 1.000 151.91272 297 ASP C O 1
ATOM 5126 N N . GLY C 3 298 ? 616.54737 362.34463 482.45129 1.000 150.57553 298 GLY C N 1
ATOM 5127 C CA . GLY C 3 298 ? 616.86530 363.74856 482.36803 1.000 144.23938 298 GLY C CA 1
ATOM 5128 C C . GLY C 3 298 ? 615.95578 364.55644 481.46862 1.000 138.74527 298 GLY C C 1
ATOM 5129 O O . GLY C 3 298 ? 615.92427 365.78534 481.58794 1.000 136.02765 298 GLY C O 1
ATOM 5130 N N . VAL C 3 299 ? 615.20860 363.90729 480.58273 1.000 135.36248 299 VAL C N 1
ATOM 5131 C CA . VAL C 3 299 ? 614.31417 364.61174 479.66955 1.000 132.69840 299 VAL C CA 1
ATOM 5132 C C . VAL C 3 299 ? 613.03163 364.96068 480.41269 1.000 136.48624 299 VAL C C 1
ATOM 5133 O O . VAL C 3 299 ? 612.31472 364.05577 480.86130 1.000 140.08528 299 VAL C O 1
ATOM 5137 N N . PRO C 3 300 ? 612.70133 366.24139 480.56259 1.000 136.36975 300 PRO C N 1
ATOM 5138 C CA . PRO C 3 300 ? 611.47578 366.60622 481.28281 1.000 138.60127 300 PRO C CA 1
ATOM 5139 C C . PRO C 3 300 ? 610.24681 366.04632 480.58570 1.000 141.19465 300 PRO C C 1
ATOM 5140 O O . PRO C 3 300 ? 610.15850 366.03917 479.35670 1.000 138.43173 300 PRO C O 1
ATOM 5144 N N . VAL C 3 301 ? 609.29199 365.57080 481.38573 1.000 146.43007 301 VAL C N 1
ATOM 5145 C CA . VAL C 3 301 ? 608.07787 364.95502 480.87526 1.000 145.14939 301 VAL C CA 1
ATOM 5146 C C . VAL C 3 301 ? 606.82477 365.62955 481.41742 1.000 148.59418 301 VAL C C 1
ATOM 5147 O O . VAL C 3 301 ? 605.90695 365.94742 480.65268 1.000 150.35507 301 VAL C O 1
ATOM 5151 N N . LEU C 3 302 ? 606.76039 365.86205 482.72624 1.000 149.21966 302 LEU C N 1
ATOM 5152 C CA . LEU C 3 302 ? 605.56685 366.44485 483.31759 1.000 152.01842 302 LEU C CA 1
ATOM 5153 C C . LEU C 3 302 ? 605.94255 367.27304 484.53649 1.000 157.84815 302 LEU C C 1
ATOM 5154 O O . LEU C 3 302 ? 606.93220 367.00033 485.21975 1.000 160.91239 302 LEU C O 1
ATOM 5159 N N . THR C 3 303 ? 605.12372 368.28709 484.80466 1.000 162.11093 303 THR C N 1
ATOM 5160 C CA . THR C 3 303 ? 605.25673 369.14060 485.97720 1.000 164.82878 303 THR C CA 1
ATOM 5161 C C . THR C 3 303 ? 604.02907 368.94451 486.85211 1.000 164.15140 303 THR C C 1
ATOM 5162 O O . THR C 3 303 ? 602.90456 368.90068 486.34301 1.000 165.80203 303 THR C O 1
ATOM 5166 N N . SER C 3 304 ? 604.23944 368.82782 488.16121 1.000 162.57108 304 SER C N 1
ATOM 5167 C CA . SER C 3 304 ? 603.15502 368.44071 489.04943 1.000 164.38789 304 SER C CA 1
ATOM 5168 C C . SER C 3 304 ? 603.38732 368.98829 490.44859 1.000 170.68504 304 SER C C 1
ATOM 5169 O O . SER C 3 304 ? 604.50614 369.35983 490.81093 1.000 173.93631 304 SER C O 1
ATOM 5172 N N . GLN C 3 305 ? 602.30875 369.04035 491.22584 1.000 171.84686 305 GLN C N 1
ATOM 5173 C CA . GLN C 3 305 ? 602.40592 369.28410 492.65568 1.000 169.26405 305 GLN C CA 1
ATOM 5174 C C . GLN C 3 305 ? 602.74401 367.98454 493.37409 1.000 166.80247 305 GLN C C 1
ATOM 5175 O O . GLN C 3 305 ? 602.41834 366.89086 492.90526 1.000 167.26172 305 GLN C O 1
ATOM 5181 N N . TYR C 3 306 ? 603.39815 368.10855 494.52175 1.000 164.66515 306 TYR C N 1
ATOM 5182 C CA . TYR C 3 306 ? 603.79435 366.94706 495.30178 1.000 166.55886 306 TYR C CA 1
ATOM 5183 C C . TYR C 3 306 ? 602.82696 366.72759 496.45820 1.000 169.96125 306 TYR C C 1
ATOM 5184 O O . TYR C 3 306 ? 602.13015 367.64290 496.90264 1.000 169.78183 306 TYR C O 1
ATOM 5193 N N . GLY C 3 307 ? 602.79049 365.49173 496.93720 1.000 171.10883 307 GLY C N 1
ATOM 5194 C CA . GLY C 3 307 ? 601.90819 365.15106 498.03210 1.000 170.61383 307 GLY C CA 1
ATOM 5195 C C . GLY C 3 307 ? 602.19175 363.75738 498.54323 1.000 176.27896 307 GLY C C 1
ATOM 5196 O O . GLY C 3 307 ? 603.14476 363.10021 498.12110 1.000 176.41275 307 GLY C O 1
ATOM 5197 N N . THR C 3 308 ? 601.34535 363.31406 499.46966 1.000 179.05203 308 THR C N 1
ATOM 5198 C CA . THR C 3 308 ? 601.47055 361.99910 500.08026 1.000 178.39247 308 THR C CA 1
ATOM 5199 C C . THR C 3 308 ? 600.12931 361.28432 500.04443 1.000 176.26713 308 THR C C 1
ATOM 5200 O O . THR C 3 308 ? 599.09518 361.86855 500.38086 1.000 174.14990 308 THR C O 1
ATOM 5204 N N . VAL C 3 309 ? 600.15280 360.01923 499.63466 1.000 176.14913 309 VAL C N 1
ATOM 5205 C CA . VAL C 3 309 ? 598.96622 359.17238 499.63117 1.000 179.95520 309 VAL C CA 1
ATOM 5206 C C . VAL C 3 309 ? 599.37214 357.77377 500.07240 1.000 178.43385 309 VAL C C 1
ATOM 5207 O O . VAL C 3 309 ? 600.48529 357.31933 499.78558 1.000 176.71987 309 VAL C O 1
ATOM 5211 N N . ASN C 3 310 ? 598.48972 357.11946 500.83175 1.000 178.17040 310 ASN C N 1
ATOM 5212 C CA . ASN C 3 310 ? 598.66627 355.72979 501.24447 1.000 180.09562 310 ASN C CA 1
ATOM 5213 C C . ASN C 3 310 ? 599.91346 355.57331 502.11391 1.000 180.72752 310 ASN C C 1
ATOM 5214 O O . ASN C 3 310 ? 600.26824 354.46294 502.52111 1.000 182.91065 310 ASN C O 1
ATOM 5219 N N . GLY C 3 311 ? 600.56177 356.68650 502.44404 1.000 179.56447 311 GLY C N 1
ATOM 5220 C CA . GLY C 3 311 ? 601.84032 356.66055 503.11666 1.000 180.28720 311 GLY C CA 1
ATOM 5221 C C . GLY C 3 311 ? 603.03126 356.78405 502.19567 1.000 181.33348 311 GLY C C 1
ATOM 5222 O O . GLY C 3 311 ? 604.17018 356.72893 502.67329 1.000 179.70429 311 GLY C O 1
ATOM 5223 N N . GLN C 3 312 ? 602.80562 356.94122 500.89577 1.000 179.00504 312 GLN C N 1
ATOM 5224 C CA . GLN C 3 312 ? 603.86611 357.10427 499.91626 1.000 173.96740 312 GLN C CA 1
ATOM 5225 C C . GLN C 3 312 ? 603.79636 358.49749 499.30887 1.000 175.11530 312 GLN C C 1
ATOM 5226 O O . GLN C 3 312 ? 602.72919 359.11481 499.25128 1.000 175.89379 312 GLN C O 1
ATOM 5232 N N . TYR C 3 313 ? 604.94734 358.98936 498.85995 1.000 174.35576 313 TYR C N 1
ATOM 5233 C CA . TYR C 3 313 ? 604.98525 360.27207 498.17397 1.000 173.71106 313 TYR C CA 1
ATOM 5234 C C . TYR C 3 313 ? 604.21246 360.18704 496.86444 1.000 175.24051 313 TYR C C 1
ATOM 5235 O O . TYR C 3 313 ? 604.33686 359.21757 496.11188 1.000 175.17973 313 TYR C O 1
ATOM 5244 N N . ALA C 3 314 ? 603.40520 361.20877 496.59426 1.000 173.75882 314 ALA C N 1
ATOM 5245 C CA . ALA C 3 314 ? 602.53115 361.20154 495.43284 1.000 172.19885 314 ALA C CA 1
ATOM 5246 C C . ALA C 3 314 ? 602.60893 362.54111 494.71942 1.000 170.15508 314 ALA C C 1
ATOM 5247 O O . ALA C 3 314 ? 602.89429 363.57431 495.32925 1.000 171.86733 314 ALA C O 1
ATOM 5249 N N . LEU C 3 315 ? 602.35095 362.50888 493.41520 1.000 166.27875 315 LEU C N 1
ATOM 5250 C CA . LEU C 3 315 ? 602.36766 363.69621 492.57365 1.000 164.14250 315 LEU C CA 1
ATOM 5251 C C . LEU C 3 315 ? 601.03244 363.80987 491.856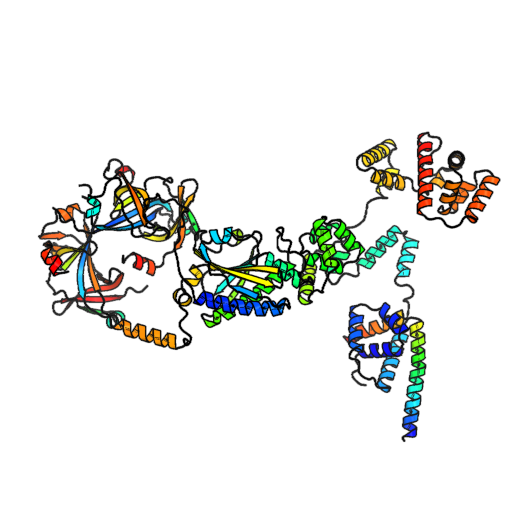59 1.000 161.31478 315 LEU C C 1
ATOM 5252 O O . LEU C 3 315 ? 600.56218 362.83569 491.26143 1.000 156.07323 315 LEU C O 1
ATOM 5257 N N . ARG C 3 316 ? 600.42431 364.99024 491.91227 1.000 161.06317 316 ARG C N 1
ATOM 5258 C CA . ARG C 3 316 ? 599.21376 365.27815 491.15419 1.000 159.86729 316 ARG C CA 1
ATOM 5259 C C . ARG C 3 316 ? 599.60021 366.09493 489.92597 1.000 160.21746 316 ARG C C 1
ATOM 5260 O O . ARG C 3 316 ? 600.07031 367.23110 490.04894 1.000 163.46260 316 ARG C O 1
ATOM 5268 N N . VAL C 3 317 ? 599.41098 365.50891 488.74465 1.000 154.86927 317 VAL C N 1
ATOM 5269 C CA . VAL C 3 317 ? 599.94323 366.09923 487.52396 1.000 157.06614 317 VAL C CA 1
ATOM 5270 C C . VAL C 3 317 ? 599.16431 367.35749 487.17451 1.000 157.83192 317 VAL C C 1
ATOM 5271 O O . VAL C 3 317 ? 597.92724 367.35463 487.13549 1.000 153.76346 317 VAL C O 1
ATOM 5275 N N . GLU C 3 318 ? 599.89120 368.44318 486.91859 1.000 161.17370 318 GLU C N 1
ATOM 5276 C CA . GLU C 3 318 ? 599.30057 369.70763 486.50310 1.000 163.54144 318 GLU C CA 1
ATOM 5277 C C . GLU C 3 318 ? 599.36679 369.91240 484.99567 1.000 160.98588 318 GLU C C 1
ATOM 5278 O O . GLU C 3 318 ? 598.37121 370.30014 484.37834 1.000 159.30378 318 GLU C O 1
ATOM 5284 N N . HIS C 3 319 ? 600.52267 369.65762 484.38796 1.000 160.88010 319 HIS C N 1
ATOM 5285 C CA . HIS C 3 319 ? 600.69986 369.89611 482.96036 1.000 161.51418 319 HIS C CA 1
ATOM 5286 C C . HIS C 3 319 ? 601.84801 369.04151 482.45186 1.000 160.08518 319 HIS C C 1
ATOM 5287 O O . HIS C 3 319 ? 602.96448 369.13373 482.96976 1.000 158.98125 319 HIS C O 1
ATOM 5294 N N . LEU C 3 320 ? 601.57197 368.21315 481.44849 1.000 159.18360 320 LEU C N 1
ATOM 5295 C CA . LEU C 3 320 ? 602.62716 367.45361 480.79411 1.000 156.14867 320 LEU C CA 1
ATOM 5296 C C . LEU C 3 320 ? 603.45916 368.36512 479.90269 1.000 156.25587 320 LEU C C 1
ATOM 5297 O O . LEU C 3 320 ? 602.95087 369.33124 479.32770 1.000 158.63886 320 LEU C O 1
ATOM 5302 N N . ILE C 3 321 ? 604.74741 368.05407 479.78778 1.000 153.99918 321 ILE C N 1
A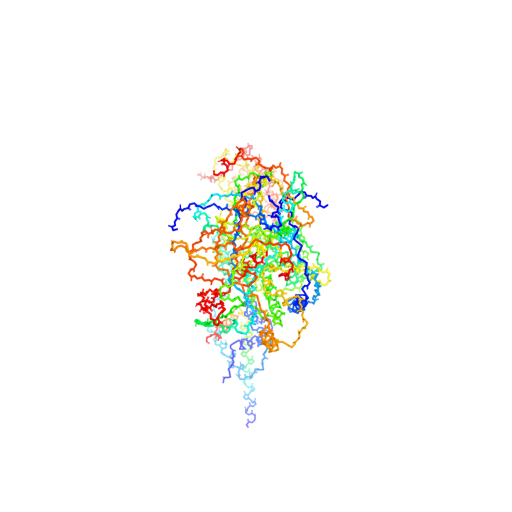TOM 5303 C CA . ILE C 3 321 ? 605.63499 368.84342 478.94019 1.000 155.82118 321 ILE C CA 1
ATOM 5304 C C . ILE C 3 321 ? 605.32016 368.50686 477.48647 1.000 160.26808 321 ILE C C 1
ATOM 5305 O O . ILE C 3 321 ? 605.66507 367.42705 476.99960 1.000 160.32920 321 ILE C O 1
ATOM 5310 N N . ASN C 3 322 ? 604.66168 369.42852 476.79313 1.000 161.63314 322 ASN C N 1
ATOM 5311 C CA . ASN C 3 322 ? 604.27657 369.21307 475.40643 1.000 162.81289 322 ASN C CA 1
ATOM 5312 C C . ASN C 3 322 ? 604.51971 370.48339 474.60210 1.000 164.14565 322 ASN C C 1
ATOM 5313 O O . ASN C 3 322 ? 603.77857 371.46325 474.75036 1.000 162.41202 322 ASN C O 1
ATOM 5318 N N . PRO C 3 323 ? 605.55142 370.51067 473.74535 1.000 167.95949 323 PRO C N 1
ATOM 5319 C CA . PRO C 3 323 ? 605.90105 371.67515 472.92277 1.000 168.60980 323 PRO C CA 1
ATOM 5320 C C . PRO C 3 323 ? 604.75350 372.14515 472.03278 1.000 164.55169 323 PRO C C 1
ATOM 5321 O O . PRO C 3 323 ? 603.85849 371.35236 471.74047 1.000 160.59363 323 PRO C O 1
ATOM 5325 N N . ASP D 4 55 ? 643.33376 370.11526 495.31227 1.000 76.13538 55 ASP D N 1
ATOM 5326 C CA . ASP D 4 55 ? 644.04537 371.33506 495.67277 1.000 76.13538 55 ASP D CA 1
ATOM 5327 C C . ASP D 4 55 ? 643.38074 372.56589 495.06053 1.000 76.13538 55 ASP D C 1
ATOM 5328 O O . ASP D 4 55 ? 642.88156 373.43340 495.77575 1.000 76.13538 55 ASP D O 1
ATOM 5333 N N . LEU D 4 56 ? 643.38162 372.63533 493.72976 1.000 88.73686 56 LEU D N 1
ATOM 5334 C CA . LEU D 4 56 ? 642.76701 373.74583 493.01313 1.000 88.73686 56 LEU D CA 1
ATOM 5335 C C . LEU D 4 56 ? 641.28600 373.52838 492.73634 1.000 88.73686 56 LEU D C 1
ATOM 5336 O O . LEU D 4 56 ? 640.64207 374.41631 492.16776 1.000 88.73686 56 LEU D O 1
ATOM 5341 N N . ILE D 4 57 ? 640.73405 372.38239 493.12655 1.000 86.19461 57 ILE D N 1
ATOM 5342 C CA . ILE D 4 57 ? 639.36097 372.02064 492.79441 1.000 86.19461 57 ILE D CA 1
ATOM 5343 C C . ILE D 4 57 ? 638.40643 372.42835 493.91100 1.000 86.19461 57 ILE D C 1
ATOM 5344 O O . ILE D 4 57 ? 637.23595 372.03213 493.92331 1.000 86.19461 57 ILE D O 1
ATOM 5349 N N . MET D 4 58 ? 638.88060 373.27040 494.82414 1.000 99.06483 58 MET D N 1
ATOM 5350 C CA . MET D 4 58 ? 638.09755 373.64346 495.99647 1.000 99.06483 58 MET D CA 1
ATOM 5351 C C . MET D 4 58 ? 636.88049 374.50943 495.69251 1.000 99.06483 58 MET D C 1
ATOM 5352 O O . MET D 4 58 ? 636.08841 374.73553 496.61256 1.000 99.06483 58 MET D O 1
ATOM 5357 N N . ASP D 4 59 ? 636.67978 375.01100 494.47233 1.000 92.43493 59 ASP D N 1
ATOM 5358 C CA . ASP D 4 59 ? 635.47267 375.78862 494.19740 1.000 92.43493 59 ASP D CA 1
ATOM 5359 C C . ASP D 4 59 ? 634.54113 375.08082 493.22243 1.000 92.43493 59 ASP D C 1
ATOM 5360 O O . ASP D 4 59 ? 633.41949 374.74905 493.61303 1.000 92.43493 59 ASP D O 1
ATOM 5365 N N . ILE D 4 60 ? 634.95665 374.84358 491.97420 1.000 67.67823 60 ILE D N 1
ATOM 5366 C CA . ILE D 4 60 ? 634.33784 373.91951 491.01430 1.000 67.67823 60 ILE D CA 1
ATOM 5367 C C . ILE D 4 60 ? 632.83444 373.79628 491.23859 1.000 67.67823 60 ILE D C 1
ATOM 5368 O O . ILE D 4 60 ? 632.37910 372.75996 491.73968 1.000 67.67823 60 ILE D O 1
ATOM 5373 N N . PRO D 4 61 ? 632.04519 374.83290 490.96814 1.000 75.67073 61 PRO D N 1
ATOM 5374 C CA . PRO D 4 61 ? 630.63364 374.81790 491.37800 1.000 75.67073 61 PRO D CA 1
ATOM 5375 C C . PRO D 4 61 ? 629.90791 373.57388 490.88626 1.000 75.67073 61 PRO D C 1
ATOM 5376 O O . PRO D 4 61 ? 629.92795 373.24841 489.69904 1.000 75.67073 61 PRO D O 1
ATOM 5380 N N . VAL D 4 62 ? 629.25789 372.87573 491.81604 1.000 70.61989 62 VAL D N 1
ATOM 5381 C CA . VAL D 4 62 ? 628.58253 371.61991 491.52364 1.000 70.61989 62 VAL D CA 1
ATOM 5382 C C . VAL D 4 62 ? 627.08370 371.79975 491.70855 1.000 70.61989 62 VAL D C 1
ATOM 5383 O O . VAL D 4 62 ? 626.61313 372.75468 492.33111 1.000 70.61989 62 VAL D O 1
ATOM 5387 N N . LYS D 4 63 ? 626.33344 370.86037 491.14642 1.000 83.86646 63 LYS D N 1
ATOM 5388 C CA . LYS D 4 63 ? 624.87794 370.92512 491.09909 1.000 83.86646 63 LYS D CA 1
ATOM 5389 C C . LYS D 4 63 ? 624.32228 369.77564 491.93523 1.000 83.86646 63 LYS D C 1
ATOM 5390 O O . LYS D 4 63 ? 624.22872 368.64056 491.46117 1.000 83.86646 63 LYS D O 1
ATOM 5396 N N . LEU D 4 64 ? 623.95097 370.06996 493.17653 1.000 78.82354 64 LEU D N 1
ATOM 5397 C CA . LEU D 4 64 ? 623.31746 369.08686 494.04687 1.000 78.82354 64 LEU D CA 1
ATOM 5398 C C . LEU D 4 64 ? 621.81512 369.09470 493.80405 1.000 78.82354 64 LEU D C 1
ATOM 5399 O O . LEU D 4 64 ? 621.18311 370.15575 493.82916 1.000 78.82354 64 LEU D O 1
ATOM 5404 N N . THR D 4 65 ? 621.25029 367.91599 493.55896 1.000 73.07216 65 THR D N 1
ATOM 5405 C CA . THR D 4 65 ? 619.82281 367.75707 493.32502 1.000 73.07216 65 THR D CA 1
ATOM 5406 C C . THR D 4 65 ? 619.27940 366.68988 494.26020 1.000 73.07216 65 THR D C 1
ATOM 5407 O O . THR D 4 65 ? 619.95229 365.68815 494.52384 1.000 73.07216 65 THR D O 1
ATOM 5411 N N . VAL D 4 66 ? 618.07241 366.91310 494.76869 1.000 69.02639 66 VAL D N 1
ATOM 5412 C CA . VAL D 4 66 ? 617.37580 365.94093 495.60040 1.000 69.02639 66 VAL D CA 1
ATOM 5413 C C . VAL D 4 66 ? 616.21426 365.37367 494.79866 1.000 69.02639 66 VAL D C 1
ATOM 5414 O O . VAL D 4 66 ? 615.47497 366.11826 494.14197 1.000 69.02639 66 VAL D O 1
ATOM 5418 N N . GLU D 4 67 ? 616.06870 364.05489 494.82628 1.000 84.34038 67 GLU D N 1
ATOM 5419 C CA . GLU D 4 67 ? 615.05035 363.36385 494.05238 1.000 84.34038 67 GLU D CA 1
ATOM 5420 C C . GLU D 4 67 ? 613.91937 362.96410 494.98937 1.000 84.34038 67 GLU D C 1
ATOM 5421 O O . GLU D 4 67 ? 614.16522 362.49462 496.10541 1.000 84.34038 67 GLU D O 1
ATOM 5427 N N . LEU D 4 68 ? 612.68275 363.18701 494.54585 1.000 68.39373 68 LEU D N 1
ATOM 5428 C CA . LEU D 4 68 ? 611.52743 362.96061 495.40485 1.000 68.39373 68 LEU D CA 1
ATOM 5429 C C . LEU D 4 68 ? 611.09627 361.50011 495.41798 1.000 68.39373 68 LEU D C 1
ATOM 5430 O O . LEU D 4 68 ? 610.69391 360.98987 496.46870 1.000 68.39373 68 LEU D O 1
ATOM 5435 N N . GLY D 4 69 ? 611.17242 360.81855 494.28241 1.000 68.67120 69 GLY D N 1
ATOM 5436 C CA . GLY D 4 69 ? 610.76010 359.42993 494.21332 1.000 68.67120 69 GLY D CA 1
ATOM 5437 C C . GLY D 4 69 ? 610.88583 358.90816 492.80161 1.000 68.67120 69 GLY D C 1
ATOM 5438 O O . GLY D 4 69 ? 611.09132 359.65964 491.84466 1.000 68.67120 69 GLY D O 1
ATOM 5439 N N . ARG D 4 70 ? 610.75495 357.58931 492.68766 1.000 67.24010 70 ARG D N 1
ATOM 5440 C CA . ARG D 4 70 ? 610.78566 356.89867 491.40817 1.000 67.24010 70 ARG D CA 1
ATOM 5441 C C . ARG D 4 70 ? 609.62927 355.91311 491.34494 1.000 67.24010 70 ARG D C 1
ATOM 5442 O O . ARG D 4 70 ? 609.12437 355.45078 492.37065 1.000 67.24010 70 ARG D O 1
ATOM 5450 N N . THR D 4 71 ? 609.21096 355.59131 490.12398 1.000 70.17011 71 THR D N 1
ATOM 5451 C CA . THR D 4 71 ? 608.09670 354.67628 489.93561 1.000 70.17011 71 THR D CA 1
ATOM 5452 C C . THR D 4 71 ? 608.28072 353.90522 488.63940 1.000 70.17011 71 THR D C 1
ATOM 5453 O O . THR D 4 71 ? 609.02380 354.31598 487.74511 1.000 70.17011 71 THR D O 1
ATOM 5457 N N . ARG D 4 72 ? 607.58771 352.77564 488.55427 1.000 85.87264 72 ARG D N 1
ATOM 5458 C CA . ARG D 4 72 ? 607.58877 351.91797 487.37421 1.000 85.87264 72 ARG D CA 1
ATOM 5459 C C . ARG D 4 72 ? 606.23008 352.07398 486.70375 1.000 85.87264 72 ARG D C 1
ATOM 5460 O O . ARG D 4 72 ? 605.23067 351.52523 487.17595 1.000 85.87264 72 ARG D O 1
ATOM 5468 N N . MET D 4 73 ? 606.18933 352.82177 485.60638 1.000 74.98844 73 MET D N 1
ATOM 5469 C CA . MET D 4 73 ? 604.94619 353.01692 484.87888 1.000 74.98844 73 MET D CA 1
ATOM 5470 C C . MET D 4 73 ? 605.21736 352.89355 483.38883 1.000 74.98844 73 MET D C 1
ATOM 5471 O O . MET D 4 73 ? 606.22711 353.39735 482.89026 1.000 74.98844 73 MET D O 1
ATOM 5476 N N . THR D 4 74 ? 604.31474 352.21387 482.68647 1.000 77.24977 74 THR D N 1
ATOM 5477 C CA . THR D 4 74 ? 604.46611 351.98593 481.25974 1.000 77.24977 74 THR D CA 1
ATOM 5478 C C . THR D 4 74 ? 604.08494 353.24174 480.48016 1.000 77.24977 74 THR D C 1
ATOM 5479 O O . THR D 4 74 ? 603.69657 354.26661 481.04422 1.000 77.24977 74 THR D O 1
ATOM 5483 N N . ILE D 4 75 ? 604.20055 353.16274 479.15493 1.000 70.67884 75 ILE D N 1
ATOM 5484 C CA . ILE D 4 75 ? 603.87068 354.31289 478.32229 1.000 70.67884 75 ILE D CA 1
ATOM 5485 C C . ILE D 4 75 ? 602.35960 354.49933 478.23371 1.000 70.67884 75 ILE D C 1
ATOM 5486 O O . ILE D 4 75 ? 601.87873 355.61431 477.99877 1.000 70.67884 75 ILE D O 1
ATOM 5491 N N . LYS D 4 76 ? 601.58665 353.43182 478.44911 1.000 82.37275 76 LYS D N 1
ATOM 5492 C CA . LYS D 4 76 ? 600.13073 353.53109 478.38910 1.000 82.37275 76 LYS D CA 1
ATOM 5493 C C . LYS D 4 76 ? 599.60532 354.60092 479.33916 1.000 82.37275 76 LYS D C 1
ATOM 5494 O O . LYS D 4 76 ? 599.01163 355.59791 478.91201 1.000 82.37275 76 LYS D O 1
ATOM 5500 N N . GLU D 4 77 ? 599.82201 354.40726 480.64134 1.000 83.07150 77 GLU D N 1
ATOM 5501 C CA . GLU D 4 77 ? 599.32547 355.36812 481.61970 1.000 83.07150 77 GLU D CA 1
ATOM 5502 C C . GLU D 4 77 ? 599.96123 356.73684 481.42358 1.000 83.07150 77 GLU D C 1
ATOM 5503 O O . GLU D 4 77 ? 599.26845 357.75799 481.47167 1.000 83.07150 77 GLU D O 1
ATOM 5509 N N . LEU D 4 78 ? 601.27217 356.77712 481.17625 1.000 73.46737 78 LEU D N 1
ATOM 5510 C CA . LEU D 4 78 ? 601.96017 358.05552 481.02509 1.000 73.46737 78 LEU D CA 1
ATOM 5511 C C . LEU D 4 78 ? 601.32328 358.88779 479.92063 1.000 73.46737 78 LEU D C 1
ATOM 5512 O O . LEU D 4 78 ? 601.06713 360.08402 480.09618 1.000 73.46737 78 LEU D O 1
ATOM 5517 N N . LEU D 4 79 ? 601.05066 358.26713 478.77442 1.000 86.16589 79 LEU D N 1
ATOM 5518 C CA . LEU D 4 79 ? 600.31280 358.95340 477.72633 1.000 86.16589 79 LEU D CA 1
ATOM 5519 C C . LEU D 4 79 ? 598.87661 359.23516 478.14586 1.000 86.16589 79 LEU D C 1
ATOM 5520 O O . LEU D 4 79 ? 598.27864 360.20044 477.65913 1.000 86.16589 79 LEU D O 1
ATOM 5525 N N . ARG D 4 80 ? 598.31794 358.42599 479.04476 1.000 92.92093 80 ARG D N 1
ATOM 5526 C CA . ARG D 4 80 ? 596.94938 358.60012 479.50872 1.000 92.92093 80 ARG D CA 1
ATOM 5527 C C . ARG D 4 80 ? 596.84728 359.45667 480.76682 1.000 92.92093 80 ARG D C 1
ATOM 5528 O O . ARG D 4 80 ? 595.73280 359.72118 481.22741 1.000 92.92093 80 ARG D O 1
ATOM 5536 N N . LEU D 4 81 ? 597.97166 359.89044 481.33657 1.000 95.29154 81 LEU D N 1
ATOM 5537 C CA . LEU D 4 81 ? 597.92324 360.84120 482.44091 1.000 95.29154 81 LEU D CA 1
ATOM 5538 C C . LEU D 4 81 ? 597.25709 362.13573 481.99423 1.000 95.29154 81 LEU D C 1
ATOM 5539 O O . LEU D 4 81 ? 597.52438 362.64753 480.90407 1.000 95.29154 81 LEU D O 1
ATOM 5544 N N . THR D 4 82 ? 596.38352 362.66472 482.84420 1.000 108.85591 82 THR D N 1
ATOM 5545 C CA . THR D 4 82 ? 595.61531 363.86200 482.54133 1.000 108.85591 82 THR D CA 1
ATOM 5546 C C . THR D 4 82 ? 595.78211 364.88792 483.65435 1.000 108.85591 82 THR D C 1
ATOM 5547 O O . THR D 4 82 ? 596.46106 364.65280 484.65680 1.000 108.85591 82 THR D O 1
ATOM 5551 N N . GLN D 4 83 ? 595.14649 366.04099 483.46223 1.000 108.28513 83 GLN D N 1
ATOM 5552 C CA . GLN D 4 83 ? 595.21033 367.10500 484.45386 1.000 108.28513 83 GLN D CA 1
ATOM 5553 C C . GLN D 4 83 ? 594.53487 366.67014 485.74676 1.000 108.28513 83 GLN D C 1
ATOM 5554 O O . GLN D 4 83 ? 593.39222 366.20397 485.74096 1.000 108.28513 83 GLN D O 1
ATOM 5560 N N . GLY D 4 84 ? 595.25071 366.81995 486.85865 1.000 104.91554 84 GLY D N 1
ATOM 5561 C CA . GLY D 4 84 ? 594.72932 366.47210 488.15960 1.000 104.91554 84 GLY D CA 1
ATOM 5562 C C . GLY D 4 84 ? 594.88956 365.01937 488.54557 1.000 104.91554 84 GLY D C 1
ATOM 5563 O O . GLY D 4 84 ? 594.63115 364.67233 489.70497 1.000 104.91554 84 GLY D O 1
ATOM 5564 N N . SER D 4 85 ? 595.30352 364.16067 487.61904 1.000 107.16904 85 SER D N 1
ATOM 5565 C CA . SER D 4 85 ? 595.52339 362.76012 487.94594 1.000 107.16904 85 SER D CA 1
ATOM 5566 C C . SER D 4 85 ? 596.73244 362.61366 488.86112 1.000 107.16904 85 SER D C 1
ATOM 5567 O O . SER D 4 85 ? 597.71704 363.34768 488.74099 1.000 107.16904 85 SER D O 1
ATOM 5570 N N . VAL D 4 86 ? 596.65419 361.65506 489.77949 1.000 98.62027 86 VAL D N 1
ATOM 5571 C CA . VAL D 4 86 ? 597.63457 361.49148 490.84631 1.000 98.62027 86 VAL D CA 1
ATOM 5572 C C . VAL D 4 86 ? 598.46617 360.24946 490.56590 1.000 98.62027 86 VAL D C 1
ATOM 5573 O O . VAL D 4 86 ? 597.91869 359.18287 490.26187 1.000 98.62027 86 VAL D O 1
ATOM 5577 N N . VAL D 4 87 ? 599.78577 360.38898 490.66754 1.000 78.42568 87 VAL D N 1
ATOM 5578 C CA . VAL D 4 87 ? 600.72037 359.28503 490.48955 1.000 78.42568 87 VAL D CA 1
ATOM 5579 C C . VAL D 4 87 ? 601.50174 359.09672 491.78259 1.000 78.42568 87 VAL D C 1
ATOM 5580 O O . VAL D 4 87 ? 602.02380 360.06372 492.34928 1.000 78.42568 87 VAL D O 1
ATOM 5584 N N . ALA D 4 88 ? 601.55706 357.85890 492.25829 1.000 87.25557 88 ALA D N 1
ATOM 5585 C CA . ALA D 4 88 ? 602.26442 357.53114 493.48432 1.000 87.25557 88 ALA D CA 1
ATOM 5586 C C . ALA D 4 88 ? 603.71304 357.16220 493.18755 1.000 87.25557 88 ALA D C 1
ATOM 5587 O O . ALA D 4 88 ? 604.07625 356.81431 492.06193 1.000 87.25557 88 ALA D O 1
ATOM 5589 N N . LEU D 4 89 ? 604.54306 357.24419 494.22234 1.000 73.78833 89 LEU D N 1
ATOM 5590 C CA . LEU D 4 89 ? 605.95441 356.91356 494.12619 1.000 73.78833 89 LEU D CA 1
ATOM 5591 C C . LEU D 4 89 ? 606.27272 355.77020 495.08005 1.000 73.78833 89 LEU D C 1
ATOM 5592 O O . LEU D 4 89 ? 605.49116 355.44637 495.97829 1.000 73.78833 89 LEU D O 1
ATOM 5597 N N . ASP D 4 90 ? 607.43679 355.15238 494.87353 1.000 85.64169 90 ASP D N 1
ATOM 5598 C CA . ASP D 4 90 ? 607.84555 354.04656 495.73168 1.000 85.64169 90 ASP D CA 1
ATOM 5599 C C . ASP D 4 90 ? 608.33096 354.51008 497.09968 1.000 85.64169 90 ASP D C 1
ATOM 5600 O O . ASP D 4 90 ? 608.46839 353.68109 498.00559 1.000 85.64169 90 ASP D O 1
ATOM 5605 N N . GLY D 4 91 ? 608.59687 355.80427 497.26931 1.000 88.76405 91 GLY D N 1
ATOM 5606 C CA . GLY D 4 91 ? 609.12657 356.29821 498.53018 1.000 88.76405 91 GLY D CA 1
ATOM 5607 C C . GLY D 4 91 ? 608.02687 356.53969 499.54725 1.000 88.76405 91 GLY D C 1
ATOM 5608 O O . GLY D 4 91 ? 607.07945 357.29104 499.29257 1.000 88.76405 91 GLY D O 1
ATOM 5609 N N . LEU D 4 92 ? 608.15533 355.90243 500.70735 1.000 94.04758 92 LEU D N 1
ATOM 5610 C CA . LEU D 4 92 ? 607.18693 356.08041 501.77787 1.000 94.04758 92 LEU D CA 1
ATOM 5611 C C . LEU D 4 92 ? 607.28716 357.48092 502.37032 1.000 94.04758 92 LEU D C 1
ATOM 5612 O O . LEU D 4 92 ? 608.35613 358.09582 502.39612 1.000 94.04758 92 LEU D O 1
ATOM 5617 N N . ALA D 4 93 ? 606.15073 357.99015 502.83897 1.000 128.06138 93 ALA D N 1
ATOM 5618 C CA . ALA D 4 93 ? 606.14400 359.27468 503.52428 1.000 128.06138 93 ALA D CA 1
ATOM 5619 C C . ALA D 4 93 ? 606.93313 359.17350 504.82208 1.000 128.06138 93 ALA D C 1
ATOM 5620 O O . ALA D 4 93 ? 606.75770 358.23130 505.59978 1.000 128.06138 93 ALA D O 1
ATOM 5622 N N . GLY D 4 94 ? 607.81171 360.14583 505.04974 1.000 118.37892 94 GLY D N 1
ATOM 5623 C CA . GLY D 4 94 ? 608.71244 360.12319 506.17581 1.000 118.37892 94 GLY D CA 1
ATOM 5624 C C . GLY D 4 94 ? 610.02845 359.42665 505.90914 1.000 118.37892 94 GLY D C 1
ATOM 5625 O O . GLY D 4 94 ? 610.99493 359.64974 506.64728 1.000 118.37892 94 GLY D O 1
ATOM 5626 N N . GLU D 4 95 ? 610.09097 358.59135 504.87695 1.000 115.95367 95 GLU D N 1
ATOM 5627 C CA . GLU D 4 95 ? 611.35615 358.02993 504.44697 1.000 115.95367 95 GLU D CA 1
ATOM 5628 C C . GLU D 4 95 ? 612.22243 359.15099 503.87683 1.000 115.95367 95 GLU D C 1
ATOM 5629 O O . GLU D 4 95 ? 611.79461 359.87254 502.97193 1.000 115.95367 95 GLU D O 1
ATOM 5635 N N . PRO D 4 96 ? 613.43406 359.33147 504.40076 1.000 104.08662 96 PRO D N 1
ATOM 5636 C CA . PRO D 4 96 ? 614.27468 360.43760 503.93261 1.000 104.08662 96 PRO D CA 1
ATOM 5637 C C . PRO D 4 96 ? 614.55123 360.35994 502.43927 1.000 104.08662 96 PRO D C 1
ATOM 5638 O O . PRO D 4 96 ? 614.75738 359.28412 501.87371 1.000 104.08662 96 PRO D O 1
ATOM 5642 N N . LEU D 4 97 ? 614.54645 361.52753 501.80702 1.000 90.33196 97 LEU D N 1
ATOM 5643 C CA . LEU D 4 97 ? 614.68975 361.63920 500.36787 1.000 90.33196 97 LEU D CA 1
ATOM 5644 C C . LEU D 4 97 ? 616.12150 361.33870 499.94212 1.000 90.33196 97 LEU D C 1
ATOM 5645 O O . LEU D 4 97 ? 617.05339 361.32712 500.74986 1.000 90.33196 97 LEU D O 1
ATOM 5650 N N . ASP D 4 98 ? 616.28712 361.09880 498.64893 1.000 80.62187 98 ASP D N 1
ATOM 5651 C CA . ASP D 4 98 ? 617.59566 360.81541 498.08786 1.000 80.62187 98 ASP D CA 1
ATOM 5652 C C . ASP D 4 98 ? 618.18866 362.06992 497.46038 1.000 80.62187 98 ASP D C 1
ATOM 5653 O O . ASP D 4 98 ? 617.47858 362.89765 496.88382 1.000 80.62187 98 ASP D O 1
ATOM 5658 N N . ILE D 4 99 ? 619.50747 362.20052 497.58094 1.000 74.14961 99 ILE D N 1
ATOM 5659 C CA . ILE D 4 99 ? 620.24734 363.34562 497.06434 1.000 74.14961 99 ILE D CA 1
ATOM 5660 C C . ILE D 4 99 ? 621.27893 362.82817 496.07433 1.000 74.14961 99 ILE D C 1
ATOM 5661 O O . ILE D 4 99 ? 622.03166 361.89875 496.38788 1.000 74.14961 99 ILE D O 1
ATOM 5666 N N . LEU D 4 100 ? 621.32021 363.42832 494.89055 1.000 81.53505 100 LEU D N 1
ATOM 5667 C CA . LEU D 4 100 ? 622.22607 363.01873 493.82977 1.000 81.53505 100 LEU D CA 1
ATOM 5668 C C . LEU D 4 100 ? 623.03053 364.21126 493.33325 1.000 81.53505 100 LEU D C 1
ATOM 5669 O O . LEU D 4 100 ? 622.69541 365.37128 493.58318 1.000 81.53505 100 LEU D O 1
ATOM 5674 N N . ILE D 4 101 ? 624.11221 363.90389 492.62173 1.000 73.24650 101 ILE D N 1
ATOM 5675 C CA . ILE D 4 101 ? 624.91826 364.90616 491.93590 1.000 73.24650 101 ILE D CA 1
ATOM 5676 C C . ILE D 4 101 ? 625.35905 364.32012 490.60143 1.000 73.24650 101 ILE D C 1
ATOM 5677 O O . ILE D 4 101 ? 626.05254 363.29739 490.56511 1.000 73.24650 101 ILE D O 1
ATOM 5682 N N . ASN D 4 102 ? 624.92673 364.94538 489.50622 1.000 85.89359 102 ASN D N 1
ATOM 5683 C CA . ASN D 4 102 ? 625.21456 364.47038 488.15374 1.000 85.89359 102 ASN D CA 1
ATOM 5684 C C . ASN D 4 102 ? 624.78078 363.02080 487.95932 1.000 85.89359 102 ASN D C 1
ATOM 5685 O O . ASN D 4 102 ? 625.38342 362.28112 487.17902 1.000 85.89359 102 ASN D O 1
ATOM 5690 N N . GLY D 4 103 ? 623.73307 362.60289 488.66618 1.000 88.45879 103 GLY D N 1
ATOM 5691 C CA . GLY D 4 103 ? 623.22553 361.25346 488.55488 1.000 88.45879 103 GLY D CA 1
ATOM 5692 C C . GLY D 4 103 ? 623.85019 360.23738 489.48572 1.000 88.45879 103 GLY D C 1
ATOM 5693 O O . GLY D 4 103 ? 623.46557 359.06258 489.43513 1.000 88.45879 103 GLY D O 1
ATOM 5694 N N . TYR D 4 104 ? 624.79842 360.63867 490.32634 1.000 104.36232 104 TYR D N 1
ATOM 5695 C CA . TYR D 4 104 ? 625.46273 359.72386 491.24374 1.000 104.36232 104 TYR D CA 1
ATOM 5696 C C . TYR D 4 104 ? 625.06572 360.02965 492.68161 1.000 104.36232 104 TYR D C 1
ATOM 5697 O O . TYR D 4 104 ? 624.88798 361.19302 493.05376 1.000 104.36232 104 TYR D O 1
ATOM 5706 N N . LEU D 4 105 ? 624.92101 358.97390 493.48144 1.000 88.51990 105 LEU D N 1
ATOM 5707 C CA . LEU D 4 105 ? 624.56878 359.12810 494.88717 1.000 88.51990 105 LEU D CA 1
ATOM 5708 C C . LEU D 4 105 ? 625.60679 359.97730 495.60442 1.000 88.51990 105 LEU D C 1
ATOM 5709 O O . LEU D 4 105 ? 626.80746 359.85399 495.35014 1.000 88.51990 105 LEU D O 1
ATOM 5714 N N . ILE D 4 106 ? 625.14251 360.86647 496.47984 1.000 76.01595 106 ILE D N 1
ATOM 5715 C CA . ILE D 4 106 ? 626.06369 361.66696 497.27624 1.000 76.01595 106 ILE D CA 1
ATOM 5716 C C . ILE D 4 106 ? 625.69791 361.62808 498.75471 1.000 76.01595 106 ILE D C 1
ATOM 5717 O O . ILE D 4 106 ? 626.57138 361.77228 499.61718 1.000 76.01595 106 ILE D O 1
ATOM 5722 N N . ALA D 4 107 ? 624.42188 361.40195 499.06103 1.000 75.38185 107 ALA D N 1
ATOM 5723 C CA . ALA D 4 107 ? 623.93769 361.50296 500.43332 1.000 75.38185 107 ALA D CA 1
ATOM 5724 C C . ALA D 4 107 ? 622.46946 361.10779 500.47399 1.000 75.38185 107 ALA D C 1
ATOM 5725 O O . ALA D 4 107 ? 621.83546 360.87567 499.44214 1.000 75.38185 107 ALA D O 1
ATOM 5727 N N . GLN D 4 108 ? 621.93967 361.04127 501.69215 1.000 84.82843 108 GLN D N 1
ATOM 5728 C CA . GLN D 4 108 ? 620.52254 360.82794 501.94769 1.000 84.82843 108 GLN D CA 1
ATOM 5729 C C . GLN D 4 108 ? 620.04082 361.93880 502.86588 1.000 84.82843 108 GLN D C 1
ATOM 5730 O O . GLN D 4 108 ? 620.67014 362.20949 503.89301 1.000 84.82843 108 GLN D O 1
ATOM 5736 N N . GLY D 4 109 ? 618.93696 362.57606 502.50499 1.000 91.05109 109 GLY D N 1
ATOM 5737 C CA . GLY D 4 109 ? 618.47264 363.74398 503.23019 1.000 91.05109 109 GLY D CA 1
ATOM 5738 C C . GLY D 4 109 ? 616.99041 363.66991 503.52101 1.000 91.05109 109 GLY D C 1
ATOM 5739 O O . GLY D 4 109 ? 616.24516 362.92380 502.88468 1.000 91.05109 109 GLY D O 1
ATOM 5740 N N . GLU D 4 110 ? 616.56989 364.45895 504.50409 1.000 99.84863 110 GLU D N 1
ATOM 5741 C CA . GLU D 4 110 ? 615.17433 364.55636 504.90242 1.000 99.84863 110 GLU D CA 1
ATOM 5742 C C . GLU D 4 110 ? 614.75485 366.01927 504.94221 1.000 99.84863 110 GLU D C 1
ATOM 5743 O O . GLU D 4 110 ? 615.51814 366.88162 505.38783 1.000 99.84863 110 GLU D O 1
ATOM 5749 N N . VAL D 4 111 ? 613.54008 366.29427 504.47238 1.000 93.52926 111 VAL D N 1
ATOM 5750 C CA . VAL D 4 111 ? 613.02414 367.65798 504.47203 1.000 93.52926 111 VAL D CA 1
ATOM 5751 C C . VAL D 4 111 ? 612.59843 368.02523 505.88696 1.000 93.52926 111 VAL D C 1
ATOM 5752 O O . VAL D 4 111 ? 611.80359 367.31658 506.51507 1.000 93.52926 111 VAL D O 1
ATOM 5756 N N . VAL D 4 112 ? 613.12817 369.13847 506.39622 1.000 106.17316 112 VAL D N 1
ATOM 5757 C CA . VAL D 4 112 ? 612.82971 369.60763 507.74134 1.000 106.17316 112 VAL D CA 1
ATOM 5758 C C . VAL D 4 112 ? 612.39625 371.06505 507.65382 1.000 106.17316 112 VAL D C 1
ATOM 5759 O O . VAL D 4 112 ? 612.72642 371.78004 506.70613 1.000 106.17316 112 VAL D O 1
ATOM 5763 N N . VAL D 4 113 ? 611.64030 371.49886 508.65838 1.000 123.43523 113 VAL D N 1
ATOM 5764 C CA . VAL D 4 113 ? 611.16511 372.87418 508.75802 1.000 123.43523 113 VAL D CA 1
ATOM 5765 C C . VAL D 4 113 ? 612.07928 373.62122 509.71854 1.000 123.43523 113 VAL D C 1
ATOM 5766 O O . VAL D 4 113 ? 612.20861 373.24054 510.88861 1.000 123.43523 113 VAL D O 1
ATOM 5770 N N . VAL D 4 114 ? 612.71724 374.68146 509.22921 1.000 144.83711 114 VAL D N 1
ATOM 5771 C CA . VAL D 4 114 ? 613.62300 375.49879 510.02892 1.000 144.83711 114 VAL D CA 1
ATOM 5772 C C . VAL D 4 114 ? 613.17599 376.94751 509.89853 1.000 144.83711 114 VAL D C 1
ATOM 5773 O O . VAL D 4 114 ? 613.53624 377.62601 508.92816 1.000 144.83711 114 VAL D O 1
ATOM 5777 N N . ALA D 4 115 ? 612.39462 377.41927 510.87046 1.000 154.27661 115 ALA D N 1
ATOM 5778 C CA . ALA D 4 115 ? 611.96653 378.81649 510.94746 1.000 154.27661 115 ALA D CA 1
ATOM 5779 C C . ALA D 4 115 ? 611.27125 379.26297 509.66241 1.000 154.27661 115 ALA D C 1
ATOM 5780 O O . ALA D 4 115 ? 611.72647 380.17303 508.96464 1.000 154.27661 115 ALA D O 1
ATOM 5782 N N . ASP D 4 116 ? 610.17432 378.57180 509.33239 1.000 153.21020 116 ASP D N 1
ATOM 5783 C CA . ASP D 4 116 ? 609.28065 378.91490 508.22690 1.000 153.21020 116 ASP D CA 1
ATOM 5784 C C . ASP D 4 116 ? 609.97889 378.54679 506.91533 1.000 153.21020 116 ASP D C 1
ATOM 5785 O O . ASP D 4 116 ? 609.32880 378.37599 505.87962 1.000 153.21020 116 ASP D O 1
ATOM 5790 N N . LYS D 4 117 ? 611.27520 378.25977 506.97940 1.000 142.82956 117 LYS D N 1
ATOM 5791 C CA . LYS D 4 117 ? 612.06200 377.92002 505.80076 1.000 142.82956 117 LYS D CA 1
ATOM 5792 C C . LYS D 4 117 ? 612.33651 376.42169 505.81637 1.000 142.82956 117 LYS D C 1
ATOM 5793 O O . LYS D 4 117 ? 613.20479 375.95114 506.55817 1.000 142.82956 117 LYS D O 1
ATOM 5799 N N . TYR D 4 118 ? 611.59581 375.67627 505.00141 1.000 135.73282 118 TYR D N 1
ATOM 5800 C CA . TYR D 4 118 ? 611.84430 374.24976 504.86772 1.000 135.73282 118 TYR D CA 1
ATOM 5801 C C . TYR D 4 118 ? 613.19361 374.01158 504.20381 1.000 135.73282 118 TYR D C 1
ATOM 5802 O O . TYR D 4 118 ? 613.56298 374.69183 503.24276 1.000 135.73282 118 TYR D O 1
ATOM 5811 N N . GLY D 4 119 ? 613.93053 373.03253 504.72418 1.000 105.96059 119 GLY D N 1
ATOM 5812 C CA . GLY D 4 119 ? 615.22687 372.68397 504.18141 1.000 105.96059 119 GLY D CA 1
ATOM 5813 C C . GLY D 4 119 ? 615.45922 371.19711 504.32432 1.000 105.96059 119 GLY D C 1
ATOM 5814 O O . GLY D 4 119 ? 614.71659 370.49262 505.01207 1.000 105.96059 119 GLY D O 1
ATOM 5815 N N . VAL D 4 120 ? 616.50831 370.72298 503.66135 1.000 87.43136 120 VAL D N 1
ATOM 5816 C CA . VAL D 4 120 ? 616.86524 369.31033 503.66891 1.000 87.43136 120 VAL D CA 1
ATOM 5817 C C . VAL D 4 120 ? 618.01104 369.09488 504.64827 1.000 87.43136 120 VAL D C 1
ATOM 5818 O O . VAL D 4 120 ? 618.97960 369.86537 504.67207 1.000 87.43136 120 VAL D O 1
ATOM 5822 N N . ARG D 4 121 ? 617.87987 368.07273 505.48658 1.000 87.56192 121 ARG D N 1
ATOM 5823 C CA . ARG D 4 121 ? 618.89251 367.71594 506.46966 1.000 87.56192 121 ARG D CA 1
ATOM 5824 C C . ARG D 4 121 ? 619.43811 366.34082 506.12064 1.000 87.56192 121 ARG D C 1
ATOM 5825 O O . ARG D 4 121 ? 618.67259 365.38035 505.99099 1.000 87.56192 121 ARG D O 1
ATOM 5833 N N . ILE D 4 122 ? 620.75527 366.24891 505.97315 1.000 82.12830 122 ILE D N 1
ATOM 5834 C CA . ILE D 4 122 ? 621.39819 364.99656 505.60112 1.000 82.12830 122 ILE D CA 1
ATOM 5835 C C . ILE D 4 122 ? 621.31000 364.01558 506.75838 1.000 82.12830 122 ILE D C 1
ATOM 5836 O O . ILE D 4 122 ? 621.99856 364.16863 507.77300 1.000 82.12830 122 ILE D O 1
ATOM 5841 N N . THR D 4 123 ? 620.46043 363.00084 506.61395 1.000 104.33197 123 THR D N 1
ATOM 5842 C CA . THR D 4 123 ? 620.36731 361.97025 507.63803 1.000 104.33197 123 THR D CA 1
ATOM 5843 C C . THR D 4 123 ? 621.56783 361.03720 507.61124 1.000 104.33197 123 THR D C 1
ATOM 5844 O O . THR D 4 123 ? 621.93012 360.47203 508.64841 1.000 104.33197 123 THR D O 1
ATOM 5848 N N . ASP D 4 124 ? 622.19057 360.86109 506.44912 1.000 96.88061 124 ASP D N 1
ATOM 5849 C CA . ASP D 4 124 ? 623.33289 359.96895 506.33807 1.000 96.88061 124 ASP D CA 1
ATOM 5850 C C . ASP D 4 124 ? 624.13029 360.32290 505.09315 1.000 96.88061 124 ASP D C 1
ATOM 5851 O O . ASP D 4 124 ? 623.56108 360.73546 504.07990 1.000 96.88061 124 ASP D O 1
ATOM 5856 N N . ILE D 4 125 ? 625.44488 360.15907 505.18231 1.000 81.92847 125 ILE D N 1
ATOM 5857 C CA . ILE D 4 125 ? 626.34318 360.30198 504.04428 1.000 81.92847 125 ILE D CA 1
ATOM 5858 C C . ILE D 4 125 ? 626.56729 358.92262 503.44597 1.000 81.92847 125 ILE D C 1
ATOM 5859 O O . ILE D 4 125 ? 626.72117 357.93475 504.17527 1.000 81.92847 125 ILE D O 1
ATOM 5864 N N . ILE D 4 126 ? 626.56844 358.85117 502.11208 1.000 84.68491 126 ILE D N 1
ATOM 5865 C CA . ILE D 4 126 ? 626.64980 357.56655 501.43253 1.000 84.68491 126 ILE D CA 1
ATOM 5866 C C . ILE D 4 126 ? 627.93839 356.83471 501.79528 1.000 84.68491 126 ILE D C 1
ATOM 5867 O O . ILE D 4 126 ? 628.93822 357.42899 502.21667 1.000 84.68491 126 ILE D O 1
ATOM 5872 N N . THR D 4 127 ? 627.90456 355.52022 501.61856 1.000 102.45969 127 THR D N 1
ATOM 5873 C CA . THR D 4 127 ? 629.06311 354.65292 501.72145 1.000 102.45969 127 THR D CA 1
ATOM 5874 C C . THR D 4 127 ? 629.08985 353.72552 500.51721 1.000 102.45969 127 THR D C 1
ATOM 5875 O O . THR D 4 127 ? 628.03841 353.42044 499.94459 1.000 102.45969 127 THR D O 1
ATOM 5879 N N . PRO D 4 128 ? 630.27591 353.27188 500.10197 1.000 110.94900 128 PRO D N 1
ATOM 5880 C CA . PRO D 4 128 ? 630.34089 352.35203 498.95328 1.000 110.94900 128 PRO D CA 1
ATOM 5881 C C . PRO D 4 128 ? 629.49052 351.10688 499.13194 1.000 110.94900 128 PRO D C 1
ATOM 5882 O O . PRO D 4 128 ? 628.89446 350.61868 498.16268 1.000 110.94900 128 PRO D O 1
ATOM 5886 N N . SER D 4 129 ? 629.41302 350.58409 500.35655 1.000 124.58813 129 SER D N 1
ATOM 5887 C CA . SER D 4 129 ? 628.57804 349.41962 500.62358 1.000 124.58813 129 SER D CA 1
ATOM 5888 C C . SER D 4 129 ? 627.14407 349.66351 500.17107 1.000 124.58813 129 SER D C 1
ATOM 5889 O O . SER D 4 129 ? 626.64721 349.01263 499.24501 1.000 124.58813 129 SER D O 1
ATOM 5892 N N . GLU D 4 130 ? 626.47522 350.63142 500.79954 1.000 130.84697 130 GLU D N 1
ATOM 5893 C CA . GLU D 4 130 ? 625.08537 350.90830 500.46629 1.000 130.84697 130 GLU D CA 1
ATOM 5894 C C . GLU D 4 130 ? 624.93333 351.36717 499.02460 1.000 130.84697 130 GLU D C 1
ATOM 5895 O O . GLU D 4 130 ? 623.87097 351.16444 498.42787 1.000 130.84697 130 GLU D O 1
ATOM 5901 N N . ARG D 4 131 ? 625.97505 351.97314 498.45210 1.000 120.63482 131 ARG D N 1
ATOM 5902 C CA . ARG D 4 131 ? 625.92621 352.37588 497.05089 1.000 120.63482 131 ARG D CA 1
ATOM 5903 C C . ARG D 4 131 ? 625.81125 351.16571 496.12696 1.000 120.63482 131 ARG D C 1
ATOM 5904 O O . ARG D 4 131 ? 624.95990 351.14111 495.23056 1.000 120.63482 131 ARG D O 1
ATOM 5912 N N . MET D 4 132 ? 626.65430 350.14618 496.32882 1.000 129.00613 132 MET D N 1
ATOM 5913 C CA . MET D 4 132 ? 626.45299 348.87650 495.63203 1.000 129.00613 132 MET D CA 1
ATOM 5914 C C . MET D 4 132 ? 625.13618 348.18897 495.97073 1.000 129.00613 132 MET D C 1
ATOM 5915 O O . MET D 4 132 ? 624.55209 347.55810 495.08377 1.000 129.00613 132 MET D O 1
ATOM 5920 N N . ARG D 4 133 ? 624.65841 348.27334 497.21315 1.000 126.81823 133 ARG D N 1
ATOM 5921 C CA . ARG D 4 133 ? 623.34462 347.69961 497.51143 1.000 126.81823 133 ARG D CA 1
ATOM 5922 C C . ARG D 4 133 ? 622.24145 348.36917 496.69752 1.000 126.81823 133 ARG D C 1
ATOM 5923 O O . ARG D 4 133 ? 621.28857 347.70359 496.27502 1.000 126.81823 133 ARG D O 1
ATOM 5931 N N . ARG D 4 134 ? 622.34539 349.67450 496.46474 1.000 126.71260 134 ARG D N 1
ATOM 5932 C CA . ARG D 4 134 ? 621.37496 350.37088 495.62963 1.000 126.71260 134 ARG D CA 1
ATOM 5933 C C . ARG D 4 134 ? 621.72004 350.32652 494.14740 1.000 126.71260 134 ARG D C 1
ATOM 5934 O O . ARG D 4 134 ? 620.96400 350.87156 493.33662 1.000 126.71260 134 ARG D O 1
ATOM 5942 N N . LEU D 4 135 ? 622.83110 349.70076 493.77274 1.000 135.63482 135 LEU D N 1
ATOM 5943 C CA . LEU D 4 135 ? 623.19590 349.58199 492.36491 1.000 135.63482 135 LEU D CA 1
ATOM 5944 C C . LEU D 4 135 ? 622.25171 348.63360 491.63323 1.000 135.63482 135 LEU D C 1
ATOM 5945 O O . LEU D 4 135 ? 621.48240 349.05256 490.76813 1.000 135.63482 135 LEU D O 1
ATOM 5950 N N . ASP E 4 55 ? 639.19040 364.92318 503.08292 1.000 115.19700 55 ASP E N 1
ATOM 5951 C CA . ASP E 4 55 ? 638.20090 363.91269 502.72850 1.000 116.68143 55 ASP E CA 1
ATOM 5952 C C . ASP E 4 55 ? 638.36574 363.48154 501.27587 1.000 108.90461 55 ASP E C 1
ATOM 5953 O O . ASP E 4 55 ? 638.82234 364.25891 500.43807 1.000 106.56477 55 ASP E O 1
ATOM 5958 N N . LEU E 4 56 ? 637.99377 362.23895 500.97965 1.000 104.53819 56 LEU E N 1
ATOM 5959 C CA . LEU E 4 56 ? 638.16070 361.65974 499.64972 1.000 100.78009 56 LEU E CA 1
ATOM 5960 C C . LEU E 4 56 ? 636.81710 361.23104 499.07384 1.000 101.16884 56 LEU E C 1
ATOM 5961 O O . LEU E 4 56 ? 636.69019 360.18019 498.44203 1.000 97.34660 56 LEU E O 1
ATOM 5966 N N . ILE E 4 57 ? 635.78592 362.04842 499.28515 1.000 105.34771 57 ILE E N 1
ATOM 5967 C CA . ILE E 4 57 ? 634.52535 361.86303 498.57543 1.000 102.36004 57 ILE E CA 1
ATOM 5968 C C . ILE E 4 57 ? 634.71720 362.49438 497.20464 1.000 97.30718 57 ILE E C 1
ATOM 5969 O O . ILE E 4 57 ? 634.41844 363.67640 496.99832 1.000 89.55214 57 ILE E O 1
ATOM 5974 N N . MET E 4 58 ? 635.22820 361.70384 496.26091 1.000 98.55584 58 MET E N 1
ATOM 5975 C CA . MET E 4 58 ? 635.84130 362.26141 495.06390 1.000 97.00938 58 MET E CA 1
ATOM 5976 C C . MET E 4 58 ? 635.50559 361.46499 493.80362 1.000 99.03786 58 MET E C 1
ATOM 5977 O O . MET E 4 58 ? 635.92600 361.85289 492.70945 1.000 98.40141 58 MET E O 1
ATOM 5982 N N . ASP E 4 59 ? 634.67554 360.43076 493.90003 1.000 100.99726 59 ASP E N 1
ATOM 5983 C CA . ASP E 4 59 ? 634.19015 359.72940 492.71625 1.000 98.27703 59 ASP E CA 1
ATOM 5984 C C . ASP E 4 59 ? 633.14312 360.51292 491.92628 1.000 97.53602 59 ASP E C 1
ATOM 5985 O O . ASP E 4 59 ? 632.59070 359.97013 490.96335 1.000 94.86746 59 ASP E O 1
ATOM 5990 N N . ILE E 4 60 ? 632.85851 361.75626 492.30513 1.000 97.98729 60 ILE E N 1
ATOM 5991 C CA . ILE E 4 60 ? 631.76603 362.51979 491.68605 1.000 89.25708 60 ILE E CA 1
ATOM 5992 C C . ILE E 4 60 ? 632.09866 362.80279 490.22600 1.000 84.13317 60 ILE E C 1
ATOM 5993 O O . ILE E 4 60 ? 633.24436 363.18046 489.91324 1.000 82.87677 60 ILE E O 1
ATOM 5998 N N . PRO E 4 61 ? 631.15985 362.63458 489.29862 1.000 84.51302 61 PRO E N 1
ATOM 5999 C CA . PRO E 4 61 ? 631.39819 363.05621 487.91786 1.000 84.81551 61 PRO E CA 1
ATOM 6000 C C . PRO E 4 61 ? 631.09910 364.53365 487.73009 1.000 82.19642 61 PRO E C 1
ATOM 6001 O O . PRO E 4 61 ? 630.19897 365.09778 488.35557 1.000 84.03421 61 PRO E O 1
ATOM 6005 N N . VAL E 4 62 ? 631.86965 365.16356 486.84262 1.000 75.29233 62 VAL E N 1
ATOM 6006 C CA . VAL E 4 62 ? 631.76765 366.59891 486.62304 1.000 68.31372 62 VAL E CA 1
ATOM 6007 C C . VAL E 4 62 ? 631.74287 366.88628 485.12687 1.000 67.41493 62 VAL E C 1
ATOM 6008 O O . VAL E 4 62 ? 632.15127 366.06603 484.30299 1.000 70.12510 62 VAL E O 1
ATOM 6012 N N . LYS E 4 63 ? 631.25015 368.07314 484.78416 1.000 67.51299 63 LYS E N 1
ATOM 6013 C CA . LYS E 4 63 ? 631.07550 368.49245 483.39979 1.000 61.93788 63 LYS E CA 1
ATOM 6014 C C . LYS E 4 63 ? 632.26161 369.34019 482.96149 1.000 59.41280 63 LYS E C 1
ATOM 6015 O O . LYS E 4 63 ? 632.65006 370.28048 483.66076 1.000 67.93086 63 LYS E O 1
ATOM 6021 N N . LEU E 4 64 ? 632.82993 369.00985 481.80620 1.000 54.12949 64 LEU E N 1
ATOM 6022 C CA . LEU E 4 64 ? 633.96904 369.73010 481.25636 1.000 58.20309 64 LEU E CA 1
ATOM 6023 C C . LEU E 4 64 ? 633.60332 370.27764 479.88616 1.000 64.83970 64 LEU E C 1
ATOM 6024 O O . LEU E 4 64 ? 633.08255 369.54469 479.03934 1.000 70.63981 64 LEU E O 1
ATOM 6029 N N . THR E 4 65 ? 633.87904 371.56140 479.67161 1.000 64.13249 65 THR E N 1
ATOM 6030 C CA . THR E 4 65 ? 633.59059 372.22945 478.41284 1.000 61.08848 65 THR E CA 1
ATOM 6031 C C . THR E 4 65 ? 634.84025 372.94356 477.92388 1.000 62.24639 65 THR E C 1
ATOM 6032 O O . THR E 4 65 ? 635.74075 373.26636 478.70101 1.000 72.52017 65 THR E O 1
ATOM 6036 N N . VAL E 4 66 ? 634.89085 373.18277 476.61791 1.000 59.45179 66 VAL E N 1
ATOM 6037 C CA . VAL E 4 66 ? 635.98629 373.91249 475.99245 1.000 61.20190 66 VAL E CA 1
ATOM 6038 C C . VAL E 4 66 ? 635.37546 375.01906 475.14778 1.000 65.19109 66 VAL E C 1
ATOM 6039 O O . VAL E 4 66 ? 634.54240 374.74989 474.27489 1.000 71.48133 66 VAL E O 1
ATOM 6043 N N . GLU E 4 67 ? 635.78641 376.25648 475.39679 1.000 64.99284 67 GLU E N 1
ATOM 6044 C CA . GLU E 4 67 ? 635.25194 377.40466 474.67895 1.000 69.67858 67 GLU E CA 1
ATOM 6045 C C . GLU E 4 67 ? 636.19105 377.77882 473.54031 1.000 71.31823 67 GLU E C 1
ATOM 6046 O O . GLU E 4 67 ? 637.37251 378.05824 473.76941 1.000 72.35720 67 GLU E O 1
ATOM 6052 N N . LEU E 4 68 ? 635.66612 377.78115 472.31458 1.000 71.98139 68 LEU E N 1
ATOM 6053 C CA . LEU E 4 68 ? 636.45610 378.24295 471.17911 1.000 64.81552 68 LEU E CA 1
ATOM 6054 C C . LEU E 4 68 ? 636.74524 379.73310 471.28803 1.000 62.54727 68 LEU E C 1
ATOM 6055 O O . LEU E 4 68 ? 637.84631 380.18843 470.96083 1.000 67.24884 68 LEU E O 1
ATOM 6060 N N . GLY E 4 69 ? 635.76860 380.50773 471.74202 1.000 67.53971 69 GLY E N 1
ATOM 6061 C CA . GLY E 4 69 ? 635.97552 381.93327 471.91199 1.000 75.05251 69 GLY E CA 1
ATOM 6062 C C . GLY E 4 69 ? 634.74689 382.58316 472.50311 1.000 81.53198 69 GLY E C 1
ATOM 6063 O O . GLY E 4 69 ? 633.70657 381.94758 472.69453 1.000 84.38393 69 GLY E O 1
ATOM 6064 N N . ARG E 4 70 ? 634.88355 383.87507 472.78255 1.000 80.91054 70 ARG E N 1
ATOM 6065 C CA . ARG E 4 70 ? 633.81084 384.67284 473.35091 1.000 79.90338 70 ARG E CA 1
ATOM 6066 C C . ARG E 4 70 ? 633.66633 385.95412 472.54807 1.000 81.54323 70 ARG E C 1
ATOM 6067 O O . ARG E 4 70 ? 634.62684 386.43471 471.94288 1.000 85.81554 70 ARG E O 1
ATOM 6075 N N . THR E 4 71 ? 632.45385 386.50107 472.54021 1.000 83.00583 71 THR E N 1
ATOM 6076 C CA . THR E 4 71 ? 632.19310 387.74706 471.83656 1.000 81.19019 71 THR E CA 1
ATOM 6077 C C . THR E 4 71 ? 631.09960 388.51774 472.55618 1.000 77.34236 71 THR E C 1
ATOM 6078 O O . THR E 4 71 ? 630.16760 387.92420 473.10465 1.000 80.63246 71 THR E O 1
ATOM 6082 N N . ARG E 4 72 ? 631.22197 389.83964 472.54490 1.000 71.48260 72 ARG E N 1
ATOM 6083 C CA . ARG E 4 72 ? 630.18049 390.73418 473.02306 1.000 75.64207 72 ARG E CA 1
ATOM 6084 C C . ARG E 4 72 ? 629.55189 391.42567 471.82560 1.000 74.31340 72 ARG E C 1
ATOM 6085 O O . ARG E 4 72 ? 630.25597 392.04502 471.02218 1.000 77.72408 72 ARG E O 1
ATOM 6093 N N . MET E 4 73 ? 628.23440 391.31312 471.70507 1.000 74.33906 73 MET E N 1
ATOM 6094 C CA . MET E 4 73 ? 627.53052 391.91351 470.58469 1.000 74.00612 73 MET E CA 1
ATOM 6095 C C . MET E 4 73 ? 626.07724 392.11487 470.98183 1.000 73.90288 73 MET E C 1
ATOM 6096 O O . MET E 4 73 ? 625.52275 391.34158 471.76491 1.000 74.17414 73 MET E O 1
ATOM 6101 N N . THR E 4 74 ? 625.47477 393.17009 470.44505 1.000 73.33408 74 THR E N 1
ATOM 6102 C CA . THR E 4 74 ? 624.17024 393.61761 470.90279 1.000 71.91227 74 THR E CA 1
ATOM 6103 C C . THR E 4 74 ? 623.05591 392.79713 470.25796 1.000 72.34391 74 THR E C 1
ATOM 6104 O O . THR E 4 74 ? 623.29236 391.87596 469.47319 1.000 77.98248 74 THR E O 1
ATOM 6108 N N . ILE E 4 75 ? 621.81454 393.15462 470.58994 1.000 72.28476 75 ILE E N 1
ATOM 6109 C CA . ILE E 4 75 ? 620.65967 392.41804 470.08757 1.000 73.42215 75 ILE E CA 1
ATOM 6110 C C . ILE E 4 75 ? 620.48337 392.63262 468.58876 1.000 76.43010 75 ILE E C 1
ATOM 6111 O O . ILE E 4 75 ? 620.10711 391.70650 467.85973 1.000 77.94414 75 ILE E O 1
ATOM 6116 N N . LYS E 4 76 ? 620.72041 393.85540 468.10650 1.000 76.36220 76 LYS E N 1
ATOM 6117 C CA . LYS E 4 76 ? 620.63238 394.10797 466.67029 1.000 78.34499 76 LYS E CA 1
ATOM 6118 C C . LYS E 4 76 ? 621.57459 393.20242 465.89010 1.000 82.29188 76 LYS E C 1
ATOM 6119 O O . LYS E 4 76 ? 621.21443 392.68005 464.83008 1.000 86.22380 76 LYS E O 1
ATOM 6125 N N . GLU E 4 77 ? 622.78609 392.99390 466.40311 1.000 76.77589 77 GLU E N 1
ATOM 6126 C CA . GLU E 4 77 ? 623.70229 392.08972 465.72078 1.000 77.16399 77 GLU E CA 1
ATOM 6127 C C . GLU E 4 77 ? 623.22669 390.64370 465.78424 1.000 77.24150 77 GLU E C 1
ATOM 6128 O O . GLU E 4 77 ? 623.45344 389.88414 464.83778 1.000 81.77953 77 GLU E O 1
ATOM 6134 N N . LEU E 4 78 ? 622.56604 390.24087 466.87181 1.000 75.20559 78 LEU E N 1
ATOM 6135 C CA . LEU E 4 78 ? 622.01501 388.88946 466.92860 1.000 74.07807 78 LEU E CA 1
ATOM 6136 C C . LEU E 4 78 ? 620.91570 388.69993 465.89408 1.000 76.58509 78 LEU E C 1
ATOM 6137 O O . LEU E 4 78 ? 620.94299 387.74658 465.10825 1.000 81.97613 78 LEU E O 1
ATOM 6142 N N . LEU E 4 79 ? 619.94110 389.60826 465.87293 1.000 73.52981 79 LEU E N 1
ATOM 6143 C CA . LEU E 4 79 ? 618.80954 389.44917 464.96781 1.000 75.98078 79 LEU E CA 1
ATOM 6144 C C . LEU E 4 79 ? 619.21630 389.64932 463.51528 1.000 77.19526 79 LEU E C 1
ATOM 6145 O O . LEU E 4 79 ? 618.59039 389.08058 462.61452 1.000 78.77961 79 LEU E O 1
ATOM 6150 N N . ARG E 4 80 ? 620.25451 390.44636 463.26448 1.000 75.05431 80 ARG E N 1
ATOM 6151 C CA . ARG E 4 80 ? 620.71566 390.64135 461.89865 1.000 77.63681 80 ARG E CA 1
ATOM 6152 C C . ARG E 4 80 ? 621.44146 389.41897 461.35723 1.000 79.48521 80 ARG E C 1
ATOM 6153 O O . ARG E 4 80 ? 621.61033 389.30497 460.13920 1.000 81.61631 80 ARG E O 1
ATOM 6161 N N . LEU E 4 81 ? 621.87434 388.51066 462.22718 1.000 75.58879 81 LEU E N 1
ATOM 6162 C CA . LEU E 4 81 ? 622.54622 387.30224 461.77333 1.000 71.40074 81 LEU E CA 1
ATOM 6163 C C . LEU E 4 81 ? 621.59981 386.44491 460.94562 1.000 69.94827 81 LEU E C 1
ATOM 6164 O O . LEU E 4 81 ? 620.45251 386.20656 461.33039 1.000 75.24153 81 LEU E O 1
ATOM 6169 N N . THR E 4 82 ? 622.08916 385.97785 459.80014 1.000 67.25706 82 THR E N 1
ATOM 6170 C CA . THR E 4 82 ? 621.27437 385.16211 458.91081 1.000 70.99161 82 THR E CA 1
ATOM 6171 C C . THR E 4 82 ? 621.97455 383.84795 458.60175 1.000 69.07234 82 THR E C 1
ATOM 6172 O O . THR E 4 82 ? 623.01358 383.53917 459.19202 1.000 72.10559 82 THR E O 1
ATOM 6176 N N . GLN E 4 83 ? 621.40892 383.06963 457.68330 1.000 67.26734 83 GLN E N 1
ATOM 6177 C CA . GLN E 4 83 ? 622.02308 381.81139 457.28882 1.000 69.75795 83 GLN E CA 1
ATOM 6178 C C . GLN E 4 83 ? 623.40237 382.06462 456.70054 1.000 69.31518 83 GLN E C 1
ATOM 6179 O O . GLN E 4 83 ? 623.57817 382.94430 455.85348 1.000 74.38969 83 GLN E O 1
ATOM 6185 N N . GLY E 4 84 ? 624.38511 381.29662 457.15839 1.000 68.41474 84 GLY E N 1
ATOM 6186 C CA . GLY E 4 84 ? 625.73190 381.43334 456.65443 1.000 68.51522 84 GLY E CA 1
ATOM 6187 C C . GLY E 4 84 ? 626.47470 382.65923 457.12858 1.000 66.04826 84 GLY E C 1
ATOM 6188 O O . GLY E 4 84 ? 627.59624 382.89634 456.66695 1.000 67.51929 84 GLY E O 1
ATOM 6189 N N . SER E 4 85 ? 625.89311 383.44748 458.02781 1.000 67.78825 85 SER E N 1
ATOM 6190 C CA . SER E 4 85 ? 626.58702 384.61434 458.55087 1.000 66.71578 85 SER E CA 1
ATOM 6191 C C . SER E 4 85 ? 627.77428 384.17716 459.39505 1.000 67.62078 85 SER E C 1
ATOM 6192 O O . SER E 4 85 ? 627.67558 383.23722 460.18802 1.000 74.08091 85 SER E O 1
ATOM 6195 N N . VAL E 4 86 ? 628.89974 384.86072 459.22318 1.000 63.58161 86 VAL E N 1
ATOM 6196 C CA . VAL E 4 86 ? 630.12956 384.55754 459.94299 1.000 63.55371 86 VAL E CA 1
AT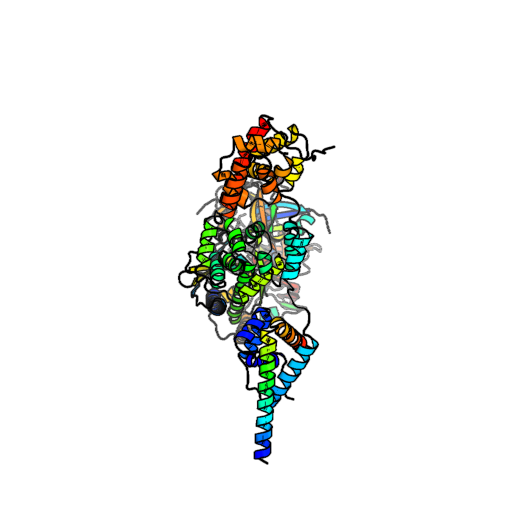OM 6197 C C . VAL E 4 86 ? 630.39853 385.68290 460.93060 1.000 65.18993 86 VAL E C 1
ATOM 6198 O O . VAL E 4 86 ? 630.35428 386.86373 460.56614 1.000 70.07538 86 VAL E O 1
ATOM 6202 N N . VAL E 4 87 ? 630.65646 385.32037 462.18287 1.000 63.21717 87 VAL E N 1
ATOM 6203 C CA . VAL E 4 87 ? 630.94785 386.28435 463.23656 1.000 62.15661 87 VAL E CA 1
ATOM 6204 C C . VAL E 4 87 ? 632.39230 386.08235 463.67414 1.000 67.16157 87 VAL E C 1
ATOM 6205 O O . VAL E 4 87 ? 632.86480 384.94488 463.79651 1.000 69.51194 87 VAL E O 1
ATOM 6209 N N . ALA E 4 88 ? 633.10952 387.18615 463.84886 1.000 68.69920 88 ALA E N 1
ATOM 6210 C CA . ALA E 4 88 ? 634.50215 387.11219 464.25537 1.000 73.62195 88 ALA E CA 1
ATOM 6211 C C . ALA E 4 88 ? 634.61324 386.95131 465.76530 1.000 74.69237 88 ALA E C 1
ATOM 6212 O O . ALA E 4 88 ? 633.80936 387.48584 466.53281 1.000 74.23572 88 ALA E O 1
ATOM 6214 N N . LEU E 4 89 ? 635.62093 386.20021 466.18691 1.000 80.70046 89 LEU E N 1
ATOM 6215 C CA . LEU E 4 89 ? 635.92451 386.02611 467.59708 1.000 87.41889 89 LEU E CA 1
ATOM 6216 C C . LEU E 4 89 ? 637.02632 386.99352 468.01328 1.000 94.27630 89 LEU E C 1
ATOM 6217 O O . LEU E 4 89 ? 637.88577 387.37538 467.21547 1.000 101.73633 89 LEU E O 1
ATOM 6222 N N . ASP E 4 90 ? 636.98565 387.39392 469.28489 1.000 94.74544 90 ASP E N 1
ATOM 6223 C CA . ASP E 4 90 ? 637.95526 388.36446 469.78211 1.000 101.60946 90 ASP E CA 1
ATOM 6224 C C . ASP E 4 90 ? 639.37030 387.79979 469.77418 1.000 104.50295 90 ASP E C 1
ATOM 6225 O O . ASP E 4 90 ? 640.32377 388.50943 469.43392 1.000 105.42605 90 ASP E O 1
ATOM 6230 N N . GLY E 4 91 ? 639.53036 386.53213 470.14561 1.000 104.70259 91 GLY E N 1
ATOM 6231 C CA . GLY E 4 91 ? 640.85692 385.95677 470.23945 1.000 113.15769 91 GLY E CA 1
ATOM 6232 C C . GLY E 4 91 ? 641.47898 385.69297 468.88028 1.000 115.01897 91 GLY E C 1
ATOM 6233 O O . GLY E 4 91 ? 640.80449 385.35168 467.91031 1.000 113.40626 91 GLY E O 1
ATOM 6234 N N . LEU E 4 92 ? 642.79660 385.86422 468.81778 1.000 118.46543 92 LEU E N 1
ATOM 6235 C CA . LEU E 4 92 ? 643.53574 385.55051 467.60657 1.000 118.64848 92 LEU E CA 1
ATOM 6236 C C . LEU E 4 92 ? 643.67767 384.03869 467.45420 1.000 117.56313 92 LEU E C 1
ATOM 6237 O O . LEU E 4 92 ? 643.66344 383.28355 468.43011 1.000 116.17301 92 LEU E O 1
ATOM 6242 N N . ALA E 4 93 ? 643.80906 383.59971 466.20541 1.000 115.27643 93 ALA E N 1
ATOM 6243 C CA . ALA E 4 93 ? 643.97331 382.18058 465.92635 1.000 113.06530 93 ALA E CA 1
ATOM 6244 C C . ALA E 4 93 ? 645.26931 381.67200 466.54031 1.000 118.88956 93 ALA E C 1
ATOM 6245 O O . ALA E 4 93 ? 646.29616 382.35601 466.50562 1.000 123.66202 93 ALA E O 1
ATOM 6247 N N . GLY E 4 94 ? 645.21940 380.46960 467.10524 1.000 117.62583 94 GLY E N 1
ATOM 6248 C CA . GLY E 4 94 ? 646.36963 379.87341 467.74710 1.000 117.98354 94 GLY E CA 1
ATOM 6249 C C . GLY E 4 94 ? 646.48590 380.13565 469.23131 1.000 119.89109 94 GLY E C 1
ATOM 6250 O O . GLY E 4 94 ? 647.33858 379.52128 469.88340 1.000 118.51825 94 GLY E O 1
ATOM 6251 N N . GLU E 4 95 ? 645.66434 381.02234 469.78580 1.000 121.75340 95 GLU E N 1
ATOM 6252 C CA . GLU E 4 95 ? 645.68247 381.24220 471.21994 1.000 119.31161 95 GLU E CA 1
ATOM 6253 C C . GLU E 4 95 ? 645.15575 380.00696 471.94711 1.000 115.83205 95 GLU E C 1
ATOM 6254 O O . GLU E 4 95 ? 644.33152 379.26414 471.40834 1.000 116.83734 95 GLU E O 1
ATOM 6260 N N . PRO E 4 96 ? 645.62597 379.75757 473.16758 1.000 111.71930 96 PRO E N 1
ATOM 6261 C CA . PRO E 4 96 ? 645.08665 378.63549 473.94949 1.000 106.63373 96 PRO E CA 1
ATOM 6262 C C . PRO E 4 96 ? 643.61492 378.85067 474.26463 1.000 103.92504 96 PRO E C 1
ATOM 6263 O O . PRO E 4 96 ? 643.19777 379.94255 474.65703 1.000 101.86848 96 PRO E O 1
ATOM 6267 N N . LEU E 4 97 ? 642.82512 377.79560 474.08597 1.000 101.79390 97 LEU E N 1
ATOM 6268 C CA . LEU E 4 97 ? 641.41043 377.86379 474.40587 1.000 94.50005 97 LEU E CA 1
ATOM 6269 C C . LEU E 4 97 ? 641.20742 377.75643 475.91444 1.000 93.44904 97 LEU E C 1
ATOM 6270 O O . LEU E 4 97 ? 642.13476 377.49105 476.68024 1.000 97.48694 97 LEU E O 1
ATOM 6275 N N . ASP E 4 98 ? 639.96805 377.97037 476.33708 1.000 87.60613 98 ASP E N 1
ATOM 6276 C CA . ASP E 4 98 ? 639.60417 377.91348 477.74344 1.000 85.01730 98 ASP E CA 1
ATOM 6277 C C . ASP E 4 98 ? 638.90190 376.59926 478.04952 1.000 79.16972 98 ASP E C 1
ATOM 6278 O O . ASP E 4 98 ? 637.92474 376.23668 477.38881 1.000 80.23985 98 ASP E O 1
ATOM 6283 N N . ILE E 4 99 ? 639.40600 375.88833 479.05149 1.000 75.67510 99 ILE E N 1
ATOM 6284 C CA . ILE E 4 99 ? 638.79392 374.65822 479.53516 1.000 69.91211 99 ILE E CA 1
ATOM 6285 C C . ILE E 4 99 ? 638.01836 375.01459 480.79229 1.000 68.23376 99 ILE E C 1
ATOM 6286 O O . ILE E 4 99 ? 638.60935 375.38883 481.81193 1.000 78.36537 99 ILE E O 1
ATOM 6291 N N . LEU E 4 100 ? 636.69776 374.90124 480.72753 1.000 67.56057 100 LEU E N 1
ATOM 6292 C CA . LEU E 4 100 ? 635.83589 375.27582 481.83447 1.000 68.97272 100 LEU E CA 1
ATOM 6293 C C . LEU E 4 100 ? 635.20794 374.03549 482.44767 1.000 68.29792 100 LEU E C 1
ATOM 6294 O O . LEU E 4 100 ? 634.87429 373.07557 481.74795 1.000 70.74763 100 LEU E O 1
ATOM 6299 N N . ILE E 4 101 ? 635.04828 374.06711 483.76577 1.000 68.77444 101 ILE E N 1
ATOM 6300 C CA . ILE E 4 101 ? 634.34101 373.02730 484.49888 1.000 67.77314 101 ILE E CA 1
ATOM 6301 C C . ILE E 4 101 ? 633.12579 373.66767 485.14773 1.000 68.66894 101 ILE E C 1
ATOM 6302 O O . ILE E 4 101 ? 633.26790 374.47898 486.07016 1.000 75.26846 101 ILE E O 1
ATOM 6307 N N . ASN E 4 102 ? 631.93711 373.31339 484.65835 1.000 65.58298 102 ASN E N 1
ATOM 6308 C CA . ASN E 4 102 ? 630.68043 373.88628 485.13928 1.000 69.84883 102 ASN E CA 1
ATOM 6309 C C . ASN E 4 102 ? 630.69166 375.40777 485.04319 1.000 76.60306 102 ASN E C 1
ATOM 6310 O O . ASN E 4 102 ? 630.10475 376.10335 485.87439 1.000 82.06278 102 ASN E O 1
ATOM 6315 N N . GLY E 4 103 ? 631.36262 375.93446 484.02186 1.000 74.91961 103 GLY E N 1
ATOM 6316 C CA . GLY E 4 103 ? 631.44294 377.36023 483.81080 1.000 77.20015 103 GLY E CA 1
ATOM 6317 C C . GLY E 4 103 ? 632.58665 378.06324 484.51018 1.000 82.24697 103 GLY E C 1
ATOM 6318 O O . GLY E 4 103 ? 632.69073 379.29128 484.40092 1.000 86.94261 103 GLY E O 1
ATOM 6319 N N . TYR E 4 104 ? 633.44695 377.34070 485.22219 1.000 78.65622 104 TYR E N 1
ATOM 6320 C CA . TYR E 4 104 ? 634.57772 377.94721 485.91208 1.000 76.67086 104 TYR E CA 1
ATOM 6321 C C . TYR E 4 104 ? 635.87259 377.63294 485.17399 1.000 78.93695 104 TYR E C 1
ATOM 6322 O O . TYR E 4 104 ? 636.15973 376.46855 484.87941 1.000 79.85176 104 TYR E O 1
ATOM 6331 N N . LEU E 4 105 ? 636.65359 378.67298 484.89308 1.000 80.40019 105 LEU E N 1
ATOM 6332 C CA . LEU E 4 105 ? 637.90913 378.51291 484.17201 1.000 79.68236 105 LEU E CA 1
ATOM 6333 C C . LEU E 4 105 ? 638.98100 377.94996 485.09405 1.000 83.25939 105 LEU E C 1
ATOM 6334 O O . LEU E 4 105 ? 639.21147 378.47797 486.18510 1.000 94.13205 105 LEU E O 1
ATOM 6339 N N . ILE E 4 106 ? 639.64566 376.88011 484.65713 1.000 79.09213 106 ILE E N 1
ATOM 6340 C CA . ILE E 4 106 ? 640.73211 376.31439 485.44943 1.000 84.02737 106 ILE E CA 1
ATOM 6341 C C . ILE E 4 106 ? 641.99793 376.17337 484.61489 1.000 90.09593 106 ILE E C 1
ATOM 6342 O O . ILE E 4 106 ? 643.10627 376.14991 485.16076 1.000 97.16422 106 ILE E O 1
ATOM 6347 N N . ALA E 4 107 ? 641.85637 376.08355 483.29417 1.000 88.37047 107 ALA E N 1
ATOM 6348 C CA . ALA E 4 107 ? 642.98255 375.70912 482.45397 1.000 91.39646 107 ALA E CA 1
ATOM 6349 C C . ALA E 4 107 ? 642.90104 376.40599 481.10524 1.000 87.32510 107 ALA E C 1
ATOM 6350 O O . ALA E 4 107 ? 641.83639 376.84512 480.66636 1.000 87.74647 107 ALA E O 1
ATOM 6352 N N . GLN E 4 108 ? 644.05557 376.49273 480.45109 1.000 91.51042 108 GLN E N 1
ATOM 6353 C CA . GLN E 4 108 ? 644.18874 377.07180 479.12278 1.000 93.63725 108 GLN E CA 1
ATOM 6354 C C . GLN E 4 108 ? 644.94219 376.09459 478.23375 1.000 99.75985 108 GLN E C 1
ATOM 6355 O O . GLN E 4 108 ? 645.89086 375.44574 478.68653 1.000 104.20958 108 GLN E O 1
ATOM 6361 N N . GLY E 4 109 ? 644.52488 375.99120 476.97510 1.000 96.41029 109 GLY E N 1
ATOM 6362 C CA . GLY E 4 109 ? 645.20687 375.11471 476.04410 1.000 98.70078 109 GLY E CA 1
ATOM 6363 C C . GLY E 4 109 ? 644.63667 375.13551 474.64233 1.000 100.53661 109 GLY E C 1
ATOM 6364 O O . GLY E 4 109 ? 643.44957 375.41241 474.45585 1.000 101.84430 109 GLY E O 1
ATOM 6365 N N . GLU E 4 110 ? 645.46876 374.83805 473.64736 1.000 103.47495 110 GLU E N 1
ATOM 6366 C CA . GLU E 4 110 ? 645.01863 374.85369 472.26537 1.000 100.42342 110 GLU E CA 1
ATOM 6367 C C . GLU E 4 110 ? 644.41630 373.50512 471.87547 1.000 97.63544 110 GLU E C 1
ATOM 6368 O O . GLU E 4 110 ? 644.53524 372.50616 472.58797 1.000 98.46398 110 GLU E O 1
ATOM 6374 N N . VAL E 4 111 ? 643.76846 373.48969 470.71480 1.000 97.16230 111 VAL E N 1
ATOM 6375 C CA . VAL E 4 111 ? 642.97687 372.34599 470.27753 1.000 98.61744 111 VAL E CA 1
ATOM 6376 C C . VAL E 4 111 ? 643.87730 371.29377 469.64401 1.000 97.66193 111 VAL E C 1
ATOM 6377 O O . VAL E 4 111 ? 644.97705 371.58530 469.16169 1.000 99.71387 111 VAL E O 1
ATOM 6381 N N . VAL E 4 112 ? 643.40840 370.04856 469.66310 1.000 95.26109 112 VAL E N 1
ATOM 6382 C CA . VAL E 4 112 ? 644.07776 368.91943 469.03848 1.000 96.23995 112 VAL E CA 1
ATOM 6383 C C . VAL E 4 112 ? 643.01623 367.86887 468.72603 1.000 100.20480 112 VAL E C 1
ATOM 6384 O O . VAL E 4 112 ? 641.96524 367.81325 469.36706 1.000 103.63898 112 VAL E O 1
ATOM 6388 N N . VAL E 4 113 ? 643.28399 367.03304 467.72689 1.000 97.17719 113 VAL E N 1
ATOM 6389 C CA . VAL E 4 113 ? 642.36708 365.96893 467.33889 1.000 103.32713 113 VAL E CA 1
ATOM 6390 C C . VAL E 4 113 ? 643.05487 364.63438 467.58398 1.000 106.25531 113 VAL E C 1
ATOM 6391 O O . VAL E 4 113 ? 644.21122 364.44327 467.19113 1.000 101.93211 113 VAL E O 1
ATOM 6395 N N . VAL E 4 114 ? 642.35485 363.72514 468.24944 1.000 111.32261 114 VAL E N 1
ATOM 6396 C CA . VAL E 4 114 ? 642.90409 362.42643 468.63014 1.000 111.84726 114 VAL E CA 1
ATOM 6397 C C . VAL E 4 114 ? 642.02348 361.36146 467.98423 1.000 112.70101 114 VAL E C 1
ATOM 6398 O O . VAL E 4 114 ? 641.00566 360.93893 468.54065 1.000 111.50051 114 VAL E O 1
ATOM 6402 N N . ALA E 4 115 ? 642.42396 360.91067 466.79658 1.000 111.45401 115 ALA E N 1
ATOM 6403 C CA . ALA E 4 115 ? 641.69497 359.89805 466.03462 1.000 114.52140 115 ALA E CA 1
ATOM 6404 C C . ALA E 4 115 ? 640.24335 360.32260 465.81302 1.000 117.79606 115 ALA E C 1
ATOM 6405 O O . ALA E 4 115 ? 639.29696 359.69229 466.28784 1.000 116.41503 115 ALA E O 1
ATOM 6407 N N . ASP E 4 116 ? 640.08989 361.43036 465.08786 1.000 118.79277 116 ASP E N 1
ATOM 6408 C CA . ASP E 4 116 ? 638.81742 362.05008 464.73120 1.000 119.10598 116 ASP E CA 1
ATOM 6409 C C . ASP E 4 116 ? 638.06225 362.57976 465.94244 1.000 114.14973 116 ASP E C 1
ATOM 6410 O O . ASP E 4 116 ? 636.89150 362.95122 465.80798 1.000 111.35564 116 ASP E O 1
ATOM 6415 N N . LYS E 4 117 ? 638.68596 362.63657 467.11487 1.000 111.14449 117 LYS E N 1
ATOM 6416 C CA . LYS E 4 117 ? 638.01004 363.06431 468.33024 1.000 110.01327 117 LYS E CA 1
ATOM 6417 C C . LYS E 4 117 ? 638.58578 364.40331 468.77412 1.000 106.42678 117 LYS E C 1
ATOM 6418 O O . LYS E 4 117 ? 639.80700 364.58515 468.78143 1.000 107.89609 117 LYS E O 1
ATOM 6424 N N . TYR E 4 118 ? 637.70985 365.33858 469.13349 1.000 104.23626 118 TYR E N 1
ATOM 6425 C CA . TYR E 4 118 ? 638.16765 366.65438 469.56067 1.000 100.21545 118 TYR E CA 1
ATOM 6426 C C . TYR E 4 118 ? 638.89291 366.56772 470.89824 1.000 99.47849 118 TYR E C 1
ATOM 6427 O O . TYR E 4 118 ? 638.51359 365.79502 471.78184 1.000 98.17582 118 TYR E O 1
ATOM 6436 N N . GLY E 4 119 ? 639.94003 367.37537 471.04479 1.000 99.30100 119 GLY E N 1
ATOM 6437 C CA . GLY E 4 119 ? 640.71182 367.40148 472.27364 1.000 99.89620 119 GLY E CA 1
ATOM 6438 C C . GLY E 4 119 ? 641.48125 368.69856 472.39489 1.000 99.40485 119 GLY E C 1
ATOM 6439 O O . GLY E 4 119 ? 641.58648 369.47515 471.44054 1.000 98.97734 119 GLY E O 1
ATOM 6440 N N . VAL E 4 120 ? 642.01532 368.93391 473.59133 1.000 98.18896 120 VAL E N 1
ATOM 6441 C CA . VAL E 4 120 ? 642.80082 370.12947 473.87131 1.000 97.50654 120 VAL E CA 1
ATOM 6442 C C . VAL E 4 120 ? 644.11508 369.71418 474.51450 1.000 100.39804 120 VAL E C 1
ATOM 6443 O O . VAL E 4 120 ? 644.20108 368.64937 475.13659 1.000 99.42554 120 VAL E O 1
ATOM 6447 N N . ARG E 4 121 ? 645.14046 370.54414 474.34255 1.000 102.88649 121 ARG E N 1
ATOM 6448 C CA . ARG E 4 121 ? 646.45086 370.32452 474.94275 1.000 102.38819 121 ARG E CA 1
ATOM 6449 C C . ARG E 4 121 ? 646.65208 371.36593 476.03686 1.000 103.28324 121 ARG E C 1
ATOM 6450 O O . ARG E 4 121 ? 646.89589 372.53962 475.74500 1.000 109.19106 121 ARG E O 1
ATOM 6458 N N . ILE E 4 122 ? 646.56213 370.93164 477.29376 1.000 97.82086 122 ILE E N 1
ATOM 6459 C CA . ILE E 4 122 ? 646.62112 371.85704 478.41929 1.000 98.43641 122 ILE E CA 1
ATOM 6460 C C . ILE E 4 122 ? 648.01955 372.44700 478.52891 1.000 104.00580 122 ILE E C 1
ATOM 6461 O O . ILE E 4 122 ? 649.02347 371.72552 478.47022 1.000 106.81209 122 ILE E O 1
ATOM 6466 N N . THR E 4 123 ? 648.09167 373.77106 478.68406 1.000 105.07716 123 THR E N 1
ATOM 6467 C CA . THR E 4 123 ? 649.36172 374.46562 478.82803 1.000 107.13000 123 THR E CA 1
ATOM 6468 C C . THR E 4 123 ? 649.50158 375.25270 480.12194 1.000 108.77261 123 THR E C 1
ATOM 6469 O O . THR E 4 123 ? 650.63470 375.47987 480.55924 1.000 113.33798 123 THR E O 1
ATOM 6473 N N . ASP E 4 124 ? 648.40285 375.67443 480.74252 1.000 107.91098 124 ASP E N 1
ATOM 6474 C CA . ASP E 4 124 ? 648.47467 376.50340 481.94093 1.000 114.60125 124 ASP E CA 1
ATOM 6475 C C . ASP E 4 124 ? 647.26050 376.17625 482.79351 1.000 113.42659 124 ASP E C 1
ATOM 6476 O O . ASP E 4 124 ? 646.12782 376.44984 482.38724 1.000 112.89990 124 ASP E O 1
ATOM 6481 N N . ILE E 4 125 ? 647.49587 375.59135 483.96601 1.000 113.09933 125 ILE E N 1
ATOM 6482 C CA . ILE E 4 125 ? 646.41305 375.22659 484.87135 1.000 114.57907 125 ILE E CA 1
ATOM 6483 C C . ILE E 4 125 ? 646.81055 375.43106 486.32941 1.000 124.24348 125 ILE E C 1
ATOM 6484 O O . ILE E 4 125 ? 647.61730 374.66301 486.86559 1.000 127.56473 125 ILE E O 1
ATOM 6489 N N . ILE E 4 126 ? 646.27401 376.49896 486.94598 1.000 133.33148 126 ILE E N 1
ATOM 6490 C CA . ILE E 4 126 ? 646.10571 376.70555 488.39243 1.000 146.03651 126 ILE E CA 1
ATOM 6491 C C . ILE E 4 126 ? 646.10387 378.19441 488.73156 1.000 151.24186 126 ILE E C 1
ATOM 6492 O O . ILE E 4 126 ? 645.34436 378.63218 489.60292 1.000 152.81386 126 ILE E O 1
ATOM 6497 N N . THR E 4 127 ? 646.93917 378.98157 488.05578 1.000 150.03102 127 THR E N 1
ATOM 6498 C CA . THR E 4 127 ? 647.25773 380.32374 488.52205 1.000 149.60631 127 THR E CA 1
ATOM 6499 C C . THR E 4 127 ? 646.03352 381.23886 488.46496 1.000 148.00506 127 THR E C 1
ATOM 6500 O O . THR E 4 127 ? 645.41731 381.37757 487.39718 1.000 147.95805 127 THR E O 1
ATOM 6504 N N . PRO E 4 128 ? 645.64214 381.85691 489.58166 1.000 147.61350 128 PRO E N 1
ATOM 6505 C CA . PRO E 4 128 ? 644.59394 382.88113 489.54344 1.000 146.74079 128 PRO E CA 1
ATOM 6506 C C . PRO E 4 128 ? 645.12690 384.29649 489.40493 1.000 149.45843 128 PRO E C 1
ATOM 6507 O O . PRO E 4 128 ? 644.33628 385.24320 489.47385 1.000 148.52612 128 PRO E O 1
ATOM 6511 N N . SER E 4 129 ? 646.43815 384.46316 489.21148 1.000 151.63156 129 SER E N 1
ATOM 6512 C CA . SER E 4 129 ? 647.03785 385.79410 489.23483 1.000 154.73139 129 SER E CA 1
ATOM 6513 C C . SER E 4 129 ? 646.50936 386.68026 488.11468 1.000 157.05046 129 SER E C 1
ATOM 6514 O O . SER E 4 129 ? 646.58455 387.91044 488.21009 1.000 155.17039 129 SER E O 1
ATOM 6517 N N . GLU E 4 130 ? 645.99056 386.08221 487.04617 1.000 159.84631 130 GLU E N 1
ATOM 6518 C CA . GLU E 4 130 ? 645.37919 386.81966 485.94996 1.000 160.83395 130 GLU E CA 1
ATOM 6519 C C . GLU E 4 130 ? 643.86304 386.68679 485.92448 1.000 159.62510 130 GLU E C 1
ATOM 6520 O O . GLU E 4 130 ? 643.22466 387.19980 485.00015 1.000 160.44938 130 GLU E O 1
ATOM 6526 N N . ARG E 4 131 ? 643.27413 386.02426 486.92193 1.000 155.06048 131 ARG E N 1
ATOM 6527 C CA . ARG E 4 131 ? 641.84726 385.72179 486.87804 1.000 151.58401 131 ARG E CA 1
ATOM 6528 C C . ARG E 4 131 ? 641.00265 386.98637 486.97841 1.000 156.79881 131 ARG E C 1
ATOM 6529 O O . ARG E 4 131 ? 639.94981 387.09140 486.33835 1.000 158.29274 131 ARG E O 1
ATOM 6537 N N . MET E 4 132 ? 641.44280 387.95722 487.78295 1.000 160.47064 132 MET E N 1
ATOM 6538 C CA . MET E 4 132 ? 640.66740 389.18365 487.94258 1.000 165.21142 132 MET E CA 1
ATOM 6539 C C . MET E 4 132 ? 640.56573 389.96082 486.63729 1.000 168.42566 132 MET E C 1
ATOM 6540 O O . MET E 4 132 ? 639.62817 390.74468 486.45477 1.000 170.74563 132 MET E O 1
ATOM 6545 N N . ARG E 4 133 ? 641.52240 389.77557 485.72688 1.000 166.95317 133 ARG E N 1
ATOM 6546 C CA . ARG E 4 133 ? 641.43125 390.43849 484.43217 1.000 169.94391 133 ARG E CA 1
ATOM 6547 C C . ARG E 4 133 ? 640.29826 389.84334 483.60508 1.000 172.59640 133 ARG E C 1
ATOM 6548 O O . ARG E 4 133 ? 639.55479 390.57797 482.95018 1.000 175.66035 133 ARG E O 1
ATOM 6556 N N . ARG E 4 134 ? 640.12349 388.52226 483.65665 1.000 169.02223 134 ARG E N 1
ATOM 6557 C CA . ARG E 4 134 ? 639.20256 387.84545 482.75174 1.000 168.02951 134 ARG E CA 1
ATOM 6558 C C . ARG E 4 134 ? 637.73789 388.16979 483.01757 1.000 171.13583 134 ARG E C 1
ATOM 6559 O O . ARG E 4 134 ? 636.89556 387.85706 482.16975 1.000 174.46527 134 ARG E O 1
ATOM 6567 N N . LEU E 4 135 ? 637.40832 388.78002 484.15092 1.000 170.83510 135 LEU E N 1
ATOM 6568 C CA . LEU E 4 135 ? 636.01925 389.13127 484.42853 1.000 171.19712 135 LEU E CA 1
ATOM 6569 C C . LEU E 4 135 ? 635.65529 390.45087 483.75493 1.000 169.86666 135 LEU E C 1
ATOM 6570 O O . LEU E 4 135 ? 636.51535 391.30325 483.53255 1.000 167.13314 135 LEU E O 1
ATOM 6575 N N . ILE F 4 57 ? 614.25537 395.46703 469.81332 1.000 93.06908 57 ILE F N 1
ATOM 6576 C CA . ILE F 4 57 ? 613.26327 396.03508 470.71418 1.000 94.06465 57 ILE F CA 1
ATOM 6577 C C . ILE F 4 57 ? 613.99903 396.56275 471.94544 1.000 100.50505 57 ILE F C 1
ATOM 6578 O O . ILE F 4 57 ? 613.67729 397.62959 472.46952 1.000 93.80675 57 ILE F O 1
ATOM 6583 N N . MET F 4 58 ? 614.99623 395.80039 472.39562 1.000 106.68296 58 MET F N 1
ATOM 6584 C CA . MET F 4 58 ? 615.89869 396.22378 473.45636 1.000 101.86929 58 MET F CA 1
ATOM 6585 C C . MET F 4 58 ? 617.28436 396.43010 472.86684 1.000 98.62579 58 MET F C 1
ATOM 6586 O O . MET F 4 58 ? 617.58256 395.95737 471.76844 1.000 91.44822 58 MET F O 1
ATOM 6591 N N . ASP F 4 59 ? 618.12779 397.14170 473.60809 1.000 101.66280 59 ASP F N 1
ATOM 6592 C CA . ASP F 4 59 ? 619.51080 397.39360 473.22394 1.000 101.25633 59 ASP F CA 1
ATOM 6593 C C . ASP F 4 59 ? 620.47867 396.88545 474.28459 1.000 98.41859 59 ASP F C 1
ATOM 6594 O O . ASP F 4 59 ? 621.48671 397.52330 474.59310 1.000 98.70439 59 ASP F O 1
ATOM 6599 N N . ILE F 4 60 ? 620.19054 395.71589 474.84263 1.000 91.70341 60 ILE F N 1
ATOM 6600 C CA . ILE F 4 60 ? 621.01388 395.15009 475.90607 1.000 82.00369 60 ILE F CA 1
ATOM 6601 C C . ILE F 4 60 ? 622.16455 394.38335 475.26182 1.000 80.35623 60 ILE F C 1
ATOM 6602 O O . ILE F 4 60 ? 621.97882 393.76291 474.20505 1.000 83.93838 60 ILE F O 1
ATOM 6607 N N . PRO F 4 61 ? 623.37629 394.45355 475.80768 1.000 78.44720 61 PRO F N 1
ATOM 6608 C CA . PRO F 4 61 ? 624.45894 393.60571 475.30087 1.000 76.98363 61 PRO F CA 1
ATOM 6609 C C . PRO F 4 61 ? 624.33090 392.18413 475.81814 1.000 79.78094 61 PRO F C 1
ATOM 6610 O O . PRO F 4 61 ? 623.86696 391.94629 476.93513 1.000 83.51641 61 PRO F O 1
ATOM 6614 N N . VAL F 4 62 ? 624.74995 391.23286 474.99059 1.000 73.37096 62 VAL F N 1
ATOM 6615 C CA . VAL F 4 62 ? 624.74354 389.82212 475.35564 1.000 67.55188 62 VAL F CA 1
ATOM 6616 C C . VAL F 4 62 ? 626.07518 389.21503 474.94800 1.000 66.60511 62 VAL F C 1
ATOM 6617 O O . VAL F 4 62 ? 626.58699 389.48776 473.85773 1.000 64.72463 62 VAL F O 1
ATOM 6621 N N . LYS F 4 63 ? 626.63654 388.39232 475.82785 1.000 70.81461 63 LYS F N 1
ATOM 6622 C CA . LYS F 4 63 ? 627.94372 387.78170 475.60396 1.000 65.70615 63 LYS F CA 1
ATOM 6623 C C . LYS F 4 63 ? 627.74444 386.50312 474.80175 1.000 64.68782 63 LYS F C 1
ATOM 6624 O O . LYS F 4 63 ? 627.29833 385.48491 475.33383 1.000 73.90878 63 LYS F O 1
ATOM 6630 N N . LEU F 4 64 ? 628.07680 386.55321 473.51601 1.000 58.24947 64 LEU F N 1
ATOM 6631 C CA . LEU F 4 64 ? 627.95679 385.39388 472.64554 1.000 61.80476 64 LEU F CA 1
ATOM 6632 C C . LEU F 4 64 ? 629.22885 384.56507 472.71483 1.000 66.85519 64 LEU F C 1
ATOM 6633 O O . LEU F 4 64 ? 630.33558 385.09182 472.57459 1.000 68.04513 64 LEU F O 1
ATOM 6638 N N . THR F 4 65 ? 629.06541 383.26393 472.92883 1.000 67.06513 65 THR F N 1
ATOM 6639 C CA . THR F 4 65 ? 630.19205 382.35345 473.04105 1.000 65.72214 65 THR F CA 1
ATOM 6640 C C . THR F 4 65 ? 629.94344 381.11200 472.19916 1.000 69.50060 65 THR F C 1
ATOM 6641 O O . THR F 4 65 ? 628.80122 380.68556 472.01023 1.000 73.09969 65 THR F O 1
ATOM 6645 N N . VAL F 4 66 ? 631.03030 380.54021 471.69140 1.000 69.35273 66 VAL F N 1
ATOM 6646 C CA . VAL F 4 66 ? 630.99768 379.30727 470.91548 1.000 64.96277 66 VAL F CA 1
ATOM 6647 C C . VAL F 4 66 ? 631.77900 378.25396 471.68628 1.000 66.67371 66 VAL F C 1
ATOM 6648 O O . VAL F 4 66 ? 632.93705 378.47858 472.05871 1.000 72.94410 66 VAL F O 1
ATOM 6652 N N . GLU F 4 67 ? 631.14602 377.11410 471.93575 1.000 69.64229 67 GLU F N 1
ATOM 6653 C CA . GLU F 4 67 ? 631.71977 376.06544 472.76346 1.000 73.90389 67 GLU F CA 1
ATOM 6654 C C . GLU F 4 67 ? 632.12896 374.88327 471.89767 1.000 76.65121 67 GLU F C 1
ATOM 6655 O O . GLU F 4 67 ? 631.36672 374.43989 471.03396 1.000 82.01354 67 GLU F O 1
ATOM 6661 N N . LEU F 4 68 ? 633.33950 374.37821 472.13500 1.000 75.49892 68 LEU F N 1
ATOM 6662 C CA . LEU F 4 68 ? 633.88491 373.31453 471.30070 1.000 73.88088 68 LEU F CA 1
ATOM 6663 C C . LEU F 4 68 ? 633.13113 372.00583 471.50478 1.000 75.78551 68 LEU F C 1
ATOM 6664 O O . LEU F 4 68 ? 632.74218 371.34856 470.53398 1.000 80.60827 68 LEU F O 1
ATOM 6669 N N . GLY F 4 69 ? 632.91501 371.61378 472.75286 1.000 77.76761 69 GLY F N 1
ATOM 6670 C CA . GLY F 4 69 ? 632.20444 370.37851 473.02258 1.000 81.22264 69 GLY F CA 1
ATOM 6671 C C . GLY F 4 69 ? 632.12250 370.12746 474.51031 1.000 88.38205 69 GLY F C 1
ATOM 6672 O O . GLY F 4 69 ? 632.63793 370.89658 475.32743 1.000 90.84184 69 GLY F O 1
ATOM 6673 N N . ARG F 4 70 ? 631.46647 369.02761 474.85146 1.000 89.12217 70 ARG F N 1
ATOM 6674 C CA . ARG F 4 70 ? 631.24811 368.63461 476.23258 1.000 89.31677 70 ARG F CA 1
ATOM 6675 C C . ARG F 4 70 ? 632.21764 367.52157 476.60771 1.000 96.30947 70 ARG F C 1
ATOM 6676 O O . ARG F 4 70 ? 632.97755 367.01715 475.77716 1.000 100.38419 70 ARG F O 1
ATOM 6684 N N . THR F 4 71 ? 632.18538 367.14394 477.88286 1.000 101.88359 71 THR F N 1
ATOM 6685 C CA . THR F 4 71 ? 632.94464 365.99332 478.36412 1.000 103.20638 71 THR F CA 1
ATOM 6686 C C . THR F 4 71 ? 632.36261 365.57493 479.70217 1.000 103.99282 71 THR F C 1
ATOM 6687 O O . THR F 4 71 ? 632.36703 366.36657 480.64973 1.000 106.74578 71 THR F O 1
ATOM 6691 N N . ARG F 4 72 ? 631.86354 364.34716 479.78381 1.000 102.38194 72 ARG F N 1
ATOM 6692 C CA . ARG F 4 72 ? 631.33981 363.79706 481.02787 1.000 107.63605 72 ARG F CA 1
ATOM 6693 C C . ARG F 4 72 ? 632.42017 362.91622 481.64184 1.000 108.25486 72 ARG F C 1
ATOM 6694 O O . ARG F 4 72 ? 632.67640 361.80806 481.16105 1.000 115.70262 72 ARG F O 1
ATOM 6702 N N . MET F 4 73 ? 633.06230 363.41665 482.69322 1.000 106.25927 73 MET F N 1
ATOM 6703 C CA . MET F 4 73 ? 634.15489 362.70618 483.33562 1.000 110.40516 73 MET F CA 1
ATOM 6704 C C . MET F 4 73 ? 634.11813 362.94912 484.83544 1.000 116.70130 73 MET F C 1
ATOM 6705 O O . MET F 4 73 ? 633.68955 364.00829 485.29950 1.000 114.45418 73 MET F O 1
ATOM 6710 N N . THR F 4 74 ? 634.57872 361.95716 485.58804 1.000 119.79120 74 THR F N 1
ATOM 6711 C CA . THR F 4 74 ? 634.78095 362.11460 487.01754 1.000 116.53274 74 THR F CA 1
ATOM 6712 C C . THR F 4 74 ? 636.14233 362.75175 487.27340 1.000 120.48027 74 THR F C 1
ATOM 6713 O O . THR F 4 74 ? 637.01573 362.78223 486.40480 1.000 124.07442 74 THR F O 1
ATOM 6717 N N . ILE F 4 75 ? 636.32767 363.26160 488.49494 1.000 118.55890 75 ILE F N 1
ATOM 6718 C CA . ILE F 4 75 ? 637.50917 364.07443 488.77814 1.000 118.56626 75 ILE F CA 1
ATOM 6719 C C . ILE F 4 75 ? 638.76713 363.24748 488.98291 1.000 120.94705 75 ILE F C 1
ATOM 6720 O O . ILE F 4 75 ? 639.81373 363.81695 489.32578 1.000 123.96625 75 ILE F O 1
ATOM 6725 N N . LYS F 4 76 ? 638.69955 361.92589 488.78735 1.000 123.82584 76 LYS F N 1
ATOM 6726 C CA . LYS F 4 76 ? 639.89449 361.09189 488.71360 1.000 126.65494 76 LYS F CA 1
ATOM 6727 C C . LYS F 4 76 ? 640.91254 361.74577 487.79212 1.000 130.81635 76 LYS F C 1
ATOM 6728 O O . LYS F 4 76 ? 641.96534 362.22169 488.22850 1.000 133.72310 76 LYS F O 1
ATOM 6734 N N . GLU F 4 77 ? 640.57243 361.80880 486.50627 1.000 130.02534 77 GLU F N 1
ATOM 6735 C CA . GLU F 4 77 ? 641.48251 362.39185 485.53284 1.000 131.37876 77 GLU F CA 1
ATOM 6736 C C . GLU F 4 77 ? 641.73183 363.86311 485.82049 1.000 131.52014 77 GLU F C 1
ATOM 6737 O O . GLU F 4 77 ? 642.82329 364.36666 485.53714 1.000 134.90560 77 GLU F O 1
ATOM 6743 N N . LEU F 4 78 ? 640.74539 364.55835 486.39429 1.000 127.66731 78 LEU F N 1
ATOM 6744 C CA . LEU F 4 78 ? 640.92552 365.96972 486.71584 1.000 130.55695 78 LEU F CA 1
ATOM 6745 C C . LEU F 4 78 ? 642.12421 366.16803 487.63341 1.000 134.11312 78 LEU F C 1
ATOM 6746 O O . LEU F 4 78 ? 642.98426 367.01539 487.36831 1.000 135.39632 78 LEU F O 1
ATOM 6751 N N . LEU F 4 79 ? 642.20774 365.39211 488.71455 1.000 132.25115 79 LEU F N 1
ATOM 6752 C CA . LEU F 4 79 ? 643.39618 365.48065 489.55557 1.000 131.78647 79 LEU F CA 1
ATOM 6753 C C . LEU F 4 79 ? 644.60816 364.89245 488.84312 1.000 135.72028 79 LEU F C 1
ATOM 6754 O O . LEU F 4 79 ? 645.74142 365.32915 489.07527 1.000 136.96739 79 LEU F O 1
ATOM 6759 N N . ARG F 4 80 ? 644.39394 363.90925 487.96304 1.000 135.64688 80 ARG F N 1
ATOM 6760 C CA . ARG F 4 80 ? 645.50875 363.40987 487.16222 1.000 132.79395 80 ARG F CA 1
ATOM 6761 C C . ARG F 4 80 ? 645.87696 364.32760 486.00191 1.000 131.10444 80 ARG F C 1
ATOM 6762 O O . ARG F 4 80 ? 646.86198 364.04536 485.31155 1.000 128.70479 80 ARG F O 1
ATOM 6770 N N . LEU F 4 81 ? 645.11780 365.39347 485.75454 1.000 132.98514 81 LEU F N 1
ATOM 6771 C CA . LEU F 4 81 ? 645.45575 366.30467 484.66796 1.000 136.00333 81 LEU F CA 1
ATOM 6772 C C . LEU F 4 81 ? 646.78949 366.99355 484.92135 1.000 137.48496 81 LEU F C 1
ATOM 6773 O O . LEU F 4 81 ? 647.10034 367.39602 486.04589 1.000 135.00691 81 LEU F O 1
ATOM 6778 N N . THR F 4 82 ? 647.57536 367.12798 483.85750 1.000 139.10818 82 THR F N 1
ATOM 6779 C CA . THR F 4 82 ? 648.83043 367.86397 483.89453 1.000 135.81410 82 THR F CA 1
ATOM 6780 C C . THR F 4 82 ? 649.15512 368.29906 482.47349 1.000 134.32501 82 THR F C 1
ATOM 6781 O O . THR F 4 82 ? 648.47862 367.91342 481.51742 1.000 133.78568 82 THR F O 1
ATOM 6785 N N . GLN F 4 83 ? 650.19697 369.11688 482.34713 1.000 134.94284 83 GLN F N 1
ATOM 6786 C CA . GLN F 4 83 ? 650.60232 369.61518 481.03918 1.000 135.22244 83 GLN F CA 1
ATOM 6787 C C . GLN F 4 83 ? 650.97512 368.45687 480.12460 1.000 135.32279 83 GLN F C 1
ATOM 6788 O O . GLN F 4 83 ? 651.95212 367.74464 480.37370 1.000 138.30218 83 GLN F O 1
ATOM 6794 N N . GLY F 4 84 ? 650.19269 368.27052 479.06403 1.000 133.82404 84 GLY F N 1
ATOM 6795 C CA . GLY F 4 84 ? 650.40026 367.19151 478.13008 1.000 134.78589 84 GLY F CA 1
ATOM 6796 C C . GLY F 4 84 ? 649.43634 366.03173 478.26377 1.000 140.20562 84 GLY F C 1
ATOM 6797 O O . GLY F 4 84 ? 649.37298 365.19324 477.35800 1.000 142.19679 84 GLY F O 1
ATOM 6798 N N . SER F 4 85 ? 648.68276 365.95910 479.35849 1.000 139.46348 85 SER F N 1
ATOM 6799 C CA . SER F 4 85 ? 647.73283 364.87003 479.54025 1.000 138.23804 85 SER F CA 1
ATOM 6800 C C . SER F 4 85 ? 646.60796 364.96643 478.51807 1.000 136.29468 85 SER F C 1
ATOM 6801 O O . SER F 4 85 ? 646.05074 366.04114 478.28197 1.000 128.31017 85 SER F O 1
ATOM 6804 N N . VAL F 4 86 ? 646.26804 363.83248 477.91719 1.000 140.76152 86 VAL F N 1
ATOM 6805 C CA . VAL F 4 86 ? 645.28656 363.77538 476.84038 1.000 136.56878 86 VAL F CA 1
ATOM 6806 C C . VAL F 4 86 ? 643.88862 363.84513 477.43203 1.000 132.07118 86 VAL F C 1
ATOM 6807 O O . VAL F 4 86 ? 643.59961 363.21737 478.45853 1.000 135.79480 86 VAL F O 1
ATOM 6811 N N . VAL F 4 87 ? 643.01971 364.61767 476.78727 1.000 123.43672 87 VAL F N 1
ATOM 6812 C CA . VAL F 4 87 ? 641.62081 364.73260 477.17474 1.000 115.54928 87 VAL F CA 1
ATOM 6813 C C . VAL F 4 87 ? 640.76026 364.48105 475.94628 1.000 109.75709 87 VAL F C 1
ATOM 6814 O O . VAL F 4 87 ? 641.10588 364.89751 474.83514 1.000 109.36356 87 VAL F O 1
ATOM 6818 N N . ALA F 4 88 ? 639.65117 363.78122 476.14285 1.000 107.51117 88 ALA F N 1
ATOM 6819 C CA . ALA F 4 88 ? 638.73414 363.45910 475.06238 1.000 106.28106 88 ALA F CA 1
ATOM 6820 C C . ALA F 4 88 ? 637.39066 364.12798 475.30875 1.000 106.23950 88 ALA F C 1
ATOM 6821 O O . ALA F 4 88 ? 636.88116 364.12742 476.43304 1.000 105.26603 88 ALA F O 1
ATOM 6823 N N . LEU F 4 89 ? 636.82314 364.69945 474.25461 1.000 105.50729 89 LEU F N 1
ATOM 6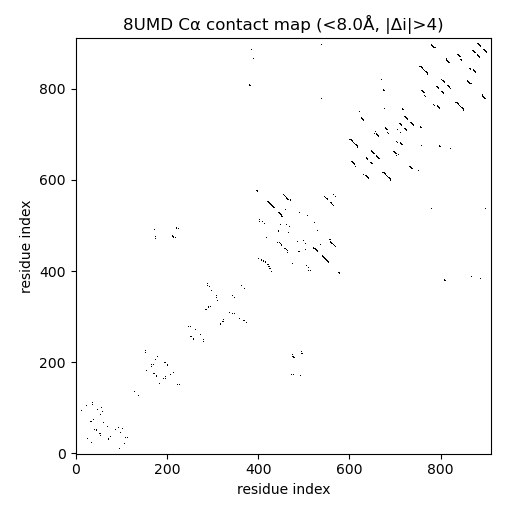824 C CA . LEU F 4 89 ? 635.52558 365.34807 474.33401 1.000 105.14907 89 LEU F CA 1
ATOM 6825 C C . LEU F 4 89 ? 634.43638 364.42353 473.80931 1.000 108.00704 89 LEU F C 1
ATOM 6826 O O . LEU F 4 89 ? 634.70544 363.37101 473.22913 1.000 111.43353 89 LEU F O 1
ATOM 6831 N N . ASP F 4 90 ? 633.18790 364.82837 474.03899 1.000 110.71987 90 ASP F N 1
ATOM 6832 C CA . ASP F 4 90 ? 632.06135 364.01961 473.59115 1.000 116.07279 90 ASP F CA 1
ATOM 6833 C C . ASP F 4 90 ? 631.84317 364.15495 472.09167 1.000 117.09371 90 ASP F C 1
ATOM 6834 O O . ASP F 4 90 ? 631.40538 363.20806 471.43126 1.000 118.42589 90 ASP F O 1
ATOM 6839 N N . GLY F 4 91 ? 632.15012 365.32878 471.53072 1.000 115.08120 91 GLY F N 1
ATOM 6840 C CA . GLY F 4 91 ? 631.87267 365.59515 470.13369 1.000 119.92883 91 GLY F CA 1
ATOM 6841 C C . GLY F 4 91 ? 633.00754 365.15636 469.23107 1.000 123.17891 91 GLY F C 1
ATOM 6842 O O . GLY F 4 91 ? 634.17709 365.43896 469.50300 1.000 122.26437 91 GLY F O 1
ATOM 6843 N N . LEU F 4 92 ? 632.65352 364.46065 468.15435 1.000 121.41523 92 LEU F N 1
ATOM 6844 C CA . LEU F 4 92 ? 633.62398 364.03752 467.15848 1.000 116.74944 92 LEU F CA 1
ATOM 6845 C C . LEU F 4 92 ? 634.01562 365.23973 466.29669 1.000 116.62344 92 LEU F C 1
ATOM 6846 O O . LEU F 4 92 ? 633.36474 366.28781 466.31104 1.000 115.69748 92 LEU F O 1
ATOM 6851 N N . ALA F 4 93 ? 635.11230 365.10389 465.55729 1.000 116.34125 93 ALA F N 1
ATOM 6852 C CA . ALA F 4 93 ? 635.64055 366.19918 464.75321 1.000 109.92358 93 ALA F CA 1
ATOM 6853 C C . ALA F 4 93 ? 634.84062 366.32695 463.46259 1.000 112.22065 93 ALA F C 1
ATOM 6854 O O . ALA F 4 93 ? 634.77804 365.38243 462.66912 1.000 118.62908 93 ALA F O 1
ATOM 6856 N N . GLY F 4 94 ? 634.24473 367.49733 463.24673 1.000 107.04705 94 GLY F N 1
ATOM 6857 C CA . GLY F 4 94 ? 633.52370 367.75361 462.01519 1.000 106.41819 94 GLY F CA 1
ATOM 6858 C C . GLY F 4 94 ? 632.13655 368.33466 462.19550 1.000 101.97122 94 GLY F C 1
ATOM 6859 O O . GLY F 4 94 ? 631.72324 369.20233 461.42109 1.000 99.14585 94 GLY F O 1
ATOM 6860 N N . GLU F 4 95 ? 631.40763 367.87436 463.20925 1.000 104.27707 95 GLU F N 1
ATOM 6861 C CA . GLU F 4 95 ? 630.07651 368.39743 463.46249 1.000 101.80384 95 GLU F CA 1
ATOM 6862 C C . GLU F 4 95 ? 630.15002 369.85396 463.91192 1.000 94.36185 95 GLU F C 1
ATOM 6863 O O . GLU F 4 95 ? 631.14863 370.28682 464.49043 1.000 94.24131 95 GLU F O 1
ATOM 6869 N N . PRO F 4 96 ? 629.10655 370.63439 463.63414 1.000 88.26641 96 PRO F N 1
ATOM 6870 C CA . PRO F 4 96 ? 629.14964 372.06329 463.95947 1.000 84.32225 96 PRO F CA 1
ATOM 6871 C C . PRO F 4 96 ? 629.32805 372.30242 465.45011 1.000 85.05592 96 PRO F C 1
ATOM 6872 O O . PRO F 4 96 ? 628.78292 371.58071 466.28702 1.000 87.04757 96 PRO F O 1
ATOM 6876 N N . LEU F 4 97 ? 630.10841 373.32890 465.77184 1.000 80.99214 97 LEU F N 1
ATOM 6877 C CA . LEU F 4 97 ? 630.24370 373.77225 467.14717 1.000 73.56270 97 LEU F CA 1
ATOM 6878 C C . LEU F 4 97 ? 628.97273 374.48856 467.58784 1.000 79.78875 97 LEU F C 1
ATOM 6879 O O . LEU F 4 97 ? 628.14542 374.90156 466.77210 1.000 82.37452 97 LEU F O 1
ATOM 6884 N N . ASP F 4 98 ? 628.81998 374.63099 468.89820 1.000 81.09738 98 ASP F N 1
ATOM 6885 C CA . ASP F 4 98 ? 627.62221 375.22803 469.46715 1.000 77.88992 98 ASP F CA 1
ATOM 6886 C C . ASP F 4 98 ? 627.86736 376.68420 469.83619 1.000 73.57100 98 ASP F C 1
ATOM 6887 O O . ASP F 4 98 ? 628.78605 376.99709 470.59819 1.000 75.43354 98 ASP F O 1
ATOM 6892 N N . ILE F 4 99 ? 627.03446 377.57225 469.30194 1.000 69.35540 99 ILE F N 1
ATOM 6893 C CA . ILE F 4 99 ? 627.06492 378.98758 469.65190 1.000 70.66813 99 ILE F CA 1
ATOM 6894 C C . ILE F 4 99 ? 626.01439 379.21801 470.72598 1.000 69.44367 99 ILE F C 1
ATOM 6895 O O . ILE F 4 99 ? 624.84781 378.84622 470.55336 1.000 70.96794 99 ILE F O 1
ATOM 6900 N N . LEU F 4 100 ? 626.42563 379.82763 471.83169 1.000 67.85999 100 LEU F N 1
ATOM 6901 C CA . LEU F 4 100 ? 625.54967 380.07766 472.96308 1.000 66.71339 100 LEU F CA 1
ATOM 6902 C C . LEU F 4 100 ? 625.40895 381.57343 473.20783 1.000 71.11364 100 LEU F C 1
ATOM 6903 O O . LEU F 4 100 ? 626.32294 382.35553 472.93344 1.000 71.32334 100 LEU F O 1
ATOM 6908 N N . ILE F 4 101 ? 624.24842 381.96226 473.72621 1.000 70.08523 101 ILE F N 1
ATOM 6909 C CA . ILE F 4 101 ? 623.99136 383.32587 474.17102 1.000 64.84244 101 ILE F CA 1
ATOM 6910 C C . ILE F 4 101 ? 623.89062 383.29536 475.68738 1.000 67.21670 101 ILE F C 1
ATOM 6911 O O . ILE F 4 101 ? 622.96420 382.69040 476.24135 1.000 69.61307 101 ILE F O 1
ATOM 6916 N N . ASN F 4 102 ? 624.85274 383.93006 476.35618 1.000 65.63817 102 ASN F N 1
ATOM 6917 C CA . ASN F 4 102 ? 624.90186 383.96451 477.81655 1.000 67.92609 102 ASN F CA 1
ATOM 6918 C C . ASN F 4 102 ? 624.81132 382.55819 478.40174 1.000 73.19679 102 ASN F C 1
ATOM 6919 O O . ASN F 4 102 ? 624.16723 382.32598 479.42648 1.000 72.82519 102 ASN F O 1
ATOM 6924 N N . GLY F 4 103 ? 625.46162 381.60695 477.73810 1.000 73.71550 103 GLY F N 1
ATOM 6925 C CA . GLY F 4 103 ? 625.42282 380.22621 478.16335 1.000 74.81673 103 GLY F CA 1
ATOM 6926 C C . GLY F 4 103 ? 624.19073 379.45353 477.74901 1.000 73.74203 103 GLY F C 1
ATOM 6927 O O . GLY F 4 103 ? 623.97938 378.34537 478.25651 1.000 75.56145 103 GLY F O 1
ATOM 6928 N N . TYR F 4 104 ? 623.37389 379.99021 476.84858 1.000 71.59783 104 TYR F N 1
ATOM 6929 C CA . TYR F 4 104 ? 622.16079 379.32457 476.39518 1.000 72.49305 104 TYR F CA 1
ATOM 6930 C C . TYR F 4 104 ? 622.32678 378.93406 474.93332 1.000 73.11400 104 TYR F C 1
ATOM 6931 O O . TYR F 4 104 ? 622.62033 379.78679 474.09074 1.000 76.12235 104 TYR F O 1
ATOM 6940 N N . LEU F 4 105 ? 622.13483 377.65240 474.63462 1.000 67.12191 105 LEU F N 1
ATOM 6941 C CA . LEU F 4 105 ? 622.38978 377.13546 473.29539 1.000 62.60106 105 LEU F CA 1
ATOM 6942 C C . LEU F 4 105 ? 621.27349 377.56851 472.35469 1.000 67.16957 105 LEU F C 1
ATOM 6943 O O . LEU F 4 105 ? 620.09766 377.29458 472.61489 1.000 70.84535 105 LEU F O 1
ATOM 6948 N N . ILE F 4 106 ? 621.63617 378.24198 471.26140 1.000 69.99169 106 ILE F N 1
ATOM 6949 C CA . ILE F 4 106 ? 620.64096 378.74154 470.31778 1.000 65.99361 106 ILE F CA 1
ATOM 6950 C C . ILE F 4 106 ? 620.90242 378.23752 468.90376 1.000 67.11400 106 ILE F C 1
ATOM 6951 O O . ILE F 4 106 ? 619.97130 378.13071 468.09898 1.000 72.82771 106 ILE F O 1
ATOM 6956 N N . ALA F 4 107 ? 622.15362 377.91804 468.58076 1.000 68.20534 107 ALA F N 1
ATOM 6957 C CA . ALA F 4 107 ? 622.48720 377.60264 467.20037 1.000 70.82960 107 ALA F CA 1
ATOM 6958 C C . ALA F 4 107 ? 623.74836 376.75474 467.14255 1.000 73.30177 107 ALA F C 1
ATOM 6959 O O . ALA F 4 107 ? 624.52628 376.68627 468.09663 1.000 75.26734 107 ALA F O 1
ATOM 6961 N N . GLN F 4 108 ? 623.94179 376.11186 465.99209 1.000 72.07125 108 GLN F N 1
ATOM 6962 C CA . GLN F 4 108 ? 625.13442 375.33325 465.69724 1.000 70.72826 108 GLN F CA 1
ATOM 6963 C C . GLN F 4 108 ? 625.74821 375.84444 464.40397 1.000 71.99967 108 GLN F C 1
ATOM 6964 O O . GLN F 4 108 ? 625.02975 376.19696 463.46533 1.000 75.96613 108 GLN F O 1
ATOM 6970 N N . GLY F 4 109 ? 627.07532 375.88619 464.35897 1.000 70.84438 109 GLY F N 1
ATOM 6971 C CA . GLY F 4 109 ? 627.76203 376.38097 463.18260 1.000 71.66407 109 GLY F CA 1
ATOM 6972 C C . GLY F 4 109 ? 629.19152 375.89962 463.13678 1.000 73.31705 109 GLY F C 1
ATOM 6973 O O . GLY F 4 109 ? 629.75070 375.45095 464.14170 1.000 76.21084 109 GLY F O 1
ATOM 6974 N N . GLU F 4 110 ? 629.78142 375.99913 461.95058 1.000 74.05133 110 GLU F N 1
ATOM 6975 C CA . GLU F 4 110 ? 631.13659 375.52399 461.72146 1.000 73.63621 110 GLU F CA 1
ATOM 6976 C C . GLU F 4 110 ? 632.14868 376.63769 461.94618 1.000 73.04216 110 GLU F C 1
ATOM 6977 O O . GLU F 4 110 ? 631.83166 377.82495 461.84327 1.000 75.94560 110 GLU F O 1
ATOM 6983 N N . VAL F 4 111 ? 633.37576 376.23940 462.24211 1.000 69.85926 111 VAL F N 1
ATOM 6984 C CA . VAL F 4 111 ? 634.45852 377.17286 462.52357 1.000 73.24463 111 VAL F CA 1
ATOM 6985 C C . VAL F 4 111 ? 635.18652 377.50458 461.23034 1.000 74.32646 111 VAL F C 1
ATOM 6986 O O . VAL F 4 111 ? 635.51661 376.61554 460.43792 1.000 75.74532 111 VAL F O 1
ATOM 6990 N N . VAL F 4 112 ? 635.42615 378.79620 461.00615 1.000 77.35745 112 VAL F N 1
ATOM 6991 C CA . VAL F 4 112 ? 636.18164 379.27479 459.85836 1.000 82.76949 112 VAL F CA 1
ATOM 6992 C C . VAL F 4 112 ? 637.27292 380.21022 460.36087 1.000 86.77422 112 VAL F C 1
ATOM 6993 O O . VAL F 4 112 ? 637.22495 380.71411 461.48274 1.000 89.21153 112 VAL F O 1
ATOM 6997 N N . VAL F 4 113 ? 638.26974 380.43556 459.51178 1.000 87.45962 113 VAL F N 1
ATOM 6998 C CA . VAL F 4 113 ? 639.39672 381.30015 459.83795 1.000 91.27602 113 VAL F CA 1
ATOM 6999 C C . VAL F 4 113 ? 639.45279 382.42633 458.81574 1.000 94.08346 113 VAL F C 1
ATOM 7000 O O . VAL F 4 113 ? 639.59377 382.17737 457.61190 1.000 93.18898 113 VAL F O 1
ATOM 7004 N N . VAL F 4 114 ? 639.32404 383.66254 459.29200 1.000 96.18418 114 VAL F N 1
ATOM 7005 C CA . VAL F 4 114 ? 639.44697 384.84862 458.45432 1.000 97.93335 114 VAL F CA 1
ATOM 7006 C C . VAL F 4 114 ? 640.43757 385.80112 459.11192 1.000 102.15323 114 VAL F C 1
ATOM 7007 O O . VAL F 4 114 ? 640.39029 386.01246 460.32914 1.000 102.74986 114 VAL F O 1
ATOM 7011 N N . ALA F 4 115 ? 641.36956 386.32498 458.31260 1.000 104.84400 115 ALA F N 1
ATOM 7012 C CA . ALA F 4 115 ? 642.34405 387.31993 458.76589 1.000 108.57589 115 ALA F CA 1
ATOM 7013 C C . ALA F 4 115 ? 643.06044 386.86840 460.03659 1.000 113.73239 115 ALA F C 1
ATOM 7014 O O . ALA F 4 115 ? 643.29835 387.65691 460.95440 1.000 113.90994 115 ALA F O 1
ATOM 7016 N N . ASP F 4 116 ? 643.40102 385.58007 460.08989 1.000 113.44832 116 ASP F N 1
ATOM 7017 C CA . ASP F 4 116 ? 644.02334 384.95305 461.25534 1.000 113.32679 116 ASP F CA 1
ATOM 7018 C C . ASP F 4 116 ? 643.18243 385.10837 462.51797 1.000 109.79446 116 ASP F C 1
ATOM 7019 O O . ASP F 4 116 ? 643.71599 385.07986 463.63062 1.000 109.64386 116 ASP F O 1
ATOM 7024 N N . LYS F 4 117 ? 641.87305 385.27348 462.36653 1.000 108.40443 117 LYS F N 1
ATOM 7025 C CA . LYS F 4 117 ? 640.95141 385.38592 463.48689 1.000 102.11493 117 LYS F CA 1
ATOM 7026 C C . LYS F 4 117 ? 639.98447 384.21392 463.44931 1.000 96.02437 117 LYS F C 1
ATOM 7027 O O . LYS F 4 117 ? 639.45058 383.87917 462.38669 1.000 97.00227 117 LYS F O 1
ATOM 7033 N N . TYR F 4 118 ? 639.77213 383.58806 464.60176 1.000 90.91589 118 TYR F N 1
ATOM 7034 C CA . TYR F 4 118 ? 638.79277 382.51721 464.68866 1.000 83.33871 118 TYR F CA 1
ATOM 7035 C C . TYR F 4 118 ? 637.39957 383.06336 464.41277 1.000 85.18406 118 TYR F C 1
ATOM 7036 O O . TYR F 4 118 ? 637.05586 384.17363 464.82565 1.000 87.40735 118 TYR F O 1
ATOM 7045 N N . GLY F 4 119 ? 636.60022 382.28324 463.70462 1.000 82.69070 119 GLY F N 1
ATOM 7046 C CA . GLY F 4 119 ? 635.25084 382.69960 463.36852 1.000 80.86127 119 GLY F CA 1
ATOM 7047 C C . GLY F 4 119 ? 634.35328 381.49971 463.19354 1.000 75.91459 119 GLY F C 1
ATOM 7048 O O . GLY F 4 119 ? 634.80300 380.41404 462.81514 1.000 78.16175 119 GLY F O 1
ATOM 7049 N N . VAL F 4 120 ? 633.07004 381.69817 463.47239 1.000 69.76952 120 VAL F N 1
ATOM 7050 C CA . VAL F 4 120 ? 632.06468 380.65431 463.33792 1.000 66.22089 120 VAL F CA 1
ATOM 7051 C C . VAL F 4 120 ? 631.00889 381.12715 462.34875 1.000 71.57301 120 VAL F C 1
ATOM 7052 O O . VAL F 4 120 ? 630.56278 382.27886 462.40647 1.000 72.85551 120 VAL F O 1
ATOM 7056 N N . ARG F 4 121 ? 630.65170 380.25580 461.41250 1.000 69.70301 121 ARG F N 1
ATOM 7057 C CA . ARG F 4 121 ? 629.59253 380.52404 460.45106 1.000 64.49033 121 ARG F CA 1
ATOM 7058 C C . ARG F 4 121 ? 628.33391 379.80294 460.90785 1.000 63.38745 121 ARG F C 1
ATOM 7059 O O . ARG F 4 121 ? 628.32532 378.57285 461.01087 1.000 72.41837 121 ARG F O 1
ATOM 7067 N N . ILE F 4 122 ? 627.27668 380.56538 461.17742 1.000 59.21127 122 ILE F N 1
ATOM 7068 C CA . ILE F 4 122 ? 626.04458 379.97754 461.68840 1.000 60.35383 122 ILE F CA 1
ATOM 7069 C C . ILE F 4 122 ? 625.42248 379.11962 460.59773 1.000 66.09934 122 ILE F C 1
ATOM 7070 O O . ILE F 4 122 ? 625.02128 379.62415 459.54343 1.000 70.74934 122 ILE F O 1
ATOM 7075 N N . THR F 4 123 ? 625.33826 377.81579 460.84725 1.000 68.06349 123 THR F N 1
ATOM 7076 C CA . THR F 4 123 ? 624.82366 376.89263 459.84557 1.000 74.83079 123 THR F CA 1
ATOM 7077 C C . THR F 4 123 ? 623.31635 376.70648 459.96543 1.000 80.97023 123 THR F C 1
ATOM 7078 O O . THR F 4 123 ? 622.59285 376.85018 458.97607 1.000 87.69298 123 THR F O 1
ATOM 7082 N N . ASP F 4 124 ? 622.82514 376.39723 461.16167 1.000 77.91418 124 ASP F N 1
ATOM 7083 C CA . ASP F 4 124 ? 621.40089 376.16944 461.34303 1.000 83.09820 124 ASP F CA 1
ATOM 7084 C C . ASP F 4 124 ? 621.01440 376.45375 462.78521 1.000 80.72254 124 ASP F C 1
ATOM 7085 O O . ASP F 4 124 ? 621.80605 376.23301 463.70473 1.000 79.83379 124 ASP F O 1
ATOM 7090 N N . ILE F 4 125 ? 619.79707 376.94940 462.96886 1.000 80.45729 125 ILE F N 1
ATOM 7091 C CA . ILE F 4 125 ? 619.23773 377.15659 464.29809 1.000 77.05656 125 ILE F CA 1
ATOM 7092 C C . ILE F 4 125 ? 618.72314 375.82425 464.82173 1.000 82.73878 125 ILE F C 1
ATOM 7093 O O . ILE F 4 125 ? 618.08502 375.05821 464.09116 1.000 91.30365 125 ILE F O 1
ATOM 7098 N N . ILE F 4 126 ? 619.01237 375.52827 466.08652 1.000 79.62398 126 ILE F N 1
ATOM 7099 C CA . ILE F 4 126 ? 618.74569 374.19832 466.62427 1.000 81.74903 126 ILE F CA 1
ATOM 7100 C C . ILE F 4 126 ? 617.24899 374.02022 466.84338 1.000 84.45397 126 ILE F C 1
ATOM 7101 O O . ILE F 4 126 ? 616.49345 374.99691 466.87479 1.000 84.23345 126 ILE F O 1
ATOM 7106 N N . THR F 4 127 ? 616.81683 372.77345 467.00588 1.000 89.47659 127 THR F N 1
ATOM 7107 C CA . THR F 4 127 ? 615.43085 372.41874 467.26067 1.000 94.15975 127 THR F CA 1
ATOM 7108 C C . THR F 4 127 ? 615.30397 371.83373 468.65960 1.000 97.11995 127 THR F C 1
ATOM 7109 O O . THR F 4 127 ? 616.24826 371.21568 469.16181 1.000 98.82571 127 THR F O 1
ATOM 7113 N N . PRO F 4 128 ? 614.15185 372.02185 469.31827 1.000 97.47439 128 PRO F N 1
ATOM 7114 C CA . PRO F 4 128 ? 614.02399 371.55110 470.71114 1.000 99.73942 128 PRO F CA 1
ATOM 7115 C C . PRO F 4 128 ? 614.31300 370.07073 470.88425 1.000 101.40960 128 PRO F C 1
ATOM 7116 O O . PRO F 4 128 ? 614.90109 369.66948 471.89796 1.000 103.22084 128 PRO F O 1
ATOM 7120 N N . SER F 4 129 ? 613.92724 369.24090 469.91635 1.000 102.50527 129 SER F N 1
ATOM 7121 C CA . SER F 4 129 ? 614.24837 367.82374 470.01779 1.000 105.88446 129 SER F CA 1
ATOM 7122 C C . SER F 4 129 ? 615.75222 367.61746 470.11986 1.000 104.69865 129 SER F C 1
ATOM 7123 O O . SER F 4 129 ? 616.22468 366.83799 470.95444 1.000 106.45827 129 SER F O 1
ATOM 7126 N N . GLU F 4 130 ? 616.51987 368.33016 469.29505 1.000 99.46987 130 GLU F N 1
ATOM 7127 C CA . GLU F 4 130 ? 617.97223 368.28276 469.40540 1.000 101.31111 130 GLU F CA 1
ATOM 7128 C C . GLU F 4 130 ? 618.44310 368.81520 470.75333 1.000 102.46786 130 GLU F C 1
ATOM 7129 O O . GLU F 4 130 ? 619.41748 368.30543 471.31864 1.000 107.63843 130 GLU F O 1
ATOM 7135 N N . ARG F 4 131 ? 617.76657 369.83671 471.28679 1.000 94.48742 131 ARG F N 1
ATOM 7136 C CA . ARG F 4 131 ? 618.18169 370.40043 472.56801 1.000 93.19764 131 ARG F CA 1
ATOM 7137 C C . ARG F 4 131 ? 618.09603 369.35999 473.67873 1.000 102.85442 131 ARG F C 1
ATOM 7138 O O . ARG F 4 131 ? 619.07500 369.11864 474.39544 1.000 103.65321 131 ARG F O 1
ATOM 7146 N N . MET F 4 132 ? 616.93765 368.71042 473.82307 1.000 105.16833 132 MET F N 1
ATOM 7147 C CA . MET F 4 132 ? 616.83806 367.65921 474.83183 1.000 101.66086 132 MET F CA 1
ATOM 7148 C C . MET F 4 132 ? 617.64511 366.41270 474.48278 1.000 103.90178 132 MET F C 1
ATOM 7149 O O . MET F 4 132 ? 618.05907 365.69361 475.39892 1.000 110.75140 132 MET F O 1
ATOM 7154 N N . ARG F 4 133 ? 617.90494 366.14059 473.20083 1.000 101.96514 133 ARG F N 1
ATOM 7155 C CA . ARG F 4 133 ? 618.78360 365.02134 472.87829 1.000 103.47980 133 ARG F CA 1
ATOM 7156 C C . ARG F 4 133 ? 620.19364 365.29149 473.38003 1.000 102.13126 133 ARG F C 1
ATOM 7157 O O . ARG F 4 133 ? 620.85868 364.39420 473.90954 1.000 107.34375 133 ARG F O 1
ATOM 7165 N N . ARG F 4 134 ? 620.66093 366.53007 473.22736 1.000 102.13725 134 ARG F N 1
ATOM 7166 C CA . ARG F 4 134 ? 621.96031 366.91528 473.76203 1.000 107.26559 134 ARG F CA 1
ATOM 7167 C C . ARG F 4 134 ? 621.95562 366.93197 475.28308 1.000 110.91659 134 ARG F C 1
ATOM 7168 O O . ARG F 4 134 ? 622.95499 366.56117 475.90953 1.000 114.16359 134 ARG F O 1
ATOM 7176 N N . LEU F 4 135 ? 620.84467 367.35240 475.89063 1.000 108.39627 135 LEU F N 1
ATOM 7177 C CA . LEU F 4 135 ? 620.77567 367.41440 477.34664 1.000 112.98785 135 LEU F CA 1
ATOM 7178 C C . LEU F 4 135 ? 620.90062 366.02861 477.96843 1.000 117.97417 135 LEU F C 1
ATOM 7179 O O . LEU F 4 135 ? 621.55152 365.86542 479.00670 1.000 122.31335 135 LEU F O 1
ATOM 7184 N N . SER F 4 136 ? 620.28034 365.02234 477.35659 1.000 116.23248 136 SER F N 1
ATOM 7185 C CA . SER F 4 136 ? 620.26932 363.66759 477.90887 1.000 116.40640 136 SER F CA 1
ATOM 7186 C C . SER F 4 136 ? 621.49464 362.88032 477.44100 1.000 121.47007 136 SER F C 1
ATOM 7187 O O . SER F 4 136 ? 621.39701 361.82745 476.81263 1.000 116.91778 136 SER F O 1
ATOM 7190 N N . ARG F 4 137 ? 622.66607 363.41540 477.76958 1.000 126.21359 137 ARG F N 1
ATOM 7191 C CA . ARG F 4 137 ? 623.93066 362.77128 477.43054 1.000 126.67757 137 ARG F CA 1
ATOM 7192 C C . ARG F 4 137 ? 625.02639 363.16242 478.41562 1.000 130.84416 137 ARG F C 1
ATOM 7193 O O . ARG F 4 137 ? 624.95704 364.21032 479.05692 1.000 131.40904 137 ARG F O 1
#